Protein AF-A0A507FCR4-F1 (afdb_monomer_lite)

pLDDT: mean 82.8, std 18.58, range [23.33, 98.69]

Foldseek 3Di:
DEAEDEDPDAAAPVLVVVVLVVLLVVCVVDVPFHWYKYKYAHAKAKEAEPVQDDPSQVVLQVLLCVPPNHGYHYDHWDFGMDITHFQKIWMWTFDQQLVWFFPPPPDDDDDDDDPGRGADPVSVQVLLLQLLQQLLVVLVQHWDDDPDRAIASDNAEGQKHFIWDADPRTITTTMIGRFPDDQVSCVSGPGRVPVRHGYDHSQRRSCVPPVDNDTGGNVNSVVSSQVSSCVGRVHDYYYLDPDRPLLNVLSVQQVPDDPPDDDDDDRRPVSSVVNVVRVVCSSPVPDDDDDDDDDDDDDPPVPDDAPDPQDAAPVRDGLQLLLLVLVLVLVVVVVDPPDPLRQFCSQVVQVVVVHHDDNLSSVVSLVVCLVVLLDLVRDDLQQLQSLLSLLSSLLSLVSCLVDPCCVVSVNPPDNPVSVVSNVSSCCNQPVLQPPQAPHPVSLLVLQVPQPQQEEEFEEFFPLLLLLQLLQVVLLCPVVVDQGAYEYEYADCVRHPPVSQVVQVPDHNYHYDHLCVRRVQQRVPDDDDLCQLSRQSSDSHQKYKYAYSQKHWPHNSCCQCVAPQCVSFQKEWAFEDQDDPPVQLQLLVVLCSNRVRFGPVVVPALCVCSVPDPRGGVGTTDPRIMMGRSNDSLRVSLSSQLSSCSGPSHVVSVVVRHVGSGVSSVSSCRSNVRDGDYQQWHWKAFADWDDDDDPQKIKHKAQKTWDAGNVQHTTMIGGQRQFNDNSDLAPRVVTGGHGFKIATGNHVPPWDWDDDPPPIIMIIDGVVRMDTDDPSRVVSSVVSSVCSVPVSNVCSCVVDDPD

Structure (mmCIF, N/CA/C/O backbone):
data_AF-A0A507FCR4-F1
#
_entry.id   AF-A0A507FCR4-F1
#
loop_
_atom_site.group_PDB
_atom_site.id
_atom_site.type_symbol
_atom_site.label_atom_id
_atom_site.label_alt_id
_atom_site.label_comp_id
_atom_site.label_asym_id
_atom_site.label_entity_id
_atom_site.label_seq_id
_atom_site.pdbx_PDB_ins_code
_atom_site.Cartn_x
_atom_site.Cartn_y
_atom_site.Cartn_z
_atom_site.occupancy
_atom_site.B_iso_or_equiv
_atom_site.auth_seq_id
_atom_site.auth_comp_id
_atom_site.auth_asym_id
_atom_site.auth_atom_id
_atom_site.pdbx_PDB_model_num
ATOM 1 N N . MET A 1 1 ? 32.347 -17.819 12.357 1.00 83.12 1 MET A N 1
ATOM 2 C CA . MET A 1 1 ? 31.929 -18.140 13.737 1.00 83.12 1 MET A CA 1
ATOM 3 C C . MET A 1 1 ? 30.416 -18.291 13.751 1.00 83.12 1 MET A C 1
ATOM 5 O O . MET A 1 1 ? 29.753 -17.559 13.019 1.00 83.12 1 MET A O 1
ATOM 9 N N . ILE A 1 2 ? 29.891 -19.234 14.529 1.00 90.56 2 ILE A N 1
ATOM 10 C CA . ILE A 1 2 ? 28.467 -19.364 14.851 1.00 90.56 2 ILE A CA 1
ATOM 11 C C . ILE A 1 2 ? 28.343 -19.255 16.371 1.00 90.56 2 ILE A C 1
ATOM 13 O O . ILE A 1 2 ? 28.965 -20.027 17.095 1.00 90.56 2 ILE A O 1
ATOM 17 N N . ALA A 1 3 ? 27.557 -18.304 16.861 1.00 88.44 3 ALA A N 1
ATOM 18 C CA . ALA A 1 3 ? 27.242 -18.235 18.283 1.00 88.44 3 ALA A CA 1
ATOM 19 C C . ALA A 1 3 ? 25.982 -19.064 18.560 1.00 88.44 3 ALA A C 1
ATOM 21 O O . ALA A 1 3 ? 25.019 -18.981 17.796 1.00 88.44 3 ALA A O 1
ATOM 22 N N . TYR A 1 4 ? 25.976 -19.871 19.623 1.00 91.06 4 TYR A N 1
ATOM 23 C CA . TYR A 1 4 ? 24.807 -20.678 19.973 1.00 91.06 4 TYR A CA 1
ATOM 24 C C . TYR A 1 4 ? 24.237 -20.337 21.346 1.00 91.06 4 TYR A C 1
ATOM 26 O O . TYR A 1 4 ? 24.953 -19.924 22.262 1.00 91.06 4 TYR A O 1
ATOM 34 N N . HIS A 1 5 ? 22.931 -20.544 21.487 1.00 87.62 5 HIS A N 1
ATOM 35 C CA . HIS A 1 5 ? 22.238 -20.491 22.768 1.00 87.62 5 HIS A CA 1
ATOM 36 C C . HIS A 1 5 ? 21.340 -21.717 22.921 1.00 87.62 5 HIS A C 1
ATOM 38 O O . HIS A 1 5 ? 20.601 -22.062 21.998 1.00 87.62 5 HIS A O 1
ATOM 44 N N . HIS A 1 6 ? 21.414 -22.368 24.082 1.00 90.81 6 HIS A N 1
ATOM 45 C CA . HIS A 1 6 ? 20.572 -23.506 24.432 1.00 90.81 6 HIS A CA 1
ATOM 46 C C . HIS A 1 6 ? 19.568 -23.093 25.507 1.00 90.81 6 HIS A C 1
ATOM 48 O O . HIS A 1 6 ? 19.937 -22.877 26.660 1.00 90.81 6 HIS A O 1
ATOM 54 N N . ILE A 1 7 ? 18.294 -23.021 25.130 1.00 87.12 7 ILE A N 1
ATOM 55 C CA . ILE A 1 7 ? 17.202 -22.764 26.063 1.00 87.12 7 ILE A CA 1
ATOM 56 C C . ILE A 1 7 ? 16.885 -24.077 26.787 1.00 87.12 7 ILE A C 1
ATOM 58 O O . ILE A 1 7 ? 16.268 -24.971 26.213 1.00 87.12 7 ILE A O 1
ATOM 62 N N . LYS A 1 8 ? 17.265 -24.183 28.066 1.00 84.38 8 LYS A N 1
ATOM 63 C CA . LYS A 1 8 ? 17.082 -25.406 28.879 1.00 84.38 8 LYS A CA 1
ATOM 64 C C . LYS A 1 8 ? 15.616 -25.741 29.176 1.00 84.38 8 LYS A C 1
ATOM 66 O O . LYS A 1 8 ? 15.292 -26.832 29.640 1.00 84.38 8 LYS A O 1
ATOM 71 N N . LYS A 1 9 ? 14.711 -24.787 28.961 1.00 83.88 9 LYS A N 1
ATOM 72 C CA . LYS A 1 9 ? 13.274 -24.928 29.203 1.00 83.88 9 LYS A CA 1
ATOM 73 C C . LYS A 1 9 ? 12.542 -25.243 27.905 1.00 83.88 9 LYS A C 1
ATOM 75 O O . LYS A 1 9 ? 12.755 -24.590 26.895 1.00 83.88 9 LYS A O 1
ATOM 80 N N . LYS A 1 10 ? 11.589 -26.174 27.977 1.00 88.75 10 LYS A N 1
ATOM 81 C CA . LYS A 1 10 ? 10.602 -26.427 26.914 1.00 88.75 10 LYS A CA 1
ATOM 82 C C . LYS A 1 10 ? 9.840 -25.148 26.550 1.00 88.75 10 LYS A C 1
ATOM 84 O O . LYS A 1 10 ? 9.311 -24.487 27.448 1.00 88.75 10 LYS A O 1
ATOM 89 N N . VAL A 1 11 ? 9.771 -24.838 25.261 1.00 84.69 11 VAL A N 1
ATOM 90 C CA . VAL A 1 11 ? 9.201 -23.606 24.707 1.00 84.69 11 VAL A CA 1
ATOM 91 C C . VAL A 1 11 ? 7.925 -23.928 23.918 1.00 84.69 11 VAL A C 1
ATOM 93 O O . VAL A 1 11 ? 7.972 -24.768 23.019 1.00 84.69 11 VAL A O 1
ATOM 96 N N . PRO A 1 12 ? 6.788 -23.256 24.157 1.00 87.25 12 PRO A N 1
ATOM 97 C CA . PRO A 1 12 ? 5.626 -23.356 23.273 1.00 87.25 12 PRO A CA 1
ATOM 98 C C . PRO A 1 12 ? 5.988 -23.005 21.821 1.00 87.25 12 PRO A C 1
ATOM 100 O O . PRO A 1 12 ? 6.687 -22.019 21.575 1.00 87.25 12 PRO A O 1
ATOM 103 N N . TYR A 1 13 ? 5.510 -23.778 20.840 1.00 86.25 13 TYR A N 1
ATOM 104 C CA . TYR A 1 13 ? 5.935 -23.630 19.437 1.00 86.25 13 TYR A CA 1
ATOM 105 C C . TYR A 1 13 ? 5.770 -22.210 18.891 1.00 86.25 13 TYR A C 1
ATOM 107 O O . TYR A 1 13 ? 6.704 -21.658 18.316 1.00 86.25 13 TYR A O 1
ATOM 115 N N . GLY A 1 14 ? 4.615 -21.583 19.141 1.00 79.81 14 GLY A N 1
ATOM 116 C CA . GLY A 1 14 ? 4.343 -20.215 18.696 1.00 79.81 14 GLY A CA 1
ATOM 117 C C . GLY A 1 14 ? 5.312 -19.175 19.272 1.00 79.81 14 GLY A C 1
ATOM 118 O O . GLY A 1 14 ? 5.629 -18.201 18.594 1.00 79.81 14 GLY A O 1
ATOM 119 N N . ILE A 1 15 ? 5.833 -19.388 20.487 1.00 77.44 15 ILE A N 1
ATOM 120 C CA . ILE A 1 15 ? 6.857 -18.516 21.085 1.00 77.44 15 ILE A CA 1
ATOM 121 C C . ILE A 1 15 ? 8.199 -18.728 20.380 1.00 77.44 15 ILE A C 1
ATOM 123 O O . ILE A 1 15 ? 8.847 -17.760 19.987 1.00 77.44 15 ILE A O 1
ATOM 127 N N . GLY A 1 16 ? 8.600 -19.985 20.172 1.00 82.69 16 GLY A N 1
ATOM 128 C CA . GLY A 1 16 ? 9.848 -20.290 19.472 1.00 82.69 16 GLY A CA 1
ATOM 129 C C . GLY A 1 16 ? 9.848 -19.822 18.014 1.00 82.69 16 GLY A C 1
ATOM 130 O O . GLY A 1 16 ? 10.873 -19.345 17.536 1.00 82.69 16 GLY A O 1
ATOM 131 N N . LEU A 1 17 ? 8.701 -19.886 17.330 1.00 82.81 17 LEU A N 1
ATOM 132 C CA . LEU A 1 17 ? 8.549 -19.378 15.967 1.00 82.81 17 LEU A CA 1
ATOM 133 C C . LEU A 1 17 ? 8.723 -17.856 15.907 1.00 82.81 17 LEU A C 1
ATOM 135 O O . LEU A 1 17 ? 9.508 -17.375 15.098 1.00 82.81 17 LEU A O 1
ATOM 139 N N . LYS A 1 18 ? 8.079 -17.104 16.807 1.00 74.69 18 LYS A N 1
ATOM 140 C CA . LYS A 1 18 ? 8.259 -15.644 16.895 1.00 74.69 18 LYS A CA 1
ATOM 141 C C . LYS A 1 18 ? 9.707 -15.256 17.192 1.00 74.69 18 LYS A C 1
ATOM 143 O O . LYS A 1 18 ? 10.228 -14.310 16.606 1.00 74.69 18 LYS A O 1
ATOM 148 N N . LEU A 1 19 ? 10.369 -15.994 18.086 1.00 76.69 19 LEU A N 1
ATOM 149 C CA . LEU A 1 19 ? 11.785 -15.785 18.385 1.00 76.69 19 LEU A CA 1
ATOM 150 C C . LEU A 1 19 ? 12.651 -16.020 17.138 1.00 76.69 19 LEU A C 1
ATOM 152 O O . LEU A 1 19 ? 13.507 -15.199 16.822 1.00 76.69 19 LEU A O 1
ATOM 156 N N . LEU A 1 20 ? 12.396 -17.098 16.394 1.00 84.50 20 LEU A N 1
ATOM 157 C CA . LEU A 1 20 ? 13.072 -17.384 15.130 1.00 84.50 20 LEU A CA 1
ATOM 158 C C . LEU A 1 20 ? 12.847 -16.275 14.088 1.00 84.50 20 LEU A C 1
ATOM 160 O O . LEU A 1 20 ? 13.812 -15.798 13.495 1.00 84.50 20 LEU A O 1
ATOM 164 N N . GLU A 1 21 ? 11.605 -15.840 13.876 1.00 80.88 21 GLU A N 1
ATOM 165 C CA . GLU A 1 21 ? 11.260 -14.759 12.939 1.00 80.88 21 GLU A CA 1
ATOM 166 C C . GLU A 1 21 ? 11.980 -13.451 13.290 1.00 80.88 21 GLU A C 1
ATOM 168 O O . GLU A 1 21 ? 12.514 -12.769 12.409 1.00 80.88 21 GLU A O 1
ATOM 173 N N . HIS A 1 22 ? 12.065 -13.134 14.583 1.00 74.94 22 HIS A N 1
ATOM 174 C CA . HIS A 1 22 ? 12.816 -11.987 15.073 1.00 74.94 22 HIS A CA 1
ATOM 175 C C . HIS A 1 22 ? 14.315 -12.113 14.767 1.00 74.94 22 HIS A C 1
ATOM 177 O O . HIS A 1 22 ? 14.896 -11.192 14.194 1.00 74.94 22 HIS A O 1
ATOM 183 N N . LEU A 1 23 ? 14.942 -13.254 15.081 1.00 79.19 23 LEU A N 1
ATOM 184 C CA . LEU A 1 23 ? 16.366 -13.491 14.805 1.00 79.19 23 LEU A CA 1
ATOM 185 C C . LEU A 1 23 ? 16.687 -13.400 13.307 1.00 79.19 23 LEU A C 1
ATOM 187 O O . LEU A 1 23 ? 17.696 -12.808 12.924 1.00 79.19 23 LEU A O 1
ATOM 191 N N . VAL A 1 24 ? 15.815 -13.939 12.452 1.00 82.50 24 VAL A N 1
ATOM 192 C CA . VAL A 1 24 ? 15.950 -13.854 10.990 1.00 82.50 24 VAL A CA 1
ATOM 193 C C . VAL A 1 24 ? 15.846 -12.405 10.520 1.00 82.50 24 VAL A C 1
ATOM 195 O O . VAL A 1 24 ? 16.678 -11.960 9.732 1.00 82.50 24 VAL A O 1
ATOM 198 N N . THR A 1 25 ? 14.872 -11.650 11.032 1.00 78.94 25 THR A N 1
ATOM 199 C CA . THR A 1 25 ? 14.687 -10.229 10.700 1.00 78.94 25 THR A CA 1
ATOM 200 C C . THR A 1 25 ? 15.906 -9.399 11.099 1.00 78.94 25 THR A C 1
ATOM 202 O O . THR A 1 25 ? 16.415 -8.618 10.299 1.00 78.94 25 THR A O 1
ATOM 205 N N . GLN A 1 26 ? 16.441 -9.618 12.302 1.00 73.38 26 GLN A N 1
ATOM 206 C CA . GLN A 1 26 ? 17.660 -8.951 12.763 1.00 73.38 26 GLN A CA 1
ATOM 207 C C . GLN A 1 26 ? 18.862 -9.300 11.883 1.00 73.38 26 GLN A C 1
ATOM 209 O O . GLN A 1 26 ? 19.592 -8.409 11.449 1.00 73.38 26 GLN A O 1
ATOM 214 N N . ARG A 1 27 ? 19.034 -10.583 11.541 1.00 79.25 27 ARG A N 1
ATOM 215 C CA . ARG A 1 27 ? 20.129 -11.027 10.671 1.00 79.25 27 ARG A CA 1
ATOM 216 C C . ARG A 1 27 ? 20.040 -10.427 9.266 1.00 79.25 27 ARG A C 1
ATOM 218 O O . ARG A 1 27 ? 21.077 -10.116 8.683 1.00 79.25 27 ARG A O 1
ATOM 225 N N . LEU A 1 28 ? 18.826 -10.259 8.736 1.00 78.88 28 LEU A N 1
ATOM 226 C CA . LEU A 1 28 ? 18.572 -9.603 7.450 1.00 78.88 28 LEU A CA 1
ATOM 227 C C . LEU A 1 28 ? 18.895 -8.103 7.488 1.00 78.88 28 LEU A C 1
ATOM 229 O O . LEU A 1 28 ? 19.442 -7.583 6.517 1.00 78.88 28 LEU A O 1
ATOM 233 N N . ASN A 1 29 ? 18.588 -7.430 8.599 1.00 76.56 29 ASN A N 1
ATOM 234 C CA . ASN A 1 29 ? 18.787 -5.988 8.763 1.00 76.56 29 ASN A CA 1
ATOM 235 C C . ASN A 1 29 ? 20.221 -5.612 9.167 1.00 76.56 29 ASN A C 1
ATOM 237 O O . ASN A 1 29 ? 20.646 -4.484 8.930 1.00 76.56 29 ASN A O 1
ATOM 241 N N . ASN A 1 30 ? 20.982 -6.542 9.751 1.00 75.25 30 ASN A N 1
ATOM 242 C CA . ASN A 1 30 ? 22.355 -6.314 10.190 1.00 75.25 30 ASN A CA 1
ATOM 243 C C . ASN A 1 30 ? 23.321 -7.348 9.577 1.00 75.25 30 ASN A C 1
ATOM 245 O O . ASN A 1 30 ? 23.534 -8.428 10.142 1.00 75.25 30 ASN A O 1
ATOM 249 N N . PRO A 1 31 ? 23.966 -7.022 8.439 1.00 73.19 31 PRO A N 1
ATOM 250 C CA . PRO A 1 31 ? 24.931 -7.903 7.783 1.00 73.19 31 PRO A CA 1
ATOM 251 C C . PRO A 1 31 ? 26.115 -8.317 8.668 1.00 73.19 31 PRO A C 1
ATOM 253 O O . PRO A 1 31 ? 26.648 -9.409 8.466 1.00 73.19 31 PRO A O 1
ATOM 256 N N . ASN A 1 32 ? 26.478 -7.491 9.657 1.00 74.00 32 ASN A N 1
ATOM 257 C CA . ASN A 1 32 ? 27.612 -7.705 10.560 1.00 74.00 32 ASN A CA 1
ATOM 258 C C . ASN A 1 32 ? 27.268 -8.577 11.779 1.00 74.00 32 ASN A C 1
ATOM 260 O O . ASN A 1 32 ? 28.166 -8.958 12.528 1.00 74.00 32 ASN A O 1
ATOM 264 N N . MET A 1 33 ? 25.988 -8.902 11.990 1.00 76.00 33 MET A N 1
ATOM 265 C CA . MET A 1 33 ? 25.568 -9.813 13.053 1.00 76.00 33 MET A CA 1
ATOM 266 C C . MET A 1 33 ? 26.181 -11.208 12.821 1.00 76.00 33 MET A C 1
ATOM 268 O O . MET A 1 33 ? 26.152 -11.704 11.686 1.00 76.00 33 MET A O 1
ATOM 272 N N . PRO A 1 34 ? 26.728 -11.868 13.860 1.00 79.06 34 PRO A N 1
ATOM 273 C CA . PRO A 1 34 ? 27.253 -13.218 13.716 1.00 79.06 34 PRO A CA 1
ATOM 274 C C . PRO A 1 34 ? 26.139 -14.194 13.329 1.00 79.06 34 PRO A C 1
ATOM 276 O O . PRO A 1 34 ? 24.962 -13.988 13.622 1.00 79.06 34 PRO A O 1
ATOM 279 N N . ASN A 1 35 ? 26.521 -15.292 12.684 1.00 90.50 35 ASN A N 1
ATOM 280 C CA . ASN A 1 35 ? 25.599 -16.396 12.449 1.00 90.50 35 ASN A CA 1
ATOM 281 C C . ASN A 1 35 ? 25.177 -17.013 13.793 1.00 90.50 35 ASN A C 1
ATOM 283 O O . ASN A 1 35 ? 26.007 -17.141 14.697 1.00 90.50 35 ASN A O 1
ATOM 287 N N . LEU A 1 36 ? 23.909 -17.409 13.911 1.00 92.19 36 LEU A N 1
ATOM 288 C CA . LEU A 1 36 ? 23.332 -17.887 15.166 1.00 92.19 36 LEU A CA 1
ATOM 289 C C . LEU A 1 36 ? 22.809 -19.317 15.062 1.00 92.19 36 LEU A C 1
ATOM 291 O O . LEU A 1 36 ? 22.286 -19.731 14.029 1.00 92.19 36 LEU A O 1
ATOM 295 N N . LEU A 1 37 ? 22.901 -20.055 16.164 1.00 94.69 37 LEU A N 1
ATOM 296 C CA . LEU A 1 37 ? 22.275 -21.359 16.342 1.00 94.69 37 LEU A CA 1
ATOM 297 C C . LEU A 1 37 ? 21.450 -21.356 17.631 1.00 94.69 37 LEU A C 1
ATOM 299 O O . LEU A 1 37 ? 21.997 -21.360 18.733 1.00 94.69 37 LEU A O 1
ATOM 303 N N . LEU A 1 38 ? 20.128 -21.368 17.497 1.00 94.00 38 LEU A N 1
ATOM 304 C CA . LEU A 1 38 ? 19.239 -21.515 18.645 1.00 94.00 38 LEU A CA 1
ATOM 305 C C . LEU A 1 38 ? 18.904 -22.995 18.852 1.00 94.00 38 LEU A C 1
ATOM 307 O O . LEU A 1 38 ? 18.459 -23.655 17.918 1.00 94.00 38 LEU A O 1
ATOM 311 N N . LEU A 1 39 ? 19.112 -23.509 20.061 1.00 96.06 39 LEU A N 1
ATOM 312 C CA . LEU A 1 39 ? 18.829 -24.891 20.452 1.00 96.06 39 LEU A CA 1
ATOM 313 C C . LEU A 1 39 ? 17.776 -24.886 21.560 1.00 96.06 39 LEU A C 1
ATOM 315 O O . LEU A 1 39 ? 17.902 -24.129 22.523 1.00 96.06 39 LEU A O 1
ATOM 319 N N . LEU A 1 40 ? 16.732 -25.698 21.428 1.00 95.50 40 LEU A N 1
ATOM 320 C CA . LEU A 1 40 ? 15.631 -25.752 22.391 1.00 95.50 40 LEU A CA 1
ATOM 321 C C . LEU A 1 40 ? 14.851 -27.066 22.296 1.00 95.50 40 LEU A C 1
ATOM 323 O O . LEU A 1 40 ? 15.016 -27.848 21.362 1.00 95.50 40 LEU A O 1
ATOM 327 N N . GLU A 1 41 ? 13.939 -27.259 23.242 1.00 96.12 41 GLU A N 1
ATOM 328 C CA . GLU A 1 41 ? 12.872 -28.258 23.167 1.00 96.12 41 GLU A CA 1
ATOM 329 C C . GLU A 1 41 ? 11.523 -27.555 23.043 1.00 96.12 41 GLU A C 1
ATOM 331 O O . GLU A 1 41 ? 11.321 -26.493 23.635 1.00 96.12 41 GLU A O 1
ATOM 336 N N . HIS A 1 42 ? 10.573 -28.161 22.333 1.00 95.06 42 HIS A N 1
ATOM 337 C CA . HIS A 1 42 ? 9.199 -27.669 22.305 1.00 95.06 42 HIS A CA 1
ATOM 338 C C . HIS A 1 42 ? 8.294 -28.405 23.296 1.00 95.06 42 HIS A C 1
ATOM 340 O O . HIS A 1 42 ? 8.541 -29.550 23.678 1.00 95.06 42 HIS A O 1
ATOM 346 N N . GLU A 1 43 ? 7.218 -27.742 23.716 1.00 93.31 43 GLU A N 1
ATOM 347 C CA . GLU A 1 43 ? 6.039 -28.457 24.217 1.00 93.31 43 GLU A CA 1
ATOM 348 C C . GLU A 1 43 ? 5.423 -29.316 23.092 1.00 93.31 43 GLU A C 1
ATOM 350 O O . GLU A 1 43 ? 5.650 -29.000 21.921 1.00 93.31 43 GLU A O 1
ATOM 355 N N . PRO A 1 44 ? 4.678 -30.397 23.408 1.00 94.69 44 PRO A N 1
ATOM 356 C CA . PRO A 1 44 ? 4.102 -31.281 22.393 1.00 94.69 44 PRO A CA 1
ATOM 357 C C . PRO A 1 44 ? 3.291 -30.515 21.340 1.00 94.69 44 PRO A C 1
ATOM 359 O O . PRO A 1 44 ? 2.327 -29.826 21.669 1.00 94.69 44 PRO A O 1
ATOM 362 N N . VAL A 1 45 ? 3.685 -30.637 20.074 1.00 93.81 45 VAL A N 1
ATOM 363 C CA . VAL A 1 45 ? 3.091 -29.895 18.960 1.00 93.81 45 VAL A CA 1
ATOM 364 C C . VAL A 1 45 ? 3.259 -30.649 17.642 1.00 93.81 45 VAL A C 1
ATOM 366 O O . VAL A 1 45 ? 4.320 -31.208 17.357 1.00 93.81 45 VAL A O 1
ATOM 369 N N . TYR A 1 46 ? 2.232 -30.609 16.795 1.00 93.25 46 TYR A N 1
ATOM 370 C CA . TYR A 1 46 ? 2.344 -31.014 15.396 1.00 93.25 46 TYR A CA 1
ATOM 371 C C . TYR A 1 46 ? 2.491 -29.795 14.505 1.00 93.25 46 TYR A C 1
ATOM 373 O O . TYR A 1 46 ? 1.849 -28.773 14.738 1.00 93.25 46 TYR A O 1
ATOM 381 N N . THR A 1 47 ? 3.315 -29.897 13.465 1.00 91.44 47 THR A N 1
ATOM 382 C CA . THR A 1 47 ? 3.496 -28.806 12.504 1.00 91.44 47 THR A CA 1
ATOM 383 C C . THR A 1 47 ? 3.321 -29.288 11.072 1.00 91.44 47 THR A C 1
ATOM 385 O O . THR A 1 47 ? 3.790 -30.375 10.728 1.00 91.44 47 THR A O 1
ATOM 388 N N . ALA A 1 48 ? 2.694 -28.472 10.226 1.00 89.75 48 ALA A N 1
ATOM 389 C CA . ALA A 1 48 ? 2.486 -28.717 8.801 1.00 89.75 48 ALA A CA 1
ATOM 390 C C . ALA A 1 48 ? 3.343 -27.764 7.960 1.00 89.75 48 ALA A C 1
ATOM 392 O O . ALA A 1 48 ? 3.159 -26.551 8.007 1.00 89.75 48 ALA A O 1
ATOM 393 N N . GLY A 1 49 ? 4.292 -28.309 7.196 1.00 85.19 49 GLY A N 1
ATOM 394 C CA . GLY A 1 49 ? 5.109 -27.534 6.260 1.00 85.19 49 GLY A CA 1
ATOM 395 C C . GLY A 1 49 ? 4.423 -27.287 4.912 1.00 85.19 49 GLY A C 1
ATOM 396 O O . GLY A 1 49 ? 3.365 -27.838 4.612 1.00 85.19 49 GLY A O 1
ATOM 397 N N . ARG A 1 50 ? 5.089 -26.521 4.039 1.00 82.44 50 ARG A N 1
ATOM 398 C CA . ARG A 1 50 ? 4.549 -26.021 2.755 1.00 82.44 50 ARG A CA 1
ATOM 399 C C . ARG A 1 50 ? 4.017 -27.078 1.776 1.00 82.44 50 ARG A C 1
ATOM 401 O O . ARG A 1 50 ? 3.327 -26.704 0.828 1.00 82.44 50 ARG A O 1
ATOM 408 N N . ARG A 1 51 ? 4.376 -28.359 1.932 1.00 81.56 51 ARG A N 1
ATOM 409 C CA . ARG A 1 51 ? 3.933 -29.448 1.038 1.00 81.56 51 ARG A CA 1
ATOM 410 C C . ARG A 1 51 ? 2.599 -30.078 1.453 1.00 81.56 51 ARG A C 1
ATOM 412 O O . ARG A 1 51 ? 2.098 -30.908 0.703 1.00 81.56 51 ARG A O 1
ATOM 419 N N . LEU A 1 52 ? 2.049 -29.720 2.614 1.00 80.19 52 LEU A N 1
ATOM 420 C CA . LEU A 1 52 ? 0.734 -30.172 3.063 1.00 80.19 52 LEU A CA 1
ATOM 421 C C . LEU A 1 52 ? -0.249 -28.999 2.996 1.00 80.19 52 LEU A C 1
ATOM 423 O O . LEU A 1 52 ? -0.054 -28.001 3.681 1.00 80.19 52 LEU A O 1
ATOM 427 N N . LYS A 1 53 ? -1.269 -29.091 2.136 1.00 74.25 53 LYS A N 1
ATOM 428 C CA . LYS A 1 53 ? -2.244 -28.016 1.884 1.00 74.25 53 LYS A CA 1
ATOM 429 C C . LYS A 1 53 ? -3.636 -28.586 1.613 1.00 74.25 53 LYS A C 1
ATOM 431 O O . LYS A 1 53 ? -3.768 -29.747 1.233 1.00 74.25 53 LYS A O 1
ATOM 436 N N . GLY A 1 54 ? -4.659 -27.740 1.727 1.00 80.69 54 GLY A N 1
ATOM 437 C CA . GLY A 1 54 ? -6.025 -28.065 1.310 1.00 80.69 54 GLY A CA 1
ATOM 438 C C . GLY A 1 54 ? -6.646 -29.202 2.124 1.00 80.69 54 GLY A C 1
ATOM 439 O O . GLY A 1 54 ? -6.439 -29.287 3.333 1.00 80.69 54 GLY A O 1
ATOM 440 N N . SER A 1 55 ? -7.398 -30.082 1.459 1.00 79.25 55 SER A N 1
ATOM 441 C CA . SER A 1 55 ? -8.101 -31.203 2.103 1.00 79.25 55 SER A CA 1
ATOM 442 C C . SER A 1 55 ? -7.162 -32.145 2.861 1.00 79.25 55 SER A C 1
ATOM 444 O O . SER A 1 55 ? -7.498 -32.564 3.963 1.00 79.25 55 SER A O 1
ATOM 446 N N . ALA A 1 56 ? -5.952 -32.385 2.347 1.00 79.94 56 ALA A N 1
ATOM 447 C CA . ALA A 1 56 ? -4.961 -33.241 2.999 1.00 79.94 56 ALA A CA 1
ATOM 448 C C . ALA A 1 56 ? -4.513 -32.698 4.371 1.00 79.94 56 ALA A C 1
ATOM 450 O O . ALA A 1 56 ? -4.265 -33.470 5.293 1.00 79.94 56 ALA A O 1
ATOM 451 N N . LEU A 1 57 ? -4.440 -31.370 4.538 1.00 84.94 57 LEU A N 1
ATOM 452 C CA . LEU A 1 57 ? -4.157 -30.766 5.844 1.00 84.94 57 LEU A CA 1
ATOM 453 C C . LEU A 1 57 ? -5.329 -30.959 6.814 1.00 84.94 57 LEU A C 1
ATOM 455 O O . LEU A 1 57 ? -5.109 -31.269 7.982 1.00 84.94 57 LEU A O 1
ATOM 459 N N . ALA A 1 58 ? -6.564 -30.787 6.337 1.00 83.50 58 ALA A N 1
ATOM 460 C CA . ALA A 1 58 ? -7.758 -30.951 7.162 1.00 83.50 58 ALA A CA 1
ATOM 461 C C . ALA A 1 58 ? -7.928 -32.403 7.638 1.00 83.50 58 ALA A C 1
ATOM 463 O O . ALA A 1 58 ? -8.232 -32.640 8.807 1.00 83.50 58 ALA A O 1
ATOM 464 N N . GLU A 1 59 ? -7.685 -33.373 6.756 1.00 84.81 59 GLU A N 1
ATOM 465 C CA . GLU A 1 59 ? -7.686 -34.802 7.083 1.00 84.81 59 GLU A CA 1
ATOM 466 C C . GLU A 1 59 ? -6.624 -35.141 8.133 1.00 84.81 59 GLU A C 1
ATOM 468 O O . GLU A 1 59 ? -6.925 -35.794 9.136 1.00 84.81 59 GLU A O 1
ATOM 473 N N . GLU A 1 60 ? -5.405 -34.626 7.958 1.00 84.12 60 GLU A N 1
ATOM 474 C CA . GLU A 1 60 ? -4.313 -34.833 8.906 1.00 84.12 60 GLU A CA 1
ATOM 475 C C . GLU A 1 60 ? -4.608 -34.205 10.274 1.00 84.12 60 GLU A C 1
ATOM 477 O O . GLU A 1 60 ? -4.421 -34.843 11.313 1.00 84.12 60 GLU A O 1
ATOM 482 N N . ALA A 1 61 ? -5.137 -32.979 10.286 1.00 86.19 61 ALA A N 1
ATOM 483 C CA . ALA A 1 61 ? -5.552 -32.289 11.502 1.00 86.19 61 ALA A CA 1
ATOM 484 C C . ALA A 1 61 ? -6.645 -33.070 12.248 1.00 86.19 61 ALA A C 1
ATOM 486 O O . ALA A 1 61 ? -6.565 -33.242 13.466 1.00 86.19 61 ALA A O 1
ATOM 487 N N . MET A 1 62 ? -7.646 -33.588 11.525 1.00 85.38 62 MET A N 1
ATOM 488 C CA . MET A 1 62 ? -8.700 -34.425 12.104 1.00 85.38 62 MET A CA 1
ATOM 489 C C . MET A 1 62 ? -8.136 -35.712 12.708 1.00 85.38 62 MET A C 1
ATOM 491 O O . MET A 1 62 ? -8.544 -36.100 13.806 1.00 85.38 62 MET A O 1
ATOM 495 N N . ARG A 1 63 ? -7.180 -36.360 12.029 1.00 84.44 63 ARG A N 1
ATOM 496 C CA . ARG A 1 63 ? -6.524 -37.569 12.537 1.00 84.44 63 ARG A CA 1
ATOM 497 C C . ARG A 1 63 ? -5.776 -37.298 13.839 1.00 84.44 63 ARG A C 1
ATOM 499 O O . ARG A 1 63 ? -6.015 -37.999 14.819 1.00 84.44 63 ARG A O 1
ATOM 506 N N . ILE A 1 64 ? -4.933 -36.268 13.874 1.00 87.19 64 ILE A N 1
ATOM 507 C CA . ILE A 1 64 ? -4.167 -35.887 15.070 1.00 87.19 64 ILE A CA 1
ATOM 508 C C . ILE A 1 64 ? -5.113 -35.597 16.240 1.00 87.19 64 ILE A C 1
ATOM 510 O O . ILE A 1 64 ? -4.976 -36.172 17.324 1.00 87.19 64 ILE A O 1
ATOM 514 N N . LYS A 1 65 ? -6.135 -34.771 15.991 1.00 86.62 65 LYS A N 1
ATOM 515 C CA . LYS A 1 65 ? -7.114 -34.371 17.003 1.00 86.62 65 LYS A CA 1
ATOM 516 C C . LYS A 1 65 ? -7.879 -35.562 17.573 1.00 86.62 65 LYS A C 1
ATOM 518 O O . LYS A 1 65 ? -8.126 -35.609 18.775 1.00 86.62 65 LYS A O 1
ATOM 523 N N . LYS A 1 66 ? -8.215 -36.548 16.738 1.00 85.94 66 LYS A N 1
ATOM 524 C CA . LYS A 1 66 ? -8.859 -37.795 17.169 1.00 85.94 66 LYS A CA 1
ATOM 525 C C . LYS A 1 66 ? -7.926 -38.683 17.999 1.00 85.94 66 LYS A C 1
ATOM 527 O O . LYS A 1 66 ? -8.394 -39.313 18.942 1.00 85.94 66 LYS A O 1
ATOM 532 N N . THR A 1 67 ? -6.643 -38.751 17.649 1.00 85.62 67 THR A N 1
ATOM 533 C CA . THR A 1 67 ? -5.685 -39.668 18.285 1.00 85.62 67 THR A CA 1
ATOM 534 C C . THR A 1 67 ? -5.233 -39.185 19.660 1.00 85.62 67 THR A C 1
ATOM 536 O O . THR A 1 67 ? -5.197 -39.977 20.598 1.00 85.62 67 THR A O 1
ATOM 539 N N . ASN A 1 68 ? -4.884 -37.904 19.806 1.00 83.00 68 ASN A N 1
ATOM 540 C CA . ASN A 1 68 ? -4.324 -37.388 21.062 1.00 83.00 68 ASN A CA 1
ATOM 541 C C . ASN A 1 68 ? -4.800 -35.982 21.457 1.00 83.00 68 ASN A C 1
ATOM 543 O O . ASN A 1 68 ? -4.320 -35.435 22.449 1.00 83.00 68 ASN A O 1
ATOM 547 N N . GLY A 1 69 ? -5.765 -35.409 20.732 1.00 82.06 69 GLY A N 1
ATOM 548 C CA . GLY A 1 69 ? -6.393 -34.136 21.094 1.00 82.06 69 GLY A CA 1
ATOM 549 C C . GLY A 1 69 ? -5.523 -32.895 20.884 1.00 82.06 69 GLY A C 1
ATOM 550 O O . GLY A 1 69 ? -5.938 -31.814 21.297 1.00 82.06 69 GLY A O 1
ATOM 551 N N . LEU A 1 70 ? -4.346 -33.030 20.264 1.00 84.44 70 LEU A N 1
ATOM 552 C CA . LEU A 1 70 ? -3.488 -31.900 19.911 1.00 84.44 70 LEU A CA 1
ATOM 553 C C . LEU A 1 70 ? -3.936 -31.267 18.583 1.00 84.44 70 LEU A C 1
ATOM 555 O O . LEU A 1 70 ? -4.525 -31.928 17.729 1.00 84.44 70 LEU A O 1
ATOM 559 N N . ASP A 1 71 ? -3.652 -29.977 18.411 1.00 79.31 71 ASP A N 1
ATOM 560 C CA . ASP A 1 71 ? -3.866 -29.264 17.149 1.00 79.31 71 ASP A CA 1
ATOM 561 C C . ASP A 1 71 ? -2.563 -29.225 16.316 1.00 79.31 71 ASP A C 1
ATOM 563 O O . ASP A 1 71 ? -1.462 -29.482 16.819 1.00 79.31 71 ASP A O 1
ATOM 567 N N . ILE A 1 72 ? -2.687 -28.905 15.023 1.00 85.31 72 ILE A N 1
ATOM 568 C CA . ILE A 1 72 ? -1.566 -28.780 14.081 1.00 85.31 72 ILE A CA 1
ATOM 569 C C . ILE A 1 72 ? -1.295 -27.306 13.749 1.00 85.31 72 ILE A C 1
ATOM 571 O O . ILE A 1 72 ? -2.213 -26.546 13.457 1.00 85.31 72 ILE A O 1
ATOM 575 N N . PHE A 1 73 ? -0.025 -26.903 13.782 1.00 84.44 73 PHE A N 1
ATOM 576 C CA . PHE A 1 73 ? 0.428 -25.553 13.445 1.00 84.44 73 PHE A CA 1
ATOM 577 C C . PHE A 1 73 ? 0.985 -25.498 12.020 1.00 84.44 73 PHE A C 1
ATOM 579 O O . PHE A 1 73 ? 1.970 -26.165 11.700 1.00 84.44 73 PHE A O 1
ATOM 586 N N . GLU A 1 74 ? 0.400 -24.671 11.159 1.00 85.88 74 GLU A N 1
ATOM 587 C CA . GLU A 1 74 ? 0.952 -24.412 9.827 1.00 85.88 74 GLU A CA 1
ATOM 588 C C . GLU A 1 74 ? 2.232 -23.572 9.900 1.00 85.88 74 GLU A C 1
ATOM 590 O O . GLU A 1 74 ? 2.376 -22.676 10.732 1.00 85.88 74 GLU A O 1
ATOM 595 N N . THR A 1 75 ? 3.197 -23.877 9.033 1.00 82.75 75 THR A N 1
ATOM 596 C CA . THR A 1 75 ? 4.517 -23.245 9.047 1.00 82.75 75 THR A CA 1
ATOM 597 C C . THR A 1 75 ? 5.132 -23.171 7.648 1.00 82.75 75 THR A C 1
ATOM 599 O O . THR A 1 75 ? 4.906 -24.016 6.781 1.00 82.75 75 THR A O 1
ATOM 602 N N . ALA A 1 76 ? 5.958 -22.148 7.420 1.00 77.12 76 ALA A N 1
ATOM 603 C CA . ALA A 1 76 ? 6.613 -21.891 6.140 1.00 77.12 76 ALA A CA 1
ATOM 604 C C . ALA A 1 76 ? 7.815 -22.819 5.848 1.00 77.12 76 ALA A C 1
ATOM 606 O O . ALA A 1 76 ? 8.409 -22.747 4.763 1.00 77.12 76 ALA A O 1
ATOM 607 N N . ARG A 1 77 ? 8.167 -23.743 6.756 1.00 82.75 77 ARG A N 1
ATOM 608 C CA . ARG A 1 77 ? 9.247 -24.717 6.519 1.00 82.75 77 ARG A CA 1
ATOM 609 C C . ARG A 1 77 ? 8.958 -25.648 5.336 1.00 82.75 77 ARG A C 1
ATOM 611 O O . ARG A 1 77 ? 7.813 -25.901 4.953 1.00 82.75 77 ARG A O 1
ATOM 618 N N . GLY A 1 78 ? 10.021 -26.202 4.753 1.00 74.81 78 GLY A N 1
ATOM 619 C CA . GLY A 1 78 ? 9.902 -27.328 3.823 1.00 74.81 78 GLY A CA 1
ATOM 620 C C . GLY A 1 78 ? 9.319 -28.591 4.484 1.00 74.81 78 GLY A C 1
ATOM 621 O O . GLY A 1 78 ? 9.329 -28.735 5.708 1.00 74.81 78 GLY A O 1
ATOM 622 N N . GLY A 1 79 ? 8.834 -29.524 3.659 1.00 81.50 79 GLY A N 1
ATOM 623 C CA . GLY A 1 79 ? 8.253 -30.800 4.104 1.00 81.50 79 GLY A CA 1
ATOM 624 C C . GLY A 1 79 ? 6.741 -30.748 4.361 1.00 81.50 79 GLY A C 1
ATOM 625 O O . GLY A 1 79 ? 6.100 -29.733 4.099 1.00 81.50 79 GLY A O 1
ATOM 626 N N . GLN A 1 80 ? 6.182 -31.868 4.829 1.00 85.81 80 GLN A N 1
ATOM 627 C CA . GLN A 1 80 ? 4.770 -32.032 5.219 1.00 85.81 80 GLN A CA 1
ATOM 628 C C . GLN A 1 80 ? 4.646 -32.012 6.759 1.00 85.81 80 GLN A C 1
ATOM 630 O O . GLN A 1 80 ? 5.205 -31.107 7.384 1.00 85.81 80 GLN A O 1
ATOM 635 N N . THR A 1 81 ? 3.977 -32.985 7.386 1.00 88.94 81 THR A N 1
ATOM 636 C CA . THR A 1 81 ? 3.758 -33.067 8.843 1.00 88.94 81 THR A CA 1
ATOM 637 C C . THR A 1 81 ? 4.980 -33.567 9.616 1.00 88.94 81 THR A C 1
ATOM 639 O O . THR A 1 81 ? 5.695 -34.458 9.150 1.00 88.94 81 THR A O 1
ATOM 642 N N . THR A 1 82 ? 5.213 -33.021 10.813 1.00 91.38 82 THR A N 1
ATOM 643 C CA . THR A 1 82 ? 6.126 -33.586 11.827 1.00 91.38 82 THR A CA 1
ATOM 644 C C . THR A 1 82 ? 5.630 -33.272 13.241 1.00 91.38 82 THR A C 1
ATOM 646 O O . THR A 1 82 ? 4.780 -32.400 13.419 1.00 91.38 82 THR A O 1
ATOM 649 N N . PHE A 1 83 ? 6.195 -33.954 14.236 1.00 94.12 83 PHE A N 1
ATOM 650 C CA . PHE A 1 83 ? 5.988 -33.696 15.661 1.00 94.12 83 PHE A CA 1
ATOM 651 C C . PHE A 1 83 ? 7.235 -33.074 16.307 1.00 94.12 83 PHE A C 1
ATOM 653 O O . PHE A 1 83 ? 8.363 -33.448 15.959 1.00 94.12 83 PHE A O 1
ATOM 660 N N . HIS A 1 84 ? 7.017 -32.174 17.270 1.00 95.38 84 HIS A N 1
ATOM 661 C CA . HIS A 1 84 ? 8.024 -31.704 18.218 1.00 95.38 84 HIS A CA 1
ATOM 662 C C . HIS A 1 84 ? 7.514 -31.836 19.649 1.00 95.38 84 HIS A C 1
ATOM 664 O O . HIS A 1 84 ? 6.332 -31.641 19.913 1.00 95.38 84 HIS A O 1
ATOM 670 N N . GLY A 1 85 ? 8.406 -32.139 20.587 1.00 94.44 85 GLY A N 1
ATOM 671 C CA . GLY A 1 85 ? 8.028 -32.297 21.983 1.00 94.44 85 GLY A CA 1
ATOM 672 C C . GLY A 1 85 ? 9.219 -32.569 22.901 1.00 94.44 85 GLY A C 1
ATOM 673 O O . GLY A 1 85 ? 10.364 -32.595 22.443 1.00 94.44 85 GLY A O 1
ATOM 674 N N . PRO A 1 86 ? 8.952 -32.803 24.196 1.00 96.12 86 PRO A N 1
ATOM 675 C CA . PRO A 1 86 ? 9.965 -33.138 25.189 1.00 96.12 86 PRO A CA 1
ATOM 676 C C . PRO A 1 86 ? 10.855 -34.306 24.768 1.00 96.12 86 PRO A C 1
ATOM 678 O O . PRO A 1 86 ? 10.351 -35.338 24.334 1.00 96.12 86 PRO A O 1
ATOM 681 N N . GLY A 1 87 ? 12.164 -34.164 24.951 1.00 96.25 87 GLY A N 1
ATOM 682 C CA . GLY A 1 87 ? 13.164 -35.159 24.574 1.00 96.25 87 GLY A CA 1
ATOM 683 C C . GLY A 1 87 ? 13.587 -35.110 23.103 1.00 96.25 87 GLY A C 1
ATOM 684 O O . GLY A 1 87 ? 14.319 -35.993 22.649 1.00 96.25 87 GLY A O 1
ATOM 685 N N . GLN A 1 88 ? 13.148 -34.099 22.348 1.00 97.94 88 GLN A N 1
ATOM 686 C CA . GLN A 1 88 ? 13.599 -33.823 20.985 1.00 97.94 88 GLN A CA 1
ATOM 687 C C . GLN A 1 88 ? 14.382 -32.506 20.949 1.00 97.94 88 GLN A C 1
ATOM 689 O O . GLN A 1 88 ? 13.841 -31.447 21.264 1.00 97.94 88 GLN A O 1
ATOM 694 N N . LEU A 1 89 ? 15.645 -32.565 20.525 1.00 98.19 89 LEU A N 1
ATOM 695 C CA . LEU A 1 89 ? 16.483 -31.387 20.330 1.00 98.19 89 LEU A CA 1
ATOM 696 C C . LEU A 1 89 ? 16.109 -30.703 19.013 1.00 98.19 89 LEU A C 1
ATOM 698 O O . LEU A 1 89 ? 16.396 -31.220 17.931 1.00 98.19 89 LEU A O 1
ATOM 702 N N . VAL A 1 90 ? 15.500 -29.526 19.104 1.00 97.94 90 VAL A N 1
ATOM 703 C CA . VAL A 1 90 ? 15.198 -28.668 17.958 1.00 97.94 90 VAL A CA 1
ATOM 704 C C . VAL A 1 90 ? 16.307 -27.635 17.805 1.00 97.94 90 VAL A C 1
ATOM 706 O O . VAL A 1 90 ? 16.664 -26.948 18.762 1.00 97.94 90 VAL A O 1
ATOM 709 N N . GLY A 1 91 ? 16.850 -27.520 16.595 1.00 97.12 91 GLY A N 1
ATOM 710 C CA . GLY A 1 91 ? 17.865 -26.530 16.262 1.00 97.12 91 GLY A CA 1
ATOM 711 C C . GLY A 1 91 ? 17.420 -25.610 15.140 1.00 97.12 91 GLY A C 1
ATOM 712 O O . GLY A 1 91 ? 17.038 -26.081 14.068 1.00 97.12 91 GLY A O 1
ATOM 713 N N . TYR A 1 92 ? 17.526 -24.304 15.376 1.00 96.75 92 TYR A N 1
ATOM 714 C CA . TYR A 1 92 ? 17.277 -23.243 14.408 1.00 96.75 92 TYR A CA 1
ATOM 715 C C . TYR A 1 92 ? 18.577 -22.508 14.038 1.00 96.75 92 TYR A C 1
ATOM 717 O O . TYR A 1 92 ? 18.932 -21.511 14.674 1.00 96.75 92 TYR A O 1
ATOM 725 N N . PRO A 1 93 ? 19.329 -23.005 13.039 1.00 95.75 93 PRO A N 1
ATOM 726 C CA . PRO A 1 93 ? 20.442 -22.282 12.435 1.00 95.75 93 PRO A CA 1
ATOM 727 C C . PRO A 1 93 ? 19.935 -21.067 11.639 1.00 95.75 93 PRO A C 1
ATOM 729 O O . PRO A 1 93 ? 19.302 -21.220 10.597 1.00 95.75 93 PRO A O 1
ATOM 732 N N . VAL A 1 94 ? 20.249 -19.862 12.119 1.00 95.00 94 VAL A N 1
ATOM 733 C CA . VAL A 1 94 ? 20.015 -18.577 11.441 1.00 95.00 94 VAL A CA 1
ATOM 734 C C . VAL A 1 94 ? 21.350 -18.081 10.896 1.00 95.00 94 VAL A C 1
ATOM 736 O O . VAL A 1 94 ? 22.095 -17.333 11.536 1.00 95.00 94 VAL A O 1
ATOM 739 N N . LEU A 1 95 ? 21.693 -18.583 9.714 1.00 93.31 95 LEU A N 1
ATOM 740 C CA . LEU A 1 95 ? 22.991 -18.394 9.069 1.00 93.31 95 LEU A CA 1
ATOM 741 C C . LEU A 1 95 ? 22.840 -17.699 7.715 1.00 93.31 95 LEU A C 1
ATOM 743 O O . LEU A 1 95 ? 21.902 -17.994 6.972 1.00 93.31 95 LEU A O 1
ATOM 747 N N . ASP A 1 96 ? 23.815 -16.859 7.365 1.00 91.88 96 ASP A N 1
ATOM 748 C CA . ASP A 1 96 ? 23.999 -16.347 6.006 1.00 91.88 96 ASP A CA 1
ATOM 749 C C . ASP A 1 96 ? 24.817 -17.335 5.175 1.00 91.88 96 ASP A C 1
ATOM 751 O O . ASP A 1 96 ? 26.028 -17.473 5.375 1.00 91.88 96 ASP A O 1
ATOM 755 N N . LEU A 1 97 ? 24.165 -17.995 4.214 1.00 90.31 97 LEU A N 1
ATOM 756 C CA . LEU A 1 97 ? 24.769 -19.031 3.374 1.00 90.31 97 LEU A CA 1
ATOM 757 C C . LEU A 1 97 ? 25.968 -18.537 2.549 1.00 90.31 97 LEU A C 1
ATOM 759 O O . LEU A 1 97 ? 26.803 -19.343 2.142 1.00 90.31 97 LEU A O 1
ATOM 763 N N . ARG A 1 98 ? 26.104 -17.222 2.334 1.00 86.50 98 ARG A N 1
ATOM 764 C CA . ARG A 1 98 ? 27.255 -16.630 1.630 1.00 86.50 98 ARG A CA 1
ATOM 765 C C . ARG A 1 98 ? 28.533 -16.633 2.472 1.00 86.50 98 ARG A C 1
ATOM 767 O O . ARG A 1 98 ? 29.610 -16.425 1.927 1.00 86.50 98 ARG A O 1
ATOM 774 N N . THR A 1 99 ? 28.412 -16.838 3.785 1.00 84.50 99 THR A N 1
ATOM 775 C CA . THR A 1 99 ? 29.510 -16.713 4.761 1.00 84.50 99 THR A CA 1
ATOM 776 C C . THR A 1 99 ? 30.016 -18.057 5.297 1.00 84.50 99 THR A C 1
ATOM 778 O O . THR A 1 99 ? 30.944 -18.084 6.103 1.00 84.50 99 THR A O 1
ATOM 781 N N . ILE A 1 100 ? 29.412 -19.171 4.872 1.00 80.50 100 ILE A N 1
ATOM 782 C CA . ILE A 1 100 ? 29.696 -20.527 5.365 1.00 80.50 100 ILE A CA 1
ATOM 783 C C . ILE A 1 100 ? 29.887 -21.510 4.210 1.00 80.50 100 ILE A C 1
ATOM 785 O O . ILE A 1 100 ? 29.212 -21.420 3.187 1.00 80.50 100 ILE A O 1
ATOM 789 N N . VAL A 1 101 ? 30.789 -22.478 4.393 1.00 76.75 101 VAL A N 1
ATOM 790 C CA . VAL A 1 101 ? 31.128 -23.509 3.401 1.00 76.75 101 VAL A CA 1
ATOM 791 C C . VAL A 1 101 ? 31.073 -24.878 4.080 1.00 76.75 101 VAL A C 1
ATOM 793 O O . VAL A 1 101 ? 31.758 -25.101 5.072 1.00 76.75 101 VAL A O 1
ATOM 796 N N . ALA A 1 102 ? 30.255 -25.799 3.564 1.00 69.12 102 ALA A N 1
ATOM 797 C CA . ALA A 1 102 ? 30.184 -27.171 4.072 1.00 69.12 102 ALA A CA 1
ATOM 798 C C . ALA A 1 102 ? 31.259 -28.048 3.402 1.00 69.12 102 ALA A C 1
ATOM 800 O O . ALA A 1 102 ? 31.414 -27.999 2.183 1.00 69.12 102 ALA A O 1
ATOM 801 N N . ARG A 1 103 ? 31.976 -28.874 4.178 1.00 58.03 103 ARG A N 1
ATOM 802 C CA . ARG A 1 103 ? 33.114 -29.695 3.706 1.00 58.03 103 ARG A CA 1
ATOM 803 C C . ARG A 1 103 ? 32.791 -30.715 2.602 1.00 58.03 103 ARG A C 1
ATOM 805 O O . ARG A 1 103 ? 33.697 -31.092 1.869 1.00 58.03 103 ARG A O 1
ATOM 812 N N . ASN A 1 104 ? 31.533 -31.140 2.467 1.00 51.97 104 ASN A N 1
ATOM 813 C CA . ASN A 1 104 ? 31.123 -32.251 1.597 1.00 51.97 104 ASN A CA 1
ATOM 814 C C . ASN A 1 104 ? 30.222 -31.828 0.423 1.00 51.97 104 ASN A C 1
ATOM 816 O O . ASN A 1 104 ? 29.374 -32.603 -0.014 1.00 51.97 104 ASN A O 1
ATOM 820 N N . SER A 1 105 ? 30.394 -30.630 -0.145 1.00 50.25 105 SER A N 1
ATOM 821 C CA . SER A 1 105 ? 29.722 -30.224 -1.394 1.00 50.25 105 SER A CA 1
ATOM 822 C C . SER A 1 105 ? 30.262 -30.956 -2.641 1.00 50.25 105 SER A C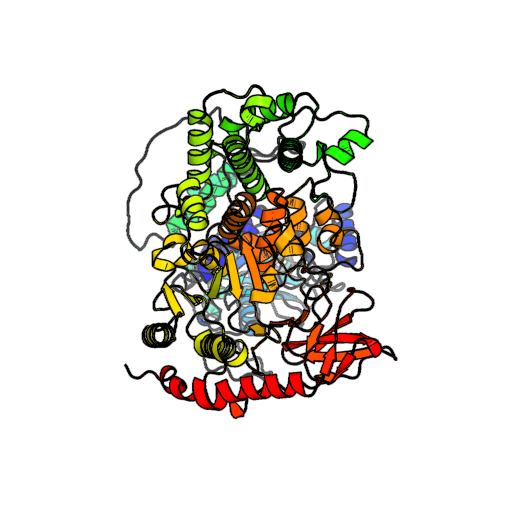 1
ATOM 824 O O . SER A 1 105 ? 30.472 -30.366 -3.694 1.00 50.25 105 SER A O 1
ATOM 826 N N . SER A 1 106 ? 30.441 -32.275 -2.548 1.00 40.38 106 SER A N 1
ATOM 827 C CA . SER A 1 106 ? 30.493 -33.189 -3.687 1.00 40.38 106 SER A CA 1
ATOM 828 C C . SER A 1 106 ? 29.065 -33.649 -3.997 1.00 40.38 106 SER A C 1
ATOM 830 O O . SER A 1 106 ? 28.667 -34.762 -3.663 1.00 40.38 106 SER A O 1
ATOM 832 N N . ALA A 1 107 ? 28.277 -32.777 -4.622 1.00 41.84 107 ALA A N 1
ATOM 833 C CA . ALA A 1 107 ? 27.044 -33.163 -5.304 1.00 41.84 107 ALA A CA 1
ATOM 834 C C . ALA A 1 107 ? 27.009 -32.487 -6.679 1.00 41.84 107 ALA A C 1
ATOM 836 O O . ALA A 1 107 ? 26.417 -31.431 -6.890 1.00 41.84 107 ALA A O 1
ATOM 837 N N . THR A 1 108 ? 27.726 -33.128 -7.593 1.00 38.81 108 THR A N 1
ATOM 838 C CA . THR A 1 108 ? 27.418 -33.300 -9.013 1.00 38.81 108 THR A CA 1
ATOM 839 C C . THR A 1 108 ? 25.915 -33.232 -9.325 1.00 38.81 108 THR A C 1
ATOM 841 O O . THR A 1 108 ? 25.215 -34.232 -9.260 1.00 38.81 108 THR A O 1
ATOM 844 N N . THR A 1 109 ? 25.434 -32.062 -9.742 1.00 35.50 109 THR A N 1
ATOM 845 C CA . THR A 1 109 ? 24.494 -31.899 -10.866 1.00 35.50 109 THR A CA 1
ATOM 846 C C . THR A 1 109 ? 24.799 -30.540 -11.477 1.00 35.50 109 THR A C 1
ATOM 848 O O . THR A 1 109 ? 24.652 -29.522 -10.801 1.00 35.50 109 THR A O 1
ATOM 851 N N . GLY A 1 110 ? 25.314 -30.539 -12.706 1.00 43.84 110 GLY A N 1
ATOM 852 C CA . GLY A 1 110 ? 25.673 -29.324 -13.422 1.00 43.84 110 GLY A CA 1
ATOM 853 C C . GLY A 1 110 ? 24.452 -28.448 -13.659 1.00 43.84 110 GLY A C 1
ATOM 854 O O . GLY A 1 110 ? 23.463 -28.933 -14.183 1.00 43.84 110 GLY A O 1
ATOM 855 N N . GLU A 1 111 ? 24.542 -27.195 -13.220 1.00 33.06 111 GLU A N 1
ATOM 856 C CA . GLU A 1 111 ? 23.931 -25.991 -13.795 1.00 33.06 111 GLU A CA 1
ATOM 857 C C . GLU A 1 111 ? 24.116 -24.847 -12.788 1.00 33.06 111 GLU A C 1
ATOM 859 O O . GLU A 1 111 ? 23.738 -24.953 -11.623 1.00 33.06 111 GLU A O 1
ATOM 864 N N . GLY A 1 112 ? 24.730 -23.750 -13.234 1.00 37.44 112 GLY A N 1
ATOM 865 C CA . GLY A 1 112 ? 24.835 -22.512 -12.459 1.00 37.44 112 GLY A CA 1
ATOM 866 C C . GLY A 1 112 ? 26.265 -22.100 -12.129 1.00 37.44 112 GLY A C 1
ATOM 867 O O . GLY A 1 112 ? 26.817 -22.448 -11.088 1.00 37.44 112 GLY A O 1
ATOM 868 N N . LYS A 1 113 ? 26.845 -21.280 -13.009 1.00 36.53 113 LYS A N 1
ATOM 869 C CA . LYS A 1 113 ? 28.006 -20.436 -12.717 1.00 36.53 113 LYS A CA 1
ATOM 870 C C . LYS A 1 113 ? 27.702 -19.553 -11.495 1.00 36.53 113 LYS A C 1
ATOM 872 O O . LYS A 1 113 ? 27.032 -18.538 -11.634 1.00 36.53 113 LYS A O 1
ATOM 877 N N . PHE A 1 114 ? 28.244 -19.894 -10.331 1.00 38.69 114 PHE A N 1
ATOM 878 C CA . PHE A 1 114 ? 28.419 -18.950 -9.227 1.00 38.69 114 PHE A CA 1
ATOM 879 C C . PHE A 1 114 ? 29.898 -18.906 -8.856 1.00 38.69 114 PHE A C 1
ATOM 881 O O . PHE A 1 114 ? 30.398 -19.715 -8.079 1.00 38.69 114 PHE A O 1
ATOM 888 N N . ASN A 1 115 ? 30.609 -17.921 -9.398 1.00 41.09 115 ASN A N 1
ATOM 889 C CA . ASN A 1 115 ? 31.769 -17.388 -8.698 1.00 41.09 115 ASN A CA 1
ATOM 890 C C . ASN A 1 115 ? 31.214 -16.775 -7.403 1.00 41.09 115 ASN A C 1
ATOM 892 O O . ASN A 1 115 ? 30.500 -15.792 -7.540 1.00 41.09 115 ASN A O 1
ATOM 896 N N . HIS A 1 116 ? 31.468 -17.333 -6.207 1.00 43.66 116 HIS A N 1
ATOM 897 C CA . HIS A 1 116 ? 31.631 -16.654 -4.893 1.00 43.66 116 HIS A CA 1
ATOM 898 C C . HIS A 1 116 ? 31.594 -17.665 -3.711 1.00 43.66 116 HIS A C 1
ATOM 900 O O . HIS A 1 116 ? 31.000 -18.733 -3.791 1.00 43.66 116 HIS A O 1
ATOM 906 N N . ARG A 1 117 ? 32.278 -17.323 -2.611 1.00 55.59 117 ARG A N 1
ATOM 907 C CA . ARG A 1 117 ? 32.742 -18.158 -1.475 1.00 55.59 117 ARG A CA 1
ATOM 908 C C . ARG A 1 117 ? 31.656 -18.675 -0.483 1.00 55.59 117 ARG A C 1
ATOM 910 O O . ARG A 1 117 ? 31.868 -18.573 0.721 1.00 55.59 117 ARG A O 1
ATOM 917 N N . GLY A 1 118 ? 30.512 -19.202 -0.937 1.00 68.25 118 GLY A N 1
ATOM 918 C CA . GLY A 1 118 ? 29.394 -19.636 -0.061 1.00 68.25 118 GLY A CA 1
ATOM 919 C C . GLY A 1 118 ? 28.856 -21.053 -0.326 1.00 68.25 118 GLY A C 1
ATOM 920 O O . GLY A 1 118 ? 29.284 -21.718 -1.267 1.00 68.25 118 GLY A O 1
ATOM 921 N N . THR A 1 119 ? 27.901 -21.522 0.488 1.00 78.56 119 THR A N 1
ATOM 922 C CA . THR A 1 119 ? 27.241 -22.837 0.333 1.00 78.56 119 THR A CA 1
ATOM 923 C C . THR A 1 119 ? 25.869 -22.715 -0.337 1.00 78.56 119 THR A C 1
ATOM 925 O O . THR A 1 119 ? 25.142 -21.741 -0.143 1.00 78.56 119 THR A O 1
ATOM 928 N N . THR A 1 120 ? 25.477 -23.717 -1.127 1.00 86.12 120 THR A N 1
ATOM 929 C CA . THR A 1 120 ? 24.126 -23.786 -1.711 1.00 86.12 120 THR A CA 1
ATOM 930 C C . THR A 1 120 ? 23.111 -24.259 -0.671 1.00 86.12 120 THR A C 1
ATOM 932 O O . THR A 1 120 ? 23.478 -24.853 0.339 1.00 86.12 120 THR A O 1
ATOM 935 N N . VAL A 1 121 ? 21.809 -24.079 -0.923 1.00 86.69 121 VAL A N 1
ATOM 936 C CA . VAL A 1 121 ? 20.759 -24.601 -0.023 1.00 86.69 121 VAL A CA 1
ATOM 937 C C . VAL A 1 121 ? 20.870 -26.122 0.146 1.00 86.69 121 VAL A C 1
ATOM 939 O O . VAL A 1 121 ? 20.772 -26.623 1.263 1.00 86.69 121 VAL A O 1
ATOM 942 N N . ARG A 1 122 ? 21.134 -26.862 -0.944 1.00 86.62 122 ARG A N 1
ATOM 943 C CA . ARG A 1 122 ? 21.363 -28.317 -0.887 1.00 86.62 122 ARG A CA 1
ATOM 944 C C . ARG A 1 122 ? 22.622 -28.656 -0.086 1.00 86.62 122 ARG A C 1
ATOM 946 O O . ARG A 1 122 ? 22.576 -29.552 0.747 1.00 86.62 122 ARG A O 1
ATOM 953 N N . GLY A 1 123 ? 23.711 -27.912 -0.296 1.00 87.00 123 GLY A N 1
ATOM 954 C CA . GLY A 1 123 ? 24.955 -28.072 0.461 1.00 87.00 123 GLY A CA 1
ATOM 955 C C . GLY A 1 123 ? 24.793 -27.770 1.952 1.00 87.00 123 GLY A C 1
ATOM 956 O O . GLY A 1 123 ? 25.379 -28.455 2.782 1.00 87.00 123 GLY A O 1
ATOM 957 N N . PHE A 1 124 ? 23.958 -26.793 2.308 1.00 91.31 124 PHE A N 1
ATOM 958 C CA . PHE A 1 124 ? 23.599 -26.494 3.691 1.00 91.31 124 PHE A CA 1
ATOM 959 C C . PHE A 1 124 ? 22.793 -27.625 4.340 1.00 91.31 124 PHE A C 1
ATOM 961 O O . PHE A 1 124 ? 23.162 -28.075 5.421 1.00 91.31 124 PHE A O 1
ATOM 968 N N . VAL A 1 125 ? 21.739 -28.118 3.677 1.00 92.31 125 VAL A N 1
ATOM 969 C CA . VAL A 1 125 ? 20.933 -29.245 4.184 1.00 92.31 125 VAL A CA 1
ATOM 970 C C . VAL A 1 125 ? 21.808 -30.479 4.389 1.00 92.31 125 VAL A C 1
ATOM 972 O O . VAL A 1 125 ? 21.803 -31.043 5.481 1.00 92.31 125 VAL A O 1
ATOM 975 N N . ALA A 1 126 ? 22.626 -30.831 3.392 1.00 90.94 126 ALA A N 1
ATOM 976 C CA . ALA A 1 126 ? 23.590 -31.915 3.521 1.00 90.94 126 ALA A CA 1
ATOM 977 C C . ALA A 1 126 ? 24.557 -31.653 4.687 1.00 90.94 126 ALA A C 1
ATOM 979 O O . ALA A 1 126 ? 24.763 -32.533 5.514 1.00 90.94 126 ALA A O 1
ATOM 980 N N . GLY A 1 127 ? 25.102 -30.443 4.821 1.00 93.12 127 GLY A N 1
ATOM 981 C CA . GLY A 1 127 ? 25.981 -30.093 5.938 1.00 93.12 127 GLY A CA 1
ATOM 982 C C . GLY A 1 127 ? 25.344 -30.345 7.310 1.00 93.12 127 GLY A C 1
ATOM 983 O O . GLY A 1 127 ? 25.970 -30.961 8.165 1.00 93.12 127 GLY A O 1
ATOM 984 N N . ILE A 1 128 ? 24.080 -29.957 7.507 1.00 96.19 128 ILE A N 1
ATOM 985 C CA . ILE A 1 128 ? 23.361 -30.222 8.765 1.00 96.19 128 ILE A CA 1
ATOM 986 C C . ILE A 1 128 ? 23.150 -31.728 8.989 1.00 96.19 128 ILE A C 1
ATOM 988 O O . ILE A 1 128 ? 23.320 -32.198 10.112 1.00 96.19 128 ILE A O 1
ATOM 992 N N . GLU A 1 129 ? 22.832 -32.502 7.947 1.00 96.44 129 GLU A N 1
ATOM 993 C CA . GLU A 1 129 ? 22.729 -33.966 8.056 1.00 96.44 129 GLU A CA 1
ATOM 994 C C . GLU A 1 129 ? 24.058 -34.598 8.497 1.00 96.44 129 GLU A C 1
ATOM 996 O O . GLU A 1 129 ? 24.061 -35.399 9.427 1.00 96.44 129 GLU A O 1
ATOM 1001 N N . ASP A 1 130 ? 25.192 -34.199 7.906 1.00 95.31 130 ASP A N 1
ATOM 1002 C CA . ASP A 1 130 ? 26.523 -34.680 8.320 1.00 95.31 130 ASP A CA 1
ATOM 1003 C C . ASP A 1 130 ? 26.841 -34.301 9.770 1.00 95.31 130 ASP A C 1
ATOM 1005 O O . ASP A 1 130 ? 27.428 -35.095 10.506 1.00 95.31 130 ASP A O 1
ATOM 1009 N N . SER A 1 131 ? 26.468 -33.091 10.193 1.00 96.25 131 SER A N 1
ATOM 1010 C CA . SER A 1 131 ? 26.686 -32.634 11.566 1.00 96.25 131 SER A CA 1
ATOM 1011 C C . SER A 1 131 ? 25.919 -33.485 12.571 1.00 96.25 131 SER A C 1
ATOM 1013 O O . SER A 1 131 ? 26.467 -33.853 13.608 1.00 96.25 131 SER A O 1
ATOM 1015 N N . ILE A 1 132 ? 24.671 -33.833 12.254 1.00 97.75 132 ILE A N 1
ATOM 1016 C CA . ILE A 1 132 ? 23.840 -34.685 13.106 1.00 97.75 132 ILE A CA 1
ATOM 1017 C C . ILE A 1 132 ? 24.330 -36.137 13.071 1.00 97.75 132 ILE A C 1
ATOM 1019 O O . ILE A 1 132 ? 24.366 -36.771 14.121 1.00 97.75 132 ILE A O 1
ATOM 1023 N N . ILE A 1 133 ? 24.756 -36.661 11.915 1.00 97.00 133 ILE A N 1
ATOM 1024 C CA . ILE A 1 133 ? 25.356 -38.004 11.811 1.00 97.00 133 ILE A CA 1
ATOM 1025 C C . ILE A 1 133 ? 26.576 -38.113 12.734 1.00 97.00 133 ILE A C 1
ATOM 1027 O O . ILE A 1 133 ? 26.628 -39.012 13.570 1.00 97.00 133 ILE A O 1
ATOM 1031 N N . ARG A 1 134 ? 27.497 -37.142 12.671 1.00 94.81 134 ARG A N 1
ATOM 1032 C CA . ARG A 1 134 ? 28.663 -37.076 13.572 1.00 94.81 134 ARG A CA 1
ATOM 1033 C C . ARG A 1 134 ? 28.266 -36.970 15.043 1.00 94.81 134 ARG A C 1
ATOM 1035 O O . ARG A 1 134 ? 28.909 -37.570 15.898 1.00 94.81 134 ARG A O 1
ATOM 1042 N N . ALA A 1 135 ? 27.205 -36.227 15.352 1.00 95.31 135 ALA A N 1
ATOM 1043 C CA . ALA A 1 135 ? 26.691 -36.163 16.716 1.00 95.31 135 ALA A CA 1
ATOM 1044 C C . ALA A 1 135 ? 26.181 -37.536 17.196 1.00 95.31 135 ALA A C 1
ATOM 1046 O O . ALA A 1 135 ? 26.443 -37.913 18.335 1.00 95.31 135 ALA A O 1
ATOM 1047 N N . CYS A 1 136 ? 25.507 -38.307 16.333 1.00 95.50 136 CYS A N 1
ATOM 1048 C CA . CYS A 1 136 ? 25.017 -39.655 16.647 1.00 95.50 136 CYS A CA 1
ATOM 1049 C C . CYS A 1 136 ? 26.163 -40.652 16.907 1.00 95.50 136 CYS A C 1
ATOM 1051 O O . CYS A 1 136 ? 26.065 -41.463 17.832 1.00 95.50 136 CYS A O 1
ATOM 1053 N N . GLU A 1 137 ? 27.270 -40.551 16.159 1.00 91.75 137 GLU A N 1
ATOM 1054 C CA . GLU A 1 137 ? 28.480 -41.365 16.373 1.00 91.75 137 GLU A CA 1
ATOM 1055 C C . GLU A 1 137 ? 29.024 -41.214 17.801 1.00 91.75 137 GLU A C 1
ATOM 1057 O O . GLU A 1 137 ? 29.402 -42.207 18.424 1.00 91.75 137 GLU A O 1
ATOM 1062 N N . GLY A 1 138 ? 28.980 -39.999 18.361 1.00 89.12 138 GLY A N 1
ATOM 1063 C CA . GLY A 1 138 ? 29.385 -39.721 19.745 1.00 89.12 138 GLY A CA 1
ATOM 1064 C C . GLY A 1 138 ? 28.572 -40.475 20.807 1.00 89.12 138 GLY A C 1
ATOM 1065 O O . GLY A 1 138 ? 29.057 -40.682 21.916 1.00 89.12 138 GLY A O 1
ATOM 1066 N N . PHE A 1 139 ? 27.370 -40.944 20.463 1.00 91.25 139 PHE A N 1
ATOM 1067 C CA . PHE A 1 139 ? 26.519 -41.770 21.327 1.00 91.25 139 PHE A CA 1
ATOM 1068 C C . PHE A 1 139 ? 26.565 -43.263 20.977 1.00 91.25 139 PHE A C 1
ATOM 1070 O O . PHE A 1 139 ? 25.797 -44.048 21.538 1.00 91.25 139 PHE A O 1
ATOM 1077 N N . GLY A 1 140 ? 27.439 -43.666 20.049 1.00 89.19 140 GLY A N 1
ATOM 1078 C CA . GLY A 1 140 ? 27.515 -45.038 19.551 1.00 89.19 140 GLY A CA 1
ATOM 1079 C C . GLY A 1 140 ? 26.283 -45.459 18.746 1.00 89.19 140 GLY A C 1
ATOM 1080 O O . GLY A 1 140 ? 25.981 -46.649 18.689 1.00 89.19 140 GLY A O 1
ATOM 1081 N N . VAL A 1 141 ? 25.556 -44.502 18.158 1.00 92.81 141 VAL A N 1
ATOM 1082 C CA . VAL A 1 141 ? 24.381 -44.755 17.315 1.00 92.81 141 VAL A CA 1
ATOM 1083 C C . VAL A 1 141 ? 24.780 -44.563 15.848 1.00 92.81 141 VAL A C 1
ATOM 1085 O O . VAL A 1 141 ? 25.000 -43.424 15.431 1.00 92.81 141 VAL A O 1
ATOM 1088 N N . PRO A 1 142 ? 24.876 -45.641 15.045 1.00 91.19 142 PRO A N 1
ATOM 1089 C CA . PRO A 1 142 ? 25.129 -45.523 13.614 1.00 91.19 142 PRO A CA 1
ATOM 1090 C C . PRO A 1 142 ? 24.012 -44.733 12.929 1.00 91.19 142 PRO A C 1
ATOM 1092 O O . PRO A 1 142 ? 22.831 -45.024 13.123 1.00 91.19 142 PRO A O 1
ATOM 1095 N N . ALA A 1 143 ? 24.387 -43.745 12.120 1.00 95.06 143 ALA A N 1
ATOM 1096 C CA . ALA A 1 143 ? 23.449 -42.893 11.406 1.00 95.06 143 ALA A CA 1
ATOM 1097 C C . ALA A 1 143 ? 23.899 -42.668 9.958 1.00 95.06 143 ALA A C 1
ATOM 1099 O O . ALA A 1 143 ? 25.089 -42.586 9.664 1.00 95.06 143 ALA A O 1
ATOM 1100 N N . VAL A 1 144 ? 22.936 -42.569 9.045 1.00 93.75 144 VAL A N 1
ATOM 1101 C CA . VAL A 1 144 ? 23.154 -42.442 7.602 1.00 93.75 144 VAL A CA 1
ATOM 1102 C C . VAL A 1 144 ? 22.163 -41.460 6.981 1.00 93.75 144 VAL A C 1
ATOM 1104 O O . VAL A 1 144 ? 21.125 -41.127 7.562 1.00 93.75 144 VAL A O 1
ATOM 1107 N N . ARG A 1 145 ? 22.470 -41.025 5.758 1.00 92.69 145 ARG A N 1
ATOM 1108 C CA . ARG A 1 145 ? 21.483 -40.426 4.854 1.00 92.69 145 ARG A CA 1
ATOM 1109 C C . ARG A 1 145 ? 20.769 -41.507 4.058 1.00 92.69 145 ARG A C 1
ATOM 1111 O O . ARG A 1 145 ? 21.318 -42.581 3.819 1.00 92.69 145 ARG A O 1
ATOM 1118 N N . THR A 1 146 ? 19.579 -41.181 3.582 1.00 90.50 146 THR A N 1
ATOM 1119 C CA . THR A 1 146 ? 18.848 -41.980 2.594 1.00 90.50 146 THR A CA 1
ATOM 1120 C C . THR A 1 146 ? 18.449 -41.077 1.423 1.00 90.50 146 THR A C 1
ATOM 1122 O O . THR A 1 146 ? 18.862 -39.918 1.359 1.00 90.50 146 THR A O 1
ATOM 1125 N N . SER A 1 147 ? 17.655 -41.590 0.480 1.00 87.00 147 SER A N 1
ATOM 1126 C CA . SER A 1 147 ? 17.020 -40.758 -0.553 1.00 87.00 147 SER A CA 1
ATOM 1127 C C . SER A 1 147 ? 16.060 -39.714 0.029 1.00 87.00 147 SER A C 1
ATOM 1129 O O . SER A 1 147 ? 15.760 -38.720 -0.631 1.00 87.00 147 SER A O 1
ATOM 1131 N N . ASP A 1 148 ? 15.589 -39.929 1.259 1.00 88.88 148 ASP A N 1
ATOM 1132 C CA . ASP A 1 148 ? 14.649 -39.063 1.952 1.00 88.88 148 ASP A CA 1
ATOM 1133 C C . ASP A 1 148 ? 15.381 -38.113 2.912 1.00 88.88 148 ASP A C 1
ATOM 1135 O O . ASP A 1 148 ? 16.178 -38.535 3.753 1.00 88.88 148 ASP A O 1
ATOM 1139 N N . THR A 1 149 ? 15.058 -36.818 2.841 1.00 89.94 149 THR A N 1
ATOM 1140 C CA . THR A 1 149 ? 15.675 -35.778 3.683 1.00 89.94 149 THR A CA 1
ATOM 1141 C C . THR A 1 149 ? 15.518 -36.080 5.177 1.00 89.94 149 THR A C 1
ATOM 1143 O O . THR A 1 149 ? 14.410 -36.362 5.665 1.00 89.94 149 THR A O 1
ATOM 1146 N N . GLY A 1 150 ? 16.625 -35.982 5.913 1.00 92.88 150 GLY A N 1
ATOM 1147 C CA . GLY A 1 150 ? 16.696 -36.387 7.313 1.00 92.88 150 GLY A CA 1
ATOM 1148 C C . GLY A 1 150 ? 17.950 -37.196 7.632 1.00 92.88 150 GLY A C 1
ATOM 1149 O O . GLY A 1 150 ? 18.704 -37.600 6.750 1.00 92.88 150 GLY A O 1
ATOM 1150 N N . VAL A 1 151 ? 18.130 -37.488 8.917 1.00 96.62 151 VAL A N 1
ATOM 1151 C CA . VAL A 1 151 ? 19.142 -38.442 9.392 1.00 96.62 151 VAL A CA 1
ATOM 1152 C C . VAL A 1 151 ? 18.453 -39.695 9.903 1.00 96.62 151 VAL A C 1
ATOM 1154 O O . VAL A 1 151 ? 17.412 -39.609 10.557 1.00 96.62 151 VAL A O 1
ATOM 1157 N N . TRP A 1 152 ? 19.025 -40.857 9.605 1.00 96.50 152 TRP A N 1
ATOM 1158 C CA . TRP A 1 152 ? 18.370 -42.150 9.755 1.00 96.50 152 TRP A CA 1
ATOM 1159 C C . TRP A 1 152 ? 19.278 -43.171 10.439 1.00 96.50 152 TRP A C 1
ATOM 1161 O O . TRP A 1 152 ? 20.463 -43.220 10.140 1.00 96.50 152 TRP A O 1
ATOM 1171 N N . ALA A 1 153 ? 18.736 -44.016 11.317 1.00 94.19 153 ALA A N 1
ATOM 1172 C CA . ALA A 1 153 ? 19.480 -45.141 11.905 1.00 94.19 153 ALA A CA 1
ATOM 1173 C C . ALA A 1 153 ? 19.577 -46.341 10.943 1.00 94.19 153 ALA A C 1
ATOM 1175 O O . ALA A 1 153 ? 20.430 -47.214 11.071 1.00 94.19 153 ALA A O 1
ATOM 1176 N N . SER A 1 154 ? 18.650 -46.412 9.989 1.00 91.62 154 SER A N 1
ATOM 1177 C CA . SER A 1 154 ? 18.530 -47.448 8.959 1.00 91.62 154 SER A CA 1
ATOM 1178 C C . SER A 1 154 ? 17.629 -46.927 7.834 1.00 91.62 154 SER A C 1
ATOM 1180 O O . SER A 1 154 ? 17.129 -45.810 7.920 1.00 91.62 154 SER A O 1
ATOM 1182 N N . GLN A 1 155 ? 17.391 -47.710 6.781 1.00 87.31 155 GLN A N 1
ATOM 1183 C CA . GLN A 1 155 ? 16.584 -47.255 5.641 1.00 87.31 155 GLN A CA 1
ATOM 1184 C C . GLN A 1 155 ? 15.143 -46.860 6.011 1.00 87.31 155 GLN A C 1
ATOM 1186 O O . GLN A 1 155 ? 14.529 -46.091 5.277 1.00 87.31 155 GLN A O 1
ATOM 1191 N N . ASP A 1 156 ? 14.591 -47.365 7.115 1.00 89.94 156 ASP A N 1
ATOM 1192 C CA . ASP A 1 156 ? 13.195 -47.178 7.523 1.00 89.94 156 ASP A CA 1
ATOM 1193 C C . ASP A 1 156 ? 13.012 -46.396 8.836 1.00 89.94 156 ASP A C 1
ATOM 1195 O O . ASP A 1 156 ? 11.903 -45.941 9.110 1.00 89.94 156 ASP A O 1
ATOM 1199 N N . ARG A 1 157 ? 14.072 -46.175 9.630 1.00 93.81 157 ARG A N 1
ATOM 1200 C CA . ARG A 1 157 ? 13.984 -45.500 10.942 1.00 93.81 157 ARG A CA 1
ATOM 1201 C C . ARG A 1 157 ? 14.679 -44.137 10.973 1.00 93.81 157 ARG A C 1
ATOM 1203 O O . ARG A 1 157 ? 15.908 -44.059 10.927 1.00 93.81 157 ARG A O 1
ATOM 1210 N N . LYS A 1 158 ? 13.900 -43.055 11.086 1.00 95.44 158 LYS A N 1
ATOM 1211 C CA . LYS A 1 158 ? 14.362 -41.654 11.079 1.00 95.44 158 LYS A CA 1
ATOM 1212 C C . LYS A 1 158 ? 14.750 -41.169 12.480 1.00 95.44 158 LYS A C 1
ATOM 1214 O O . LYS A 1 158 ? 13.907 -41.137 13.373 1.00 95.44 158 LYS A O 1
ATOM 1219 N N . LEU A 1 159 ? 16.003 -40.745 12.647 1.00 96.69 159 LEU A N 1
ATOM 1220 C CA . LEU A 1 159 ? 16.552 -40.137 13.869 1.00 96.69 159 LEU A CA 1
ATOM 1221 C C . LEU A 1 159 ? 16.299 -38.628 13.940 1.00 96.69 159 LEU A C 1
ATOM 1223 O O . LEU A 1 159 ? 16.014 -38.105 15.016 1.00 96.69 159 LEU A O 1
ATOM 1227 N N . ALA A 1 160 ? 16.415 -37.925 12.809 1.00 97.00 160 ALA A N 1
ATOM 1228 C CA . ALA A 1 160 ? 16.213 -36.483 12.764 1.00 97.00 160 ALA A CA 1
ATOM 1229 C C . ALA A 1 160 ? 15.452 -36.027 11.519 1.00 97.00 160 ALA A C 1
ATOM 1231 O O . ALA A 1 160 ? 15.754 -36.438 10.395 1.00 97.00 160 ALA A O 1
ATOM 1232 N N . ALA A 1 161 ? 14.487 -35.134 11.725 1.00 94.62 161 ALA A N 1
ATOM 1233 C CA . ALA A 1 161 ? 13.792 -34.435 10.652 1.00 94.62 161 ALA A CA 1
ATOM 1234 C C . ALA A 1 161 ? 14.520 -33.130 10.310 1.00 94.62 161 ALA A C 1
ATOM 1236 O O . ALA A 1 161 ? 15.017 -32.443 11.201 1.00 94.62 161 ALA A O 1
ATOM 1237 N N . LEU A 1 162 ? 14.559 -32.774 9.025 1.00 93.38 162 LEU A N 1
ATOM 1238 C CA . LEU A 1 162 ? 15.100 -31.503 8.548 1.00 93.38 162 LEU A CA 1
ATOM 1239 C C . LEU A 1 162 ? 14.059 -30.789 7.687 1.00 93.38 162 LEU A C 1
ATOM 1241 O O . LEU A 1 162 ? 13.497 -31.362 6.753 1.00 93.38 162 LEU A O 1
ATOM 1245 N N . GLY A 1 163 ? 13.820 -29.520 7.996 1.00 89.19 163 GLY A N 1
ATOM 1246 C CA . GLY A 1 163 ? 12.897 -28.658 7.275 1.00 89.19 163 GLY A CA 1
ATOM 1247 C C . GLY A 1 163 ? 13.364 -27.221 7.387 1.00 89.19 163 GLY A C 1
ATOM 1248 O O . GLY A 1 163 ? 13.196 -26.596 8.429 1.00 89.19 163 GLY A O 1
ATOM 1249 N N . VAL A 1 164 ? 13.943 -26.703 6.306 1.00 90.00 164 VAL A N 1
ATOM 1250 C CA . VAL A 1 164 ? 14.534 -25.362 6.272 1.00 90.00 164 VAL A CA 1
ATOM 1251 C C . VAL A 1 164 ? 13.772 -24.458 5.312 1.00 90.00 164 VAL A C 1
ATOM 1253 O O . VAL A 1 164 ? 13.129 -24.916 4.359 1.00 90.00 164 VAL A O 1
ATOM 1256 N N . GLN A 1 165 ? 13.856 -23.161 5.561 1.00 89.88 165 GLN A N 1
ATOM 1257 C CA . GLN A 1 165 ? 13.480 -22.117 4.623 1.00 89.88 165 GLN A CA 1
ATOM 1258 C C . GLN A 1 165 ? 14.682 -21.189 4.444 1.00 89.88 165 GLN A C 1
ATOM 1260 O O . GLN A 1 165 ? 15.490 -21.012 5.351 1.00 89.88 165 GLN A O 1
ATOM 1265 N N . VAL A 1 166 ? 14.827 -20.637 3.242 1.00 88.69 166 VAL A N 1
ATOM 1266 C CA . VAL A 1 166 ? 15.876 -19.667 2.932 1.00 88.69 166 VAL A CA 1
ATOM 1267 C C . VAL A 1 166 ? 15.222 -18.461 2.285 1.00 88.69 166 VAL A C 1
ATOM 1269 O O . VAL A 1 166 ? 14.465 -18.613 1.326 1.00 88.69 166 VAL A O 1
ATOM 1272 N N . SER A 1 167 ? 15.512 -17.276 2.813 1.00 85.00 167 SER A N 1
ATOM 1273 C CA . SER A 1 167 ? 15.096 -15.991 2.252 1.00 85.00 167 SER A CA 1
ATOM 1274 C C . SER A 1 167 ? 16.306 -15.070 2.202 1.00 85.00 167 SER A C 1
ATOM 1276 O O . SER A 1 167 ? 17.010 -14.927 3.198 1.00 85.00 167 SER A O 1
ATOM 1278 N N . ARG A 1 168 ? 16.588 -14.479 1.033 1.00 85.69 168 ARG A N 1
ATOM 1279 C CA . ARG A 1 168 ? 17.745 -13.584 0.818 1.00 85.69 168 ARG A CA 1
ATOM 1280 C C . ARG A 1 168 ? 19.069 -14.148 1.376 1.00 85.69 168 ARG A C 1
ATOM 1282 O O . ARG A 1 168 ? 19.834 -13.430 2.007 1.00 85.69 168 ARG A O 1
ATOM 1289 N N . TYR A 1 169 ? 19.332 -15.438 1.142 1.00 88.88 169 TYR A N 1
ATOM 1290 C CA . TYR A 1 169 ? 20.494 -16.196 1.647 1.00 88.88 169 TYR A CA 1
ATOM 1291 C C . TYR A 1 169 ? 20.553 -16.437 3.166 1.00 88.88 169 TYR A C 1
ATOM 1293 O O . TYR A 1 169 ? 21.468 -17.126 3.615 1.00 88.88 169 TYR A O 1
ATOM 1301 N N . ILE A 1 170 ? 19.586 -15.952 3.948 1.00 92.31 170 ILE A N 1
ATOM 1302 C CA . ILE A 1 170 ? 19.476 -16.236 5.382 1.00 92.31 170 ILE A CA 1
ATOM 1303 C C . ILE A 1 170 ? 18.576 -17.454 5.602 1.00 92.31 170 ILE A C 1
ATOM 1305 O O . ILE A 1 170 ? 17.498 -17.568 5.011 1.00 92.31 170 ILE A O 1
ATOM 1309 N N . THR A 1 171 ? 19.039 -18.378 6.437 1.00 94.00 171 THR A N 1
ATOM 1310 C CA . THR A 1 171 ? 18.324 -19.609 6.803 1.00 94.00 171 THR A CA 1
ATOM 1311 C C . THR A 1 171 ? 17.357 -19.384 7.966 1.00 94.00 171 THR A C 1
ATOM 1313 O O . THR A 1 171 ? 17.607 -18.575 8.857 1.00 94.00 171 THR A O 1
ATOM 1316 N N . SER A 1 172 ? 16.238 -20.105 7.947 1.00 91.94 172 SER A N 1
ATOM 1317 C CA . SER A 1 172 ? 15.280 -20.209 9.046 1.00 91.94 172 SER A CA 1
ATOM 1318 C C . SER A 1 172 ? 14.752 -21.642 9.172 1.00 91.94 172 SER A C 1
ATOM 1320 O O . SER A 1 172 ? 14.887 -22.463 8.253 1.00 91.94 172 SER A O 1
ATOM 1322 N N . HIS A 1 173 ? 14.144 -21.941 10.323 1.00 94.06 173 HIS A N 1
ATOM 1323 C CA . HIS A 1 173 ? 13.843 -23.299 10.785 1.00 94.06 173 HIS A CA 1
ATOM 1324 C C . HIS A 1 173 ? 15.128 -24.125 10.895 1.00 94.06 173 HIS A C 1
ATOM 1326 O O . HIS A 1 173 ? 16.148 -23.572 11.289 1.00 94.06 173 HIS A O 1
ATOM 1332 N N . GLY A 1 174 ? 15.105 -25.433 10.630 1.00 94.62 174 GLY A N 1
ATOM 1333 C CA . GLY A 1 174 ? 16.289 -26.252 10.863 1.00 94.62 174 GLY A CA 1
ATOM 1334 C C . GLY A 1 174 ? 16.012 -27.737 10.988 1.00 94.62 174 GLY A C 1
ATOM 1335 O O . GLY A 1 174 ? 15.456 -28.349 10.073 1.00 94.62 174 GLY A O 1
ATOM 1336 N N . PHE A 1 175 ? 16.446 -28.309 12.108 1.00 97.12 175 PHE A N 1
ATOM 1337 C CA . PHE A 1 175 ? 16.412 -29.744 12.369 1.00 97.12 175 PHE A CA 1
ATOM 1338 C C . PHE A 1 175 ? 15.736 -30.076 13.701 1.00 97.12 175 PHE A C 1
ATOM 1340 O O . PHE A 1 175 ? 15.658 -29.242 14.601 1.00 97.12 175 PHE A O 1
ATOM 1347 N N . ALA A 1 176 ? 15.275 -31.318 13.824 1.00 97.44 176 ALA A N 1
ATOM 1348 C CA . ALA A 1 176 ? 14.710 -31.880 15.044 1.00 97.44 176 ALA A CA 1
ATOM 1349 C C . ALA A 1 176 ? 15.283 -33.288 15.256 1.00 97.44 176 ALA A C 1
ATOM 1351 O O . ALA A 1 176 ? 14.921 -34.208 14.523 1.00 97.44 176 ALA A O 1
ATOM 1352 N N . LEU A 1 177 ? 16.203 -33.439 16.211 1.00 98.25 177 LEU A N 1
ATOM 1353 C CA . LEU A 1 177 ? 16.869 -34.695 16.564 1.00 98.25 177 LEU A CA 1
ATOM 1354 C C . LEU A 1 177 ? 16.149 -35.362 17.739 1.00 98.25 177 LEU A C 1
ATOM 1356 O O . LEU A 1 177 ? 16.005 -34.778 18.811 1.00 98.25 177 LEU A O 1
ATOM 1360 N N . ASN A 1 178 ? 15.713 -36.602 17.551 1.00 98.00 178 ASN A N 1
ATOM 1361 C CA . ASN A 1 178 ? 15.021 -37.372 18.577 1.00 98.00 178 ASN A CA 1
ATOM 1362 C C . ASN A 1 178 ? 16.034 -37.953 19.581 1.00 98.00 178 ASN A C 1
ATOM 1364 O O . ASN A 1 178 ? 16.706 -38.938 19.279 1.00 98.00 178 ASN A O 1
ATOM 1368 N N . CYS A 1 179 ? 16.135 -37.383 20.784 1.00 97.62 179 CYS A N 1
ATOM 1369 C CA . CYS A 1 179 ? 17.063 -37.857 21.817 1.00 97.62 179 CYS A CA 1
ATOM 1370 C C . CYS A 1 179 ? 16.411 -38.953 22.677 1.00 97.62 179 CYS A C 1
ATOM 1372 O O . CYS A 1 179 ? 16.709 -40.142 22.533 1.00 97.62 179 CYS A O 1
ATOM 1374 N N . ASN A 1 180 ? 15.449 -38.565 23.510 1.00 95.88 180 ASN A N 1
ATOM 1375 C CA . ASN A 1 180 ? 14.630 -39.437 24.355 1.00 95.88 180 ASN A CA 1
ATOM 1376 C C . ASN A 1 180 ? 13.133 -39.092 24.258 1.00 95.88 180 ASN A C 1
ATOM 1378 O O . ASN A 1 180 ? 12.378 -39.340 25.196 1.00 95.88 180 ASN A O 1
ATOM 1382 N N . VAL A 1 181 ? 12.716 -38.516 23.126 1.00 96.06 181 VAL A N 1
ATOM 1383 C CA . VAL A 1 181 ? 11.315 -38.188 22.831 1.00 96.06 181 VAL A CA 1
ATOM 1384 C C . VAL A 1 181 ? 10.421 -39.424 22.891 1.00 96.06 181 VAL A C 1
ATOM 1386 O O . VAL A 1 181 ? 10.821 -40.520 22.490 1.00 96.06 181 VAL A O 1
ATOM 1389 N N . ASP A 1 182 ? 9.194 -39.228 23.366 1.00 94.19 182 ASP A N 1
ATOM 1390 C CA . ASP A 1 182 ? 8.146 -40.237 23.281 1.00 94.19 182 ASP A CA 1
ATOM 1391 C C . ASP A 1 182 ? 7.743 -40.439 21.813 1.00 94.19 182 ASP A C 1
ATOM 1393 O O . ASP A 1 182 ? 7.159 -39.563 21.172 1.00 94.19 182 ASP A O 1
ATOM 1397 N N . LEU A 1 183 ? 8.102 -41.600 21.267 1.00 93.81 183 LEU A N 1
ATOM 1398 C CA . LEU A 1 183 ? 7.884 -41.919 19.861 1.00 93.81 183 LEU A CA 1
ATOM 1399 C C . LEU A 1 183 ? 6.408 -42.187 19.532 1.00 93.81 183 LEU A C 1
ATOM 1401 O O . LEU A 1 183 ? 6.051 -42.096 18.361 1.00 93.81 183 LEU A O 1
ATOM 1405 N N . SER A 1 184 ? 5.546 -42.436 20.528 1.00 90.75 184 SER A N 1
ATOM 1406 C CA . SER A 1 184 ? 4.115 -42.700 20.300 1.00 90.75 184 SER A CA 1
ATOM 1407 C C . SER A 1 184 ? 3.372 -41.509 19.681 1.00 90.75 184 SER A C 1
ATOM 1409 O O . SER A 1 184 ? 2.379 -41.680 18.977 1.00 90.75 184 SER A O 1
ATOM 1411 N N . TYR A 1 185 ? 3.889 -40.285 19.837 1.00 91.19 185 TYR A N 1
ATOM 1412 C CA . TYR A 1 185 ? 3.346 -39.116 19.141 1.00 91.19 185 TYR A CA 1
ATOM 1413 C C . TYR A 1 185 ? 3.494 -39.211 17.615 1.00 91.19 185 TYR A C 1
ATOM 1415 O O . TYR A 1 185 ? 2.720 -38.593 16.883 1.00 91.19 185 TYR A O 1
ATOM 1423 N N . PHE A 1 186 ? 4.444 -39.985 17.095 1.00 90.19 186 PHE A N 1
ATOM 1424 C CA . PHE A 1 186 ? 4.572 -40.163 15.650 1.00 90.19 186 PHE A CA 1
ATOM 1425 C C . PHE A 1 186 ? 3.517 -41.119 15.077 1.00 90.19 186 PHE A C 1
ATOM 1427 O O . PHE A 1 186 ? 3.241 -41.023 13.886 1.00 90.19 186 PHE A O 1
ATOM 1434 N N . ASP A 1 187 ? 2.860 -41.942 15.902 1.00 85.38 187 ASP A N 1
ATOM 1435 C CA . ASP A 1 187 ? 1.805 -42.872 15.460 1.00 85.38 187 ASP A CA 1
ATOM 1436 C C . ASP A 1 187 ? 0.529 -42.141 14.996 1.00 85.38 187 ASP A C 1
ATOM 1438 O O . ASP A 1 187 ? -0.295 -42.694 14.268 1.00 85.38 187 ASP A O 1
ATOM 1442 N N . ALA A 1 188 ? 0.358 -40.877 15.399 1.00 83.62 188 ALA A N 1
ATOM 1443 C CA . ALA A 1 188 ? -0.780 -40.044 15.010 1.00 83.62 188 ALA A CA 1
ATOM 1444 C C . ALA A 1 188 ? -0.637 -39.403 13.617 1.00 83.62 188 ALA A C 1
ATOM 1446 O O . ALA A 1 188 ? -1.591 -38.786 13.138 1.00 83.62 188 ALA A O 1
ATOM 1447 N N . ILE A 1 189 ? 0.539 -39.504 12.990 1.00 83.12 189 ILE A N 1
ATOM 1448 C CA . ILE A 1 189 ? 0.869 -38.838 11.725 1.00 83.12 189 ILE A CA 1
ATOM 1449 C C . ILE A 1 189 ? 1.538 -39.799 10.745 1.00 83.12 189 ILE A C 1
ATOM 1451 O O . ILE A 1 189 ? 2.020 -40.862 11.115 1.00 83.12 189 ILE A O 1
ATOM 1455 N N . VAL A 1 190 ? 1.614 -39.398 9.477 1.00 77.50 190 VAL A N 1
ATOM 1456 C CA . VAL A 1 190 ? 2.488 -40.029 8.483 1.00 77.50 190 VAL A CA 1
ATOM 1457 C C . VAL A 1 190 ? 3.673 -39.078 8.348 1.00 77.50 190 VAL A C 1
ATOM 1459 O O . VAL A 1 190 ? 3.582 -38.071 7.636 1.00 77.50 190 VAL A O 1
ATOM 1462 N N . PRO A 1 191 ? 4.762 -39.295 9.107 1.00 67.31 191 PRO A N 1
ATOM 1463 C CA . PRO A 1 191 ? 5.825 -38.311 9.225 1.00 67.31 191 PRO A CA 1
ATOM 1464 C C . PRO A 1 191 ? 6.463 -38.050 7.859 1.00 67.31 191 PRO A C 1
ATOM 1466 O O . PRO A 1 191 ? 6.963 -38.953 7.191 1.00 67.31 191 PRO A O 1
ATOM 1469 N N . CYS A 1 192 ? 6.449 -36.782 7.445 1.00 65.38 192 CYS A N 1
ATOM 1470 C CA . CYS A 1 192 ? 6.912 -36.333 6.129 1.00 65.38 192 CYS A CA 1
ATOM 1471 C C . CYS A 1 192 ? 6.199 -36.957 4.904 1.00 65.38 192 CYS A C 1
ATOM 1473 O O . CYS A 1 192 ? 6.715 -36.776 3.802 1.00 65.38 192 CYS A O 1
ATOM 1475 N N . GLY A 1 193 ? 5.060 -37.645 5.066 1.00 65.69 193 GLY A N 1
ATOM 1476 C CA . GLY A 1 193 ? 4.336 -38.295 3.960 1.00 65.69 193 GLY A CA 1
ATOM 1477 C C . GLY A 1 193 ? 4.888 -39.655 3.527 1.00 65.69 193 GLY A C 1
ATOM 1478 O O . GLY A 1 193 ? 4.591 -40.101 2.424 1.00 65.69 193 GLY A O 1
ATOM 1479 N N . LEU A 1 194 ? 5.726 -40.289 4.352 1.00 72.25 194 LEU A N 1
ATOM 1480 C CA . LEU A 1 194 ? 6.389 -41.554 4.035 1.00 72.25 194 LEU A CA 1
ATOM 1481 C C . LEU A 1 194 ? 5.750 -42.702 4.834 1.00 72.25 194 LEU A C 1
ATOM 1483 O O . LEU A 1 194 ? 6.095 -42.908 5.995 1.00 72.25 194 LEU A O 1
ATOM 1487 N N . GLU A 1 195 ? 4.818 -43.434 4.223 1.00 72.06 195 GLU A N 1
ATOM 1488 C CA . GLU A 1 195 ? 4.003 -44.462 4.902 1.00 72.06 195 GLU A CA 1
ATOM 1489 C C . GLU A 1 195 ? 4.823 -45.650 5.443 1.00 72.06 195 GLU A C 1
ATOM 1491 O O . GLU A 1 195 ? 4.518 -46.171 6.514 1.00 72.06 195 GLU A O 1
ATOM 1496 N N . ASP A 1 196 ? 5.923 -46.014 4.775 1.00 80.25 196 ASP A N 1
ATOM 1497 C CA . ASP A 1 196 ? 6.792 -47.140 5.163 1.00 80.25 196 ASP A CA 1
ATOM 1498 C C . ASP A 1 196 ? 7.930 -46.755 6.127 1.00 80.25 196 ASP A C 1
ATOM 1500 O O . ASP A 1 196 ? 8.865 -47.530 6.348 1.00 80.25 196 ASP A O 1
ATOM 1504 N N . LYS A 1 197 ? 7.915 -45.535 6.675 1.00 84.06 197 LYS A N 1
ATOM 1505 C CA . LYS A 1 197 ? 9.009 -44.999 7.499 1.00 84.06 197 LYS A CA 1
ATOM 1506 C C . LYS A 1 197 ? 8.527 -44.692 8.911 1.00 84.06 197 LYS A C 1
ATOM 1508 O O . LYS A 1 197 ? 7.439 -44.165 9.118 1.00 84.06 197 LYS A O 1
ATOM 1513 N N . ARG A 1 198 ? 9.371 -44.975 9.903 1.00 89.62 198 ARG A N 1
ATOM 1514 C CA . ARG A 1 198 ? 9.075 -44.774 11.329 1.00 89.62 198 ARG A CA 1
ATOM 1515 C C . ARG A 1 198 ? 10.056 -43.800 11.961 1.00 89.62 198 ARG A C 1
ATOM 1517 O O . ARG A 1 198 ? 11.213 -43.712 11.553 1.00 89.62 198 ARG A O 1
ATOM 1524 N N . ALA A 1 199 ? 9.612 -43.074 12.981 1.00 93.25 199 ALA A N 1
ATOM 1525 C CA . ALA A 1 199 ? 10.520 -42.311 13.828 1.00 93.25 199 ALA A CA 1
ATOM 1526 C C . ALA A 1 199 ? 11.265 -43.249 14.794 1.00 93.25 199 ALA A C 1
ATOM 1528 O O . ALA A 1 199 ? 10.717 -44.244 15.262 1.00 93.25 199 ALA A O 1
ATOM 1529 N N . THR A 1 200 ? 12.513 -42.916 15.102 1.00 95.50 200 THR A N 1
ATOM 1530 C CA . THR A 1 200 ? 13.313 -43.534 16.167 1.00 95.50 200 THR A CA 1
ATOM 1531 C C . THR A 1 200 ? 14.023 -42.444 16.973 1.00 95.50 200 THR A C 1
ATOM 1533 O O . THR A 1 200 ? 13.897 -41.262 16.653 1.00 95.50 200 THR A O 1
ATOM 1536 N N . SER A 1 201 ? 14.751 -42.809 18.027 1.00 97.12 201 SER A N 1
ATOM 1537 C CA . SER A 1 201 ? 15.506 -41.880 18.872 1.00 97.12 201 SER A CA 1
ATOM 1538 C C . SER A 1 201 ? 16.879 -42.432 19.251 1.00 97.12 201 SER A C 1
ATOM 1540 O O . SER A 1 201 ? 17.088 -43.646 19.236 1.00 97.12 201 SER A O 1
ATOM 1542 N N . LEU A 1 202 ? 17.809 -41.552 19.636 1.00 96.38 202 LEU A N 1
ATOM 1543 C CA . LEU A 1 202 ? 19.138 -41.942 20.128 1.00 96.38 202 LEU A CA 1
ATOM 1544 C C . LEU A 1 202 ? 19.033 -42.947 21.279 1.00 96.38 202 LEU A C 1
ATOM 1546 O O . LEU A 1 202 ? 19.734 -43.954 21.303 1.00 96.38 202 LEU A O 1
ATOM 1550 N N . THR A 1 203 ? 18.110 -42.701 22.208 1.00 95.81 203 THR A N 1
ATOM 1551 C CA . THR A 1 203 ? 17.847 -43.592 23.341 1.00 95.81 203 THR A CA 1
ATOM 1552 C C . THR A 1 203 ? 17.354 -44.962 22.887 1.00 95.81 203 THR A C 1
ATOM 1554 O O . THR A 1 203 ? 17.799 -45.984 23.409 1.00 95.81 203 THR A O 1
ATOM 1557 N N . PHE A 1 204 ? 16.429 -45.001 21.926 1.00 94.50 204 PHE A N 1
ATOM 1558 C CA . PHE A 1 204 ? 15.888 -46.258 21.419 1.00 94.50 204 PHE A CA 1
ATOM 1559 C C . PHE A 1 204 ? 16.960 -47.078 20.691 1.00 94.50 204 PHE A C 1
ATOM 1561 O O . PHE A 1 204 ? 17.157 -48.248 21.016 1.00 94.50 204 PHE A O 1
ATOM 1568 N N . GLU A 1 205 ? 17.717 -46.466 19.778 1.00 94.31 205 GLU A N 1
ATOM 1569 C CA . GLU A 1 205 ? 18.774 -47.170 19.040 1.00 94.31 205 GLU A CA 1
ATOM 1570 C C . GLU A 1 205 ? 19.929 -47.602 19.961 1.00 94.31 205 GLU A C 1
ATOM 1572 O O . GLU A 1 205 ? 20.441 -48.713 19.828 1.00 94.31 205 GLU A O 1
ATOM 1577 N N . ARG A 1 206 ? 20.293 -46.798 20.972 1.00 89.69 206 ARG A N 1
ATOM 1578 C CA . ARG A 1 206 ? 21.320 -47.174 21.962 1.00 89.69 206 ARG A CA 1
ATOM 1579 C C . ARG A 1 206 ? 20.881 -48.355 22.837 1.00 89.69 206 ARG A C 1
ATOM 1581 O O . ARG A 1 206 ? 21.700 -49.223 23.153 1.00 89.69 206 ARG A O 1
ATOM 1588 N N . ARG A 1 207 ? 19.593 -48.430 23.195 1.00 89.31 207 ARG A N 1
ATOM 1589 C CA . ARG A 1 207 ? 19.005 -49.594 23.885 1.00 89.31 207 ARG A CA 1
ATOM 1590 C C . ARG A 1 207 ? 19.066 -50.848 23.023 1.00 89.31 207 ARG A C 1
ATOM 1592 O O . ARG A 1 207 ? 19.408 -51.908 23.544 1.00 89.31 207 ARG A O 1
ATOM 1599 N N . LEU A 1 208 ? 18.772 -50.730 21.727 1.00 86.44 208 LEU A N 1
ATOM 1600 C CA . LEU A 1 208 ? 18.865 -51.851 20.791 1.00 86.44 208 LEU A CA 1
ATOM 1601 C C . LEU A 1 208 ? 20.306 -52.349 20.624 1.00 86.44 208 LEU A C 1
ATOM 1603 O O . LEU A 1 208 ? 20.530 -53.556 20.664 1.00 86.44 208 LEU A O 1
ATOM 1607 N N . ALA A 1 209 ? 21.272 -51.440 20.478 1.00 82.75 209 ALA A N 1
ATOM 1608 C CA . ALA A 1 209 ? 22.667 -51.800 20.232 1.00 82.75 209 ALA A CA 1
ATOM 1609 C C . ALA A 1 209 ? 23.359 -52.404 21.465 1.00 82.75 209 ALA A C 1
ATOM 1611 O O . ALA A 1 209 ? 23.984 -53.457 21.369 1.00 82.75 209 ALA A O 1
ATOM 1612 N N . ASN A 1 210 ? 23.230 -51.760 22.633 1.00 78.00 210 ASN A N 1
ATOM 1613 C CA . ASN A 1 210 ? 24.078 -52.053 23.797 1.00 78.00 210 ASN A CA 1
ATOM 1614 C C . ASN A 1 210 ? 23.297 -52.441 25.065 1.00 78.00 210 ASN A C 1
ATOM 1616 O O . ASN A 1 210 ? 23.895 -52.533 26.135 1.00 78.00 210 ASN A O 1
ATOM 1620 N N . LYS A 1 211 ? 21.967 -52.632 24.989 1.00 72.94 211 LYS A N 1
ATOM 1621 C CA . LYS A 1 211 ? 21.076 -52.914 26.141 1.00 72.94 211 LYS A CA 1
ATOM 1622 C C . LYS A 1 211 ? 21.225 -51.931 27.314 1.00 72.94 211 LYS A C 1
ATOM 1624 O O . LYS A 1 211 ? 20.864 -52.250 28.445 1.00 72.94 211 LYS A O 1
ATOM 1629 N N . SER A 1 212 ? 21.755 -50.734 27.060 1.00 72.69 212 SER A N 1
ATOM 1630 C CA . SER A 1 212 ? 21.953 -49.723 28.094 1.00 72.69 212 SER A CA 1
ATOM 1631 C C . SER A 1 212 ? 20.595 -49.150 28.514 1.00 72.69 212 SER A C 1
ATOM 1633 O O . SER A 1 212 ? 19.830 -48.732 27.643 1.00 72.69 212 SER A O 1
ATOM 1635 N N . PRO A 1 213 ? 20.263 -49.114 29.816 1.00 66.38 213 PRO A N 1
ATOM 1636 C CA . PRO A 1 213 ? 19.012 -48.523 30.287 1.00 66.38 213 PRO A CA 1
ATOM 1637 C C . PRO A 1 213 ? 19.027 -46.984 30.232 1.00 66.38 213 PRO A C 1
ATOM 1639 O O . PRO A 1 213 ? 17.967 -46.358 30.327 1.00 66.38 213 PRO A O 1
ATOM 1642 N N . GLU A 1 214 ? 20.208 -46.382 30.064 1.00 82.38 214 GLU A N 1
ATOM 1643 C CA . GLU A 1 214 ? 20.423 -44.938 30.096 1.00 82.38 214 GLU A CA 1
ATOM 1644 C C . GLU A 1 214 ? 19.760 -44.235 28.909 1.00 82.38 214 GLU A C 1
ATOM 1646 O O . GLU A 1 214 ? 19.825 -44.683 27.762 1.00 82.38 214 GLU A O 1
ATOM 1651 N N . GLN A 1 215 ? 19.102 -43.116 29.202 1.00 89.88 215 GLN A N 1
ATOM 1652 C CA . GLN A 1 215 ? 18.524 -42.247 28.184 1.00 89.88 215 GLN A CA 1
ATOM 1653 C C . GLN A 1 215 ? 19.577 -41.259 27.695 1.00 89.88 215 GLN A C 1
ATOM 1655 O O . GLN A 1 215 ? 20.372 -40.779 28.492 1.00 89.88 215 GLN A O 1
ATOM 1660 N N . VAL A 1 216 ? 19.544 -40.930 26.405 1.00 93.00 216 VAL A N 1
ATOM 1661 C CA . VAL A 1 216 ? 20.291 -39.797 25.854 1.00 93.00 216 VAL A CA 1
ATOM 1662 C C . VAL A 1 216 ? 19.371 -38.586 25.891 1.00 93.00 216 VAL A C 1
ATOM 1664 O O . VAL A 1 216 ? 18.368 -38.542 25.178 1.00 93.00 216 VAL A O 1
ATOM 1667 N N . THR A 1 217 ? 19.688 -37.624 26.746 1.00 95.44 217 THR A N 1
ATOM 1668 C CA . THR A 1 217 ? 18.908 -36.399 26.937 1.00 95.44 217 THR A CA 1
ATOM 1669 C C . THR A 1 217 ? 19.269 -35.326 25.910 1.00 95.44 217 THR A C 1
ATOM 1671 O O . THR A 1 217 ? 20.307 -35.374 25.249 1.00 95.44 217 THR A O 1
ATOM 1674 N N . VAL A 1 218 ? 18.416 -34.307 25.784 1.00 96.25 218 VAL A N 1
ATOM 1675 C CA . VAL A 1 218 ? 18.687 -33.148 24.919 1.00 96.25 218 VAL A CA 1
ATOM 1676 C C . VAL A 1 218 ? 19.938 -32.390 25.367 1.00 96.25 218 VAL A C 1
ATOM 1678 O O . VAL A 1 218 ? 20.786 -32.075 24.535 1.00 96.25 218 VAL A O 1
ATOM 1681 N N . SER A 1 219 ? 20.109 -32.176 26.673 1.00 92.50 219 SER A N 1
ATOM 1682 C CA . SER A 1 219 ? 21.294 -31.515 27.234 1.00 92.50 219 SER A CA 1
ATOM 1683 C C . SER A 1 219 ? 22.603 -32.235 26.900 1.00 92.50 219 SER A C 1
ATOM 1685 O O . SER A 1 219 ? 23.604 -31.571 26.648 1.00 92.50 219 SER A O 1
ATOM 1687 N N . GLU A 1 220 ? 22.601 -33.571 26.859 1.00 93.38 220 GLU A N 1
ATOM 1688 C CA . GLU A 1 220 ? 23.767 -34.361 26.437 1.00 93.38 220 GLU A CA 1
ATOM 1689 C C . GLU A 1 220 ? 24.006 -34.273 24.925 1.00 93.38 220 GLU A C 1
ATOM 1691 O O . GLU A 1 220 ? 25.154 -34.235 24.488 1.00 93.38 220 GLU A O 1
ATOM 1696 N N . ALA A 1 221 ? 22.940 -34.197 24.121 1.00 95.94 221 ALA A N 1
ATOM 1697 C CA . ALA A 1 221 ? 23.029 -34.095 22.664 1.00 95.94 221 ALA A CA 1
ATOM 1698 C C . ALA A 1 221 ? 23.542 -32.731 22.168 1.00 95.94 221 ALA A C 1
ATOM 1700 O O . ALA A 1 221 ? 24.192 -32.671 21.123 1.00 95.94 221 ALA A O 1
ATOM 1701 N N . VAL A 1 222 ? 23.285 -31.640 22.899 1.00 96.31 222 VAL A N 1
ATOM 1702 C CA . VAL A 1 222 ? 23.656 -30.270 22.493 1.00 96.31 222 VAL A CA 1
ATOM 1703 C C . VAL A 1 222 ? 25.157 -30.111 22.190 1.00 96.31 222 VAL A C 1
ATOM 1705 O O . VAL A 1 222 ? 25.474 -29.676 21.080 1.00 96.31 222 VAL A O 1
ATOM 1708 N N . PRO A 1 223 ? 26.098 -30.488 23.082 1.00 95.38 223 PRO A N 1
ATOM 1709 C CA . PRO A 1 223 ? 27.529 -30.399 22.788 1.00 95.38 223 PRO A CA 1
ATOM 1710 C C . PRO A 1 223 ? 27.950 -31.210 21.558 1.00 95.38 223 PRO A C 1
ATOM 1712 O O . PRO A 1 223 ? 28.745 -30.729 20.751 1.00 95.38 223 PRO A O 1
ATOM 1715 N N . ALA A 1 224 ? 27.392 -32.413 21.381 1.00 95.75 224 ALA A N 1
ATOM 1716 C CA . ALA A 1 224 ? 27.704 -33.279 20.245 1.00 95.75 224 ALA A CA 1
ATOM 1717 C C . ALA A 1 224 ? 27.242 -32.663 18.913 1.00 95.75 224 ALA A C 1
ATOM 1719 O O . ALA A 1 224 ? 27.980 -32.680 17.928 1.00 95.75 224 ALA A O 1
ATOM 1720 N N . VAL A 1 225 ? 26.051 -32.055 18.891 1.00 97.25 225 VAL A N 1
ATOM 1721 C CA . VAL A 1 225 ? 25.531 -31.338 17.718 1.00 97.25 225 VAL A CA 1
ATOM 1722 C C . VAL A 1 225 ? 26.365 -30.096 17.405 1.00 97.25 225 VAL A C 1
ATOM 1724 O O . VAL A 1 225 ? 26.724 -29.889 16.245 1.00 97.25 225 VAL A O 1
ATOM 1727 N N . CYS A 1 226 ? 26.734 -29.297 18.412 1.00 96.44 226 CYS A N 1
ATOM 1728 C CA . CYS A 1 226 ? 27.616 -28.142 18.217 1.00 96.44 226 CYS A CA 1
ATOM 1729 C C . CYS A 1 226 ? 28.978 -28.558 17.637 1.00 96.44 226 CYS A C 1
ATOM 1731 O O . CYS A 1 226 ? 29.422 -27.964 16.655 1.00 96.44 226 CYS A O 1
ATOM 1733 N N . ALA A 1 227 ? 29.596 -29.619 18.169 1.00 94.81 227 ALA A N 1
ATOM 1734 C CA . ALA A 1 227 ? 30.855 -30.162 17.655 1.00 94.81 227 ALA A CA 1
ATOM 1735 C C . ALA A 1 227 ? 30.723 -30.693 16.214 1.00 94.81 227 ALA A C 1
ATOM 1737 O O . ALA A 1 227 ? 31.610 -30.490 15.380 1.00 94.81 227 ALA A O 1
ATOM 1738 N N . GLY A 1 228 ? 29.595 -31.334 15.887 1.00 95.25 228 GLY A N 1
ATOM 1739 C CA . GLY A 1 228 ? 29.282 -31.774 14.528 1.00 95.25 228 GLY A CA 1
ATOM 1740 C C . GLY A 1 228 ? 29.151 -30.609 13.540 1.00 95.25 228 GLY A C 1
ATOM 1741 O O . GLY A 1 228 ? 29.663 -30.689 12.420 1.00 95.25 228 GLY A O 1
ATOM 1742 N N . ILE A 1 229 ? 28.500 -29.513 13.939 1.00 95.19 229 ILE A N 1
ATOM 1743 C CA . ILE A 1 229 ? 28.368 -28.290 13.124 1.00 95.19 229 ILE A CA 1
ATOM 1744 C C . ILE A 1 229 ? 29.728 -27.623 12.930 1.00 95.19 229 ILE A C 1
ATOM 1746 O O . ILE A 1 229 ? 30.100 -27.320 11.795 1.00 95.19 229 ILE A O 1
ATOM 1750 N N . GLU A 1 230 ? 30.495 -27.465 14.006 1.00 93.88 230 GLU A N 1
ATOM 1751 C CA . GLU A 1 230 ? 31.849 -26.911 13.973 1.00 93.88 230 GLU A CA 1
ATOM 1752 C C . GLU A 1 230 ? 32.750 -27.676 12.997 1.00 93.88 230 GLU A C 1
ATOM 1754 O O . GLU A 1 230 ? 33.377 -27.086 12.113 1.00 93.88 230 GLU A O 1
ATOM 1759 N N . SER A 1 231 ? 32.738 -29.008 13.089 1.00 91.00 231 SER A N 1
ATOM 1760 C CA . SER A 1 231 ? 33.548 -29.880 12.241 1.00 91.00 231 SER A CA 1
ATOM 1761 C C . SER A 1 231 ? 33.148 -29.822 10.762 1.00 91.00 231 SER A C 1
ATOM 1763 O O . SER A 1 231 ? 34.020 -29.740 9.894 1.00 91.00 231 SER A O 1
ATOM 1765 N N . VAL A 1 232 ? 31.850 -29.861 10.446 1.00 91.75 232 VAL A N 1
ATOM 1766 C CA . VAL A 1 232 ? 31.360 -29.974 9.057 1.00 91.75 232 VAL A CA 1
ATOM 1767 C C . VAL A 1 232 ? 31.401 -28.648 8.309 1.00 91.75 232 VAL A C 1
ATOM 1769 O O . VAL A 1 232 ? 31.773 -28.623 7.132 1.00 91.75 232 VAL A O 1
ATOM 1772 N N . PHE A 1 233 ? 31.041 -27.552 8.977 1.00 88.31 233 PHE A N 1
ATOM 1773 C CA . PHE A 1 233 ? 31.067 -26.211 8.390 1.00 88.31 233 PHE A CA 1
ATOM 1774 C C . PHE A 1 233 ? 32.424 -25.518 8.550 1.00 88.31 233 PHE A C 1
ATOM 1776 O O . PHE A 1 233 ? 32.615 -24.434 8.006 1.00 88.31 233 PHE A O 1
ATOM 1783 N N . ASN A 1 234 ? 33.370 -26.137 9.268 1.00 86.50 234 ASN A N 1
ATOM 1784 C CA . ASN A 1 234 ? 34.704 -25.596 9.528 1.00 86.50 234 ASN A CA 1
ATOM 1785 C C . ASN A 1 234 ? 34.645 -24.168 10.104 1.00 86.50 234 ASN A C 1
ATOM 1787 O O . ASN A 1 234 ? 35.306 -23.244 9.626 1.00 86.50 234 ASN A O 1
ATOM 1791 N N . VAL A 1 235 ? 33.799 -23.988 11.118 1.00 87.56 235 VAL A N 1
ATOM 1792 C CA . VAL A 1 235 ? 33.555 -22.717 11.809 1.00 87.56 235 VAL A CA 1
ATOM 1793 C C . VAL A 1 235 ? 33.643 -22.930 13.307 1.00 87.56 235 VAL A C 1
ATOM 1795 O O . VAL A 1 235 ? 33.159 -23.933 13.803 1.00 87.56 235 VAL A O 1
ATOM 1798 N N . GLN A 1 236 ? 34.166 -21.955 14.042 1.00 89.00 236 GLN A N 1
ATOM 1799 C CA . GLN A 1 236 ? 34.075 -21.974 15.501 1.00 89.00 236 GLN A CA 1
ATOM 1800 C C . GLN A 1 236 ? 32.612 -21.832 15.947 1.00 89.00 236 GLN A C 1
ATOM 1802 O O . GLN A 1 236 ? 31.950 -20.873 15.523 1.00 89.00 236 GLN A O 1
ATOM 1807 N N . VAL A 1 237 ? 32.141 -22.750 16.795 1.00 92.38 237 VAL A N 1
ATOM 1808 C CA . VAL A 1 237 ? 30.825 -22.723 17.443 1.00 92.38 237 VAL A CA 1
ATOM 1809 C C . VAL A 1 237 ? 31.018 -22.472 18.938 1.00 92.38 237 VAL A C 1
ATOM 1811 O O . VAL A 1 237 ? 31.579 -23.297 19.651 1.00 92.38 237 VAL A O 1
ATOM 1814 N N . SER A 1 238 ? 30.555 -21.328 19.438 1.00 86.31 238 SER A N 1
ATOM 1815 C CA . SER A 1 238 ? 30.776 -20.928 20.837 1.00 86.31 238 SER A CA 1
ATOM 1816 C C . SER A 1 238 ? 29.475 -20.540 21.544 1.00 86.31 238 SER A C 1
ATOM 1818 O O . SER A 1 238 ? 28.603 -19.941 20.906 1.00 86.31 238 SER A O 1
ATOM 1820 N N . PRO A 1 239 ? 29.327 -20.843 22.848 1.00 83.12 239 PRO A N 1
ATOM 1821 C CA . PRO A 1 239 ? 28.155 -20.428 23.610 1.00 83.12 239 PRO A CA 1
ATOM 1822 C C . PRO A 1 239 ? 28.120 -18.904 23.772 1.00 83.12 239 PRO A C 1
ATOM 1824 O O . PRO A 1 239 ? 29.159 -18.260 23.922 1.00 83.12 239 PRO A O 1
ATOM 1827 N N . LEU A 1 240 ? 26.920 -18.327 23.785 1.00 77.38 240 LEU A N 1
ATOM 1828 C CA . LEU A 1 240 ? 26.698 -16.937 24.192 1.00 77.38 240 LEU A CA 1
ATOM 1829 C C . LEU A 1 240 ? 26.913 -16.810 25.714 1.00 77.38 240 LEU A C 1
ATOM 1831 O O . LEU A 1 240 ? 26.232 -17.470 26.494 1.00 77.38 240 LEU A O 1
ATOM 1835 N N . SER A 1 241 ? 27.883 -15.995 26.142 1.00 49.00 241 SER A N 1
ATOM 1836 C CA . SER A 1 241 ? 28.483 -16.038 27.489 1.00 49.00 241 SER A CA 1
ATOM 1837 C C . SER A 1 241 ? 27.709 -15.337 28.620 1.00 49.00 241 SER A C 1
ATOM 1839 O O . SER A 1 241 ? 28.196 -15.326 29.748 1.00 49.00 241 SER A O 1
ATOM 1841 N N . VAL A 1 242 ? 26.522 -14.762 28.382 1.00 50.91 242 VAL A N 1
ATOM 1842 C CA . VAL A 1 242 ? 25.833 -13.911 29.380 1.00 50.91 242 VAL A CA 1
ATOM 1843 C C . VAL A 1 242 ? 24.306 -14.103 29.348 1.00 50.91 242 VAL A C 1
ATOM 1845 O O . VAL A 1 242 ? 23.601 -13.162 29.035 1.00 50.91 242 VAL A O 1
ATOM 1848 N N . VAL A 1 243 ? 23.723 -15.297 29.540 1.00 52.16 243 VAL A N 1
ATOM 1849 C CA . VAL A 1 243 ? 22.268 -15.425 29.223 1.00 52.16 243 VAL A CA 1
ATOM 1850 C C . VAL A 1 243 ? 21.413 -16.360 30.082 1.00 52.16 243 VAL A C 1
ATOM 1852 O O . VAL A 1 243 ? 20.203 -16.405 29.885 1.00 52.16 243 VAL A O 1
ATOM 1855 N N . ASP A 1 244 ? 21.954 -17.091 31.052 1.00 46.94 244 ASP A N 1
ATOM 1856 C CA . ASP A 1 244 ? 21.171 -18.213 31.596 1.00 46.94 244 ASP A CA 1
ATOM 1857 C C . ASP A 1 244 ? 20.014 -17.808 32.538 1.00 46.94 244 ASP A C 1
ATOM 1859 O O . ASP A 1 244 ? 19.010 -18.508 32.577 1.00 46.94 244 ASP A O 1
ATOM 1863 N N . GLN A 1 245 ? 20.068 -16.686 33.268 1.00 45.50 245 GLN A N 1
ATOM 1864 C CA . GLN A 1 245 ? 19.050 -16.407 34.303 1.00 45.50 245 GLN A CA 1
ATOM 1865 C C . GLN A 1 245 ? 17.829 -15.611 33.827 1.00 45.50 245 GLN A C 1
ATOM 1867 O O . GLN A 1 245 ? 16.700 -15.928 34.212 1.00 45.50 245 GLN A O 1
ATOM 1872 N N . GLU A 1 246 ? 18.001 -14.588 32.990 1.00 44.62 246 GLU A N 1
ATOM 1873 C CA . GLU A 1 246 ? 16.902 -13.655 32.710 1.00 44.62 246 GLU A CA 1
ATOM 1874 C C . GLU A 1 246 ? 15.967 -14.131 31.590 1.00 44.62 246 GLU A C 1
ATOM 1876 O O . GLU A 1 246 ? 14.754 -13.936 31.679 1.00 44.62 246 GLU A O 1
ATOM 1881 N N . LEU A 1 247 ? 16.490 -14.877 30.605 1.00 48.31 247 LEU A N 1
ATOM 1882 C CA . LEU A 1 247 ? 15.658 -15.571 29.615 1.00 48.31 247 LEU A CA 1
ATOM 1883 C C . LEU A 1 247 ? 14.793 -16.652 30.268 1.00 48.31 247 LEU A C 1
ATOM 1885 O O . LEU A 1 247 ? 13.600 -16.786 29.988 1.00 48.31 247 LEU A O 1
ATOM 1889 N N . GLU A 1 248 ? 15.400 -17.418 31.174 1.00 51.69 248 GLU A N 1
ATOM 1890 C CA . GLU A 1 248 ? 14.740 -18.515 31.870 1.00 51.69 248 GLU A CA 1
ATOM 1891 C C . GLU A 1 248 ? 13.643 -18.024 32.823 1.00 51.69 248 GLU A C 1
ATOM 1893 O O . GLU A 1 248 ? 12.586 -18.655 32.896 1.00 51.69 248 GLU A O 1
ATOM 1898 N N . THR A 1 249 ? 13.856 -16.901 33.516 1.00 49.53 249 THR A N 1
ATOM 1899 C CA . THR A 1 249 ? 12.869 -16.292 34.431 1.00 49.53 249 THR A CA 1
ATOM 1900 C C . THR A 1 249 ? 11.596 -15.870 33.695 1.00 49.53 249 THR A C 1
ATOM 1902 O O . THR A 1 249 ? 10.484 -15.946 34.218 1.00 49.53 249 THR A O 1
ATOM 1905 N N . GLN A 1 250 ? 11.736 -15.471 32.439 1.00 49.47 250 GLN A N 1
ATOM 1906 C CA . GLN A 1 250 ? 10.629 -14.944 31.662 1.00 49.47 250 GLN A CA 1
ATOM 1907 C C . GLN A 1 250 ? 9.868 -16.002 30.857 1.00 49.47 250 GLN A C 1
ATOM 1909 O O . GLN A 1 250 ? 8.650 -15.893 30.689 1.00 49.47 250 GLN A O 1
ATOM 1914 N N . ILE A 1 251 ? 10.540 -17.095 30.484 1.00 47.81 251 ILE A N 1
ATOM 1915 C CA . ILE A 1 251 ? 9.864 -18.330 30.070 1.00 47.81 251 ILE A CA 1
ATOM 1916 C C . ILE A 1 251 ? 8.977 -18.855 31.214 1.00 47.81 251 ILE A C 1
ATOM 1918 O O . ILE A 1 251 ? 7.839 -19.250 30.964 1.00 47.81 251 ILE A O 1
ATOM 1922 N N . ASP A 1 252 ? 9.418 -18.792 32.476 1.00 46.19 252 ASP A N 1
ATOM 1923 C CA . ASP A 1 252 ? 8.587 -19.215 33.618 1.00 46.19 252 ASP A CA 1
ATOM 1924 C C . ASP A 1 252 ? 7.362 -18.325 33.843 1.00 46.19 252 ASP A C 1
ATOM 1926 O O . ASP A 1 252 ? 6.278 -18.842 34.114 1.00 46.19 252 ASP A O 1
ATOM 1930 N N . ALA A 1 253 ? 7.490 -17.008 33.658 1.00 47.75 253 ALA A N 1
ATOM 1931 C CA . ALA A 1 253 ? 6.354 -16.088 33.740 1.00 47.75 253 ALA A CA 1
ATOM 1932 C C . ALA A 1 253 ? 5.248 -16.417 32.716 1.00 47.75 253 ALA A C 1
ATOM 1934 O O . ALA A 1 253 ? 4.072 -16.160 32.974 1.00 47.75 253 ALA A O 1
ATOM 1935 N N . SER A 1 254 ? 5.604 -17.031 31.582 1.00 48.72 254 SER A N 1
ATOM 1936 C CA . SER A 1 254 ? 4.639 -17.467 30.565 1.00 48.72 254 SER A CA 1
ATOM 1937 C C . SER A 1 254 ? 3.946 -18.804 30.891 1.00 48.72 254 SER A C 1
ATOM 1939 O O . SER A 1 254 ? 2.847 -19.050 30.406 1.00 48.72 254 SER A O 1
ATOM 1941 N N . ARG A 1 255 ? 4.522 -19.642 31.770 1.00 43.47 255 ARG A N 1
ATOM 1942 C CA . ARG A 1 255 ? 4.041 -21.006 32.089 1.00 43.47 255 ARG A CA 1
ATOM 1943 C C . ARG A 1 255 ? 2.931 -21.089 33.142 1.00 43.47 255 ARG A C 1
ATOM 1945 O O . ARG A 1 255 ? 2.261 -22.113 33.233 1.00 43.47 255 ARG A O 1
ATOM 1952 N N . GLY A 1 256 ? 2.705 -20.042 33.939 1.00 37.22 256 GLY A N 1
ATOM 1953 C CA . GLY A 1 256 ? 1.704 -20.027 35.023 1.00 37.22 256 GLY A CA 1
ATOM 1954 C C . GLY A 1 256 ? 0.231 -20.030 34.579 1.00 37.22 256 GLY A C 1
ATOM 1955 O O . GLY A 1 256 ? -0.665 -19.928 35.414 1.00 37.22 256 GLY A O 1
ATOM 1956 N N . ALA A 1 257 ? -0.045 -20.130 33.281 1.00 37.34 257 ALA A N 1
ATOM 1957 C CA . ALA A 1 257 ? -1.387 -20.089 32.722 1.00 37.34 257 ALA A CA 1
ATOM 1958 C C . ALA A 1 257 ? -1.779 -21.470 32.164 1.00 37.34 257 ALA A C 1
ATOM 1960 O O . ALA A 1 257 ? -1.415 -21.844 31.054 1.00 37.34 257 ALA A O 1
ATOM 1961 N N . SER A 1 258 ? -2.509 -22.239 32.976 1.00 27.70 258 SER A N 1
ATOM 1962 C CA . SER A 1 258 ? -3.007 -23.587 32.652 1.00 27.70 258 SER A CA 1
ATOM 1963 C C . SER A 1 258 ? -3.919 -23.617 31.402 1.00 27.70 258 SER A C 1
ATOM 1965 O O . SER A 1 258 ? -4.726 -22.699 31.239 1.00 27.70 258 SER A O 1
ATOM 1967 N N . PRO A 1 259 ? -3.912 -24.690 30.574 1.00 33.19 259 PRO A N 1
ATOM 1968 C CA . PRO A 1 259 ? -4.723 -24.810 29.350 1.00 33.19 259 PRO A CA 1
ATOM 1969 C C . PRO A 1 259 ? -6.204 -25.189 29.565 1.00 33.19 259 PRO A C 1
ATOM 1971 O O . PRO A 1 259 ? -6.874 -25.639 28.636 1.00 33.19 259 PRO A O 1
ATOM 1974 N N . ARG A 1 260 ? -6.752 -25.052 30.777 1.00 28.80 260 ARG A N 1
ATOM 1975 C CA . ARG A 1 260 ? -8.157 -25.392 31.080 1.00 28.80 260 ARG A CA 1
ATOM 1976 C C . ARG A 1 260 ? -8.884 -24.249 31.787 1.00 28.80 260 ARG A C 1
ATOM 1978 O O . ARG A 1 260 ? -9.252 -24.361 32.948 1.00 28.80 260 ARG A O 1
ATOM 1985 N N . ALA A 1 261 ? -9.121 -23.155 31.072 1.00 24.94 261 ALA A N 1
ATOM 1986 C CA . ALA A 1 261 ? -10.202 -22.212 31.358 1.00 24.94 261 ALA A CA 1
ATOM 1987 C C . ALA A 1 261 ? -10.435 -21.319 30.131 1.00 24.94 261 ALA A C 1
ATOM 1989 O O . ALA A 1 261 ? -9.508 -21.029 29.380 1.00 24.94 261 ALA A O 1
ATOM 1990 N N . LYS A 1 262 ? -11.693 -20.925 29.921 1.00 27.58 262 LYS A N 1
ATOM 1991 C CA . LYS A 1 262 ? -12.172 -20.108 28.798 1.00 27.58 262 LYS A CA 1
ATOM 1992 C C . LYS A 1 262 ? -11.313 -18.853 28.566 1.00 27.58 262 LYS A C 1
ATOM 1994 O O . LYS A 1 262 ? -10.848 -18.229 29.515 1.00 27.58 262 LYS A O 1
ATOM 1999 N N . ALA A 1 263 ? -11.162 -18.519 27.284 1.00 33.66 263 ALA A N 1
ATOM 2000 C CA . ALA A 1 263 ? -10.385 -17.422 26.714 1.00 33.66 263 ALA A CA 1
ATOM 2001 C C . ALA A 1 263 ? -10.438 -16.116 27.532 1.00 33.66 263 ALA A C 1
ATOM 2003 O O . ALA A 1 263 ? -11.472 -15.461 27.620 1.00 33.66 263 ALA A O 1
ATOM 2004 N N . GLY A 1 264 ? -9.292 -15.744 28.104 1.00 27.64 264 GLY A N 1
ATOM 2005 C CA . GLY A 1 264 ? -9.064 -14.498 28.832 1.00 27.64 264 GLY A CA 1
ATOM 2006 C C . GLY A 1 264 ? -7.561 -14.280 29.006 1.00 27.64 264 GLY A C 1
ATOM 2007 O O . GLY A 1 264 ? -6.929 -14.834 29.903 1.00 27.64 264 GLY A O 1
ATOM 2008 N N . THR A 1 265 ? -6.958 -13.528 28.090 1.00 37.50 265 THR A N 1
ATOM 2009 C CA . THR A 1 265 ? -5.508 -13.332 27.941 1.00 37.50 265 THR A CA 1
ATOM 2010 C C . THR A 1 265 ? -5.004 -12.152 28.777 1.00 37.50 265 THR A C 1
ATOM 2012 O O . THR A 1 265 ? -5.211 -11.008 28.393 1.00 37.50 265 THR A O 1
ATOM 2015 N N . SER A 1 266 ? -4.300 -12.374 29.899 1.00 35.00 266 SER A N 1
ATOM 2016 C CA . SER A 1 266 ? -3.556 -11.266 30.556 1.00 35.00 266 SER A CA 1
ATOM 2017 C C . SER A 1 266 ? -2.315 -11.638 31.389 1.00 35.00 266 SER A C 1
ATOM 2019 O O . SER A 1 266 ? -1.749 -10.772 32.065 1.00 35.00 266 SER A O 1
ATOM 2021 N N . ALA A 1 267 ? -1.845 -12.889 31.341 1.00 31.42 267 ALA A N 1
ATOM 2022 C CA . ALA A 1 267 ? -0.608 -13.308 32.023 1.00 31.42 267 ALA A CA 1
ATOM 2023 C C . ALA A 1 267 ? 0.571 -13.588 31.063 1.00 31.42 267 ALA A C 1
ATOM 2025 O O . ALA A 1 267 ? 1.721 -13.422 31.452 1.00 31.42 267 ALA A O 1
ATOM 2026 N N . TRP A 1 268 ? 0.302 -13.917 29.793 1.00 32.56 268 TRP A N 1
ATOM 2027 C CA . TRP A 1 268 ? 1.312 -14.374 28.824 1.00 32.56 268 TRP A CA 1
ATOM 2028 C C . TRP A 1 268 ? 2.182 -13.263 28.206 1.00 32.56 268 TRP A C 1
ATOM 2030 O O . TRP A 1 268 ? 3.349 -13.490 27.900 1.00 32.56 268 TRP A O 1
ATOM 2040 N N . THR A 1 269 ? 1.647 -12.054 28.010 1.00 35.09 269 THR A N 1
ATOM 2041 C CA . THR A 1 269 ? 2.306 -10.987 27.228 1.00 35.09 269 THR A CA 1
ATOM 2042 C C . THR A 1 269 ? 3.441 -10.278 27.967 1.00 35.09 269 THR A C 1
ATOM 2044 O O . THR A 1 269 ? 4.416 -9.885 27.335 1.00 35.09 269 THR A O 1
ATOM 2047 N N . LYS A 1 270 ? 3.377 -10.158 29.300 1.00 34.03 270 LYS A N 1
ATOM 2048 C CA . LYS A 1 270 ? 4.398 -9.438 30.088 1.00 34.03 270 LYS A CA 1
ATOM 2049 C C . LYS A 1 270 ? 5.708 -10.218 30.263 1.00 34.03 270 LYS A C 1
ATOM 2051 O O . LYS A 1 270 ? 6.759 -9.595 30.304 1.00 34.03 270 LYS A O 1
ATOM 2056 N N . GLY A 1 271 ? 5.660 -11.553 30.302 1.00 35.28 271 GLY A N 1
ATOM 2057 C CA . GLY A 1 271 ? 6.869 -12.390 30.284 1.00 35.28 271 GLY A CA 1
ATOM 2058 C C . GLY A 1 271 ? 7.529 -12.474 28.901 1.00 35.28 271 GLY A C 1
ATOM 2059 O O . GLY A 1 271 ? 8.702 -12.773 28.790 1.00 35.28 271 GLY A O 1
ATOM 2060 N N . MET A 1 272 ? 6.803 -12.187 27.819 1.00 37.84 272 MET A N 1
ATOM 2061 C CA . MET A 1 272 ? 7.312 -12.358 26.453 1.00 37.84 272 MET A CA 1
ATOM 2062 C C . MET A 1 272 ? 8.201 -11.190 25.988 1.00 37.84 272 MET A C 1
ATOM 2064 O O . MET A 1 272 ? 9.156 -11.404 25.243 1.00 37.84 272 MET A O 1
ATOM 2068 N N . PHE A 1 273 ? 7.921 -9.961 26.441 1.00 38.06 273 PHE A N 1
ATOM 2069 C CA . PHE A 1 273 ? 8.664 -8.763 26.024 1.00 38.06 273 PHE A CA 1
ATOM 2070 C C . PHE A 1 273 ? 10.088 -8.697 26.573 1.00 38.06 273 PHE A C 1
ATOM 2072 O O . PHE A 1 273 ? 10.988 -8.243 25.869 1.00 38.06 273 PHE A O 1
ATOM 2079 N N . GLY A 1 274 ? 10.334 -9.167 27.792 1.00 36.03 274 GLY A N 1
ATOM 2080 C CA . GLY A 1 274 ? 11.688 -9.114 28.325 1.00 36.03 274 GLY A CA 1
ATOM 2081 C C . GLY A 1 274 ? 12.575 -10.288 27.864 1.00 36.03 274 GLY A C 1
ATOM 2082 O O . GLY A 1 274 ? 13.783 -10.108 27.855 1.00 36.03 274 GLY A O 1
ATOM 2083 N N . VAL A 1 275 ? 12.038 -11.444 27.422 1.00 40.34 275 VAL A N 1
ATOM 2084 C CA . VAL A 1 275 ? 12.833 -12.507 26.761 1.00 40.34 275 VAL A CA 1
ATOM 2085 C C . VAL A 1 275 ? 13.488 -11.911 25.521 1.00 40.34 275 VAL A C 1
ATOM 2087 O O . VAL A 1 275 ? 14.682 -12.079 25.295 1.00 40.34 275 VAL A O 1
ATOM 2090 N N . ILE A 1 276 ? 12.699 -11.156 24.753 1.00 44.19 276 ILE A N 1
ATOM 2091 C CA . ILE A 1 276 ? 13.116 -10.476 23.526 1.00 44.19 276 ILE A CA 1
ATOM 2092 C C . ILE A 1 276 ? 14.104 -9.339 23.844 1.00 44.19 276 ILE A C 1
ATOM 2094 O O . ILE A 1 276 ? 15.128 -9.227 23.174 1.00 44.19 276 ILE A O 1
ATOM 2098 N N . ALA A 1 277 ? 13.861 -8.551 24.900 1.00 39.66 277 ALA A N 1
ATOM 2099 C CA . ALA A 1 277 ? 14.767 -7.480 25.331 1.00 39.66 277 ALA A CA 1
ATOM 2100 C C . ALA A 1 277 ? 16.118 -7.995 25.868 1.00 39.66 277 ALA A C 1
ATOM 2102 O O . ALA A 1 277 ? 17.150 -7.367 25.645 1.00 39.66 277 ALA A O 1
ATOM 2103 N N . VAL A 1 278 ? 16.140 -9.155 26.532 1.00 41.31 278 VAL A N 1
ATOM 2104 C CA . VAL A 1 278 ? 17.378 -9.768 27.031 1.00 41.31 278 VAL A CA 1
ATOM 2105 C C . VAL A 1 278 ? 18.211 -10.287 25.860 1.00 41.31 278 VAL A C 1
ATOM 2107 O O . VAL A 1 278 ? 19.370 -9.903 25.757 1.00 41.31 278 VAL A O 1
ATOM 2110 N N . VAL A 1 279 ? 17.640 -11.036 24.899 1.00 44.31 279 VAL A N 1
ATOM 2111 C CA . VAL A 1 279 ? 18.379 -11.419 23.667 1.00 44.31 279 VAL A CA 1
ATOM 2112 C C . VAL A 1 279 ? 18.928 -10.181 22.937 1.00 44.31 279 VAL A C 1
ATOM 2114 O O . VAL A 1 279 ? 20.046 -10.213 22.425 1.00 44.31 279 VAL A O 1
ATOM 2117 N N . PHE A 1 280 ? 18.179 -9.074 22.935 1.00 44.00 280 PHE A N 1
ATOM 2118 C CA . PHE A 1 280 ? 18.572 -7.805 22.321 1.00 44.00 280 PHE A CA 1
ATOM 2119 C C . PHE A 1 280 ? 19.783 -7.136 23.005 1.00 44.00 280 PHE A C 1
ATOM 2121 O O . PHE A 1 280 ? 20.748 -6.798 22.320 1.00 44.00 280 PHE A O 1
ATOM 2128 N N . ILE A 1 281 ? 19.797 -7.013 24.340 1.00 43.06 281 ILE A N 1
ATOM 2129 C CA . ILE A 1 281 ? 20.941 -6.454 25.100 1.00 43.06 281 ILE A CA 1
ATOM 2130 C C . ILE A 1 281 ? 22.219 -7.284 24.873 1.00 43.06 281 ILE A C 1
ATOM 2132 O O . ILE A 1 281 ? 23.328 -6.752 24.831 1.00 43.06 281 ILE A O 1
ATOM 2136 N N . LEU A 1 282 ? 22.063 -8.590 24.665 1.00 43.94 282 LEU A N 1
ATOM 2137 C CA . LEU A 1 282 ? 23.157 -9.559 24.626 1.00 43.94 282 LEU A CA 1
ATOM 2138 C C . LEU A 1 282 ? 23.839 -9.704 23.265 1.00 43.94 282 LEU A C 1
ATOM 2140 O O . LEU A 1 282 ? 25.003 -10.096 23.204 1.00 43.94 282 LEU A O 1
ATOM 2144 N N . VAL A 1 283 ? 23.141 -9.367 22.178 1.00 42.31 283 VAL A N 1
ATOM 2145 C CA . VAL A 1 283 ? 23.710 -9.340 20.820 1.00 42.31 283 VAL A CA 1
ATOM 2146 C C . VAL A 1 283 ? 24.330 -7.973 20.493 1.00 42.31 283 VAL A C 1
ATOM 2148 O O . VAL A 1 283 ? 25.239 -7.894 19.669 1.00 42.31 283 VAL A O 1
ATOM 2151 N N . VAL A 1 284 ? 23.874 -6.899 21.149 1.00 39.41 284 VAL A N 1
ATOM 2152 C CA . VAL A 1 284 ? 24.249 -5.504 20.835 1.00 39.41 284 VAL A CA 1
ATOM 2153 C C . VAL A 1 284 ? 25.304 -4.926 21.797 1.00 39.41 284 VAL A C 1
ATOM 2155 O O . VAL A 1 284 ? 25.893 -3.885 21.511 1.00 39.41 284 VAL A O 1
ATOM 2158 N N . GLY A 1 285 ? 25.630 -5.622 22.893 1.00 33.84 285 GLY A N 1
ATOM 2159 C CA . GLY A 1 285 ? 26.576 -5.195 23.937 1.00 33.84 285 GLY A CA 1
ATOM 2160 C C . GLY A 1 285 ? 28.058 -5.049 23.545 1.00 33.84 285 GLY A C 1
ATOM 2161 O O . GLY A 1 285 ? 28.921 -5.285 24.386 1.00 33.84 285 GLY A O 1
ATOM 2162 N N . PHE A 1 286 ? 28.383 -4.662 22.305 1.00 29.78 286 PHE A N 1
ATOM 2163 C CA . PHE A 1 286 ? 29.740 -4.266 21.913 1.00 29.78 286 PHE A CA 1
ATOM 2164 C C . PHE A 1 286 ? 29.858 -2.909 21.197 1.00 29.78 286 PHE A C 1
ATOM 2166 O O . PHE A 1 286 ? 30.962 -2.542 20.808 1.00 29.78 286 PHE A O 1
ATOM 2173 N N . VAL A 1 287 ? 28.794 -2.105 21.060 1.00 25.80 287 VAL A N 1
ATOM 2174 C CA . VAL A 1 287 ? 28.931 -0.723 20.550 1.00 25.80 287 VAL A CA 1
ATOM 2175 C C . VAL A 1 287 ? 28.007 0.246 21.309 1.00 25.80 287 VAL A C 1
ATOM 2177 O O . VAL A 1 287 ? 26.832 0.376 21.000 1.00 25.80 287 VAL A O 1
ATOM 2180 N N . THR A 1 288 ? 28.598 0.907 22.313 1.00 25.33 288 THR A N 1
ATOM 2181 C CA . THR A 1 288 ? 28.266 2.226 22.910 1.00 25.33 288 THR A CA 1
ATOM 2182 C C . THR A 1 288 ? 26.823 2.568 23.334 1.00 25.33 288 THR A C 1
ATOM 2184 O O . THR A 1 288 ? 25.973 2.942 22.537 1.00 25.33 288 THR A O 1
ATOM 2187 N N . VAL A 1 289 ? 26.659 2.557 24.664 1.00 25.12 289 VAL A N 1
ATOM 2188 C CA . VAL A 1 289 ? 25.855 3.405 25.574 1.00 25.12 289 VAL A CA 1
ATOM 2189 C C . VAL A 1 289 ? 25.378 4.751 25.004 1.00 25.12 289 VAL A C 1
ATOM 2191 O O . VAL A 1 289 ? 26.233 5.548 24.640 1.00 25.12 289 VAL A O 1
ATOM 2194 N N . LEU A 1 290 ? 24.069 5.048 25.101 1.00 23.33 290 LEU A N 1
ATOM 2195 C CA . LEU A 1 290 ? 23.519 6.345 25.552 1.00 23.33 290 LEU A CA 1
ATOM 2196 C C . LEU A 1 290 ? 22.086 6.180 26.123 1.00 23.33 290 LEU A C 1
ATOM 2198 O O . LEU A 1 290 ? 21.123 5.957 25.399 1.00 23.33 290 LEU A O 1
ATOM 2202 N N . ASP A 1 291 ? 22.034 6.234 27.454 1.00 23.92 291 ASP A N 1
ATOM 2203 C CA . ASP A 1 291 ? 21.074 6.889 28.360 1.00 23.92 291 ASP A CA 1
ATOM 2204 C C . ASP A 1 291 ? 19.565 6.972 28.019 1.00 23.92 291 ASP A C 1
ATOM 2206 O O . ASP A 1 291 ? 19.139 7.758 27.179 1.00 23.92 291 ASP A O 1
ATOM 2210 N N . PHE A 1 292 ? 18.738 6.274 28.811 1.00 24.52 292 PHE A N 1
ATOM 2211 C CA . PHE A 1 292 ? 17.437 6.788 29.258 1.00 24.52 292 PHE A CA 1
ATOM 2212 C C . PHE A 1 292 ? 17.205 6.372 30.714 1.00 24.52 292 PHE A C 1
ATOM 2214 O O . PHE A 1 292 ? 17.149 5.187 31.053 1.00 24.52 292 PHE A O 1
ATOM 2221 N N . GLY A 1 293 ? 17.117 7.387 31.572 1.00 24.53 293 GLY A N 1
ATOM 2222 C CA . GLY A 1 293 ? 16.972 7.276 33.013 1.00 24.53 293 GLY A CA 1
ATOM 2223 C C . GLY A 1 293 ? 15.634 6.699 33.482 1.00 24.53 293 GLY A C 1
ATOM 2224 O O . GLY A 1 293 ? 14.597 6.779 32.824 1.00 24.53 293 GLY A O 1
ATOM 2225 N N . GLN A 1 294 ? 15.709 6.128 34.681 1.00 25.05 294 GLN A N 1
ATOM 2226 C CA . GLN A 1 294 ? 14.614 5.693 35.544 1.00 25.05 294 GLN A CA 1
ATOM 2227 C C . GLN A 1 294 ? 13.655 6.855 35.879 1.00 25.05 294 GLN A C 1
ATOM 2229 O O . GLN A 1 294 ? 14.128 7.952 36.150 1.00 25.05 294 GLN A O 1
ATOM 2234 N N . ASP A 1 295 ? 12.342 6.612 36.007 1.00 25.33 295 ASP A N 1
ATOM 2235 C CA . ASP A 1 295 ? 11.750 6.290 37.318 1.00 25.33 295 ASP A CA 1
ATOM 2236 C C . ASP A 1 295 ? 10.243 5.909 37.284 1.00 25.33 295 ASP A C 1
ATOM 2238 O O . ASP A 1 295 ? 9.417 6.507 36.606 1.00 25.33 295 ASP A O 1
ATOM 2242 N N . ARG A 1 296 ? 9.944 4.904 38.121 1.00 28.42 296 ARG A N 1
ATOM 2243 C CA . ARG A 1 296 ? 8.746 4.611 38.948 1.00 28.42 296 ARG A CA 1
ATOM 2244 C C . ARG A 1 296 ? 7.307 4.509 38.398 1.00 28.42 296 ARG A C 1
ATOM 2246 O O . ARG A 1 296 ? 6.556 5.466 38.291 1.00 28.42 296 ARG A O 1
ATOM 2253 N N . LYS A 1 297 ? 6.854 3.245 38.446 1.00 28.56 297 LYS A N 1
ATOM 2254 C CA . LYS A 1 297 ? 5.782 2.714 39.329 1.00 28.56 297 LYS A CA 1
ATOM 2255 C C . LYS A 1 297 ? 4.457 3.502 39.399 1.00 28.56 297 LYS A C 1
ATOM 2257 O O . LYS A 1 297 ? 4.213 4.209 40.369 1.00 28.56 297 LYS A O 1
ATOM 2262 N N . SER A 1 298 ? 3.515 3.173 38.513 1.00 27.58 298 SER A N 1
ATOM 2263 C CA . SER A 1 298 ? 2.088 3.028 38.866 1.00 27.58 298 SER A CA 1
ATOM 2264 C C . SER A 1 298 ? 1.335 2.237 37.779 1.00 27.58 298 SER A C 1
ATOM 2266 O O . SER A 1 298 ? 1.072 2.751 36.705 1.00 27.58 298 SER A O 1
ATOM 2268 N N . SER A 1 299 ? 1.011 0.953 37.997 1.00 29.38 299 SER A N 1
ATOM 2269 C CA . SER A 1 299 ? 0.188 0.202 37.017 1.00 29.38 299 SER A CA 1
ATOM 2270 C C . SER A 1 299 ? -0.544 -1.024 37.579 1.00 29.38 299 SER A C 1
ATOM 2272 O O . SER A 1 299 ? -0.696 -2.047 36.909 1.00 29.38 299 SER A O 1
ATOM 2274 N N . HIS A 1 300 ? -1.075 -0.928 38.803 1.00 27.14 300 HIS A N 1
ATOM 2275 C CA . HIS A 1 300 ? -2.061 -1.904 39.300 1.00 27.14 300 HIS A CA 1
ATOM 2276 C C . HIS A 1 300 ? -3.518 -1.598 38.907 1.00 27.14 300 HIS A C 1
ATOM 2278 O O . HIS A 1 300 ? -4.402 -2.381 39.235 1.00 27.14 300 HIS A O 1
ATOM 2284 N N . GLN A 1 301 ? -3.762 -0.556 38.102 1.00 26.05 301 GLN A N 1
ATOM 2285 C CA . GLN A 1 301 ? -5.086 -0.243 37.535 1.00 26.05 301 GLN A CA 1
ATOM 2286 C C . GLN A 1 301 ? -5.168 -0.312 35.996 1.00 26.05 301 GLN A C 1
ATOM 2288 O O . GLN A 1 301 ? -6.262 -0.288 35.449 1.00 26.05 301 GLN A O 1
ATOM 2293 N N . GLN A 1 302 ? -4.054 -0.523 35.285 1.00 29.61 302 GLN A N 1
ATOM 2294 C CA . GLN A 1 302 ? -3.987 -0.571 33.809 1.00 29.61 302 GLN A CA 1
ATOM 2295 C C . GLN A 1 302 ? -4.399 -1.929 33.190 1.00 29.61 302 GLN A C 1
ATOM 2297 O O . GLN A 1 302 ? -3.885 -2.328 32.148 1.00 29.61 302 GLN A O 1
ATOM 2302 N N . ARG A 1 303 ? -5.289 -2.700 33.834 1.00 28.94 303 ARG A N 1
ATOM 2303 C CA . ARG A 1 303 ? -5.730 -4.026 33.332 1.00 28.94 303 ARG A CA 1
ATOM 2304 C C . ARG A 1 303 ? -7.067 -4.026 32.580 1.00 28.94 303 ARG A C 1
ATOM 2306 O O . ARG A 1 303 ? -7.612 -5.090 32.312 1.00 28.94 303 ARG A O 1
ATOM 2313 N N . LEU A 1 304 ? -7.552 -2.853 32.205 1.00 27.94 304 LEU A N 1
ATOM 2314 C CA . LEU A 1 304 ? -8.674 -2.612 31.299 1.00 27.94 304 LEU A CA 1
ATOM 2315 C C . LEU A 1 304 ? -8.177 -1.421 30.471 1.00 27.94 304 LEU A C 1
ATOM 2317 O O . LEU A 1 304 ? -8.106 -0.329 31.007 1.00 27.94 304 LEU A O 1
ATOM 2321 N N . VAL A 1 305 ? -7.552 -1.565 29.309 1.00 30.91 305 VAL A N 1
ATOM 2322 C CA . VAL A 1 305 ? -8.201 -1.734 28.012 1.00 30.91 305 VAL A CA 1
ATOM 2323 C C . VAL A 1 305 ? -7.067 -1.971 27.003 1.00 30.91 305 VAL A C 1
ATOM 2325 O O . VAL A 1 305 ? -6.273 -1.074 26.748 1.00 30.91 305 VAL A O 1
ATOM 2328 N N . SER A 1 306 ? -6.970 -3.166 26.425 1.00 30.36 306 SER A N 1
ATOM 2329 C CA . SER A 1 306 ? -6.325 -3.353 25.121 1.00 30.36 306 SER A CA 1
ATOM 2330 C C . SER A 1 306 ? -7.087 -4.435 24.349 1.00 30.36 306 SER A C 1
ATOM 2332 O O . SER A 1 306 ? -7.380 -5.507 24.879 1.00 30.36 306 SER A O 1
ATOM 2334 N N . SER A 1 307 ? -7.543 -4.043 23.156 1.00 39.12 307 SER A N 1
ATOM 2335 C CA . SER A 1 307 ? -8.164 -4.826 22.073 1.00 39.12 307 SER A CA 1
ATOM 2336 C C . SER A 1 307 ? -8.947 -6.107 22.446 1.00 39.12 307 SER A C 1
ATOM 2338 O O . SER A 1 307 ? -8.455 -7.226 22.348 1.00 39.12 307 SER A O 1
ATOM 2340 N N . SER A 1 308 ? -10.223 -5.946 22.838 1.00 34.66 308 SER A N 1
ATOM 2341 C CA . SER A 1 308 ? -11.354 -6.879 22.555 1.00 34.66 308 SER A CA 1
ATOM 2342 C C . SER A 1 308 ? -12.651 -6.517 23.294 1.00 34.66 308 SER A C 1
ATOM 2344 O O . SER A 1 308 ? -13.714 -7.030 22.947 1.00 34.66 308 SER A O 1
ATOM 2346 N N . ALA A 1 309 ? -12.618 -5.601 24.268 1.00 41.88 309 ALA A N 1
ATOM 2347 C CA . ALA A 1 309 ? -13.845 -4.987 24.763 1.00 41.88 309 ALA A CA 1
ATOM 2348 C C . ALA A 1 309 ? -14.362 -4.039 23.679 1.00 41.88 309 ALA A C 1
ATOM 2350 O O . ALA A 1 309 ? -13.894 -2.913 23.536 1.00 41.88 309 ALA A O 1
ATOM 2351 N N . VAL A 1 310 ? -15.284 -4.539 22.862 1.00 58.94 310 VAL A N 1
ATOM 2352 C CA . VAL A 1 310 ? -16.099 -3.720 21.975 1.00 58.94 310 VAL A CA 1
ATOM 2353 C C . VAL A 1 310 ? -16.830 -2.729 22.879 1.00 58.94 310 VAL A C 1
ATOM 2355 O O . VAL A 1 310 ? -17.773 -3.117 23.567 1.00 58.94 310 VAL A O 1
ATOM 2358 N N . LEU A 1 311 ? -16.330 -1.492 22.970 1.00 70.06 311 LEU A N 1
ATOM 2359 C CA . LEU A 1 311 ? -17.038 -0.429 23.672 1.00 70.06 311 LEU A CA 1
ATOM 2360 C C . LEU A 1 311 ? -18.384 -0.290 22.986 1.00 70.06 311 LEU A C 1
ATOM 2362 O O . LEU A 1 311 ? -18.433 -0.113 21.768 1.00 70.06 311 LEU A O 1
ATOM 2366 N N . LYS A 1 312 ? -19.442 -0.446 23.772 1.00 78.19 312 LYS A N 1
ATOM 2367 C CA . LYS A 1 312 ? -20.809 -0.365 23.297 1.00 78.19 312 LYS A CA 1
ATOM 2368 C C . LYS A 1 312 ? -21.520 0.787 23.970 1.00 78.19 312 LYS A C 1
ATOM 2370 O O . LYS A 1 312 ? -21.276 1.046 25.149 1.00 78.19 312 LYS A O 1
ATOM 2375 N N . ASP A 1 313 ? -22.377 1.456 23.219 1.00 78.75 313 ASP A N 1
ATOM 2376 C CA . ASP A 1 313 ? -23.278 2.451 23.777 1.00 78.75 313 ASP A CA 1
ATOM 2377 C C . ASP A 1 313 ? -24.457 1.789 24.519 1.00 78.75 313 ASP A C 1
ATOM 2379 O O . ASP A 1 313 ? -24.574 0.561 24.596 1.00 78.75 313 ASP A O 1
ATOM 2383 N N . GLU A 1 314 ? -25.357 2.605 25.068 1.00 72.88 314 GLU A N 1
ATOM 2384 C CA . GLU A 1 314 ? -26.551 2.140 25.791 1.00 72.88 314 GLU A CA 1
ATOM 2385 C C . GLU A 1 314 ? -27.531 1.342 24.908 1.00 72.88 314 GLU A C 1
ATOM 2387 O O . GLU A 1 314 ? -28.356 0.588 25.424 1.00 72.88 314 GLU A O 1
ATOM 2392 N N . ARG A 1 315 ? -27.425 1.475 23.579 1.00 76.62 315 ARG A N 1
ATOM 2393 C CA . ARG A 1 315 ? -28.207 0.731 22.579 1.00 76.62 315 ARG A CA 1
ATOM 2394 C C . ARG A 1 315 ? -27.522 -0.585 22.183 1.00 76.62 315 ARG A C 1
ATOM 2396 O O . ARG A 1 315 ? -28.105 -1.383 21.454 1.00 76.62 315 ARG A O 1
ATOM 2403 N N . GLY A 1 316 ? -26.308 -0.841 22.678 1.00 75.50 316 GLY A N 1
ATOM 2404 C CA . GLY A 1 316 ? -25.506 -2.016 22.351 1.00 75.50 316 GLY A CA 1
ATOM 2405 C C . GLY A 1 316 ? -24.705 -1.890 21.051 1.00 75.50 316 GLY A C 1
ATOM 2406 O O . GLY A 1 316 ? -24.119 -2.893 20.621 1.00 75.50 316 GLY A O 1
ATOM 2407 N N . GLU A 1 317 ? -24.666 -0.699 20.444 1.00 82.31 317 GLU A N 1
ATOM 2408 C CA . GLU A 1 317 ? -23.898 -0.404 19.231 1.00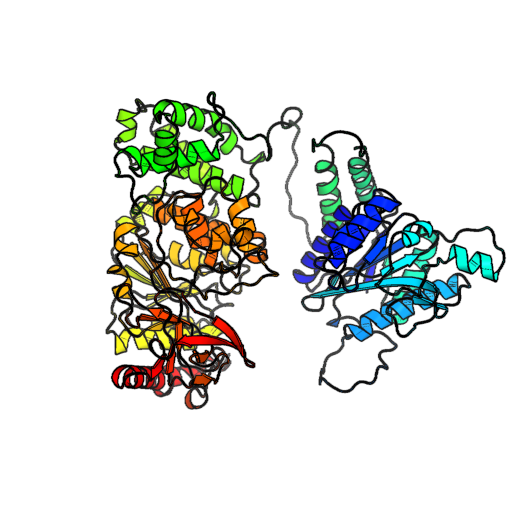 82.31 317 GLU A CA 1
ATOM 2409 C C . GLU A 1 317 ? -22.422 -0.291 19.558 1.00 82.31 317 GLU A C 1
ATOM 2411 O O . GLU A 1 317 ? -22.048 0.381 20.516 1.00 82.31 317 GLU A O 1
ATOM 2416 N N . ASP A 1 318 ? -21.574 -0.933 18.758 1.00 89.94 318 ASP A N 1
ATOM 2417 C CA . ASP A 1 318 ? -20.139 -0.803 18.942 1.00 89.94 318 ASP A CA 1
ATOM 2418 C C . ASP A 1 318 ? -19.589 0.555 18.493 1.00 89.94 318 ASP A C 1
ATOM 2420 O O . ASP A 1 318 ? -20.166 1.244 17.652 1.00 89.94 318 ASP A O 1
ATOM 2424 N N . LEU A 1 319 ? -18.434 0.921 19.052 1.00 90.88 319 LEU A N 1
ATOM 2425 C CA . LEU A 1 319 ? -17.741 2.165 18.735 1.00 90.88 319 LEU A CA 1
ATOM 2426 C C . LEU A 1 319 ? -17.467 2.360 17.235 1.00 90.88 319 LEU A C 1
ATOM 2428 O O . LEU A 1 319 ? -17.607 3.486 16.760 1.00 90.88 319 LEU A O 1
ATOM 2432 N N . ASP A 1 320 ? -17.110 1.311 16.484 1.00 91.06 320 ASP A N 1
ATOM 2433 C CA . ASP A 1 320 ? -16.832 1.458 15.049 1.00 91.06 320 ASP A CA 1
ATOM 2434 C C . ASP A 1 320 ? -18.113 1.815 14.291 1.00 91.06 320 ASP A C 1
ATOM 2436 O O . ASP A 1 320 ? -18.097 2.716 13.452 1.00 91.06 320 ASP A O 1
ATOM 2440 N N . LEU A 1 321 ? -19.229 1.154 14.616 1.00 93.44 321 LEU A N 1
ATOM 2441 C CA . LEU A 1 321 ? -20.533 1.440 14.022 1.00 93.44 321 LEU A CA 1
ATOM 2442 C C . LEU A 1 321 ? -21.010 2.852 14.364 1.00 93.44 321 LEU A C 1
ATOM 2444 O O . LEU A 1 321 ? -21.483 3.570 13.484 1.00 93.44 321 LEU A O 1
ATOM 2448 N N . ALA A 1 322 ? -20.855 3.273 15.621 1.00 94.69 322 ALA A N 1
ATOM 2449 C CA . ALA A 1 322 ? -21.226 4.614 16.063 1.00 94.69 322 ALA A CA 1
ATOM 2450 C C . ALA A 1 322 ? -20.411 5.703 15.339 1.00 94.69 322 ALA A C 1
ATOM 2452 O O . ALA A 1 322 ? -20.971 6.712 14.909 1.00 94.69 322 ALA A O 1
ATOM 2453 N N . GLN A 1 323 ? -19.101 5.494 15.157 1.00 95.62 323 GLN A N 1
ATOM 2454 C CA . GLN A 1 323 ? -18.246 6.396 14.378 1.00 95.62 323 GLN A CA 1
ATOM 2455 C C . GLN A 1 323 ? -18.635 6.416 12.897 1.00 95.62 323 GLN A C 1
ATOM 2457 O O . GLN A 1 323 ? -18.737 7.495 12.316 1.00 95.62 323 GLN A O 1
ATOM 2462 N N . ALA A 1 324 ? -18.872 5.246 12.295 1.00 95.62 324 ALA A N 1
ATOM 2463 C CA . ALA A 1 324 ? -19.285 5.134 10.900 1.00 95.62 324 ALA A CA 1
ATOM 2464 C C . ALA A 1 324 ? -20.601 5.881 10.646 1.00 95.62 324 ALA A C 1
ATOM 2466 O O . ALA A 1 324 ? -20.671 6.686 9.728 1.00 95.62 324 ALA A O 1
ATOM 2467 N N . ARG A 1 325 ? -21.603 5.697 11.512 1.00 95.06 325 ARG A N 1
ATOM 2468 C CA . ARG A 1 325 ? -22.903 6.382 11.425 1.00 95.06 325 ARG A CA 1
ATOM 2469 C C . ARG A 1 325 ? -22.804 7.886 11.629 1.00 95.06 325 ARG A C 1
ATOM 2471 O O . ARG A 1 325 ? -23.468 8.641 10.929 1.00 95.06 325 ARG A O 1
ATOM 2478 N N . MET A 1 326 ? -21.966 8.331 12.567 1.00 94.75 326 MET A N 1
ATOM 2479 C CA . MET A 1 326 ? -21.699 9.759 12.746 1.00 94.75 326 MET A CA 1
ATOM 2480 C C . MET A 1 326 ? -21.076 10.370 11.485 1.00 94.75 326 MET A C 1
ATOM 2482 O O . MET A 1 326 ? -21.476 11.452 11.072 1.00 94.75 326 MET A O 1
ATOM 2486 N N . LEU A 1 327 ? -20.123 9.684 10.852 1.00 95.69 327 LEU A N 1
ATOM 2487 C CA . LEU A 1 327 ? -19.502 10.158 9.613 1.00 95.69 327 LEU A CA 1
ATOM 2488 C C . LEU A 1 327 ? -20.468 10.114 8.425 1.00 95.69 327 LEU A C 1
ATOM 2490 O O . LEU A 1 327 ? -20.544 11.089 7.686 1.00 95.69 327 LEU A O 1
ATOM 2494 N N . ASP A 1 328 ? -21.255 9.047 8.285 1.00 95.25 328 ASP A N 1
ATOM 2495 C CA . ASP A 1 328 ? -22.325 8.929 7.288 1.00 95.25 328 ASP A CA 1
ATOM 2496 C C . ASP A 1 328 ? -23.344 10.090 7.443 1.00 95.25 328 ASP A C 1
ATOM 2498 O O . ASP A 1 328 ? -23.713 10.735 6.460 1.00 95.25 328 ASP A O 1
ATOM 2502 N N . TYR A 1 329 ? -23.709 10.458 8.680 1.00 93.19 329 TYR A N 1
ATOM 2503 C CA . TYR A 1 329 ? -24.534 11.641 8.976 1.00 93.19 329 TYR A CA 1
ATOM 2504 C C . TYR A 1 329 ? -23.852 12.952 8.575 1.00 93.19 329 TYR A C 1
ATOM 2506 O O . TYR A 1 329 ? -24.449 13.769 7.878 1.00 93.19 329 TYR A O 1
ATOM 2514 N N . LEU A 1 330 ? -22.590 13.151 8.968 1.00 91.00 330 LEU A N 1
ATOM 2515 C CA . LEU A 1 330 ? -21.816 14.346 8.614 1.00 91.00 330 LEU A CA 1
ATOM 2516 C C . LEU A 1 330 ? -21.563 14.459 7.100 1.00 91.00 330 LEU A C 1
ATOM 2518 O O . LEU A 1 330 ? -21.290 15.551 6.603 1.00 91.00 330 LEU A O 1
ATOM 2522 N N . ASN A 1 331 ? -21.659 13.353 6.365 1.00 91.12 331 ASN A N 1
ATOM 2523 C CA . ASN A 1 331 ? -21.618 13.306 4.906 1.00 91.12 331 ASN A CA 1
ATOM 2524 C C . ASN A 1 331 ? -22.994 13.541 4.251 1.00 91.12 331 ASN A C 1
ATOM 2526 O O . ASN A 1 331 ? -23.089 13.505 3.027 1.00 91.12 331 ASN A O 1
ATOM 2530 N N . GLY A 1 332 ? -24.045 13.807 5.034 1.00 89.75 332 GLY A N 1
ATOM 2531 C CA . GLY A 1 332 ? -25.381 14.137 4.533 1.00 89.75 332 GLY A CA 1
ATOM 2532 C C . GLY A 1 332 ? -26.222 12.927 4.122 1.00 89.75 332 GLY A C 1
ATOM 2533 O O . GLY A 1 332 ? -27.183 13.084 3.369 1.00 89.75 332 GLY A O 1
ATOM 2534 N N . GLU A 1 333 ? -25.897 11.714 4.587 1.00 92.06 333 GLU A N 1
ATOM 2535 C CA . GLU A 1 333 ? -26.645 10.505 4.207 1.00 92.06 333 GLU A CA 1
ATOM 2536 C C . GLU A 1 333 ? -28.120 10.558 4.632 1.00 92.06 333 GLU A C 1
ATOM 2538 O O . GLU A 1 333 ? -28.969 10.017 3.926 1.00 92.06 333 GLU A O 1
ATOM 2543 N N . LEU A 1 334 ? -28.438 11.218 5.753 1.00 88.56 334 LEU A N 1
ATOM 2544 C CA . LEU A 1 334 ? -29.808 11.304 6.275 1.00 88.56 334 LEU A CA 1
ATOM 2545 C C . LEU A 1 334 ? -30.763 12.020 5.305 1.00 88.56 334 LEU A C 1
ATOM 2547 O O . LEU A 1 334 ? -31.914 11.614 5.169 1.00 88.56 334 LEU A O 1
ATOM 2551 N N . ASP A 1 335 ? -30.262 13.041 4.608 1.00 85.12 335 ASP A N 1
ATOM 2552 C CA . ASP A 1 335 ? -31.024 13.843 3.644 1.00 85.12 335 ASP A CA 1
ATOM 2553 C C . ASP A 1 335 ? -30.888 13.323 2.202 1.00 85.12 335 ASP A C 1
ATOM 2555 O O . ASP A 1 335 ? -31.496 13.858 1.270 1.00 85.12 335 ASP A O 1
ATOM 2559 N N . SER A 1 336 ? -30.074 12.284 1.998 1.00 87.44 336 SER A N 1
ATOM 2560 C CA . SER A 1 336 ? -29.798 11.719 0.680 1.00 87.44 336 SER A CA 1
ATOM 2561 C C . SER A 1 336 ? -30.841 10.662 0.290 1.00 87.44 336 SER A C 1
ATOM 2563 O O . SER A 1 336 ? -31.257 9.862 1.131 1.00 87.44 336 SER A O 1
ATOM 2565 N N . PRO A 1 337 ? -31.257 10.601 -0.990 1.00 86.75 337 PRO A N 1
ATOM 2566 C CA . PRO A 1 337 ? -32.117 9.526 -1.476 1.00 86.75 337 PRO A CA 1
ATOM 2567 C C . PRO A 1 337 ? -31.393 8.174 -1.401 1.00 86.75 337 PRO A C 1
ATOM 2569 O O . PRO A 1 337 ? -30.210 8.093 -1.724 1.00 86.75 337 PRO A O 1
ATOM 2572 N N . ASP A 1 338 ? -32.111 7.111 -1.022 1.00 87.50 338 ASP A N 1
ATOM 2573 C CA . ASP A 1 338 ? -31.582 5.740 -0.957 1.00 87.50 338 ASP A CA 1
ATOM 2574 C C . ASP A 1 338 ? -31.330 5.160 -2.360 1.00 87.50 338 ASP A C 1
ATOM 2576 O O . ASP A 1 338 ? -32.121 4.383 -2.898 1.00 87.50 338 ASP A O 1
ATOM 2580 N N . ASP A 1 339 ? -30.218 5.564 -2.966 1.00 86.00 339 ASP A N 1
ATOM 2581 C CA . ASP A 1 339 ? -29.733 5.081 -4.254 1.00 86.00 339 ASP A CA 1
ATOM 2582 C C . ASP A 1 339 ? -28.211 4.849 -4.237 1.00 86.00 339 ASP A C 1
ATOM 2584 O O . ASP A 1 339 ? -27.538 4.986 -3.212 1.00 86.00 339 ASP A O 1
ATOM 2588 N N . ASP A 1 340 ? -27.656 4.447 -5.380 1.00 74.88 340 ASP A N 1
ATOM 2589 C CA . ASP A 1 340 ? -26.255 4.023 -5.494 1.00 74.88 340 ASP A CA 1
ATOM 2590 C C . ASP A 1 340 ? -25.241 5.181 -5.422 1.00 74.88 340 ASP A C 1
ATOM 2592 O O . ASP A 1 340 ? -24.023 4.960 -5.456 1.00 74.88 340 ASP A O 1
ATOM 2596 N N . ARG A 1 341 ? -25.719 6.427 -5.291 1.00 76.00 341 ARG A N 1
ATOM 2597 C CA . ARG A 1 341 ? -24.871 7.605 -5.073 1.00 76.00 341 ARG A CA 1
ATOM 2598 C C . ARG A 1 341 ? -24.419 7.725 -3.623 1.00 76.00 341 ARG A C 1
ATOM 2600 O O . ARG A 1 341 ? -23.365 8.316 -3.390 1.00 76.00 341 ARG A O 1
ATOM 2607 N N . ILE A 1 342 ? -25.149 7.142 -2.668 1.00 86.75 342 ILE A N 1
ATOM 2608 C CA . ILE A 1 342 ? -24.719 7.112 -1.267 1.00 86.75 342 ILE A CA 1
ATOM 2609 C C . ILE A 1 342 ? -23.465 6.242 -1.158 1.00 86.75 342 ILE A C 1
ATOM 2611 O O . ILE A 1 342 ? -23.471 5.056 -1.483 1.00 86.75 342 ILE A O 1
ATOM 2615 N N . PHE A 1 343 ? -22.382 6.847 -0.676 1.00 91.38 343 PHE A N 1
ATOM 2616 C CA . PHE A 1 343 ? -21.146 6.128 -0.390 1.00 91.38 343 PHE A CA 1
ATOM 2617 C C . PHE A 1 343 ? -21.296 5.231 0.848 1.00 91.38 343 PHE A C 1
ATOM 2619 O O . PHE A 1 343 ? -20.974 4.044 0.791 1.00 91.38 343 PHE A O 1
ATOM 2626 N N . GLY A 1 344 ? -21.824 5.807 1.937 1.00 89.19 344 GLY A N 1
ATOM 2627 C CA . GLY A 1 344 ? -22.145 5.148 3.204 1.00 89.19 344 GLY A CA 1
ATOM 2628 C C . GLY A 1 344 ? -23.306 4.161 3.084 1.00 89.19 344 GLY A C 1
ATOM 2629 O O . GLY A 1 344 ? -23.375 3.379 2.149 1.00 89.19 344 GLY A O 1
ATOM 2630 N N . GLY A 1 345 ? -24.218 4.133 4.037 1.00 91.69 345 GLY A N 1
ATOM 2631 C CA . GLY A 1 345 ? -25.418 3.292 3.979 1.00 91.69 345 GLY A CA 1
ATOM 2632 C C . GLY A 1 345 ? -25.849 2.788 5.345 1.00 91.69 345 GLY A C 1
ATOM 2633 O O . GLY A 1 345 ? -26.860 2.097 5.456 1.00 91.69 345 GLY A O 1
ATOM 2634 N N . SER A 1 346 ? -25.082 3.096 6.392 1.00 93.69 346 SER A N 1
ATOM 2635 C CA . SER A 1 346 ? -25.372 2.596 7.731 1.00 93.69 346 SER A CA 1
ATOM 2636 C C . SER A 1 346 ? -26.589 3.273 8.371 1.00 93.69 346 SER A C 1
ATOM 2638 O O . SER A 1 346 ? -27.196 2.675 9.267 1.00 93.69 346 SER A O 1
ATOM 2640 N N . LEU A 1 347 ? -26.970 4.477 7.917 1.00 94.44 347 LEU A N 1
ATOM 2641 C CA . LEU A 1 347 ? -28.185 5.170 8.357 1.00 94.44 347 LEU A CA 1
ATOM 2642 C C . 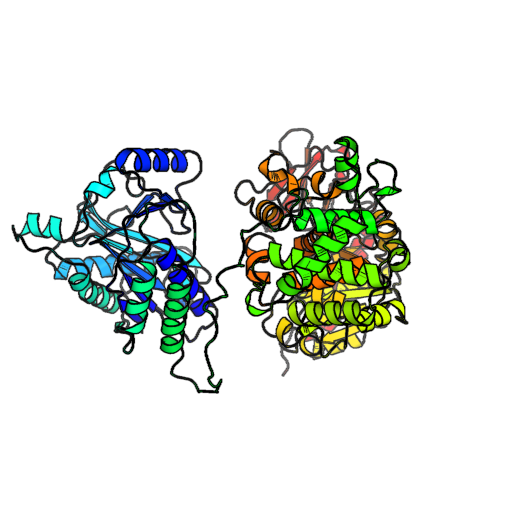LEU A 1 347 ? -29.403 4.678 7.582 1.00 94.44 347 LEU A C 1
ATOM 2644 O O . LEU A 1 347 ? -30.444 4.421 8.184 1.00 94.44 347 LEU A O 1
ATOM 2648 N N . GLN A 1 348 ? -29.262 4.466 6.273 1.00 92.06 348 GLN A N 1
ATOM 2649 C CA . GLN A 1 348 ? -30.332 3.887 5.457 1.00 92.06 348 GLN A CA 1
ATOM 2650 C C . GLN A 1 348 ? -30.658 2.449 5.896 1.00 92.06 348 GLN A C 1
ATOM 2652 O O . GLN A 1 348 ? -31.827 2.090 6.057 1.00 92.06 348 GLN A O 1
ATOM 2657 N N . ASP A 1 349 ? -29.634 1.635 6.176 1.00 90.88 349 ASP A N 1
ATOM 2658 C CA . ASP A 1 349 ? -29.800 0.281 6.718 1.00 90.88 349 ASP A CA 1
ATOM 2659 C C . ASP A 1 349 ? -30.483 0.311 8.102 1.00 90.88 349 ASP A C 1
ATOM 2661 O O . ASP A 1 349 ? -31.327 -0.539 8.393 1.00 90.88 349 ASP A O 1
ATOM 2665 N N . MET A 1 350 ? -30.179 1.313 8.940 1.00 91.25 350 MET A N 1
ATOM 2666 C CA . MET A 1 350 ? -30.844 1.523 10.235 1.00 91.25 350 MET A CA 1
ATOM 2667 C C . MET A 1 350 ? -32.331 1.876 10.062 1.00 91.25 350 MET A C 1
ATOM 2669 O O . MET A 1 350 ? -33.186 1.266 10.709 1.00 91.25 350 MET A O 1
ATOM 2673 N N . ALA A 1 351 ? -32.651 2.816 9.169 1.00 89.44 351 ALA A N 1
ATOM 2674 C CA . ALA A 1 351 ? -34.024 3.237 8.905 1.00 89.44 351 ALA A CA 1
ATOM 2675 C C . ALA A 1 351 ? -34.890 2.072 8.396 1.00 89.44 351 ALA A C 1
ATOM 2677 O O . ALA A 1 351 ? -36.011 1.874 8.867 1.00 89.44 351 ALA A O 1
ATOM 2678 N N . LYS A 1 352 ? -34.344 1.227 7.509 1.00 89.62 352 LYS A N 1
ATOM 2679 C CA . LYS A 1 352 ? -35.006 -0.001 7.020 1.00 89.62 352 LYS A CA 1
ATOM 2680 C C . LYS A 1 352 ? -35.319 -1.007 8.129 1.00 89.62 352 LYS A C 1
ATOM 2682 O O . LYS A 1 352 ? -36.274 -1.769 8.007 1.00 89.62 352 LYS A O 1
ATOM 2687 N N . GLN A 1 353 ? -34.540 -1.008 9.209 1.00 90.19 353 GLN A N 1
ATOM 2688 C CA . GLN A 1 353 ? -34.771 -1.844 10.391 1.00 90.19 353 GLN A CA 1
ATOM 2689 C C . GLN A 1 353 ? -35.791 -1.230 11.369 1.00 90.19 353 GLN A C 1
ATOM 2691 O O . GLN A 1 353 ? -36.081 -1.829 12.402 1.00 90.19 353 GLN A O 1
ATOM 2696 N N . GLY A 1 354 ? -36.365 -0.063 11.050 1.00 88.75 354 GLY A N 1
ATOM 2697 C CA . GLY A 1 354 ? -37.343 0.629 11.892 1.00 88.75 354 GLY A CA 1
ATOM 2698 C C . GLY A 1 354 ? -36.719 1.440 13.029 1.00 88.75 354 GLY A C 1
ATOM 2699 O O . GLY A 1 354 ? -37.399 1.736 14.011 1.00 88.75 354 GLY A O 1
ATOM 2700 N N . HIS A 1 355 ? -35.434 1.783 12.919 1.00 88.81 355 HIS A N 1
ATOM 2701 C CA . HIS A 1 355 ? -34.705 2.567 13.911 1.00 88.81 355 HIS A CA 1
ATOM 2702 C C . HIS A 1 355 ? -34.383 3.968 13.378 1.00 88.81 355 HIS A C 1
ATOM 2704 O O . HIS A 1 355 ? -34.076 4.139 12.202 1.00 88.81 355 HIS A O 1
ATOM 2710 N N . GLU A 1 356 ? -34.431 4.972 14.253 1.00 89.69 356 GLU A N 1
ATOM 2711 C CA . GLU A 1 356 ? -34.113 6.363 13.916 1.00 89.69 356 GLU A CA 1
ATOM 2712 C C . GLU A 1 356 ? -32.713 6.735 14.420 1.00 89.69 356 GLU A C 1
ATOM 2714 O O . GLU A 1 356 ? -32.340 6.430 15.560 1.00 89.69 356 GLU A O 1
ATOM 2719 N N . PHE A 1 357 ? -31.930 7.411 13.576 1.00 92.56 357 PHE A N 1
ATOM 2720 C CA . PHE A 1 357 ? -30.598 7.862 13.954 1.00 92.56 357 PHE A CA 1
ATOM 2721 C C . PHE A 1 357 ? -30.673 9.105 14.843 1.00 92.56 357 PHE A C 1
ATOM 2723 O O . PHE A 1 357 ? -31.198 10.141 14.449 1.00 92.56 357 PHE A O 1
ATOM 2730 N N . ASN A 1 358 ? -30.087 9.021 16.039 1.00 91.00 358 ASN A N 1
ATOM 2731 C CA . ASN A 1 358 ? -29.957 10.159 16.944 1.00 91.00 358 ASN A CA 1
ATOM 2732 C C . ASN A 1 358 ? -28.504 10.674 16.947 1.00 91.00 358 ASN A C 1
ATOM 2734 O O . ASN A 1 358 ? -27.640 10.047 17.580 1.00 91.00 358 ASN A O 1
ATOM 2738 N N . PRO A 1 359 ? -28.211 11.809 16.283 1.00 89.31 359 PRO A N 1
ATOM 2739 C CA . PRO A 1 359 ? -26.848 12.322 16.197 1.00 89.31 359 PRO A CA 1
ATOM 2740 C C . PRO A 1 359 ? -26.333 12.842 17.549 1.00 89.31 359 PRO A C 1
ATOM 2742 O O . PRO A 1 359 ? -25.169 12.626 17.882 1.00 89.31 359 PRO A O 1
ATOM 2745 N N . ILE A 1 360 ? -27.194 13.432 18.388 1.00 88.62 360 ILE A N 1
ATOM 2746 C CA . ILE A 1 360 ? -26.808 13.964 19.709 1.00 88.62 360 ILE A CA 1
ATOM 2747 C C . ILE A 1 360 ? -26.388 12.829 20.652 1.00 88.62 360 ILE A C 1
ATOM 2749 O O . ILE A 1 360 ? -25.351 12.914 21.313 1.00 88.62 360 ILE A O 1
ATOM 2753 N N . ALA A 1 361 ? -27.179 11.757 20.726 1.00 89.31 361 ALA A N 1
ATOM 2754 C CA . ALA A 1 361 ? -26.868 10.598 21.562 1.00 89.31 361 ALA A CA 1
ATOM 2755 C C . ALA A 1 361 ? -25.583 9.898 21.095 1.00 89.31 361 ALA A C 1
ATOM 2757 O O . ALA A 1 361 ? -24.722 9.574 21.914 1.00 89.31 361 ALA A O 1
ATOM 2758 N N . THR A 1 362 ? -25.425 9.743 19.777 1.00 91.75 362 THR A N 1
ATOM 2759 C CA . THR A 1 362 ? -24.225 9.146 19.179 1.00 91.75 362 THR A CA 1
ATOM 2760 C C . THR A 1 362 ? -22.987 9.984 19.500 1.00 91.75 362 THR A C 1
ATOM 2762 O O . THR A 1 362 ? -21.999 9.436 19.979 1.00 91.75 362 THR A O 1
ATOM 2765 N N . TRP A 1 363 ? -23.045 11.314 19.353 1.00 90.06 363 TRP A N 1
ATOM 2766 C CA . TRP A 1 363 ? -21.929 12.183 19.734 1.00 90.06 363 TRP A CA 1
ATOM 2767 C C . TRP A 1 363 ? -21.577 12.079 21.220 1.00 90.06 363 TRP A C 1
ATOM 2769 O O . TRP A 1 363 ? -20.402 11.958 21.554 1.00 90.06 363 TRP A O 1
ATOM 2779 N N . ARG A 1 364 ? -22.568 12.100 22.122 1.00 88.44 364 ARG A N 1
ATOM 2780 C CA . ARG A 1 364 ? -22.311 11.976 23.568 1.00 88.44 364 ARG A CA 1
ATOM 2781 C C . ARG A 1 364 ? -21.539 10.704 23.885 1.00 88.44 364 ARG A C 1
ATOM 2783 O O . ARG A 1 364 ? -20.554 10.773 24.613 1.00 88.44 364 ARG A O 1
ATOM 2790 N N . PHE A 1 365 ? -21.945 9.577 23.305 1.00 90.69 365 PHE A N 1
ATOM 2791 C CA . PHE A 1 365 ? -21.215 8.324 23.452 1.00 90.69 365 PHE A CA 1
ATOM 2792 C C . PHE A 1 365 ? -19.776 8.449 22.938 1.00 90.69 365 PHE A C 1
ATOM 2794 O O . PHE A 1 365 ? -18.841 8.188 23.695 1.00 90.69 365 PHE A O 1
ATOM 2801 N N . LEU A 1 366 ? -19.579 8.933 21.707 1.00 91.62 366 LEU A N 1
ATOM 2802 C CA . LEU A 1 366 ? -18.239 9.126 21.147 1.00 91.62 366 LEU A CA 1
ATOM 2803 C C . LEU A 1 366 ? -17.372 10.007 22.059 1.00 91.62 366 LEU A C 1
ATOM 2805 O O . LEU A 1 366 ? -16.274 9.599 22.429 1.00 91.62 366 LEU A O 1
ATOM 2809 N N . ASN A 1 367 ? -17.888 11.147 22.513 1.00 88.56 367 ASN A N 1
ATOM 2810 C CA . ASN A 1 367 ? -17.163 12.072 23.379 1.00 88.56 367 ASN A CA 1
ATOM 2811 C C . ASN A 1 367 ? -16.771 11.455 24.738 1.00 88.56 367 ASN A C 1
ATOM 2813 O O . ASN A 1 367 ? -15.720 11.773 25.288 1.00 88.56 367 ASN A O 1
ATOM 2817 N N . THR A 1 368 ? -17.569 10.526 25.284 1.00 88.44 368 THR A N 1
ATOM 2818 C CA . THR A 1 368 ? -17.179 9.796 26.510 1.00 88.44 368 THR A CA 1
ATOM 2819 C C . THR A 1 368 ? -16.003 8.839 26.293 1.00 88.44 368 THR A C 1
ATOM 2821 O O . THR A 1 368 ? -15.306 8.503 27.249 1.00 88.44 368 THR A O 1
ATOM 2824 N N . THR A 1 369 ? -15.746 8.426 25.047 1.00 89.19 369 THR A N 1
ATOM 2825 C CA . THR A 1 369 ? -14.615 7.554 24.691 1.00 89.19 369 THR A CA 1
ATOM 2826 C C . THR A 1 369 ? -13.329 8.320 24.363 1.00 89.19 369 THR A C 1
ATOM 2828 O O . THR A 1 369 ? -12.261 7.707 24.345 1.00 89.19 369 THR A O 1
ATOM 2831 N N . THR A 1 370 ? -13.388 9.645 24.174 1.00 89.94 370 THR A N 1
ATOM 2832 C CA . THR A 1 370 ? -12.233 10.481 23.798 1.00 89.94 370 THR A CA 1
ATOM 2833 C C . THR A 1 370 ? -11.015 10.292 24.712 1.00 89.94 370 THR A C 1
ATOM 2835 O O . THR A 1 370 ? -9.937 10.026 24.183 1.00 89.94 370 THR A O 1
ATOM 2838 N N . PRO A 1 371 ? -11.124 10.346 26.061 1.00 87.88 371 PRO A N 1
ATOM 2839 C CA . PRO A 1 371 ? -9.950 10.218 26.931 1.00 87.88 371 PRO A CA 1
ATOM 2840 C C . PRO A 1 371 ? -9.252 8.862 26.796 1.00 87.88 371 PRO A C 1
ATOM 2842 O O . PRO A 1 371 ? -8.031 8.779 26.872 1.00 87.88 371 PRO A O 1
ATOM 2845 N N . LEU A 1 372 ? -10.027 7.803 26.554 1.00 86.19 372 LEU A N 1
ATOM 2846 C CA . LEU A 1 372 ? -9.499 6.462 26.332 1.00 86.19 372 LEU A CA 1
ATOM 2847 C C . LEU A 1 372 ? -8.751 6.384 24.996 1.00 86.19 372 LEU A C 1
ATOM 2849 O O . LEU A 1 372 ? -7.654 5.845 24.935 1.00 86.19 372 LEU A O 1
ATOM 2853 N N . LEU A 1 373 ? -9.320 6.952 23.932 1.00 88.75 373 LEU A N 1
ATOM 2854 C CA . LEU A 1 373 ? -8.682 6.991 22.615 1.00 88.75 373 LEU A CA 1
ATOM 2855 C C . LEU A 1 373 ? -7.492 7.957 22.543 1.00 88.75 373 LEU A C 1
ATOM 2857 O O . LEU A 1 373 ? -6.717 7.863 21.598 1.00 88.75 373 LEU A O 1
ATOM 2861 N N . LEU A 1 374 ? -7.333 8.877 23.494 1.00 87.94 374 LEU A N 1
ATOM 2862 C CA . LEU A 1 374 ? -6.158 9.748 23.604 1.00 87.94 374 LEU A CA 1
ATOM 2863 C C . LEU A 1 374 ? -5.026 9.132 24.432 1.00 87.94 374 LEU A C 1
ATOM 2865 O O . LEU A 1 374 ? -3.888 9.585 24.327 1.00 87.94 374 LEU A O 1
ATOM 2869 N N . ASP A 1 375 ? -5.298 8.091 25.221 1.00 83.38 375 ASP A N 1
ATOM 2870 C CA . ASP A 1 375 ? -4.269 7.439 26.026 1.00 83.38 375 ASP A CA 1
ATOM 2871 C C . ASP A 1 375 ? -3.222 6.780 25.107 1.00 83.38 375 ASP A C 1
ATOM 2873 O O . ASP A 1 375 ? -3.501 5.838 24.350 1.00 83.38 375 ASP A O 1
ATOM 2877 N N . SER A 1 376 ? -2.006 7.326 25.132 1.00 69.81 376 SER A N 1
ATOM 2878 C CA . SER A 1 376 ? -0.874 6.865 24.329 1.00 69.81 376 SER A CA 1
ATOM 2879 C C . SER A 1 376 ? -0.227 5.606 24.904 1.00 69.81 376 SER A C 1
ATOM 2881 O O . SER A 1 376 ? 0.415 4.865 24.162 1.00 69.81 376 SER A O 1
ATOM 2883 N N . HIS A 1 377 ? -0.432 5.298 26.190 1.00 70.69 377 HIS A N 1
ATOM 2884 C CA . HIS A 1 377 ? 0.107 4.090 26.818 1.00 70.69 377 HIS A CA 1
ATOM 2885 C C . HIS A 1 377 ? -0.564 2.810 26.317 1.00 70.69 377 HIS A C 1
ATOM 2887 O O . HIS A 1 377 ? 0.009 1.727 26.454 1.00 70.69 377 HIS A O 1
ATOM 2893 N N . ILE A 1 378 ? -1.765 2.928 25.751 1.00 69.06 378 ILE A N 1
ATOM 2894 C CA . ILE A 1 378 ? -2.521 1.803 25.195 1.00 69.06 378 ILE A CA 1
ATOM 2895 C C . ILE A 1 378 ? -2.520 1.774 23.662 1.00 69.06 378 ILE A C 1
ATOM 2897 O O . ILE A 1 378 ? -3.027 0.810 23.098 1.00 69.06 378 ILE A O 1
ATOM 2901 N N . PHE A 1 379 ? -1.950 2.786 22.994 1.00 80.81 379 PHE A N 1
ATOM 2902 C CA . PHE A 1 379 ? -1.956 2.871 21.534 1.00 80.81 379 PHE A CA 1
ATOM 2903 C C . PHE A 1 379 ? -0.994 1.868 20.897 1.00 80.81 379 PHE A C 1
ATOM 2905 O O . PHE A 1 379 ? 0.217 1.935 21.115 1.00 80.81 379 PHE A O 1
ATOM 2912 N N . ASN A 1 380 ? -1.519 0.981 20.048 1.00 83.38 380 ASN A N 1
ATOM 2913 C CA . ASN A 1 380 ? -0.707 0.128 19.191 1.00 83.38 380 ASN A CA 1
ATOM 2914 C C . ASN A 1 380 ? -0.878 0.508 17.705 1.00 83.38 380 ASN A C 1
ATOM 2916 O O . ASN A 1 380 ? -1.884 0.139 17.101 1.00 83.38 380 ASN A O 1
ATOM 2920 N N . PRO A 1 381 ? 0.110 1.153 17.054 1.00 81.12 381 PRO A N 1
ATOM 2921 C CA . PRO A 1 381 ? 0.003 1.534 15.640 1.00 81.12 381 PRO A CA 1
ATOM 2922 C C . PRO A 1 381 ? -0.032 0.336 14.672 1.00 81.12 381 PRO A C 1
ATOM 2924 O O . PRO A 1 381 ? -0.375 0.508 13.505 1.00 81.12 381 PRO A O 1
ATOM 2927 N N . LEU A 1 382 ? 0.306 -0.874 15.139 1.00 86.81 382 LEU A N 1
ATOM 2928 C CA . LEU A 1 382 ? 0.185 -2.118 14.369 1.00 86.81 382 LEU A CA 1
ATOM 2929 C C . LEU A 1 382 ? -1.207 -2.760 14.467 1.00 86.81 382 LEU A C 1
ATOM 2931 O O . LEU A 1 382 ? -1.485 -3.714 13.744 1.00 86.81 382 LEU A O 1
ATOM 2935 N N . ASP A 1 383 ? -2.073 -2.277 15.360 1.00 89.38 383 ASP A N 1
ATOM 2936 C CA . ASP A 1 383 ? -3.492 -2.622 15.354 1.00 89.38 383 ASP A CA 1
ATOM 2937 C C . ASP A 1 383 ? -4.211 -1.637 14.424 1.00 89.38 383 ASP A C 1
ATOM 2939 O O . ASP A 1 383 ? -4.596 -0.535 14.813 1.00 89.38 383 ASP A O 1
ATOM 2943 N N . TYR A 1 384 ? -4.356 -2.015 13.155 1.00 92.00 384 TYR A N 1
ATOM 2944 C CA . TYR A 1 384 ? -4.966 -1.147 12.146 1.00 92.00 384 TYR A CA 1
ATOM 2945 C C . TYR A 1 384 ? -6.437 -0.824 12.423 1.00 92.00 384 TYR A C 1
ATOM 2947 O O . TYR A 1 384 ? -6.926 0.218 11.980 1.00 92.00 384 TYR A O 1
ATOM 2955 N N . ARG A 1 385 ? -7.135 -1.655 13.204 1.00 89.75 385 ARG A N 1
ATOM 2956 C CA . ARG A 1 385 ? -8.491 -1.345 13.654 1.00 89.75 385 ARG A CA 1
ATOM 2957 C C . ARG A 1 385 ? -8.469 -0.217 14.682 1.00 89.75 385 ARG A C 1
ATOM 2959 O O . ARG A 1 385 ? -9.236 0.737 14.554 1.00 89.75 385 ARG A O 1
ATOM 2966 N N . GLU A 1 386 ? -7.567 -0.285 15.662 1.00 89.25 386 GLU A N 1
ATOM 2967 C CA . GLU A 1 386 ? -7.354 0.815 16.611 1.00 89.25 386 GLU A CA 1
ATOM 2968 C C . GLU A 1 386 ? -6.905 2.098 15.892 1.00 89.25 386 GLU A C 1
ATOM 2970 O O . GLU A 1 386 ? -7.446 3.175 16.155 1.00 89.25 386 GLU A O 1
ATOM 2975 N N . LEU A 1 387 ? -5.969 1.978 14.946 1.00 92.38 387 LEU A N 1
ATOM 2976 C CA . LEU A 1 387 ? -5.492 3.087 14.122 1.00 92.38 387 LEU A CA 1
ATOM 2977 C C . LEU A 1 387 ? -6.651 3.772 13.382 1.00 92.38 387 LEU A C 1
ATOM 2979 O O . LEU A 1 387 ? -6.800 4.991 13.470 1.00 92.38 387 LEU A O 1
ATOM 2983 N N . GLY A 1 388 ? -7.507 2.992 12.711 1.00 94.00 388 GLY A N 1
ATOM 2984 C CA . GLY A 1 388 ? -8.699 3.498 12.030 1.00 94.00 388 GLY A CA 1
ATOM 2985 C C . GLY A 1 388 ? -9.703 4.141 12.983 1.00 94.00 388 GLY A C 1
ATOM 2986 O O . GLY A 1 388 ? -10.227 5.210 12.685 1.00 94.00 388 GLY A O 1
ATOM 2987 N N . CYS A 1 389 ? -9.926 3.546 14.156 1.00 93.31 389 CYS A N 1
ATOM 2988 C CA . CYS A 1 389 ? -10.813 4.096 15.180 1.00 93.31 389 CYS A CA 1
ATOM 2989 C C . CYS A 1 389 ? -10.334 5.466 15.685 1.00 93.31 389 CYS A C 1
ATOM 2991 O O . CYS A 1 389 ? -11.130 6.401 15.774 1.00 93.31 389 CYS A O 1
ATOM 2993 N N . ARG A 1 390 ? -9.039 5.622 15.989 1.00 95.00 390 ARG A N 1
ATOM 2994 C CA . ARG A 1 390 ? -8.460 6.909 16.416 1.00 95.00 390 ARG A CA 1
ATOM 2995 C C . ARG A 1 390 ? -8.476 7.940 15.282 1.00 95.00 390 ARG A C 1
ATOM 2997 O O . ARG A 1 390 ? -8.836 9.091 15.520 1.00 95.00 390 ARG A O 1
ATOM 3004 N N . ALA A 1 391 ? -8.165 7.525 14.051 1.00 96.69 391 ALA A N 1
ATOM 3005 C CA . ALA A 1 391 ? -8.207 8.396 12.876 1.00 96.69 391 ALA A CA 1
ATOM 3006 C C . ALA A 1 391 ? -9.631 8.900 12.575 1.00 96.69 391 ALA A C 1
ATOM 3008 O O . ALA A 1 391 ? -9.820 10.103 12.392 1.00 96.69 391 ALA A O 1
ATOM 3009 N N . ARG A 1 392 ? -10.648 8.022 12.613 1.00 96.62 392 ARG A N 1
ATOM 3010 C CA . ARG A 1 392 ? -12.066 8.415 12.507 1.00 96.62 392 ARG A CA 1
ATOM 3011 C C . ARG A 1 392 ? -12.450 9.389 13.605 1.00 96.62 392 ARG A C 1
ATOM 3013 O O . ARG A 1 392 ? -13.127 10.374 13.338 1.00 96.62 392 ARG A O 1
ATOM 3020 N N . HIS A 1 393 ? -12.013 9.135 14.834 1.00 95.62 393 HIS A N 1
ATOM 3021 C CA . HIS A 1 393 ? -12.343 9.996 15.960 1.00 95.62 393 HIS A CA 1
ATOM 3022 C C . HIS A 1 393 ? -11.776 11.411 15.796 1.00 95.62 393 HIS A C 1
ATOM 3024 O O . HIS A 1 393 ? -12.513 12.384 15.965 1.00 95.62 393 HIS A O 1
ATOM 3030 N N . MET A 1 394 ? -10.506 11.528 15.390 1.00 96.38 394 MET A N 1
ATOM 3031 C CA . MET A 1 394 ? -9.889 12.803 15.012 1.00 96.38 394 MET A CA 1
ATOM 3032 C C . MET A 1 394 ? -10.653 13.471 13.862 1.00 96.38 394 MET A C 1
ATOM 3034 O O . MET A 1 394 ? -10.958 14.658 13.940 1.00 96.38 394 MET A O 1
ATOM 3038 N N . TYR A 1 395 ? -11.014 12.711 12.822 1.00 97.06 395 TYR A N 1
ATOM 3039 C CA . TYR A 1 395 ? -11.738 13.241 11.668 1.00 97.06 395 TYR A CA 1
ATOM 3040 C C . TYR A 1 395 ? -13.127 13.779 12.037 1.00 97.06 395 TYR A C 1
ATOM 3042 O O . TYR A 1 395 ? -13.486 14.870 11.606 1.00 97.06 395 TYR A O 1
ATOM 3050 N N . ILE A 1 396 ? -13.879 13.085 12.898 1.00 95.00 396 ILE A N 1
ATOM 3051 C CA . ILE A 1 396 ? -15.172 13.565 13.413 1.00 95.00 396 ILE A CA 1
ATOM 3052 C C . ILE A 1 396 ? -15.000 14.914 14.123 1.00 95.00 396 ILE A C 1
ATOM 3054 O O . ILE A 1 396 ? -15.776 15.830 13.869 1.00 95.00 396 ILE A O 1
ATOM 3058 N N . HIS A 1 397 ? -13.970 15.074 14.962 1.00 92.62 397 HIS A N 1
ATOM 3059 C CA . HIS A 1 397 ? -13.704 16.348 15.644 1.00 92.62 397 HIS A CA 1
ATOM 3060 C C . HIS A 1 397 ? -13.391 17.478 14.655 1.00 92.62 397 HIS A C 1
ATOM 3062 O O . HIS A 1 397 ? -13.921 18.578 14.801 1.00 92.62 397 HIS A O 1
ATOM 3068 N N . ILE A 1 398 ? -12.589 17.199 13.623 1.00 92.56 398 ILE A N 1
ATOM 3069 C CA . ILE A 1 398 ? -12.297 18.161 12.551 1.00 92.56 398 ILE A CA 1
ATOM 3070 C C . ILE A 1 398 ? -13.585 18.558 11.820 1.00 92.56 398 ILE A C 1
ATOM 3072 O O . ILE A 1 398 ? -13.871 19.741 11.665 1.00 92.56 398 ILE A O 1
ATOM 3076 N N . ARG A 1 399 ? -14.410 17.586 11.417 1.00 91.06 399 ARG A N 1
ATOM 3077 C CA . ARG A 1 399 ? -15.671 17.860 10.713 1.00 91.06 399 ARG A CA 1
ATOM 3078 C C . ARG A 1 399 ? -16.646 18.661 11.570 1.00 91.06 399 ARG A C 1
ATOM 3080 O O . ARG A 1 399 ? -17.349 19.514 11.038 1.00 91.06 399 ARG A O 1
ATOM 3087 N N . LEU A 1 400 ? -16.669 18.437 12.884 1.00 87.94 400 LEU A N 1
ATOM 3088 C CA . LEU A 1 400 ? -17.467 19.241 13.807 1.00 87.94 400 LEU A CA 1
ATOM 3089 C C . LEU A 1 400 ? -16.979 20.694 13.877 1.00 87.94 400 LEU A C 1
ATOM 3091 O O . LEU A 1 400 ? -17.826 21.582 13.848 1.00 87.94 400 LEU A O 1
ATOM 3095 N N . LEU A 1 401 ? -15.661 20.935 13.889 1.00 84.94 401 LEU A N 1
ATOM 3096 C CA . LEU A 1 401 ? -15.072 22.283 13.828 1.00 84.94 401 LEU A CA 1
ATOM 3097 C C . LEU A 1 401 ? -15.423 23.025 12.525 1.00 84.94 401 LEU A C 1
ATOM 3099 O O . LEU A 1 401 ? -15.641 24.233 12.549 1.00 84.94 401 LEU A O 1
ATOM 3103 N N . GLU A 1 402 ? -15.506 22.314 11.398 1.00 82.56 402 GLU A N 1
ATOM 3104 C CA . GLU A 1 402 ? -15.857 22.900 10.094 1.00 82.56 402 GLU A CA 1
ATOM 3105 C C . GLU A 1 402 ? -17.371 23.090 9.893 1.00 82.56 402 GLU A C 1
ATOM 3107 O O . GLU A 1 402 ? -17.809 23.930 9.102 1.00 82.56 402 GLU A O 1
ATOM 3112 N N . SER A 1 403 ? -18.193 22.279 10.561 1.00 67.12 403 SER A N 1
ATOM 3113 C CA . SER A 1 403 ? -19.631 22.228 10.308 1.00 67.12 403 SER A CA 1
ATOM 3114 C C . SER A 1 403 ? -20.405 23.369 10.977 1.00 67.12 403 SER A C 1
ATOM 3116 O O . SER A 1 403 ? -20.202 23.698 12.144 1.00 67.12 403 SER A O 1
ATOM 3118 N N . LYS A 1 404 ? -21.436 23.876 10.288 1.00 54.91 404 LYS A N 1
ATOM 3119 C CA . LYS A 1 404 ? -22.512 24.659 10.930 1.00 54.91 404 LYS A CA 1
ATOM 3120 C C . LYS A 1 404 ? -23.327 23.817 11.936 1.00 54.91 404 LYS A C 1
ATOM 3122 O O . LYS A 1 404 ? -23.941 24.383 12.840 1.00 54.91 404 LYS A O 1
ATOM 3127 N N . HIS A 1 405 ? -23.280 22.483 11.812 1.00 53.09 405 HIS A N 1
ATOM 3128 C CA . HIS A 1 405 ? -23.985 21.495 12.641 1.00 53.09 405 HIS A CA 1
ATOM 3129 C C . HIS A 1 405 ? -23.514 21.447 14.104 1.00 53.09 405 HIS A C 1
ATOM 3131 O O . HIS A 1 405 ? -24.260 20.971 14.959 1.00 53.09 405 HIS A O 1
ATOM 3137 N N . ALA A 1 406 ? -22.329 21.977 14.435 1.00 55.78 406 ALA A N 1
ATOM 3138 C CA . ALA A 1 406 ? -21.907 22.136 15.830 1.00 55.78 406 ALA A CA 1
ATOM 3139 C C . ALA A 1 406 ? -22.928 22.949 16.653 1.00 55.78 406 ALA A C 1
ATOM 3141 O O . ALA A 1 406 ? -23.165 22.660 17.826 1.00 55.78 406 ALA A O 1
ATOM 3142 N N . ASN A 1 407 ? -23.607 23.914 16.022 1.00 56.03 407 ASN A N 1
ATOM 3143 C CA . ASN A 1 407 ? -24.676 24.675 16.667 1.00 56.03 407 ASN A CA 1
ATOM 3144 C C . ASN A 1 407 ? -25.990 23.874 16.779 1.00 56.03 407 ASN A C 1
ATOM 3146 O O . ASN A 1 407 ? -26.663 23.952 17.805 1.00 56.03 407 ASN A O 1
ATOM 3150 N N . GLU A 1 408 ? -26.341 23.073 15.768 1.00 54.19 408 GLU A N 1
ATOM 3151 C CA . GLU A 1 408 ? -27.586 22.282 15.707 1.00 54.19 408 GLU A CA 1
ATOM 3152 C C . GLU A 1 408 ? -27.588 21.071 16.647 1.00 54.19 408 GLU A C 1
ATOM 3154 O O . GLU A 1 408 ? -28.624 20.708 17.200 1.00 54.19 408 GLU A O 1
ATOM 3159 N N . LEU A 1 409 ? -26.420 20.483 16.909 1.00 63.09 409 LEU A N 1
ATOM 3160 C CA . LEU A 1 409 ? -26.276 19.398 17.880 1.00 63.09 409 LEU A CA 1
ATOM 3161 C C . LEU A 1 409 ? -26.308 19.893 19.344 1.00 63.09 409 LEU A C 1
ATOM 3163 O O . LEU A 1 409 ? -26.153 19.095 20.272 1.00 63.09 409 LEU A O 1
ATOM 3167 N N . GLY A 1 410 ? -26.499 21.201 19.570 1.00 55.75 410 GLY A N 1
ATOM 3168 C CA . GLY A 1 410 ? -26.403 21.830 20.892 1.00 55.75 410 GLY A CA 1
ATOM 3169 C C . GLY A 1 410 ? -24.973 21.822 21.441 1.00 55.75 410 GLY A C 1
ATOM 3170 O O . GLY A 1 410 ? -24.772 21.800 22.654 1.00 55.75 410 GLY A O 1
ATOM 3171 N N . MET A 1 411 ? -23.982 21.788 20.547 1.00 59.00 411 MET A N 1
ATOM 3172 C CA . MET A 1 411 ? -22.574 21.510 20.829 1.00 59.00 411 MET A CA 1
ATOM 3173 C C . MET A 1 411 ? -21.699 22.766 20.760 1.00 59.00 411 MET A C 1
ATOM 3175 O O . MET A 1 411 ? -20.534 22.702 20.379 1.00 59.00 411 MET A O 1
ATOM 3179 N N . SER A 1 412 ? -22.200 23.903 21.253 1.00 49.06 412 SER A N 1
ATOM 3180 C CA . SER A 1 412 ? -21.382 25.092 21.555 1.00 49.06 412 SER A CA 1
ATOM 3181 C C . SER A 1 412 ? -20.404 24.874 22.730 1.00 49.06 412 SER A C 1
ATOM 3183 O O . SER A 1 412 ? -19.958 25.825 23.373 1.00 49.06 412 SER A O 1
ATOM 3185 N N . THR A 1 413 ? -20.091 23.624 23.073 1.00 51.41 413 THR A N 1
ATOM 3186 C CA . THR A 1 413 ? -19.173 23.259 24.148 1.00 51.41 413 THR A CA 1
ATOM 3187 C C . THR A 1 413 ? -17.737 23.297 23.637 1.00 51.41 413 THR A C 1
ATOM 3189 O O . THR A 1 413 ? -17.212 22.310 23.135 1.00 51.41 413 THR A O 1
ATOM 3192 N N . ASN A 1 414 ? -17.152 24.482 23.807 1.00 69.25 414 ASN A N 1
ATOM 3193 C CA . ASN A 1 414 ? -15.735 24.834 23.819 1.00 69.25 414 ASN A CA 1
ATOM 3194 C C . ASN A 1 414 ? -14.902 24.375 22.605 1.00 69.25 414 ASN A C 1
ATOM 3196 O O . ASN A 1 414 ? -14.237 23.341 22.651 1.00 69.25 414 ASN A O 1
ATOM 3200 N N . VAL A 1 415 ? -14.889 25.197 21.548 1.00 77.00 415 VAL A N 1
ATOM 3201 C CA . VAL A 1 415 ? -14.015 25.065 20.359 1.00 77.00 415 VAL A CA 1
ATOM 3202 C C . VAL A 1 415 ? -12.572 24.730 20.753 1.00 77.00 415 VAL A C 1
ATOM 3204 O O . VAL A 1 415 ? -11.993 23.800 20.197 1.00 77.00 415 VAL A O 1
ATOM 3207 N N . GLU A 1 416 ? -12.051 25.367 21.806 1.00 80.62 416 GLU A N 1
ATOM 3208 C CA . GLU A 1 416 ? -10.706 25.115 22.342 1.00 80.62 416 GLU A CA 1
ATOM 3209 C C . GLU A 1 416 ? -10.486 23.644 22.748 1.00 80.62 416 GLU A C 1
ATOM 3211 O O . GLU A 1 416 ? -9.396 23.094 22.600 1.00 80.62 416 GLU A O 1
ATOM 3216 N N . THR A 1 417 ? -11.522 22.969 23.257 1.00 84.75 417 THR A N 1
ATOM 3217 C CA . THR A 1 417 ? -11.451 21.551 23.650 1.00 84.75 417 THR A CA 1
ATOM 3218 C C . THR A 1 417 ? -11.408 20.631 22.430 1.00 84.75 417 THR A C 1
ATOM 3220 O O . THR A 1 417 ? -10.657 19.653 22.431 1.00 84.75 417 THR A O 1
ATOM 3223 N N . LEU A 1 418 ? -12.169 20.945 21.376 1.00 85.75 418 LEU A N 1
ATOM 3224 C CA . LEU A 1 418 ? -12.118 20.203 20.113 1.00 85.75 418 LEU A CA 1
ATOM 3225 C C . LEU A 1 418 ? -10.752 20.380 19.438 1.00 85.75 418 LEU A C 1
ATOM 3227 O O . LEU A 1 418 ? -10.124 19.387 19.078 1.00 85.75 418 LEU A O 1
ATOM 3231 N N . GLU A 1 419 ? -10.252 21.614 19.344 1.00 88.56 419 GLU A N 1
ATOM 3232 C CA . GLU A 1 419 ? -8.923 21.926 18.799 1.00 88.56 419 GLU A CA 1
ATOM 3233 C C . GLU A 1 419 ? -7.808 21.220 19.580 1.00 88.56 419 GLU A C 1
ATOM 3235 O O . GLU A 1 419 ? -6.938 20.574 18.991 1.00 88.56 419 GLU A O 1
ATOM 3240 N N . SER A 1 420 ? -7.869 21.263 20.916 1.00 90.75 420 SER A N 1
ATOM 3241 C CA . SER A 1 420 ? -6.928 20.551 21.787 1.00 90.75 420 SER A CA 1
ATOM 3242 C C . SER A 1 420 ? -6.968 19.037 21.563 1.00 90.75 420 SER A C 1
ATOM 3244 O O . SER A 1 420 ? -5.926 18.378 21.547 1.00 90.75 420 SER A O 1
ATOM 3246 N N . THR A 1 421 ? -8.157 18.472 21.355 1.00 91.75 421 THR A N 1
ATOM 3247 C CA . THR A 1 421 ? -8.329 17.042 21.078 1.00 91.75 421 THR A CA 1
ATOM 3248 C C . THR A 1 421 ? -7.729 16.665 19.724 1.00 91.75 421 THR A C 1
ATOM 3250 O O . THR A 1 421 ? -6.979 15.691 19.636 1.00 91.75 421 THR A O 1
ATOM 3253 N N . VAL A 1 422 ? -7.985 17.460 18.680 1.00 93.19 422 VAL A N 1
ATOM 3254 C CA . VAL A 1 422 ? -7.390 17.266 17.347 1.00 93.19 422 VAL A CA 1
ATOM 3255 C C . VAL A 1 422 ? -5.865 17.327 17.421 1.00 93.19 422 VAL A C 1
ATOM 3257 O O . VAL A 1 422 ? -5.201 16.439 16.888 1.00 93.19 422 VAL A O 1
ATOM 3260 N N . ALA A 1 423 ? -5.299 18.307 18.130 1.00 92.69 423 ALA A N 1
ATOM 3261 C CA . ALA A 1 423 ? -3.854 18.428 18.310 1.00 92.69 423 ALA A CA 1
ATOM 3262 C C . ALA A 1 423 ? -3.231 17.202 19.003 1.00 92.69 423 ALA A C 1
ATOM 3264 O O . ALA A 1 423 ? -2.176 16.727 18.575 1.00 92.69 423 ALA A O 1
ATOM 3265 N N . GLN A 1 424 ? -3.883 16.653 20.034 1.00 93.62 424 GLN A N 1
ATOM 3266 C CA . GLN A 1 424 ? -3.397 15.455 20.730 1.00 93.62 424 GLN A CA 1
ATOM 3267 C C . GLN A 1 424 ? -3.457 14.204 19.841 1.00 93.62 424 GLN A C 1
ATOM 3269 O O . GLN A 1 424 ? -2.479 13.455 19.767 1.00 93.62 424 GLN A O 1
ATOM 3274 N N . PHE A 1 425 ? -4.556 13.994 19.104 1.00 94.81 425 PHE A N 1
ATOM 3275 C CA . PHE A 1 425 ? -4.633 12.898 18.133 1.00 94.81 425 PHE A CA 1
ATOM 3276 C C . PHE A 1 425 ? -3.601 13.045 17.023 1.00 94.81 425 PHE A C 1
ATOM 3278 O O . PHE A 1 425 ? -2.923 12.073 16.702 1.00 94.81 425 PHE A O 1
ATOM 3285 N N . GLN A 1 426 ? -3.436 14.248 16.473 1.00 94.31 426 GLN A N 1
ATOM 3286 C CA . GLN A 1 426 ? -2.432 14.528 15.453 1.00 94.31 426 GLN A CA 1
ATOM 3287 C C . GLN A 1 426 ? -1.031 14.177 15.955 1.00 94.31 426 GLN A C 1
ATOM 3289 O O . GLN A 1 426 ? -0.284 13.511 15.245 1.00 94.31 426 GLN A O 1
ATOM 3294 N N . GLN A 1 427 ? -0.675 14.584 17.176 1.00 91.31 427 GLN A N 1
ATOM 3295 C CA . GLN A 1 427 ? 0.630 14.273 17.758 1.00 91.31 427 GLN A CA 1
ATOM 3296 C C . GLN A 1 427 ? 0.844 12.761 17.913 1.00 91.31 427 GLN A C 1
ATOM 3298 O O . GLN A 1 427 ? 1.949 12.275 17.683 1.00 91.31 427 GLN A O 1
ATOM 3303 N N . SER A 1 428 ? -0.202 12.018 18.283 1.00 90.38 428 SER A N 1
ATOM 3304 C CA . SER A 1 428 ? -0.130 10.563 18.452 1.00 90.38 428 SER A CA 1
ATOM 3305 C C . SER A 1 428 ? -0.104 9.801 17.123 1.00 90.38 428 SER A C 1
ATOM 3307 O O . SER A 1 428 ? 0.611 8.809 16.997 1.00 90.38 428 SER A O 1
ATOM 3309 N N . LEU A 1 429 ? -0.914 10.215 16.147 1.00 92.50 429 LEU A N 1
ATOM 3310 C CA . LEU A 1 429 ? -1.111 9.505 14.880 1.00 92.50 429 LEU A CA 1
ATOM 3311 C C . LEU A 1 429 ? -0.065 9.895 13.833 1.00 92.50 429 LEU A C 1
ATOM 3313 O O . LEU A 1 429 ? 0.448 9.031 13.121 1.00 92.50 429 LEU A O 1
ATOM 3317 N N . PHE A 1 430 ? 0.269 11.183 13.764 1.00 92.38 430 PHE A N 1
ATOM 3318 C CA . PHE A 1 430 ? 1.100 11.795 12.725 1.00 92.38 430 PHE A CA 1
ATOM 3319 C C . PHE A 1 430 ? 2.220 12.657 13.344 1.00 92.38 430 PHE A C 1
ATOM 3321 O O . PHE A 1 430 ? 2.321 13.853 13.057 1.00 92.38 430 PHE A O 1
ATOM 3328 N N . PRO A 1 431 ? 3.091 12.086 14.201 1.00 86.62 431 PRO A N 1
ATOM 3329 C CA . PRO A 1 431 ? 4.126 12.854 14.904 1.00 86.62 431 PRO A CA 1
ATOM 3330 C C . PRO A 1 431 ? 5.116 13.546 13.953 1.00 86.62 431 PRO A C 1
ATOM 3332 O O . PRO A 1 431 ? 5.672 14.588 14.291 1.00 86.62 431 PRO A O 1
ATOM 3335 N N . TRP A 1 432 ? 5.307 12.988 12.755 1.00 87.56 432 TRP A N 1
ATOM 3336 C CA . TRP A 1 432 ? 6.184 13.497 11.698 1.00 87.56 432 TRP A CA 1
ATOM 3337 C C . TRP A 1 432 ? 5.589 14.663 10.899 1.00 87.56 432 TRP A C 1
ATOM 3339 O O . TRP A 1 432 ? 6.258 15.183 10.009 1.00 87.56 432 TRP A O 1
ATOM 3349 N N . LEU A 1 433 ? 4.357 15.098 11.199 1.00 86.50 433 LEU A N 1
ATOM 3350 C CA . LEU A 1 433 ? 3.801 16.304 10.586 1.00 86.50 433 LEU A CA 1
ATOM 3351 C C . LEU A 1 433 ? 4.676 17.528 10.912 1.00 86.50 433 LEU A C 1
ATOM 3353 O O . LEU A 1 433 ? 4.915 18.369 10.049 1.00 86.50 433 LEU A O 1
ATOM 3357 N N . LYS A 1 434 ? 5.228 17.574 12.134 1.00 82.88 434 LYS A N 1
ATOM 3358 C CA . LYS A 1 434 ? 6.265 18.533 12.527 1.00 82.88 434 LYS A CA 1
ATOM 3359 C C . LYS A 1 434 ? 7.656 18.011 12.126 1.00 82.88 434 LYS A C 1
ATOM 3361 O O . LYS A 1 434 ? 7.929 16.826 12.318 1.00 82.88 434 LYS A O 1
ATOM 3366 N N . PRO A 1 435 ? 8.569 18.879 11.653 1.00 77.44 435 PRO A N 1
ATOM 3367 C CA . PRO A 1 435 ? 8.457 20.341 11.620 1.00 77.44 435 PRO A CA 1
ATOM 3368 C C . PRO A 1 435 ? 7.802 20.915 10.351 1.00 77.44 435 PRO A C 1
ATOM 3370 O O . PRO A 1 435 ? 7.595 22.122 10.306 1.00 77.44 435 PRO A O 1
ATOM 3373 N N . THR A 1 436 ? 7.489 20.100 9.339 1.00 82.75 436 THR A N 1
ATOM 3374 C CA . THR A 1 436 ? 7.052 20.587 8.016 1.00 82.75 436 THR A CA 1
ATOM 3375 C C . THR A 1 436 ? 5.752 21.390 8.067 1.00 82.75 436 THR A C 1
ATOM 3377 O O . THR A 1 436 ? 5.655 22.432 7.425 1.00 82.75 436 THR A O 1
ATOM 3380 N N . PHE A 1 437 ? 4.774 20.949 8.860 1.00 87.62 437 PHE A N 1
ATOM 3381 C CA . PHE A 1 437 ? 3.540 21.686 9.125 1.00 87.62 437 PHE A CA 1
ATOM 3382 C C . PHE A 1 437 ? 3.290 21.773 10.633 1.00 87.62 437 PHE A C 1
ATOM 3384 O O . PHE A 1 437 ? 3.440 20.794 11.370 1.00 87.62 437 PHE A O 1
ATOM 3391 N N . GLU A 1 438 ? 2.889 22.952 11.113 1.00 87.88 438 GLU A N 1
ATOM 3392 C CA . GLU A 1 438 ? 2.650 23.178 12.544 1.00 87.88 438 GLU A CA 1
ATOM 3393 C C . GLU A 1 438 ? 1.441 22.388 13.067 1.00 87.88 438 GLU A C 1
ATOM 3395 O O . GLU A 1 438 ? 1.475 21.845 14.179 1.00 87.88 438 GLU A O 1
ATOM 3400 N N . SER A 1 439 ? 0.387 22.309 12.254 1.00 90.94 439 SER A N 1
ATOM 3401 C CA . SER A 1 439 ? -0.879 21.640 12.543 1.00 90.94 439 SER A CA 1
ATOM 3402 C C . SER A 1 439 ? -1.546 21.132 11.261 1.00 90.94 439 SER A C 1
ATOM 3404 O O . SER A 1 439 ? -1.175 21.518 10.151 1.00 90.94 439 SER A O 1
ATOM 3406 N N . PHE A 1 440 ? -2.553 20.275 11.423 1.00 92.31 440 PHE A N 1
ATOM 3407 C CA . PHE A 1 440 ? -3.423 19.820 10.346 1.00 92.31 440 PHE A CA 1
ATOM 3408 C C . PHE A 1 440 ? -4.118 20.997 9.655 1.00 92.31 440 PHE A C 1
ATOM 3410 O O . PHE A 1 440 ? -4.142 21.048 8.430 1.00 92.31 440 PHE A O 1
ATOM 3417 N N . ASP A 1 441 ? -4.637 21.964 10.420 1.00 91.56 441 ASP A N 1
ATOM 3418 C CA . ASP A 1 441 ? -5.279 23.147 9.838 1.00 91.56 441 ASP A CA 1
ATOM 3419 C C . ASP A 1 441 ? -4.273 23.984 9.041 1.00 91.56 441 ASP A C 1
ATOM 3421 O O . ASP A 1 441 ? -4.530 24.292 7.883 1.00 91.56 441 ASP A O 1
ATOM 3425 N N . ALA A 1 442 ? -3.074 24.242 9.578 1.00 93.31 442 ALA A N 1
ATOM 3426 C CA . ALA A 1 442 ? -2.033 24.964 8.845 1.00 93.31 442 ALA A CA 1
ATOM 3427 C C . ALA A 1 442 ? -1.682 24.270 7.515 1.00 93.31 442 ALA A C 1
ATOM 3429 O O . ALA A 1 442 ? -1.541 24.925 6.480 1.00 93.31 442 ALA A O 1
ATOM 3430 N N . MET A 1 443 ? -1.600 22.936 7.523 1.00 94.56 443 MET A N 1
ATOM 3431 C CA . MET A 1 443 ? -1.400 22.137 6.316 1.00 94.56 443 MET A CA 1
ATOM 3432 C C . MET A 1 443 ? -2.561 22.290 5.325 1.00 94.56 443 MET A C 1
ATOM 3434 O O . MET A 1 443 ? -2.337 22.589 4.153 1.00 94.56 443 MET A O 1
ATOM 3438 N N . LEU A 1 444 ? -3.799 22.125 5.785 1.00 95.38 444 LEU A N 1
ATOM 3439 C CA . LEU A 1 444 ? -4.996 22.227 4.955 1.00 95.38 444 LEU A CA 1
ATOM 3440 C C . LEU A 1 444 ? -5.145 23.623 4.333 1.00 95.38 444 LEU A C 1
ATOM 3442 O O . LEU A 1 444 ? -5.410 23.740 3.134 1.00 95.38 444 LEU A O 1
ATOM 3446 N N . GLN A 1 445 ? -4.918 24.682 5.114 1.00 95.06 445 GLN A N 1
ATOM 3447 C CA . GLN A 1 445 ? -4.935 26.058 4.618 1.00 95.06 445 GLN A CA 1
ATOM 3448 C C . GLN A 1 445 ? -3.837 26.294 3.579 1.00 95.06 445 GLN A C 1
ATOM 3450 O O . GLN A 1 445 ? -4.097 26.949 2.572 1.00 95.06 445 GLN A O 1
ATOM 3455 N N . SER A 1 446 ? -2.642 25.715 3.759 1.00 95.06 446 SER A N 1
ATOM 3456 C CA . SER A 1 446 ? -1.566 25.838 2.766 1.00 95.06 446 SER A CA 1
ATOM 3457 C C . SER A 1 446 ? -1.963 25.279 1.393 1.00 95.06 446 SER A C 1
ATOM 3459 O O . SER A 1 446 ? -1.626 25.875 0.373 1.00 95.06 446 SER A O 1
ATOM 3461 N N . PHE A 1 447 ? -2.748 24.195 1.350 1.00 96.38 447 PHE A N 1
ATOM 3462 C CA . PHE A 1 447 ? -3.242 23.628 0.093 1.00 96.38 447 PHE A CA 1
ATOM 3463 C C . PHE A 1 447 ? -4.427 24.408 -0.475 1.00 96.38 447 PHE A C 1
ATOM 3465 O O . PHE A 1 447 ? -4.482 24.623 -1.683 1.00 96.38 447 PHE A O 1
ATOM 3472 N N . ARG A 1 448 ? -5.354 24.878 0.371 1.00 95.44 448 ARG A N 1
ATOM 3473 C CA . ARG A 1 448 ? -6.484 25.732 -0.050 1.00 95.44 448 ARG A CA 1
ATOM 3474 C C . ARG A 1 448 ? -6.029 27.068 -0.640 1.00 95.44 448 ARG A C 1
ATOM 3476 O O . ARG A 1 448 ? -6.712 27.615 -1.498 1.00 95.44 448 ARG A O 1
ATOM 3483 N N . LEU A 1 449 ? -4.894 27.581 -0.174 1.00 95.38 449 LEU A N 1
ATOM 3484 C CA . LEU A 1 449 ? -4.300 28.846 -0.608 1.00 95.38 449 LEU A CA 1
ATOM 3485 C C . LEU A 1 449 ? -3.141 28.649 -1.598 1.00 95.38 449 LEU A C 1
ATOM 3487 O O . LEU A 1 449 ? -2.380 29.588 -1.834 1.00 95.38 449 LEU A O 1
ATOM 3491 N N . SER A 1 450 ? -2.982 27.442 -2.152 1.00 94.75 450 SER A N 1
ATOM 3492 C CA . SER A 1 450 ? -1.882 27.135 -3.064 1.00 94.75 450 SER A CA 1
ATOM 3493 C C . SER A 1 450 ? -1.917 28.052 -4.298 1.00 94.75 450 SER A C 1
ATOM 3495 O O . SER A 1 450 ? -2.970 28.168 -4.931 1.00 94.75 450 SER A O 1
ATOM 3497 N N . PRO A 1 451 ? -0.795 28.701 -4.667 1.00 90.44 451 PRO A N 1
ATOM 3498 C CA . PRO A 1 451 ? -0.740 29.561 -5.850 1.00 90.44 451 PRO A CA 1
ATOM 3499 C C . PRO A 1 451 ? -0.854 28.761 -7.154 1.00 90.44 451 PRO A C 1
ATOM 3501 O O . PRO A 1 451 ? -1.365 29.277 -8.146 1.00 90.44 451 PRO A O 1
ATOM 3504 N N . ASP A 1 452 ? -0.415 27.500 -7.127 1.00 91.31 452 ASP A N 1
ATOM 3505 C CA . ASP A 1 452 ? -0.493 26.549 -8.229 1.00 91.31 452 ASP A CA 1
ATOM 3506 C C . ASP A 1 452 ? -1.521 25.461 -7.869 1.00 91.31 452 ASP A C 1
ATOM 3508 O O . ASP A 1 452 ? -1.192 24.472 -7.204 1.00 91.31 452 ASP A O 1
ATOM 3512 N N . PRO A 1 453 ? -2.797 25.616 -8.269 1.00 92.69 453 PRO A N 1
ATOM 3513 C CA . PRO A 1 453 ? -3.872 24.748 -7.790 1.00 92.69 453 PRO A CA 1
ATOM 3514 C C . PRO A 1 453 ? -3.775 23.309 -8.314 1.00 92.69 453 PRO A C 1
ATOM 3516 O O . PRO A 1 453 ? -4.400 22.414 -7.750 1.00 92.69 453 PRO A O 1
ATOM 3519 N N . VAL A 1 454 ? -3.002 23.053 -9.371 1.00 98.25 454 VAL A N 1
ATOM 3520 C CA . VAL A 1 454 ? -2.796 21.711 -9.929 1.00 98.25 454 VAL A CA 1
ATOM 3521 C C . VAL A 1 454 ? -1.318 21.511 -10.234 1.00 98.25 454 VAL A C 1
ATOM 3523 O O . VAL A 1 454 ? -0.713 22.345 -10.905 1.00 98.25 454 VAL A O 1
ATOM 3526 N N . GLY A 1 455 ? -0.754 20.385 -9.799 1.00 98.38 455 GLY A N 1
ATOM 3527 C CA . GLY A 1 455 ? 0.613 20.002 -10.143 1.00 98.38 455 GLY A CA 1
ATOM 3528 C C . GLY A 1 455 ? 0.791 18.493 -10.280 1.00 98.38 455 GLY A C 1
ATOM 3529 O O . GLY A 1 455 ? 0.039 17.700 -9.702 1.00 98.38 455 GLY A O 1
ATOM 3530 N N . LEU A 1 456 ? 1.791 18.104 -11.072 1.00 98.69 456 LEU A N 1
ATOM 3531 C CA . LEU A 1 456 ? 2.172 16.707 -11.259 1.00 98.69 456 LEU A CA 1
ATOM 3532 C C . LEU A 1 456 ? 3.214 16.295 -10.220 1.00 98.69 456 LEU A C 1
ATOM 3534 O O . LEU A 1 456 ? 4.142 17.048 -9.924 1.00 98.69 456 LEU A O 1
ATOM 3538 N N . VAL A 1 457 ? 3.086 15.080 -9.698 1.00 98.50 457 VAL A N 1
ATOM 3539 C CA . VAL A 1 457 ? 4.006 14.512 -8.710 1.00 98.50 457 VAL A CA 1
ATOM 3540 C C . VAL A 1 457 ? 4.526 13.183 -9.230 1.00 98.50 457 VAL A C 1
ATOM 3542 O O . VAL A 1 457 ? 3.746 12.290 -9.533 1.00 98.50 457 VAL A O 1
ATOM 3545 N N . ILE A 1 458 ? 5.845 13.043 -9.312 1.00 98.00 458 ILE A N 1
ATOM 3546 C CA . ILE A 1 458 ? 6.515 11.811 -9.732 1.00 98.00 458 ILE A CA 1
ATOM 3547 C C . ILE A 1 458 ? 7.503 11.421 -8.639 1.00 98.00 458 ILE A C 1
ATOM 3549 O O . ILE A 1 458 ? 8.176 12.281 -8.076 1.00 98.00 458 ILE A O 1
ATOM 3553 N N . THR A 1 459 ? 7.629 10.133 -8.338 1.00 95.00 459 THR A N 1
ATOM 3554 C CA . THR A 1 459 ? 8.689 9.629 -7.450 1.00 95.00 459 THR A CA 1
ATOM 3555 C C . THR A 1 459 ? 9.675 8.763 -8.209 1.00 95.00 459 THR A C 1
ATOM 3557 O O . THR A 1 459 ? 9.265 7.918 -9.002 1.00 95.00 459 THR A O 1
ATOM 3560 N N . GLY A 1 460 ? 10.963 8.881 -7.896 1.00 90.81 460 GLY A N 1
ATOM 3561 C CA . GLY A 1 460 ? 11.923 7.851 -8.276 1.00 90.81 460 GLY A CA 1
ATOM 3562 C C . GLY A 1 460 ? 13.383 8.230 -8.071 1.00 90.81 460 GLY A C 1
ATOM 3563 O O . GLY A 1 460 ? 13.771 9.393 -8.115 1.00 90.81 460 GLY A O 1
ATOM 3564 N N . GLY A 1 461 ? 14.201 7.200 -7.861 1.00 90.44 461 GLY A N 1
ATOM 3565 C CA . GLY A 1 461 ? 15.654 7.323 -7.772 1.00 90.44 461 GLY A CA 1
ATOM 3566 C C . GLY A 1 461 ? 16.383 7.152 -9.107 1.00 90.44 461 GLY A C 1
ATOM 3567 O O . GLY A 1 461 ? 15.791 7.049 -10.179 1.00 90.44 461 GLY A O 1
ATOM 3568 N N . THR A 1 462 ? 17.703 7.013 -9.015 1.00 91.44 462 THR A N 1
ATOM 3569 C CA . THR A 1 462 ? 18.678 6.905 -10.116 1.00 91.44 462 THR A CA 1
ATOM 3570 C C . THR A 1 462 ? 18.289 5.876 -11.181 1.00 91.44 462 THR A C 1
ATOM 3572 O O . THR A 1 462 ? 18.504 6.109 -12.366 1.00 91.44 462 THR A O 1
ATOM 3575 N N . LYS A 1 463 ? 17.696 4.742 -10.783 1.00 89.38 463 LYS A N 1
ATOM 3576 C CA . LYS A 1 463 ? 17.252 3.695 -11.722 1.00 89.38 463 LYS A CA 1
ATOM 3577 C C . LYS A 1 463 ? 16.090 4.129 -12.615 1.00 89.38 463 LYS A C 1
ATOM 3579 O O . LYS A 1 463 ? 15.981 3.655 -13.734 1.00 89.38 463 LYS A O 1
ATOM 3584 N N . HIS A 1 464 ? 15.252 5.039 -12.130 1.00 91.75 464 HIS A N 1
ATOM 3585 C CA . HIS A 1 464 ? 14.056 5.509 -12.826 1.00 91.75 464 HIS A CA 1
ATOM 3586 C C . HIS A 1 464 ? 14.316 6.782 -13.636 1.00 91.75 464 HIS A C 1
ATOM 3588 O O . HIS A 1 464 ? 13.427 7.241 -14.343 1.00 91.75 464 HIS A O 1
ATOM 3594 N N . PHE A 1 465 ? 15.519 7.362 -13.542 1.00 94.25 465 PHE A N 1
ATOM 3595 C CA . PHE A 1 465 ? 15.841 8.671 -14.108 1.00 94.25 465 PHE A CA 1
ATOM 3596 C C . PHE A 1 465 ? 15.420 8.816 -15.576 1.00 94.25 465 PHE A C 1
ATOM 3598 O O . PHE A 1 465 ? 14.744 9.778 -15.928 1.00 94.25 465 PHE A O 1
ATOM 3605 N N . TYR A 1 466 ? 15.774 7.845 -16.421 1.00 94.75 466 TYR A N 1
ATOM 3606 C CA . TYR A 1 466 ? 15.482 7.901 -17.855 1.00 94.75 466 TYR A CA 1
ATOM 3607 C C . TYR A 1 466 ? 13.994 7.747 -18.169 1.00 94.75 466 TYR A C 1
ATOM 3609 O O . TYR A 1 466 ? 13.500 8.395 -19.086 1.00 94.75 466 TYR A O 1
ATOM 3617 N N . LEU A 1 467 ? 13.270 6.946 -17.386 1.00 95.19 467 LEU A N 1
ATOM 3618 C CA . LEU A 1 467 ? 11.823 6.799 -17.524 1.00 95.19 467 LEU A CA 1
ATOM 3619 C C . LEU A 1 467 ? 11.109 8.097 -17.138 1.00 95.19 467 LEU A C 1
ATOM 3621 O O . LEU A 1 467 ? 10.327 8.612 -17.928 1.00 95.19 467 LEU A O 1
ATOM 3625 N N . ILE A 1 468 ? 11.475 8.691 -15.995 1.00 96.56 468 ILE A N 1
ATOM 3626 C CA . ILE A 1 468 ? 10.928 9.978 -15.538 1.00 96.56 468 ILE A CA 1
ATOM 3627 C C . ILE A 1 468 ? 11.242 11.084 -16.549 1.00 96.56 468 ILE A C 1
ATOM 3629 O O . ILE A 1 468 ? 10.369 11.878 -16.887 1.00 96.56 468 ILE A O 1
ATOM 3633 N N . MET A 1 469 ? 12.474 11.132 -17.064 1.00 96.62 469 MET A N 1
ATOM 3634 C CA . MET A 1 469 ? 12.868 12.090 -18.098 1.00 96.62 469 MET A CA 1
ATOM 3635 C C . MET A 1 469 ? 12.016 11.921 -19.362 1.00 96.62 469 MET A C 1
ATOM 3637 O O . MET A 1 469 ? 11.498 12.901 -19.894 1.00 96.62 469 MET A O 1
ATOM 3641 N N . GLY A 1 470 ? 11.826 10.680 -19.819 1.00 96.00 470 GLY A N 1
ATOM 3642 C CA . GLY A 1 470 ? 10.987 10.375 -20.975 1.00 96.00 470 GLY A CA 1
ATOM 3643 C C . GLY A 1 470 ? 9.526 10.741 -20.762 1.00 96.00 470 GLY A C 1
ATOM 3644 O O . GLY A 1 470 ? 8.929 11.352 -21.646 1.00 96.00 470 GLY A O 1
ATOM 3645 N N . LEU A 1 471 ? 8.980 10.455 -19.582 1.00 98.00 471 LEU A N 1
ATOM 3646 C CA . LEU A 1 471 ? 7.634 10.846 -19.187 1.00 98.00 471 LEU A CA 1
ATOM 3647 C C . LEU A 1 471 ? 7.474 12.370 -19.220 1.00 98.00 471 LEU A C 1
ATOM 3649 O O . LEU A 1 471 ? 6.618 12.876 -19.938 1.00 98.00 471 LEU A O 1
ATOM 3653 N N . ILE A 1 472 ? 8.327 13.118 -18.516 1.00 98.19 472 ILE A N 1
ATOM 3654 C CA . ILE A 1 472 ? 8.237 14.585 -18.449 1.00 98.19 472 ILE A CA 1
ATOM 3655 C C . ILE A 1 472 ? 8.324 15.210 -19.844 1.00 98.19 472 ILE A C 1
ATOM 3657 O O . ILE A 1 472 ? 7.489 16.041 -20.201 1.00 98.19 472 ILE A O 1
ATOM 3661 N N . LEU A 1 473 ? 9.301 14.794 -20.654 1.00 97.31 473 LEU A N 1
ATOM 3662 C CA . LEU A 1 473 ? 9.463 15.315 -22.011 1.00 97.31 473 LEU A CA 1
ATOM 3663 C C . LEU A 1 473 ? 8.265 14.968 -22.901 1.00 97.31 473 LEU A C 1
ATOM 3665 O O . LEU A 1 473 ? 7.837 15.806 -23.693 1.00 97.31 473 LEU A O 1
ATOM 3669 N N . SER A 1 474 ? 7.692 13.773 -22.742 1.00 97.00 474 SER A N 1
ATOM 3670 C CA . SER A 1 474 ? 6.473 13.364 -23.446 1.00 97.00 474 SER A CA 1
ATOM 3671 C C . SER A 1 474 ? 5.291 14.253 -23.067 1.00 97.00 474 SER A C 1
ATOM 3673 O O . SER A 1 474 ? 4.597 14.756 -23.946 1.00 97.00 474 SER A O 1
ATOM 3675 N N . LEU A 1 475 ? 5.110 14.537 -21.774 1.00 97.81 475 LEU A N 1
ATOM 3676 C CA . LEU A 1 475 ? 4.050 15.423 -21.288 1.00 97.81 475 LEU A CA 1
ATOM 3677 C C . LEU A 1 475 ? 4.185 16.851 -21.823 1.00 97.81 475 LEU A C 1
ATOM 3679 O O . LEU A 1 475 ? 3.209 17.451 -22.274 1.00 97.81 475 LEU A O 1
ATOM 3683 N N . GLN A 1 476 ? 5.402 17.387 -21.813 1.00 97.06 476 GLN A N 1
ATOM 3684 C CA . GLN A 1 476 ? 5.670 18.751 -22.262 1.00 97.06 476 GLN A CA 1
ATOM 3685 C C . GLN A 1 476 ? 5.554 18.914 -23.780 1.00 97.06 476 GLN A C 1
ATOM 3687 O O . GLN A 1 476 ? 5.142 19.973 -24.245 1.00 97.06 476 GLN A O 1
ATOM 3692 N N . ARG A 1 477 ? 5.915 17.894 -24.566 1.00 95.19 477 ARG A N 1
ATOM 3693 C CA . ARG A 1 477 ? 5.937 17.992 -26.034 1.00 95.19 477 ARG A CA 1
ATOM 3694 C C . ARG A 1 477 ? 4.635 17.574 -26.687 1.00 95.19 477 ARG A C 1
ATOM 3696 O O . ARG A 1 477 ? 4.144 18.290 -27.552 1.00 95.19 477 ARG A O 1
ATOM 3703 N N . GLU A 1 478 ? 4.085 16.440 -26.270 1.00 95.06 478 GLU A N 1
ATOM 3704 C CA . GLU A 1 478 ? 2.899 15.868 -26.910 1.00 95.06 478 GLU A CA 1
ATOM 3705 C C . GLU A 1 478 ? 1.612 16.495 -26.381 1.00 95.06 478 GLU A C 1
ATOM 3707 O O . GLU A 1 478 ? 0.669 16.706 -27.140 1.00 95.06 478 GLU A O 1
ATOM 3712 N N . PHE A 1 479 ? 1.588 16.856 -25.096 1.00 96.31 479 PHE A N 1
ATOM 3713 C CA . PHE A 1 479 ? 0.405 17.436 -24.454 1.00 96.31 479 PHE A CA 1
ATOM 3714 C C . PHE A 1 479 ? 0.560 18.919 -24.105 1.00 96.31 479 PHE A C 1
ATOM 3716 O O . PHE A 1 479 ? -0.364 19.498 -23.533 1.00 96.31 479 PHE A O 1
ATOM 3723 N N . LEU A 1 480 ? 1.696 19.537 -24.462 1.00 96.12 480 LEU A N 1
ATOM 3724 C CA . LEU A 1 480 ? 2.002 20.957 -24.223 1.00 96.12 480 LEU A CA 1
ATOM 3725 C C . LEU A 1 480 ? 1.771 21.378 -22.764 1.00 96.12 480 LEU A C 1
ATOM 3727 O O . LEU A 1 480 ? 1.294 22.476 -22.477 1.00 96.12 480 LEU A O 1
ATOM 3731 N N . LEU A 1 481 ? 2.071 20.472 -21.835 1.00 95.56 481 LEU A N 1
ATOM 3732 C CA . LEU A 1 481 ? 1.740 20.630 -20.428 1.00 95.56 481 LEU A CA 1
ATOM 3733 C C . LEU A 1 481 ? 2.718 21.603 -19.754 1.00 95.56 481 LEU A C 1
ATOM 3735 O O . LEU A 1 481 ? 3.925 21.367 -19.722 1.00 95.56 481 LEU A O 1
ATOM 3739 N N . THR A 1 482 ? 2.187 22.705 -19.216 1.00 94.94 482 THR A N 1
ATOM 3740 C CA . THR A 1 482 ? 2.978 23.790 -18.604 1.00 94.94 482 THR A CA 1
ATOM 3741 C C . THR A 1 482 ? 2.790 23.926 -17.096 1.00 94.94 482 THR A C 1
ATOM 3743 O O . THR A 1 482 ? 3.399 24.813 -16.503 1.00 94.94 482 THR A O 1
ATOM 3746 N N . ILE A 1 483 ? 1.945 23.107 -16.465 1.00 97.44 483 ILE A N 1
ATOM 3747 C CA . ILE A 1 483 ? 1.769 23.139 -15.004 1.00 97.44 483 ILE A CA 1
ATOM 3748 C C . ILE A 1 483 ? 3.040 22.640 -14.287 1.00 97.44 483 ILE A C 1
ATOM 3750 O O . ILE A 1 483 ? 3.848 21.943 -14.909 1.00 97.44 483 ILE A O 1
ATOM 3754 N N . PRO A 1 484 ? 3.237 22.970 -12.999 1.00 98.31 484 PRO A N 1
ATOM 3755 C CA . PRO A 1 484 ? 4.397 22.506 -12.244 1.00 98.31 484 PRO A CA 1
ATOM 3756 C C . PRO A 1 484 ? 4.487 20.977 -12.151 1.00 98.31 484 PRO A C 1
ATOM 3758 O O . PRO A 1 484 ? 3.483 20.290 -11.943 1.00 98.31 484 PRO A O 1
ATOM 3761 N N . ILE A 1 485 ? 5.708 20.450 -12.256 1.00 98.69 485 ILE A N 1
ATOM 3762 C CA . ILE A 1 485 ? 6.030 19.027 -12.103 1.00 98.69 485 ILE A CA 1
ATOM 3763 C C . ILE A 1 485 ? 7.079 18.875 -11.004 1.00 98.69 485 ILE A C 1
ATOM 3765 O O . ILE A 1 485 ? 8.191 19.389 -11.116 1.00 98.69 485 ILE A O 1
ATOM 3769 N N . HIS A 1 486 ? 6.756 18.138 -9.947 1.00 98.56 486 HIS A N 1
ATOM 3770 C CA . HIS A 1 486 ? 7.693 17.845 -8.868 1.00 98.56 486 HIS A CA 1
ATOM 3771 C C . HIS A 1 486 ? 8.170 16.391 -8.922 1.00 98.56 486 HIS A C 1
ATOM 3773 O O . HIS A 1 486 ? 7.360 15.463 -8.911 1.00 98.56 486 HIS A O 1
ATOM 3779 N N . VAL A 1 487 ? 9.491 16.194 -8.935 1.00 98.38 487 VAL A N 1
ATOM 3780 C CA . VAL A 1 487 ? 10.141 14.877 -8.875 1.00 98.38 487 VAL A CA 1
ATOM 3781 C C . VAL A 1 487 ? 10.700 14.655 -7.473 1.00 98.38 487 VAL A C 1
ATOM 3783 O O . VAL A 1 487 ? 11.675 15.285 -7.072 1.00 98.38 487 VAL A O 1
ATOM 3786 N N . TYR A 1 488 ? 10.100 13.749 -6.714 1.00 96.56 488 TYR A N 1
ATOM 3787 C CA . TYR A 1 488 ? 10.491 13.454 -5.341 1.00 96.56 488 TYR A CA 1
ATOM 3788 C C . TYR A 1 488 ? 11.434 12.248 -5.256 1.00 96.56 488 TYR A C 1
ATOM 3790 O O . TYR A 1 488 ? 11.214 11.215 -5.894 1.00 96.56 488 TYR A O 1
ATOM 3798 N N . TYR A 1 489 ? 12.466 12.369 -4.423 1.00 93.69 489 TYR A N 1
ATOM 3799 C CA . TYR A 1 489 ? 13.470 11.329 -4.164 1.00 93.69 489 TYR A CA 1
ATOM 3800 C C . TYR A 1 489 ? 13.894 11.329 -2.685 1.00 93.69 489 TYR A C 1
ATOM 3802 O O . TYR A 1 489 ? 13.565 12.259 -1.952 1.00 93.69 489 TYR A O 1
ATOM 3810 N N . ALA A 1 490 ? 14.610 10.296 -2.226 1.00 91.00 490 ALA A N 1
ATOM 3811 C CA . ALA A 1 490 ? 15.064 10.164 -0.833 1.00 91.00 490 ALA A CA 1
ATOM 3812 C C . ALA A 1 490 ? 16.593 10.286 -0.688 1.00 91.00 490 ALA A C 1
ATOM 3814 O O . ALA A 1 490 ? 17.315 9.310 -0.464 1.00 91.00 490 ALA A O 1
ATOM 3815 N N . GLY A 1 491 ? 17.101 11.512 -0.790 1.00 88.94 491 GLY A N 1
ATOM 3816 C CA . GLY A 1 491 ? 18.511 11.827 -0.590 1.00 88.94 491 GLY A CA 1
ATOM 3817 C C . GLY A 1 491 ? 19.454 11.443 -1.735 1.00 88.94 491 GLY A C 1
ATOM 3818 O O . GLY A 1 491 ? 19.082 10.761 -2.692 1.00 88.94 491 GLY A O 1
ATOM 3819 N N . PRO A 1 492 ? 20.739 11.827 -1.621 1.00 87.81 492 PRO A N 1
ATOM 3820 C CA . PRO A 1 492 ? 21.730 11.668 -2.690 1.00 87.81 492 PRO A CA 1
ATOM 3821 C C . PRO A 1 492 ? 22.108 10.209 -2.988 1.00 87.81 492 PRO A C 1
ATOM 3823 O O . PRO A 1 492 ? 22.747 9.926 -4.000 1.00 87.81 492 PRO A O 1
ATOM 3826 N N . LYS A 1 493 ? 21.751 9.269 -2.100 1.00 86.56 493 LYS A N 1
ATOM 3827 C CA . LYS A 1 493 ? 21.918 7.828 -2.344 1.00 86.56 493 LYS A CA 1
ATOM 3828 C C . LYS A 1 493 ? 20.823 7.261 -3.244 1.00 86.56 493 LYS A C 1
ATOM 3830 O O . LYS A 1 493 ? 21.064 6.251 -3.900 1.00 86.56 493 LYS A O 1
ATOM 3835 N N . ASP A 1 494 ? 19.646 7.881 -3.244 1.00 88.44 494 ASP A N 1
ATOM 3836 C CA . ASP A 1 494 ? 18.518 7.472 -4.071 1.00 88.44 494 ASP A CA 1
ATOM 3837 C C . ASP A 1 494 ? 18.637 8.092 -5.468 1.00 88.44 494 ASP A C 1
ATOM 3839 O O . ASP A 1 494 ? 18.692 7.365 -6.463 1.00 88.44 494 ASP A O 1
ATOM 3843 N N . LEU A 1 495 ? 18.819 9.415 -5.557 1.00 90.94 495 LEU A N 1
ATOM 3844 C CA . LEU A 1 495 ? 19.007 10.140 -6.819 1.00 90.94 495 LEU A CA 1
ATOM 3845 C C . LEU A 1 495 ? 20.323 10.930 -6.825 1.00 90.94 495 LEU A C 1
ATOM 3847 O O . LEU A 1 495 ? 20.578 11.749 -5.942 1.00 90.94 495 LEU A O 1
ATOM 3851 N N . LYS A 1 496 ? 21.166 10.691 -7.838 1.00 92.38 496 LYS A N 1
ATOM 3852 C CA . LYS A 1 496 ? 22.460 11.377 -7.981 1.00 92.38 496 LYS A CA 1
ATOM 3853 C C . LYS A 1 496 ? 22.272 12.899 -8.139 1.00 92.38 496 LYS A C 1
ATOM 3855 O O . LYS A 1 496 ? 21.400 13.306 -8.907 1.00 92.38 496 LYS A O 1
ATOM 3860 N N . PRO A 1 497 ? 23.143 13.744 -7.553 1.00 94.19 497 PRO A N 1
ATOM 3861 C CA . PRO A 1 497 ? 23.066 15.201 -7.715 1.00 94.19 497 PRO A CA 1
ATOM 3862 C C . PRO A 1 497 ? 23.042 15.674 -9.177 1.00 94.19 497 PRO A C 1
ATOM 3864 O O . PRO A 1 497 ? 22.252 16.537 -9.533 1.00 94.19 497 PRO A O 1
ATOM 3867 N N . SER A 1 498 ? 23.820 15.046 -10.063 1.00 94.69 498 SER A N 1
ATOM 3868 C CA . SER A 1 498 ? 23.823 15.392 -11.493 1.00 94.69 498 SER A CA 1
ATOM 3869 C C . SER A 1 498 ? 22.485 15.124 -12.199 1.00 94.69 498 SER A C 1
ATOM 3871 O O . SER A 1 498 ? 22.146 15.803 -13.166 1.00 94.69 498 SER A O 1
ATOM 3873 N N . MET A 1 499 ? 21.708 14.153 -11.712 1.00 95.50 499 MET A N 1
ATOM 3874 C CA . MET A 1 499 ? 20.362 13.846 -12.200 1.00 95.50 499 MET A CA 1
ATOM 3875 C C . MET A 1 499 ? 19.319 14.811 -11.624 1.00 95.50 499 MET A C 1
ATOM 3877 O O . MET A 1 499 ? 18.423 15.237 -12.348 1.00 95.50 499 MET A O 1
ATOM 3881 N N . VAL A 1 500 ? 19.474 15.215 -10.358 1.00 96.44 500 VAL A N 1
ATOM 3882 C CA . VAL A 1 500 ? 18.693 16.305 -9.742 1.00 96.44 500 VAL A CA 1
ATOM 3883 C C . VAL A 1 500 ? 18.862 17.593 -10.555 1.00 96.44 500 VAL A C 1
ATOM 3885 O O . VAL A 1 500 ? 17.875 18.204 -10.964 1.00 96.44 500 VAL A O 1
ATOM 3888 N N . ASP A 1 501 ? 20.105 17.956 -10.882 1.00 96.75 501 ASP A N 1
ATOM 3889 C CA . ASP A 1 501 ? 20.419 19.123 -11.712 1.00 96.75 501 ASP A CA 1
ATOM 3890 C C . ASP A 1 501 ? 19.816 19.023 -13.118 1.00 96.75 501 ASP A C 1
ATOM 3892 O O . ASP A 1 501 ? 19.434 20.035 -13.703 1.00 96.75 501 ASP A O 1
ATOM 3896 N N . ALA A 1 502 ? 19.741 17.816 -13.687 1.00 97.00 502 ALA A N 1
ATOM 3897 C CA . ALA A 1 502 ? 19.132 17.602 -14.995 1.00 97.00 502 ALA A CA 1
ATOM 3898 C C . ALA A 1 502 ? 17.615 17.839 -14.967 1.00 97.00 502 ALA A C 1
ATOM 3900 O O . ALA A 1 502 ? 17.107 18.513 -15.861 1.00 97.00 502 ALA A O 1
ATOM 3901 N N . PHE A 1 503 ? 16.908 17.359 -13.937 1.00 97.75 503 PHE A N 1
ATOM 3902 C CA . PHE A 1 503 ? 15.481 17.653 -13.765 1.00 97.75 503 PHE A CA 1
ATOM 3903 C C . PHE A 1 503 ? 15.228 19.147 -13.560 1.00 97.75 503 PHE A C 1
ATOM 3905 O O . PHE A 1 503 ? 14.394 19.716 -14.255 1.00 97.75 503 PHE A O 1
ATOM 3912 N N . ASN A 1 504 ? 15.998 19.808 -12.693 1.00 98.06 504 ASN A N 1
ATOM 3913 C CA . ASN A 1 504 ? 15.827 21.235 -12.387 1.00 98.06 504 ASN A CA 1
ATOM 3914 C C . ASN A 1 504 ? 16.122 22.178 -13.572 1.00 98.06 504 ASN A C 1
ATOM 3916 O O . ASN A 1 504 ? 15.793 23.360 -13.514 1.00 98.06 504 ASN A O 1
ATOM 3920 N N . LYS A 1 505 ? 16.762 21.689 -14.643 1.00 97.06 505 LYS A N 1
ATOM 3921 C CA . LYS A 1 505 ? 16.982 22.456 -15.883 1.00 97.06 505 LYS A CA 1
ATOM 3922 C C . LYS A 1 505 ? 15.780 22.439 -16.826 1.00 97.06 505 LYS A C 1
ATOM 3924 O O . LYS A 1 505 ? 15.745 23.246 -17.754 1.00 97.06 505 LYS A O 1
ATOM 3929 N N . LEU A 1 506 ? 14.836 21.519 -16.637 1.00 96.94 506 LEU A N 1
ATOM 3930 C CA . LEU A 1 506 ? 13.621 21.468 -17.441 1.00 96.94 506 LEU A CA 1
ATOM 3931 C C . LEU A 1 506 ? 12.638 22.566 -17.006 1.00 96.94 506 LEU A C 1
ATOM 3933 O O . LEU A 1 506 ? 12.571 22.907 -15.823 1.00 96.94 506 LEU A O 1
ATOM 3937 N N . PRO A 1 507 ? 11.849 23.123 -17.940 1.00 96.81 507 PRO A N 1
ATOM 3938 C CA . PRO A 1 507 ? 10.883 24.164 -17.612 1.00 96.81 507 PRO A CA 1
ATOM 3939 C C . PRO A 1 507 ? 9.818 23.628 -16.649 1.00 96.81 507 PRO A C 1
ATOM 3941 O O . PRO A 1 507 ? 9.252 22.566 -16.890 1.00 96.81 507 PRO A O 1
ATOM 3944 N N . ASN A 1 508 ? 9.532 24.378 -15.583 1.00 97.25 508 ASN A N 1
ATOM 3945 C CA . ASN A 1 508 ? 8.511 24.064 -14.571 1.00 97.25 508 ASN A CA 1
ATOM 3946 C C . ASN A 1 508 ? 8.694 22.708 -13.864 1.00 97.25 508 ASN A C 1
ATOM 3948 O O . ASN A 1 508 ? 7.733 22.162 -13.325 1.00 97.25 508 ASN A O 1
ATOM 3952 N N . VAL A 1 509 ? 9.919 22.171 -13.840 1.00 98.56 509 VAL A N 1
ATOM 3953 C CA . VAL A 1 509 ? 10.254 20.935 -13.124 1.00 98.56 509 VAL A CA 1
ATOM 3954 C C . VAL A 1 509 ? 11.094 21.262 -11.894 1.00 98.56 509 VAL A C 1
ATOM 3956 O O . VAL A 1 509 ? 12.027 22.059 -11.960 1.00 98.56 509 VAL A O 1
ATOM 3959 N N . THR A 1 510 ? 10.784 20.641 -10.759 1.00 98.44 510 THR A N 1
ATOM 3960 C CA . THR A 1 510 ? 11.579 20.765 -9.529 1.00 98.44 510 THR A CA 1
ATOM 3961 C C . THR A 1 510 ? 11.802 19.399 -8.896 1.00 98.44 510 THR A C 1
ATOM 3963 O O . THR A 1 510 ? 10.855 18.671 -8.615 1.00 98.44 510 THR A O 1
ATOM 3966 N N . ALA A 1 511 ? 13.060 19.041 -8.656 1.00 97.94 511 ALA A N 1
ATOM 3967 C CA . ALA A 1 511 ? 13.434 17.842 -7.920 1.00 97.94 511 ALA A CA 1
ATOM 3968 C C . ALA A 1 511 ? 13.548 18.148 -6.415 1.00 97.94 511 ALA A C 1
ATOM 3970 O O . ALA A 1 511 ? 14.243 19.087 -6.025 1.00 97.94 511 ALA A O 1
ATOM 3971 N N . ILE A 1 512 ? 12.872 17.362 -5.570 1.00 96.81 512 ILE A N 1
ATOM 3972 C CA . ILE A 1 512 ? 12.709 17.630 -4.133 1.00 96.81 512 ILE A CA 1
ATOM 3973 C C . ILE A 1 512 ? 13.131 16.414 -3.301 1.00 96.81 512 ILE A C 1
ATOM 3975 O O . ILE A 1 512 ? 12.640 15.301 -3.496 1.00 96.81 512 ILE A O 1
ATOM 3979 N N . ASP A 1 513 ? 14.012 16.646 -2.329 1.00 94.12 513 ASP A N 1
ATOM 3980 C CA . ASP A 1 513 ? 14.481 15.621 -1.397 1.00 94.12 513 ASP A CA 1
ATOM 3981 C C . ASP A 1 513 ? 13.509 15.441 -0.220 1.00 94.12 513 ASP A C 1
ATOM 3983 O O . ASP A 1 513 ? 13.423 16.289 0.673 1.00 94.12 513 ASP A O 1
ATOM 3987 N N . LEU A 1 514 ? 12.813 14.306 -0.175 1.00 92.06 514 LEU A N 1
ATOM 3988 C CA . LEU A 1 514 ? 11.885 13.964 0.903 1.00 92.06 514 LEU A CA 1
ATOM 3989 C C . LEU A 1 514 ? 12.563 13.752 2.260 1.00 92.06 514 LEU A C 1
ATOM 3991 O O . LEU A 1 514 ? 11.887 13.922 3.277 1.00 92.06 514 LEU A O 1
ATOM 3995 N N . LEU A 1 515 ? 13.873 13.471 2.317 1.00 89.38 515 LEU A N 1
ATOM 3996 C CA . LEU A 1 515 ? 14.596 13.395 3.595 1.00 89.38 515 LEU A CA 1
ATOM 3997 C C . LEU A 1 515 ? 14.557 14.726 4.352 1.00 89.38 515 LEU A C 1
ATOM 3999 O O . LEU A 1 515 ? 14.643 14.738 5.578 1.00 89.38 515 LEU A O 1
ATOM 4003 N N . THR A 1 516 ? 14.420 15.844 3.636 1.00 89.88 516 THR A N 1
ATOM 4004 C CA . THR A 1 516 ? 14.343 17.178 4.248 1.00 89.88 516 THR A CA 1
ATOM 4005 C C . THR A 1 516 ? 12.994 17.444 4.913 1.00 89.88 516 THR A C 1
ATOM 4007 O O . THR A 1 516 ? 12.928 18.233 5.852 1.00 89.88 516 THR A O 1
ATOM 4010 N N . LEU A 1 517 ? 11.937 16.759 4.464 1.00 88.69 517 LEU A N 1
ATOM 4011 C CA . LEU A 1 517 ? 10.563 16.963 4.928 1.00 88.69 517 LEU A CA 1
ATOM 4012 C C . LEU A 1 517 ? 10.122 15.887 5.924 1.00 88.69 517 LEU A C 1
ATOM 4014 O O . LEU A 1 517 ? 9.430 16.183 6.895 1.00 88.69 517 LEU A O 1
ATOM 4018 N N . PHE A 1 518 ? 10.536 14.636 5.712 1.00 88.25 518 PHE A N 1
ATOM 4019 C CA . PHE A 1 518 ? 10.153 13.502 6.555 1.00 88.25 518 PHE A CA 1
ATOM 4020 C C . PHE A 1 518 ? 11.364 12.625 6.899 1.00 88.25 518 PHE A C 1
ATOM 4022 O O . PHE A 1 518 ? 11.385 11.448 6.533 1.00 88.25 518 PHE A O 1
ATOM 4029 N N . PRO A 1 519 ? 12.384 13.146 7.604 1.00 84.56 519 PRO A N 1
ATOM 4030 C CA . PRO A 1 519 ? 13.678 12.479 7.767 1.00 84.56 519 PRO A CA 1
ATOM 4031 C C . PRO A 1 519 ? 13.567 11.084 8.388 1.00 84.56 519 PRO A C 1
ATOM 4033 O O . PRO A 1 519 ? 14.142 10.135 7.872 1.00 84.56 519 PRO A O 1
ATOM 4036 N N . ASN A 1 520 ? 12.793 10.928 9.464 1.00 80.75 520 ASN A N 1
ATOM 4037 C CA . ASN A 1 520 ? 12.670 9.640 10.158 1.00 80.75 520 ASN A CA 1
ATOM 4038 C C . ASN A 1 520 ? 11.867 8.619 9.361 1.00 80.75 520 ASN A C 1
ATOM 4040 O O . ASN A 1 520 ? 12.176 7.428 9.398 1.00 80.75 520 ASN A O 1
ATOM 4044 N N . GLU A 1 521 ? 10.846 9.092 8.650 1.00 78.38 521 GLU A N 1
ATOM 4045 C CA . GLU A 1 521 ? 10.036 8.212 7.831 1.00 78.38 521 GLU A CA 1
ATOM 4046 C C . GLU A 1 521 ? 10.863 7.761 6.638 1.00 78.38 521 GLU A C 1
ATOM 4048 O O . GLU A 1 521 ? 11.055 6.565 6.496 1.00 78.38 521 GLU A O 1
ATOM 4053 N N . THR A 1 522 ? 11.478 8.679 5.890 1.00 72.38 522 THR A N 1
ATOM 4054 C CA . THR A 1 522 ? 12.117 8.433 4.583 1.00 72.38 522 THR A CA 1
ATOM 4055 C C . THR A 1 522 ? 13.584 7.955 4.625 1.00 72.38 522 THR A C 1
ATOM 4057 O O . THR A 1 522 ? 14.102 7.502 3.604 1.00 72.38 522 THR A O 1
ATOM 4060 N N . ALA A 1 523 ? 14.265 7.968 5.784 1.00 59.72 523 ALA A N 1
ATOM 4061 C CA . ALA A 1 523 ? 15.707 7.665 5.908 1.00 59.72 523 ALA A CA 1
ATOM 4062 C C . ALA A 1 523 ? 16.150 6.226 5.577 1.00 59.72 523 ALA A C 1
ATOM 4064 O O . ALA A 1 523 ? 17.330 5.999 5.302 1.00 59.72 523 ALA A O 1
ATOM 4065 N N . LEU A 1 524 ? 15.255 5.235 5.630 1.00 61.06 524 LEU A N 1
ATOM 4066 C CA . LEU A 1 524 ? 15.604 3.806 5.504 1.00 61.06 524 LEU A CA 1
ATOM 4067 C C . LEU A 1 524 ? 15.161 3.179 4.169 1.00 61.06 524 LEU A C 1
ATOM 4069 O O . LEU A 1 524 ? 14.895 1.976 4.112 1.00 61.06 524 LEU A O 1
ATOM 4073 N N . TRP A 1 525 ? 14.943 3.979 3.122 1.00 63.38 525 TRP A N 1
ATOM 4074 C CA . TRP A 1 525 ? 14.045 3.564 2.040 1.00 63.38 525 TRP A CA 1
ATOM 4075 C C . TRP A 1 525 ? 14.711 3.043 0.766 1.00 63.38 525 TRP A C 1
ATOM 4077 O O . TRP A 1 525 ? 15.738 3.522 0.299 1.00 63.38 525 TRP A O 1
ATOM 4087 N N . SER A 1 526 ? 14.034 2.041 0.203 1.00 52.47 526 SER A N 1
ATOM 4088 C CA . SER A 1 526 ? 14.066 1.631 -1.199 1.00 52.47 526 SER A CA 1
ATOM 4089 C C . SER A 1 526 ? 12.649 1.153 -1.556 1.00 52.47 526 SER A C 1
ATOM 4091 O O . SER A 1 526 ? 12.027 0.478 -0.733 1.00 52.47 526 SER A O 1
ATOM 4093 N N . GLY A 1 527 ? 12.126 1.489 -2.739 1.00 59.25 527 GLY A N 1
ATOM 4094 C CA . GLY A 1 527 ? 10.828 0.992 -3.228 1.00 59.25 527 GLY A CA 1
ATOM 4095 C C . GLY A 1 527 ? 9.640 1.958 -3.087 1.00 59.25 527 GLY A C 1
ATOM 4096 O O . GLY A 1 527 ? 9.815 3.165 -2.968 1.00 59.25 527 GLY A O 1
ATOM 4097 N N . TRP A 1 528 ? 8.423 1.407 -3.139 1.00 60.38 528 TRP A N 1
ATOM 4098 C CA . TRP A 1 528 ? 7.172 2.119 -3.456 1.00 60.38 528 TRP A CA 1
ATOM 4099 C C . TRP A 1 528 ? 6.560 2.983 -2.339 1.00 60.38 528 TRP A C 1
ATOM 4101 O O . TRP A 1 528 ? 5.631 3.745 -2.581 1.00 60.38 528 TRP A O 1
ATOM 4111 N N . SER A 1 529 ? 7.098 2.942 -1.117 1.00 80.00 529 SER A N 1
ATOM 4112 C CA . SER A 1 529 ? 6.525 3.674 0.025 1.00 80.00 529 SER A CA 1
ATOM 4113 C C . SER A 1 529 ? 6.659 5.201 -0.065 1.00 80.00 529 SER A C 1
ATOM 4115 O O . SER A 1 529 ? 6.147 5.898 0.802 1.00 80.00 529 SER A O 1
ATOM 4117 N N . LEU A 1 530 ? 7.356 5.734 -1.078 1.00 88.50 530 LEU A N 1
ATOM 4118 C CA . LEU A 1 530 ? 7.542 7.175 -1.286 1.00 88.50 530 LEU A CA 1
ATOM 4119 C C . LEU A 1 530 ? 6.280 7.887 -1.795 1.00 88.50 530 LEU A C 1
ATOM 4121 O O . LEU A 1 530 ? 6.119 9.068 -1.491 1.00 88.50 530 LEU A O 1
ATOM 4125 N N . LYS A 1 531 ? 5.393 7.207 -2.543 1.00 93.38 531 LYS A N 1
ATOM 4126 C CA . LYS A 1 531 ? 4.286 7.871 -3.263 1.00 93.38 531 LYS A CA 1
ATOM 4127 C C . LYS A 1 531 ? 3.371 8.690 -2.343 1.00 93.38 531 LYS A C 1
ATOM 4129 O O . LYS A 1 531 ? 3.210 9.883 -2.609 1.00 93.38 531 LYS A O 1
ATOM 4134 N N . PRO A 1 532 ? 2.842 8.140 -1.226 1.00 94.81 532 PRO A N 1
ATOM 4135 C CA . PRO A 1 532 ? 1.953 8.908 -0.353 1.00 94.81 532 PRO A CA 1
ATOM 4136 C C . PRO A 1 532 ? 2.652 10.128 0.258 1.00 94.81 532 PRO A C 1
ATOM 4138 O O . PRO A 1 532 ? 2.076 11.210 0.309 1.00 94.81 532 PRO A O 1
ATOM 4141 N N . PHE A 1 533 ? 3.925 9.985 0.641 1.00 93.75 533 PHE A N 1
ATOM 4142 C CA . PHE A 1 533 ? 4.724 11.075 1.205 1.00 93.75 533 PHE A CA 1
ATOM 4143 C C . PHE A 1 533 ? 5.004 12.179 0.182 1.00 93.75 533 PHE A C 1
ATOM 4145 O O . PHE A 1 533 ? 4.927 13.355 0.528 1.00 93.75 533 PHE A O 1
ATOM 4152 N N . ALA A 1 534 ? 5.284 11.826 -1.075 1.00 95.12 534 ALA A N 1
ATOM 4153 C CA . ALA A 1 534 ? 5.466 12.789 -2.159 1.00 95.12 534 ALA A CA 1
ATOM 4154 C C . ALA A 1 534 ? 4.183 13.584 -2.437 1.00 95.12 534 ALA A C 1
ATOM 4156 O O . ALA A 1 534 ? 4.213 14.812 -2.496 1.00 95.12 534 ALA A O 1
ATOM 4157 N N . MET A 1 535 ? 3.041 12.896 -2.536 1.00 97.06 535 MET A N 1
ATOM 4158 C CA . MET A 1 535 ? 1.732 13.534 -2.724 1.00 97.06 535 MET A CA 1
ATOM 4159 C C . MET A 1 535 ? 1.370 14.452 -1.550 1.00 97.06 535 MET A C 1
ATOM 4161 O O . MET A 1 535 ? 0.828 15.543 -1.742 1.00 97.06 535 MET A O 1
ATOM 4165 N N . LEU A 1 536 ? 1.694 14.025 -0.329 1.00 94.94 536 LEU A N 1
ATOM 4166 C CA . LEU A 1 536 ? 1.450 14.797 0.880 1.00 94.94 536 LEU A CA 1
ATOM 4167 C C . LEU A 1 536 ? 2.344 16.048 0.951 1.00 94.94 536 LEU A C 1
ATOM 4169 O O . LEU A 1 536 ? 1.843 17.127 1.264 1.00 94.94 536 LEU A O 1
ATOM 4173 N N . ALA A 1 537 ? 3.633 15.920 0.615 1.00 94.19 537 ALA A N 1
ATOM 4174 C CA . ALA A 1 537 ? 4.607 17.015 0.576 1.00 94.19 537 ALA A CA 1
ATOM 4175 C C . ALA A 1 537 ? 4.357 18.040 -0.537 1.00 94.19 537 ALA A C 1
ATOM 4177 O O . ALA A 1 537 ? 4.799 19.183 -0.422 1.00 94.19 537 ALA A O 1
ATOM 4178 N N . ALA A 1 538 ? 3.707 17.642 -1.632 1.00 96.62 538 ALA A N 1
ATOM 4179 C CA . ALA A 1 538 ? 3.452 18.528 -2.759 1.00 96.62 538 ALA A CA 1
ATOM 4180 C C . ALA A 1 538 ? 2.637 19.758 -2.338 1.00 96.62 538 ALA A C 1
ATOM 4182 O O . ALA A 1 538 ? 1.612 19.601 -1.685 1.00 96.62 538 ALA A O 1
ATOM 4183 N N . PRO A 1 539 ? 3.024 20.988 -2.707 1.00 95.94 539 PRO A N 1
ATOM 4184 C CA . PRO A 1 539 ? 2.336 22.193 -2.241 1.00 95.94 539 PRO A CA 1
ATOM 4185 C C . PRO A 1 539 ? 1.021 22.468 -2.988 1.00 95.94 539 PRO A C 1
ATOM 4187 O O . PRO A 1 539 ? 0.388 23.493 -2.755 1.00 95.94 539 PRO A O 1
ATOM 4190 N N . PHE A 1 540 ? 0.608 21.588 -3.900 1.00 97.81 540 PHE A N 1
ATOM 4191 C CA . PHE A 1 540 ? -0.546 21.792 -4.772 1.00 97.81 540 PHE A CA 1
ATOM 4192 C C . PHE A 1 540 ? -1.866 21.510 -4.060 1.00 97.81 540 PHE A C 1
ATOM 4194 O O . PHE A 1 540 ? -1.952 20.608 -3.219 1.00 97.81 540 PHE A O 1
ATOM 4201 N N . GLN A 1 541 ? -2.909 22.242 -4.455 1.00 97.56 541 GLN A N 1
ATOM 4202 C CA . GLN A 1 541 ? -4.280 21.951 -4.040 1.00 97.56 541 GLN A CA 1
ATOM 4203 C C . GLN A 1 541 ? -4.716 20.578 -4.570 1.00 97.56 541 GLN A C 1
ATOM 4205 O O . GLN A 1 541 ? -5.150 19.720 -3.805 1.00 97.56 541 GLN A O 1
ATOM 4210 N N . THR A 1 542 ? -4.543 20.355 -5.871 1.00 98.56 542 THR A N 1
ATOM 4211 C CA . THR A 1 542 ? -4.816 19.096 -6.564 1.00 98.56 542 THR A CA 1
ATOM 4212 C C . THR A 1 542 ? -3.514 18.474 -7.042 1.00 98.56 542 THR A C 1
ATOM 4214 O O . THR A 1 542 ? -2.712 19.117 -7.720 1.00 98.56 542 THR A O 1
ATOM 4217 N N . VAL A 1 543 ? -3.310 17.207 -6.695 1.00 98.56 543 VAL A N 1
ATOM 4218 C CA . VAL A 1 543 ? -2.142 16.425 -7.096 1.00 98.56 543 VAL A CA 1
ATOM 4219 C C . VAL A 1 543 ? -2.568 15.371 -8.099 1.00 98.56 543 VAL A C 1
ATOM 4221 O O . VAL A 1 543 ? -3.471 14.582 -7.824 1.00 98.56 543 VAL A O 1
ATOM 4224 N N . LEU A 1 544 ? -1.862 15.337 -9.224 1.00 98.69 544 LEU A N 1
ATOM 4225 C CA . LEU A 1 544 ? -1.866 14.217 -10.153 1.00 98.69 544 LEU A CA 1
ATOM 4226 C C . LEU A 1 544 ? -0.541 13.468 -9.977 1.00 98.69 544 LEU A C 1
ATOM 4228 O O . LEU A 1 544 ? 0.513 13.936 -10.409 1.00 98.69 544 LEU A O 1
ATOM 4232 N N . PHE A 1 545 ? -0.576 12.340 -9.277 1.00 98.56 545 PHE A N 1
ATOM 4233 C CA . PHE A 1 545 ? 0.586 11.481 -9.085 1.00 98.56 545 PHE A CA 1
ATOM 4234 C C . PHE A 1 545 ? 0.763 10.549 -10.280 1.00 98.56 545 PHE A C 1
ATOM 4236 O O . PHE A 1 545 ? -0.207 9.916 -10.684 1.00 98.56 545 PHE A O 1
ATOM 4243 N N . LEU A 1 546 ? 1.983 10.438 -10.807 1.00 98.06 546 LEU A N 1
ATOM 4244 C CA . LEU A 1 546 ? 2.348 9.563 -11.919 1.00 98.06 546 LEU A CA 1
ATOM 4245 C C . LEU A 1 546 ? 3.532 8.671 -11.515 1.00 98.06 546 LEU A C 1
ATOM 4247 O O . LEU A 1 546 ? 4.556 9.167 -11.034 1.00 98.06 546 LEU A O 1
ATOM 4251 N N . ASP A 1 547 ? 3.423 7.367 -11.769 1.00 95.25 547 ASP A N 1
ATOM 4252 C CA . ASP A 1 547 ? 4.571 6.461 -11.702 1.00 95.25 547 ASP A CA 1
ATOM 4253 C C . ASP A 1 547 ? 5.607 6.787 -12.779 1.00 95.25 547 ASP A C 1
ATOM 4255 O O . ASP A 1 547 ? 5.299 7.309 -13.850 1.00 95.25 547 ASP A O 1
ATOM 4259 N N . ALA A 1 548 ? 6.867 6.458 -12.486 1.00 94.12 548 ALA A N 1
ATOM 4260 C CA . ALA A 1 548 ? 7.990 6.756 -13.366 1.00 94.12 548 ALA A CA 1
ATOM 4261 C C . ALA A 1 548 ? 7.866 6.105 -14.753 1.00 94.12 548 ALA A C 1
ATOM 4263 O O . ALA A 1 548 ? 8.381 6.654 -15.722 1.00 94.12 548 ALA A O 1
ATOM 4264 N N . ASP A 1 549 ? 7.223 4.939 -14.836 1.00 92.62 549 ASP A N 1
ATOM 4265 C CA . ASP A 1 549 ? 7.025 4.143 -16.046 1.00 92.62 549 ASP A CA 1
ATOM 4266 C C . ASP A 1 549 ? 5.604 4.219 -16.625 1.00 92.62 549 ASP A C 1
ATOM 4268 O O . ASP A 1 549 ? 5.270 3.431 -17.519 1.00 92.62 549 ASP A O 1
ATOM 4272 N N . SER A 1 550 ? 4.801 5.184 -16.168 1.00 95.69 550 SER A N 1
ATOM 4273 C CA . SER A 1 550 ? 3.501 5.507 -16.758 1.00 95.69 550 SER A CA 1
ATOM 4274 C C . SER A 1 550 ? 3.651 6.369 -18.011 1.00 95.69 550 SER A C 1
ATOM 4276 O O . SER A 1 550 ? 4.544 7.207 -18.093 1.00 95.69 550 SER A O 1
ATOM 4278 N N . MET A 1 551 ? 2.758 6.199 -18.985 1.00 96.62 551 MET A N 1
ATOM 4279 C CA . MET A 1 551 ? 2.663 7.012 -20.206 1.00 96.62 551 MET A CA 1
ATOM 4280 C C . MET A 1 551 ? 1.193 7.214 -20.593 1.00 96.62 551 MET A C 1
ATOM 4282 O O . MET A 1 551 ? 0.308 6.543 -20.066 1.00 96.62 551 MET A O 1
ATOM 4286 N N . PHE A 1 552 ? 0.921 8.156 -21.498 1.00 98.12 552 PHE A N 1
ATOM 4287 C CA . PHE A 1 552 ? -0.429 8.670 -21.726 1.00 98.12 552 PHE A CA 1
ATOM 4288 C C . PHE A 1 552 ? -0.807 8.720 -23.208 1.00 98.12 552 PHE A C 1
ATOM 4290 O O . PHE A 1 552 ? 0.014 9.057 -24.056 1.00 98.12 552 PHE A O 1
ATOM 4297 N N . PHE A 1 553 ? -2.072 8.429 -23.508 1.00 97.81 553 PHE A N 1
ATOM 4298 C CA . PHE A 1 553 ? -2.719 8.696 -24.797 1.00 97.81 553 PHE A CA 1
ATOM 4299 C C . PHE A 1 553 ? -3.444 10.047 -24.812 1.00 97.81 553 PHE A C 1
ATOM 4301 O O . PHE A 1 553 ? -3.586 10.651 -25.874 1.00 97.81 553 PHE A O 1
ATOM 4308 N N . GLN A 1 554 ? -3.862 10.542 -23.643 1.00 96.88 554 GLN A N 1
ATOM 4309 C CA . GLN A 1 554 ? -4.509 11.845 -23.479 1.00 96.88 554 GLN A CA 1
ATOM 4310 C C . GLN A 1 554 ? -3.786 12.688 -22.429 1.00 96.88 554 GLN A C 1
ATOM 4312 O O . GLN A 1 554 ? -3.048 12.172 -21.597 1.00 96.88 554 GLN A O 1
ATOM 4317 N N . ASN A 1 555 ? -4.026 13.997 -22.429 1.00 97.50 555 ASN A N 1
ATOM 4318 C CA . ASN A 1 555 ? -3.453 14.879 -21.416 1.00 97.50 555 ASN A CA 1
ATOM 4319 C C . ASN A 1 555 ? -3.866 14.406 -19.998 1.00 97.50 555 ASN A C 1
ATOM 4321 O O . ASN A 1 555 ? -5.066 14.268 -19.759 1.00 97.50 555 ASN A O 1
ATOM 4325 N N . PRO A 1 556 ? -2.932 14.204 -19.042 1.00 97.88 556 PRO A N 1
ATOM 4326 C CA . PRO A 1 556 ? -3.262 13.759 -17.682 1.00 97.88 556 PRO A CA 1
ATOM 4327 C C . PRO A 1 556 ? -4.278 14.645 -16.949 1.00 97.88 556 PRO A C 1
ATOM 4329 O O . PRO A 1 556 ? -4.992 14.161 -16.073 1.00 97.88 556 PRO A O 1
ATOM 4332 N N . LEU A 1 557 ? -4.382 15.930 -17.314 1.00 97.75 557 LEU A N 1
ATOM 4333 C CA . LEU A 1 557 ? -5.393 16.846 -16.776 1.00 97.75 557 LEU A CA 1
ATOM 4334 C C . LEU A 1 557 ? -6.828 16.388 -17.057 1.00 97.75 557 LEU A C 1
ATOM 4336 O O . LEU A 1 557 ? -7.733 16.785 -16.328 1.00 97.75 557 LEU A O 1
ATOM 4340 N N . HIS A 1 558 ? -7.036 15.523 -18.053 1.00 97.25 558 HIS A N 1
ATOM 4341 C CA . HIS A 1 558 ? -8.337 14.922 -18.332 1.00 97.25 558 HIS A CA 1
ATOM 4342 C C . HIS A 1 558 ? -8.897 14.134 -17.134 1.00 97.25 558 HIS A C 1
ATOM 4344 O O . HIS A 1 558 ? -10.108 14.042 -16.970 1.00 97.25 558 HIS A O 1
ATOM 4350 N N . ALA A 1 559 ? -8.045 13.659 -16.217 1.00 97.19 559 ALA A N 1
ATOM 4351 C CA . ALA A 1 559 ? -8.479 13.040 -14.961 1.00 97.19 559 ALA A CA 1
ATOM 4352 C C . ALA A 1 559 ? -9.408 13.938 -14.127 1.00 97.19 559 ALA A C 1
ATOM 4354 O O . ALA A 1 559 ? -10.279 13.442 -13.416 1.00 97.19 559 ALA A O 1
ATOM 4355 N N . LEU A 1 560 ? -9.232 15.261 -14.222 1.00 97.38 560 LEU A N 1
ATOM 4356 C CA . LEU A 1 560 ? -10.044 16.242 -13.502 1.00 97.38 560 LEU A CA 1
ATOM 4357 C C . LEU A 1 560 ? -11.473 16.332 -14.052 1.00 97.38 560 LEU A C 1
ATOM 4359 O O . LEU A 1 560 ? -12.366 16.843 -13.372 1.00 97.38 560 LEU A O 1
ATOM 4363 N N . ASP A 1 561 ? -11.695 15.830 -15.269 1.00 96.44 561 ASP A N 1
ATOM 4364 C CA . ASP A 1 561 ? -13.009 15.778 -15.888 1.00 96.44 561 ASP A CA 1
ATOM 4365 C C . ASP A 1 561 ? -13.829 14.549 -15.494 1.00 96.44 561 ASP A C 1
ATOM 4367 O O . ASP A 1 561 ? -15.045 14.581 -15.700 1.00 96.44 561 ASP A O 1
ATOM 4371 N N . SER A 1 562 ? -13.200 13.536 -14.888 1.00 96.44 562 SER A N 1
ATOM 4372 C CA . SER A 1 562 ? -13.864 12.304 -14.459 1.00 96.44 562 SER A CA 1
ATOM 4373 C C . SER A 1 562 ? -14.988 12.579 -13.459 1.00 96.44 562 SER A C 1
ATOM 4375 O O . SER A 1 562 ? -14.841 13.374 -12.522 1.00 96.44 562 SER A O 1
ATOM 4377 N N . ASP A 1 563 ? -16.101 11.864 -13.614 1.00 94.06 563 ASP A N 1
ATOM 4378 C CA . ASP A 1 563 ? -17.228 11.883 -12.685 1.00 94.06 563 ASP A CA 1
ATOM 4379 C C . ASP A 1 563 ? -16.779 11.456 -11.281 1.00 94.06 563 ASP A C 1
ATOM 4381 O O . ASP A 1 563 ? -17.188 12.056 -10.283 1.00 94.06 563 ASP A O 1
ATOM 4385 N N . ALA A 1 564 ? -15.897 10.457 -11.183 1.00 93.88 564 ALA A N 1
ATOM 4386 C CA . ALA A 1 564 ? -15.354 9.988 -9.909 1.00 93.88 564 ALA A CA 1
ATOM 4387 C C . ALA A 1 564 ? -14.564 11.097 -9.195 1.00 93.88 564 ALA A C 1
ATOM 4389 O O . ALA A 1 564 ? -14.810 11.369 -8.014 1.00 93.88 564 ALA A O 1
ATOM 4390 N N . PHE A 1 565 ? -13.696 11.805 -9.925 1.00 97.38 565 PHE A N 1
ATOM 4391 C CA . PHE A 1 565 ? -12.925 12.915 -9.365 1.00 97.38 565 PHE A CA 1
ATOM 4392 C C . PHE A 1 565 ? -13.823 14.088 -8.962 1.00 97.38 565 PHE A C 1
ATOM 4394 O O . PHE A 1 565 ? -13.716 14.592 -7.846 1.00 97.38 565 PHE A O 1
ATOM 4401 N N . LYS A 1 566 ? -14.753 14.503 -9.830 1.00 96.06 566 LYS A N 1
ATOM 4402 C CA . LYS A 1 566 ? -15.677 15.618 -9.558 1.00 96.06 566 LYS A CA 1
ATOM 4403 C C . LYS A 1 566 ? -16.577 15.362 -8.351 1.00 96.06 566 LYS A C 1
ATOM 4405 O O . LYS A 1 566 ? -16.906 16.301 -7.631 1.00 96.06 566 LYS A O 1
ATOM 4410 N N . THR A 1 567 ? -16.985 14.112 -8.135 1.00 92.81 567 THR A N 1
ATOM 4411 C CA . THR A 1 567 ? -17.911 13.746 -7.052 1.00 92.81 567 THR A CA 1
ATOM 4412 C C . THR A 1 567 ? -17.222 13.474 -5.721 1.00 92.81 567 THR A C 1
ATOM 4414 O O . THR A 1 567 ? -17.830 13.714 -4.681 1.00 92.81 567 THR A O 1
ATOM 4417 N N . THR A 1 568 ? -15.980 12.983 -5.726 1.00 95.56 568 THR A N 1
ATOM 4418 C CA . THR A 1 568 ? -15.298 12.541 -4.494 1.00 95.56 568 THR A CA 1
ATOM 4419 C C . THR A 1 568 ? -14.002 13.284 -4.181 1.00 95.56 568 THR A C 1
ATOM 4421 O O . THR A 1 568 ? -13.455 13.138 -3.092 1.00 95.56 568 THR A O 1
ATOM 4424 N N . GLY A 1 569 ? -13.485 14.071 -5.125 1.00 97.25 569 GLY A N 1
ATOM 4425 C CA . GLY A 1 569 ? -12.156 14.673 -5.044 1.00 97.25 569 GLY A CA 1
ATOM 4426 C C . GLY A 1 569 ? -11.013 13.667 -5.214 1.00 97.25 569 GLY A C 1
ATOM 4427 O O . GLY A 1 569 ? -9.861 14.044 -5.005 1.00 97.25 569 GLY A O 1
ATOM 4428 N N . GLN A 1 570 ? -11.308 12.408 -5.565 1.00 97.31 570 GLN A N 1
ATOM 4429 C CA . GLN A 1 570 ? -10.335 11.329 -5.741 1.00 97.31 570 GLN A CA 1
ATOM 4430 C C . GLN A 1 570 ? -10.654 10.514 -7.003 1.00 97.31 570 GLN A C 1
ATOM 4432 O O . GLN A 1 570 ? -11.818 10.266 -7.311 1.00 97.31 570 GLN A O 1
ATOM 4437 N N . LEU A 1 571 ? -9.624 10.076 -7.727 1.00 97.25 571 LEU A N 1
ATOM 4438 C CA . LEU A 1 571 ? -9.756 9.139 -8.845 1.00 97.25 571 LEU A CA 1
ATOM 4439 C C . LEU A 1 571 ? -8.759 7.999 -8.681 1.00 97.25 571 LEU A C 1
ATOM 4441 O O . LEU A 1 571 ? -7.547 8.232 -8.655 1.00 97.25 571 LEU A O 1
ATOM 4445 N N . PHE A 1 572 ? -9.289 6.780 -8.613 1.00 97.12 572 PHE A N 1
ATOM 4446 C CA . PHE A 1 572 ? -8.517 5.542 -8.584 1.00 97.12 572 PHE A CA 1
ATOM 4447 C C . PHE A 1 572 ? -8.841 4.683 -9.806 1.00 97.12 572 PHE A C 1
ATOM 4449 O O . PHE A 1 572 ? -9.923 4.791 -10.380 1.00 97.12 572 PHE A O 1
ATOM 4456 N N . PHE A 1 573 ? -7.919 3.805 -10.191 1.00 95.75 573 PHE A N 1
ATOM 4457 C CA . PHE A 1 573 ? -8.091 2.881 -11.311 1.00 95.75 573 PHE A CA 1
ATOM 4458 C C . PHE A 1 573 ? -8.035 1.443 -10.812 1.00 95.75 573 PHE A C 1
ATOM 4460 O O . PHE A 1 573 ? -7.260 1.136 -9.902 1.00 95.75 573 PHE A O 1
ATOM 4467 N N . HIS A 1 574 ? -8.853 0.574 -11.403 1.00 93.31 574 HIS A N 1
ATOM 4468 C CA . HIS A 1 574 ? -8.813 -0.849 -11.097 1.00 93.31 574 HIS A CA 1
ATOM 4469 C C . HIS A 1 574 ? -7.510 -1.477 -11.621 1.00 93.31 574 HIS A C 1
ATOM 4471 O O . HIS A 1 574 ? -7.068 -1.168 -12.729 1.00 93.31 574 HIS A O 1
ATOM 4477 N N . ASP A 1 575 ? -6.903 -2.375 -10.846 1.00 90.00 575 ASP A N 1
ATOM 4478 C CA . ASP A 1 575 ? -5.845 -3.278 -11.314 1.00 90.00 575 ASP A CA 1
ATOM 4479 C C . ASP A 1 575 ? -6.476 -4.450 -12.092 1.00 90.00 575 ASP A C 1
ATOM 4481 O O . ASP A 1 575 ? -7.661 -4.481 -12.436 1.00 90.00 575 ASP A O 1
ATOM 4485 N N . ARG A 1 576 ? -5.655 -5.444 -12.416 1.00 83.88 576 ARG A N 1
ATOM 4486 C CA . ARG A 1 576 ? -6.050 -6.647 -13.128 1.00 83.88 576 ARG A CA 1
ATOM 4487 C C . ARG A 1 576 ? -6.994 -7.427 -12.248 1.00 83.88 576 ARG A C 1
ATOM 4489 O O . ARG A 1 576 ? -6.636 -7.807 -11.133 1.00 83.88 576 ARG A O 1
ATOM 4496 N N . ARG A 1 577 ? -8.129 -7.793 -12.839 1.00 77.81 577 ARG A N 1
ATOM 4497 C CA . ARG A 1 577 ? -9.086 -8.748 -12.287 1.00 77.81 577 ARG A CA 1
ATOM 4498 C C . ARG A 1 577 ? -8.474 -10.150 -12.215 1.00 77.81 577 ARG A C 1
ATOM 4500 O O . ARG A 1 577 ? -8.755 -11.038 -13.023 1.00 77.81 577 ARG A O 1
ATOM 4507 N N . ILE A 1 578 ? -7.556 -10.337 -11.271 1.00 71.06 578 ILE A N 1
ATOM 4508 C CA . ILE A 1 578 ? -6.809 -11.568 -11.025 1.00 71.06 578 ILE A CA 1
ATOM 4509 C C . ILE A 1 578 ? -7.264 -12.139 -9.694 1.00 71.06 578 ILE A C 1
ATOM 4511 O O . ILE A 1 578 ? -7.270 -11.464 -8.664 1.00 71.06 578 ILE A O 1
ATOM 4515 N N . ARG A 1 579 ? -7.570 -13.437 -9.710 1.00 69.38 579 ARG A N 1
ATOM 4516 C CA . ARG A 1 579 ? -7.822 -14.204 -8.496 1.00 69.38 579 ARG A CA 1
ATOM 4517 C C . ARG A 1 579 ? -6.623 -15.064 -8.131 1.00 69.38 579 ARG A C 1
ATOM 4519 O O . ARG A 1 579 ? -6.402 -16.132 -8.710 1.00 69.38 579 ARG A O 1
ATOM 4526 N N . GLU A 1 580 ? -5.916 -14.676 -7.081 1.00 66.12 580 GLU A N 1
ATOM 4527 C CA . GLU A 1 580 ? -4.835 -15.471 -6.507 1.00 66.12 580 GLU A CA 1
ATOM 4528 C C . GLU A 1 580 ? -5.374 -16.341 -5.364 1.00 66.12 580 GLU A C 1
ATOM 4530 O O . GLU A 1 580 ? -5.263 -16.023 -4.183 1.00 66.12 580 GLU A O 1
ATOM 4535 N N . ARG A 1 581 ? -5.976 -17.491 -5.710 1.00 55.75 581 ARG A N 1
ATOM 4536 C CA . ARG A 1 581 ? -6.686 -18.389 -4.764 1.00 55.75 581 ARG A CA 1
ATOM 4537 C C . ARG A 1 581 ? -5.894 -18.800 -3.512 1.00 55.75 581 ARG A C 1
ATOM 4539 O O . ARG A 1 581 ? -6.493 -19.234 -2.533 1.00 55.75 581 ARG A O 1
ATOM 4546 N N . HIS A 1 582 ? -4.567 -18.718 -3.541 1.00 56.88 582 HIS A N 1
ATOM 4547 C CA . HIS A 1 582 ? -3.689 -19.085 -2.425 1.00 56.88 582 HIS A CA 1
ATOM 4548 C C . HIS A 1 582 ? -3.221 -17.885 -1.579 1.00 56.88 582 HIS A C 1
ATOM 4550 O O . HIS A 1 582 ? -2.449 -18.094 -0.646 1.00 56.88 582 HIS A O 1
ATOM 4556 N N . LEU A 1 583 ? -3.675 -16.667 -1.900 1.00 61.03 583 LEU A N 1
ATOM 4557 C CA . LEU A 1 583 ? -3.184 -15.388 -1.372 1.00 61.03 583 LEU A CA 1
ATOM 4558 C C . LEU A 1 583 ? -4.334 -14.412 -1.035 1.00 61.03 583 LEU A C 1
ATOM 4560 O O . LEU A 1 583 ? -4.175 -13.204 -1.158 1.00 61.03 583 LEU A O 1
ATOM 4564 N N . ILE A 1 584 ? -5.498 -14.909 -0.582 1.00 70.50 584 ILE A N 1
ATOM 4565 C CA . ILE A 1 584 ? -6.578 -14.055 -0.035 1.00 70.50 584 ILE A CA 1
ATOM 4566 C C . ILE A 1 584 ? -6.130 -13.505 1.331 1.00 70.50 584 ILE A C 1
ATOM 4568 O O . ILE A 1 584 ? -6.586 -13.958 2.380 1.00 70.50 584 ILE A O 1
ATOM 4572 N N . THR A 1 585 ? -5.161 -12.601 1.324 1.00 81.38 585 THR A N 1
ATOM 4573 C CA . THR A 1 585 ? -4.569 -11.969 2.506 1.00 81.38 585 THR A CA 1
ATOM 4574 C C . THR A 1 585 ? -4.998 -10.516 2.597 1.00 81.38 585 THR A C 1
ATOM 4576 O O . THR A 1 585 ? -5.447 -10.094 3.654 1.00 81.38 585 THR A O 1
ATOM 4579 N N . GLY A 1 586 ? -4.969 -9.787 1.481 1.00 86.69 586 GLY A N 1
ATOM 4580 C CA . GLY A 1 586 ? -5.384 -8.386 1.415 1.00 86.69 586 GLY A CA 1
ATOM 4581 C C . GLY A 1 586 ? -6.854 -8.170 1.801 1.00 86.69 586 GLY A C 1
ATOM 4582 O O . GLY A 1 586 ? -7.112 -7.442 2.760 1.00 86.69 586 GLY A O 1
ATOM 4583 N N . PRO A 1 587 ? -7.821 -8.874 1.173 1.00 89.44 587 PRO A N 1
ATOM 4584 C CA . PRO A 1 587 ? -9.228 -8.806 1.577 1.00 89.44 587 PRO A CA 1
ATOM 4585 C C . PRO A 1 587 ? -9.467 -9.159 3.052 1.00 89.44 587 PRO A C 1
ATOM 4587 O O . PRO A 1 587 ? -10.241 -8.500 3.742 1.00 89.44 587 PRO A O 1
ATOM 4590 N N . LYS A 1 588 ? -8.745 -10.161 3.575 1.00 88.38 588 LYS A N 1
ATOM 4591 C CA . LYS A 1 588 ? -8.803 -10.536 4.999 1.00 88.38 588 LYS A CA 1
ATOM 4592 C C . LYS A 1 588 ? -8.279 -9.437 5.904 1.00 88.38 588 LYS A C 1
ATOM 4594 O O . LYS A 1 588 ? -8.875 -9.172 6.947 1.00 88.38 588 LYS A O 1
ATOM 4599 N N . LEU A 1 589 ? -7.170 -8.816 5.510 1.00 90.12 589 LEU A N 1
ATOM 4600 C CA . LEU A 1 589 ? -6.609 -7.686 6.222 1.00 90.12 589 LEU A CA 1
ATOM 4601 C C . LEU A 1 589 ? -7.651 -6.564 6.278 1.00 90.12 589 LEU A C 1
ATOM 4603 O O . LEU A 1 589 ? -7.964 -6.116 7.376 1.00 90.12 589 LEU A O 1
ATOM 4607 N N . LEU A 1 590 ? -8.270 -6.180 5.156 1.00 92.62 590 LEU A N 1
ATOM 4608 C CA . LEU A 1 590 ? -9.322 -5.154 5.144 1.00 92.62 590 LEU A CA 1
ATOM 4609 C C . LEU A 1 590 ? -10.494 -5.484 6.068 1.00 92.62 590 LEU A C 1
ATOM 4611 O O . LEU A 1 590 ? -10.857 -4.657 6.902 1.00 92.62 590 LEU A O 1
ATOM 4615 N N . ASN A 1 591 ? -11.027 -6.701 5.985 1.00 88.81 591 ASN A N 1
ATOM 4616 C CA . ASN A 1 591 ? -12.140 -7.128 6.835 1.00 88.81 591 ASN A CA 1
ATOM 4617 C C . ASN A 1 591 ? -11.770 -7.133 8.331 1.00 88.81 591 ASN A C 1
ATOM 4619 O O . ASN A 1 591 ? -12.640 -6.971 9.184 1.00 88.81 591 ASN A O 1
ATOM 4623 N N . SER A 1 592 ? -10.481 -7.268 8.668 1.00 87.69 592 SER A N 1
ATOM 4624 C CA . SER A 1 592 ? -9.991 -7.109 10.045 1.00 87.69 592 SER A CA 1
ATOM 4625 C C . SER A 1 592 ? -9.826 -5.645 10.484 1.00 87.69 592 SER A C 1
ATOM 4627 O O . SER A 1 592 ? -9.869 -5.358 11.679 1.00 87.69 592 SER A O 1
ATOM 4629 N N . MET A 1 593 ? -9.652 -4.719 9.534 1.00 90.00 593 MET A N 1
ATOM 4630 C CA . MET A 1 593 ? -9.518 -3.275 9.774 1.00 90.00 593 MET A CA 1
ATOM 4631 C C . MET A 1 593 ? -10.872 -2.564 9.881 1.00 90.00 593 MET A C 1
ATOM 4633 O O . MET A 1 593 ? -11.013 -1.625 10.670 1.00 90.00 593 MET A O 1
ATOM 4637 N N . VAL A 1 594 ? -11.856 -2.990 9.081 1.00 91.06 594 VAL A N 1
ATOM 4638 C CA . VAL A 1 594 ? -13.156 -2.325 8.918 1.00 91.06 594 VAL A CA 1
ATOM 4639 C C . VAL A 1 594 ? -14.288 -3.347 9.031 1.00 91.06 594 VAL A C 1
ATOM 4641 O O . VAL A 1 594 ? -14.565 -4.095 8.101 1.00 91.06 594 VAL A O 1
ATOM 4644 N N . HIS A 1 595 ? -14.977 -3.364 10.175 1.00 88.50 595 HIS A N 1
ATOM 4645 C CA . HIS A 1 595 ? -16.102 -4.283 10.411 1.00 88.50 595 HIS A CA 1
ATOM 4646 C C . HIS A 1 595 ? -17.399 -3.860 9.721 1.00 88.50 595 HIS A C 1
ATOM 4648 O O . HIS A 1 595 ? -18.221 -4.697 9.355 1.00 88.50 595 HIS A O 1
ATOM 4654 N N . HIS A 1 596 ? -17.595 -2.552 9.578 1.00 91.88 596 HIS A N 1
ATOM 4655 C CA . HIS A 1 596 ? -18.788 -1.973 8.980 1.00 91.88 596 HIS A CA 1
ATOM 4656 C C . HIS A 1 596 ? -18.355 -1.320 7.681 1.00 91.88 596 HIS A C 1
ATOM 4658 O O . HIS A 1 596 ? -17.922 -0.169 7.698 1.00 91.88 596 HIS A O 1
ATOM 4664 N N . LEU A 1 597 ? -18.414 -2.068 6.582 1.00 94.00 597 LEU A N 1
ATOM 4665 C CA . LEU A 1 597 ? -18.085 -1.552 5.254 1.00 94.00 597 LEU A CA 1
ATOM 4666 C C . LEU A 1 597 ? -19.177 -0.596 4.750 1.00 94.00 597 LEU A C 1
ATOM 4668 O O . LEU A 1 597 ? -20.365 -0.756 5.049 1.00 94.00 597 LEU A O 1
ATOM 4672 N N . SER A 1 598 ? -18.773 0.402 3.974 1.00 95.12 598 SER A N 1
ATOM 4673 C CA . SER A 1 598 ? -19.656 1.294 3.222 1.00 95.12 598 SER A CA 1
ATOM 4674 C C . SER A 1 598 ? -20.452 0.519 2.155 1.00 95.12 598 SER A C 1
ATOM 4676 O O . SER A 1 598 ? -20.094 -0.604 1.785 1.00 95.12 598 SER A O 1
ATOM 4678 N N . ARG A 1 599 ? -21.574 1.058 1.652 1.00 92.94 599 ARG A N 1
ATOM 4679 C CA . ARG A 1 599 ? -22.337 0.393 0.573 1.00 92.94 599 ARG A CA 1
ATOM 4680 C C . ARG A 1 599 ? -21.497 0.272 -0.691 1.00 92.94 599 ARG A C 1
ATOM 4682 O O . ARG A 1 599 ? -21.573 -0.762 -1.349 1.00 92.94 599 ARG A O 1
ATOM 4689 N N . TYR A 1 600 ? -20.671 1.276 -0.985 1.00 92.19 600 TYR A N 1
ATOM 4690 C CA . TYR A 1 600 ? -19.761 1.210 -2.119 1.00 92.19 600 TYR A CA 1
ATOM 4691 C C . TYR A 1 600 ? -18.741 0.080 -1.963 1.00 92.19 600 TYR A C 1
ATOM 4693 O O . TYR A 1 600 ? -18.701 -0.813 -2.805 1.00 92.19 600 TYR A O 1
ATOM 4701 N N . SER A 1 601 ? -17.996 0.033 -0.857 1.00 92.50 601 SER A N 1
ATOM 4702 C CA . SER A 1 601 ? -16.987 -1.014 -0.652 1.00 92.50 601 SER A CA 1
ATOM 4703 C C . SER A 1 601 ? -17.594 -2.415 -0.580 1.00 92.50 601 SER A C 1
ATOM 4705 O O . SER A 1 601 ? -16.982 -3.359 -1.069 1.00 92.50 601 SER A O 1
ATOM 4707 N N . ARG A 1 602 ? -18.825 -2.570 -0.066 1.00 90.62 602 ARG A N 1
ATOM 4708 C CA . ARG A 1 602 ? -19.576 -3.842 -0.127 1.00 90.62 602 ARG A CA 1
ATOM 4709 C C . ARG A 1 602 ? -19.883 -4.310 -1.555 1.00 90.62 602 ARG A C 1
ATOM 4711 O O . ARG A 1 602 ? -20.148 -5.493 -1.733 1.00 90.62 602 ARG A O 1
ATOM 4718 N N . SER A 1 603 ? -19.894 -3.416 -2.544 1.00 86.19 603 SER A N 1
ATOM 4719 C CA . SER A 1 603 ? -20.170 -3.757 -3.949 1.00 86.19 603 SER A CA 1
ATOM 4720 C C . SER A 1 603 ? -18.926 -4.150 -4.752 1.00 86.19 603 SER A C 1
ATOM 4722 O O . SER A 1 603 ? -19.054 -4.768 -5.804 1.00 86.19 603 SER A O 1
ATOM 4724 N N . ILE A 1 604 ? -17.734 -3.827 -4.247 1.00 88.06 604 ILE A N 1
ATOM 4725 C CA . ILE A 1 604 ? -16.458 -4.141 -4.895 1.00 88.06 604 ILE A CA 1
ATOM 4726 C C . ILE A 1 604 ? -16.165 -5.641 -4.750 1.00 88.06 604 ILE A C 1
ATOM 4728 O O . ILE A 1 604 ? -16.426 -6.233 -3.698 1.00 88.06 604 ILE A O 1
ATOM 4732 N N . ALA A 1 605 ? -15.616 -6.285 -5.784 1.00 84.50 605 ALA A N 1
ATOM 4733 C CA . ALA A 1 605 ? -15.389 -7.728 -5.738 1.00 84.50 605 ALA A CA 1
ATOM 4734 C C . ALA A 1 605 ? -14.315 -8.102 -4.701 1.00 84.50 605 ALA A C 1
ATOM 4736 O O . ALA A 1 605 ? -14.490 -9.078 -3.970 1.00 84.50 605 ALA A O 1
ATOM 4737 N N . TYR A 1 606 ? -13.259 -7.292 -4.565 1.00 89.56 606 TYR A N 1
ATOM 4738 C CA . TYR A 1 606 ? -12.184 -7.497 -3.591 1.00 89.56 606 TYR A CA 1
ATOM 4739 C C . TYR A 1 606 ? -12.671 -7.742 -2.160 1.00 89.56 606 TYR A C 1
ATOM 4741 O O . TYR A 1 606 ? -12.199 -8.665 -1.497 1.00 89.56 606 TYR A O 1
ATOM 4749 N N . THR A 1 607 ? -13.632 -6.957 -1.666 1.00 88.94 607 THR A N 1
ATOM 4750 C CA . THR A 1 607 ? -14.124 -7.081 -0.279 1.00 88.94 607 THR A CA 1
ATOM 4751 C C . THR A 1 607 ? -14.895 -8.381 -0.046 1.00 88.94 607 THR A C 1
ATOM 4753 O O . THR A 1 607 ? -14.881 -8.925 1.061 1.00 88.94 607 THR A O 1
ATOM 4756 N N . ASN A 1 608 ? -15.490 -8.925 -1.108 1.00 84.50 608 ASN A N 1
ATOM 4757 C CA . ASN A 1 608 ? -16.279 -10.152 -1.101 1.00 84.50 608 ASN A CA 1
ATOM 4758 C C . ASN A 1 608 ? -15.477 -11.387 -1.546 1.00 84.50 608 ASN A C 1
ATOM 4760 O O . ASN A 1 608 ? -16.052 -12.455 -1.760 1.00 84.50 608 ASN A O 1
ATOM 4764 N N . ALA A 1 609 ? -14.148 -11.285 -1.673 1.00 84.25 609 ALA A N 1
ATOM 4765 C CA . ALA A 1 609 ? -13.299 -12.352 -2.214 1.00 84.25 609 ALA A CA 1
ATOM 4766 C C . ALA A 1 609 ? -13.320 -13.675 -1.429 1.00 84.25 609 ALA A C 1
ATOM 4768 O O . ALA A 1 609 ? -12.918 -14.720 -1.949 1.00 84.25 609 ALA A O 1
ATOM 4769 N N . GLU A 1 610 ? -13.784 -13.656 -0.178 1.00 80.56 610 GLU A N 1
ATOM 4770 C CA . GLU A 1 610 ? -13.990 -14.874 0.608 1.00 80.56 610 GLU A CA 1
ATOM 4771 C C . GLU A 1 610 ? -15.275 -15.617 0.227 1.00 80.56 610 GLU A C 1
ATOM 4773 O O . GLU A 1 610 ? -15.311 -16.848 0.304 1.00 80.56 610 GLU A O 1
ATOM 4778 N N . GLN A 1 611 ? -16.321 -14.886 -0.170 1.00 79.88 611 GLN A N 1
ATOM 4779 C CA . GLN A 1 611 ? -17.641 -15.431 -0.489 1.00 79.88 611 GLN A CA 1
ATOM 4780 C C . GLN A 1 611 ? -17.855 -15.618 -1.998 1.00 79.88 611 GLN A C 1
ATOM 4782 O O . GLN A 1 611 ? -18.624 -16.495 -2.393 1.00 79.88 611 GLN A O 1
ATOM 4787 N N . ASP A 1 612 ? -17.172 -14.839 -2.837 1.00 73.31 612 ASP A N 1
ATOM 4788 C CA . ASP A 1 612 ? -17.278 -14.901 -4.291 1.00 73.31 612 ASP A CA 1
ATOM 4789 C C . ASP A 1 612 ? -16.098 -15.661 -4.919 1.00 73.31 612 ASP A C 1
ATOM 4791 O O . ASP A 1 612 ? -14.917 -15.341 -4.767 1.00 73.31 612 ASP A O 1
ATOM 4795 N N . TRP A 1 613 ? -16.429 -16.697 -5.688 1.00 67.06 613 TRP A N 1
ATOM 4796 C CA . TRP A 1 613 ? -15.459 -17.517 -6.402 1.00 67.06 613 TRP A CA 1
ATOM 4797 C C . TRP A 1 613 ? -14.811 -16.801 -7.603 1.00 67.06 613 TRP A C 1
ATOM 4799 O O . TRP A 1 613 ? -13.795 -17.279 -8.117 1.00 67.06 613 TRP A O 1
ATOM 4809 N N . PHE A 1 614 ? -15.354 -15.680 -8.064 1.00 64.38 614 PHE A N 1
ATOM 4810 C CA . PHE A 1 614 ? -14.836 -14.920 -9.205 1.00 64.38 614 PHE A CA 1
ATOM 4811 C C . PHE A 1 614 ? -14.218 -13.574 -8.816 1.00 64.38 614 PHE A C 1
ATOM 4813 O O . PHE A 1 614 ? -13.705 -12.876 -9.688 1.00 64.38 614 PHE A O 1
ATOM 4820 N N . ALA A 1 615 ? -14.213 -13.241 -7.528 1.00 72.00 615 ALA A N 1
ATOM 4821 C CA . ALA A 1 615 ? -13.680 -11.986 -7.026 1.00 72.00 615 ALA A CA 1
ATOM 4822 C C . ALA A 1 615 ? -12.150 -11.887 -7.119 1.00 72.00 615 ALA A C 1
ATOM 4824 O O . ALA A 1 615 ? -11.415 -12.878 -6.994 1.00 72.00 615 ALA A O 1
ATOM 4825 N N . GLU A 1 616 ? -11.688 -10.660 -7.346 1.00 77.19 616 GLU A N 1
ATOM 4826 C CA . GLU A 1 616 ? -10.280 -10.295 -7.450 1.00 77.19 616 GLU A CA 1
ATOM 4827 C C . GLU A 1 616 ? -9.600 -10.164 -6.086 1.00 77.19 616 GLU A C 1
ATOM 4829 O O . GLU A 1 616 ? -10.239 -10.005 -5.050 1.00 77.19 616 GLU A O 1
ATOM 4834 N N . THR A 1 617 ? -8.274 -10.294 -6.079 1.00 79.00 617 THR A N 1
ATOM 4835 C CA . THR A 1 617 ? -7.449 -10.202 -4.859 1.00 79.00 617 THR A CA 1
ATOM 4836 C C . THR A 1 617 ? -6.484 -9.017 -4.876 1.00 79.00 617 THR A C 1
ATOM 4838 O O . THR A 1 617 ? -5.664 -8.878 -3.970 1.00 79.00 617 THR A O 1
ATOM 4841 N N . GLN A 1 618 ? -6.569 -8.183 -5.911 1.00 85.25 618 GLN A N 1
ATOM 4842 C CA . GLN A 1 618 ? -5.862 -6.918 -6.083 1.00 85.25 618 GLN A CA 1
ATOM 4843 C C . GLN A 1 618 ? -6.864 -5.952 -6.703 1.00 85.25 618 GLN A C 1
ATOM 4845 O O . GLN A 1 618 ? -7.480 -6.317 -7.699 1.00 85.25 618 GLN A O 1
ATOM 4850 N N . GLU A 1 619 ? -7.052 -4.785 -6.098 1.00 90.69 619 GLU A N 1
ATOM 4851 C CA . GLU A 1 619 ? -8.129 -3.874 -6.494 1.00 90.69 619 GLU A CA 1
ATOM 4852 C C . GLU A 1 619 ? -7.587 -2.661 -7.239 1.00 90.69 619 GLU A C 1
ATOM 4854 O O . GLU A 1 619 ? -8.080 -2.340 -8.311 1.00 90.69 619 GLU A O 1
ATOM 4859 N N . MET A 1 620 ? -6.565 -1.996 -6.696 1.00 93.31 620 MET A N 1
ATOM 4860 C CA . MET A 1 620 ? -6.126 -0.688 -7.186 1.00 93.31 620 MET A CA 1
ATOM 4861 C C . MET A 1 620 ? -4.795 -0.730 -7.943 1.00 93.31 620 MET A C 1
ATOM 4863 O O . MET A 1 620 ? -3.815 -1.291 -7.450 1.00 93.31 620 MET A O 1
ATOM 4867 N N . ASP A 1 621 ? -4.732 -0.039 -9.085 1.00 93.25 621 ASP A N 1
ATOM 4868 C CA . ASP A 1 621 ? -3.489 0.367 -9.752 1.00 93.25 621 ASP A CA 1
ATOM 4869 C C . ASP A 1 621 ? -3.088 1.776 -9.274 1.00 93.25 621 ASP A C 1
ATOM 4871 O O . ASP A 1 621 ? -3.829 2.744 -9.455 1.00 93.25 621 ASP A O 1
ATOM 4875 N N . SER A 1 622 ? -1.916 1.897 -8.637 1.00 94.12 622 SER A N 1
ATOM 4876 C CA . SER A 1 622 ? -1.375 3.173 -8.136 1.00 94.12 622 SER A CA 1
ATOM 4877 C C . SER A 1 622 ? -0.390 3.854 -9.100 1.00 94.12 622 SER A C 1
ATOM 4879 O O . SER A 1 622 ? 0.386 4.714 -8.674 1.00 94.12 622 SER A O 1
ATOM 4881 N N . GLY A 1 623 ? -0.393 3.476 -10.385 1.00 94.94 623 GLY A N 1
ATOM 4882 C CA . GLY A 1 623 ? 0.435 4.087 -11.431 1.00 94.94 623 GLY A CA 1
ATOM 4883 C C . GLY A 1 623 ? 0.020 5.502 -11.837 1.00 94.94 623 GLY A C 1
ATOM 4884 O O . GLY A 1 623 ? 0.842 6.266 -12.352 1.00 94.94 623 GLY A O 1
ATOM 4885 N N . PHE A 1 624 ? -1.235 5.867 -11.575 1.00 97.69 624 PHE A N 1
ATOM 4886 C CA . PHE A 1 624 ? -1.758 7.217 -11.740 1.00 97.69 624 PHE A CA 1
ATOM 4887 C C . PHE A 1 624 ? -2.874 7.467 -10.721 1.00 97.69 624 PHE A C 1
ATOM 4889 O O . PHE A 1 624 ? -3.814 6.681 -10.621 1.00 97.69 624 PHE A O 1
ATOM 4896 N N . ILE A 1 625 ? -2.765 8.546 -9.942 1.00 98.00 625 ILE A N 1
ATOM 4897 C CA . ILE A 1 625 ? -3.739 8.899 -8.899 1.00 98.00 625 ILE A CA 1
ATOM 4898 C C . ILE A 1 625 ? -4.028 10.397 -8.970 1.00 98.00 625 ILE A C 1
ATOM 4900 O O . ILE A 1 625 ? -3.096 11.198 -8.978 1.00 98.00 625 ILE A O 1
ATOM 4904 N N . ALA A 1 626 ? -5.303 10.787 -8.933 1.00 98.31 626 ALA A N 1
ATOM 4905 C CA . ALA A 1 626 ? -5.699 12.185 -8.765 1.00 98.31 626 ALA A CA 1
ATOM 4906 C C . ALA A 1 626 ? -6.355 12.398 -7.397 1.00 98.31 626 ALA A C 1
ATOM 4908 O O . ALA A 1 626 ? -7.290 11.678 -7.051 1.00 98.31 626 ALA A O 1
ATOM 4909 N N . VAL A 1 627 ? -5.897 13.393 -6.630 1.00 98.38 627 VAL A N 1
ATOM 4910 C CA . VAL A 1 627 ? -6.507 13.777 -5.343 1.00 98.38 627 VAL A CA 1
ATOM 4911 C C . VAL A 1 627 ? -6.570 15.294 -5.168 1.00 98.38 627 VAL A C 1
ATOM 4913 O O . VAL A 1 627 ? -5.609 16.003 -5.471 1.00 98.38 627 VAL A O 1
ATOM 4916 N N . ASN A 1 628 ? -7.676 15.800 -4.623 1.00 98.25 628 ASN A N 1
ATOM 4917 C CA . ASN A 1 628 ? -7.833 17.192 -4.210 1.00 98.25 628 ASN A CA 1
ATOM 4918 C C . ASN A 1 628 ? -7.623 17.336 -2.695 1.00 98.25 628 ASN A C 1
ATOM 4920 O O . ASN A 1 628 ? -8.519 17.078 -1.897 1.00 98.25 628 ASN A O 1
ATOM 4924 N N . LYS A 1 629 ? -6.449 17.818 -2.290 1.00 97.25 629 LYS A N 1
ATOM 4925 C CA . LYS A 1 629 ? -6.045 17.970 -0.885 1.00 97.25 629 LYS A CA 1
ATOM 4926 C C . LYS A 1 629 ? -6.651 19.189 -0.183 1.00 97.25 629 LYS A C 1
ATOM 4928 O O . LYS A 1 629 ? -6.411 19.365 1.008 1.00 97.25 629 LYS A O 1
ATOM 4933 N N . SER A 1 630 ? -7.407 20.039 -0.887 1.00 95.75 630 SER A N 1
ATOM 4934 C CA . SER A 1 630 ? -8.209 21.087 -0.224 1.00 95.75 630 SER A CA 1
ATOM 4935 C C . SER A 1 630 ? -9.474 20.560 0.440 1.00 95.75 630 SER A C 1
ATOM 4937 O O . SER A 1 630 ? -10.045 21.257 1.288 1.00 95.75 630 SER A O 1
ATOM 4939 N N . ASP A 1 631 ? -9.904 19.355 0.057 1.00 96.25 631 ASP A N 1
ATOM 4940 C CA . ASP A 1 631 ? -10.961 18.644 0.752 1.00 96.25 631 ASP A CA 1
ATOM 4941 C C . ASP A 1 631 ? -10.405 18.004 2.028 1.00 96.25 631 ASP A C 1
ATOM 4943 O O . ASP A 1 631 ? -9.385 17.310 2.029 1.00 96.25 631 ASP A O 1
ATOM 4947 N N . THR A 1 632 ? -11.096 18.248 3.135 1.00 96.38 632 THR A N 1
ATOM 4948 C CA . THR A 1 632 ? -10.665 17.821 4.465 1.00 96.38 632 THR A CA 1
ATOM 4949 C C . THR A 1 632 ? -10.666 16.302 4.614 1.00 96.38 632 THR A C 1
ATOM 4951 O O . THR A 1 632 ? -9.775 15.746 5.258 1.00 96.38 632 THR A O 1
ATOM 4954 N N . GLY A 1 633 ? -11.644 15.613 4.019 1.00 97.31 633 GLY A N 1
ATOM 4955 C CA . GLY A 1 633 ? -11.711 14.153 4.017 1.00 97.31 633 GLY A CA 1
ATOM 4956 C C . GLY A 1 633 ? -10.611 13.532 3.167 1.00 97.31 633 GLY A C 1
ATOM 4957 O O . GLY A 1 633 ? -9.933 12.606 3.620 1.00 97.31 633 GLY A O 1
ATOM 4958 N N . VAL A 1 634 ? -10.375 14.070 1.971 1.00 98.38 634 VAL A N 1
ATOM 4959 C CA . VAL A 1 634 ? -9.302 13.602 1.082 1.00 98.38 634 VAL A CA 1
ATOM 4960 C C . VAL A 1 634 ? -7.931 13.802 1.729 1.00 98.38 634 VAL A C 1
ATOM 4962 O O . VAL A 1 634 ? -7.116 12.879 1.733 1.00 98.38 634 VAL A O 1
ATOM 4965 N N . LEU A 1 635 ? -7.678 14.953 2.362 1.00 98.12 635 LEU A N 1
ATOM 4966 C CA . LEU A 1 635 ? -6.423 15.181 3.083 1.00 98.12 635 LEU A CA 1
ATOM 4967 C C . LEU A 1 635 ? -6.253 14.221 4.271 1.00 98.12 635 LEU A C 1
ATOM 4969 O O . LEU A 1 635 ? -5.169 13.665 4.457 1.00 98.12 635 LEU A O 1
ATOM 4973 N N . MET A 1 636 ? -7.310 13.981 5.053 1.00 98.12 636 MET A N 1
ATOM 4974 C CA . MET A 1 636 ? -7.274 12.992 6.139 1.00 98.12 636 MET A CA 1
ATOM 4975 C C . MET A 1 636 ? -7.008 11.573 5.622 1.00 98.12 636 MET A C 1
ATOM 4977 O O . MET A 1 636 ? -6.229 10.834 6.228 1.00 98.12 636 MET A O 1
ATOM 4981 N N . SER A 1 637 ? -7.591 11.211 4.477 1.00 98.38 637 SER A N 1
ATOM 4982 C CA . SER A 1 637 ? -7.348 9.928 3.809 1.00 98.38 637 SER A CA 1
ATOM 4983 C C . SER A 1 637 ? -5.904 9.807 3.346 1.00 98.38 637 SER A C 1
ATOM 4985 O O . SER A 1 637 ? -5.274 8.778 3.587 1.00 98.38 637 SER A O 1
ATOM 4987 N N . LEU A 1 638 ? -5.323 10.868 2.783 1.00 98.19 638 LEU A N 1
ATOM 4988 C CA . LEU A 1 638 ? -3.916 10.881 2.387 1.00 98.19 638 LEU A CA 1
ATOM 4989 C C . LEU A 1 638 ? -2.967 10.816 3.597 1.00 98.19 638 LEU A C 1
ATOM 4991 O O . LEU A 1 638 ? -1.953 10.117 3.540 1.00 98.19 638 LEU A O 1
ATOM 4995 N N . LEU A 1 639 ? -3.291 11.471 4.718 1.00 97.25 639 LEU A N 1
ATOM 4996 C CA . LEU A 1 639 ? -2.522 11.360 5.967 1.00 97.25 639 LEU A CA 1
ATOM 4997 C C . LEU A 1 639 ? -2.538 9.938 6.526 1.00 97.25 639 LEU A C 1
ATOM 4999 O O . LEU A 1 639 ? -1.484 9.402 6.877 1.00 97.25 639 LEU A O 1
ATOM 5003 N N . LEU A 1 640 ? -3.710 9.300 6.574 1.00 97.81 640 LEU A N 1
ATOM 5004 C CA . LEU A 1 640 ? -3.820 7.914 7.018 1.00 97.81 640 LEU A CA 1
ATOM 5005 C C . LEU A 1 640 ? -3.139 6.952 6.036 1.00 97.81 640 LEU A C 1
ATOM 5007 O O . LEU A 1 640 ? -2.423 6.060 6.479 1.00 97.81 640 LEU A O 1
ATOM 5011 N N . THR A 1 641 ? -3.257 7.177 4.725 1.00 97.56 641 THR A N 1
ATOM 5012 C CA . THR A 1 641 ? -2.502 6.441 3.692 1.00 97.56 641 THR A CA 1
ATOM 5013 C C . THR A 1 641 ? -1.002 6.539 3.962 1.00 97.56 641 THR A C 1
ATOM 5015 O O . THR A 1 641 ? -0.291 5.534 3.990 1.00 97.56 641 THR A O 1
ATOM 5018 N N . THR A 1 642 ? -0.511 7.745 4.244 1.00 94.88 642 THR A N 1
ATOM 5019 C CA . THR A 1 642 ? 0.898 7.997 4.566 1.00 94.88 642 THR A CA 1
ATOM 5020 C C . THR A 1 642 ? 1.302 7.271 5.849 1.00 94.88 642 THR A C 1
ATOM 5022 O O . THR A 1 642 ? 2.350 6.631 5.890 1.00 94.88 642 THR A O 1
ATOM 5025 N N . LYS A 1 643 ? 0.438 7.264 6.871 1.00 94.62 643 LYS A N 1
ATOM 5026 C CA . LYS A 1 643 ? 0.659 6.517 8.115 1.00 94.62 643 LYS A CA 1
ATOM 5027 C C . LYS A 1 643 ? 0.583 5.000 7.945 1.00 94.62 643 LYS A C 1
ATOM 5029 O O . LYS A 1 643 ? 1.255 4.297 8.682 1.00 94.62 643 LYS A O 1
ATOM 5034 N N . LEU A 1 644 ? -0.179 4.461 6.999 1.00 94.12 644 LEU A N 1
ATOM 5035 C CA . LEU A 1 644 ? -0.156 3.026 6.679 1.00 94.12 644 LEU A CA 1
ATOM 5036 C C . LEU A 1 644 ? 1.136 2.620 5.948 1.00 94.12 644 LEU A C 1
ATOM 5038 O O . LEU A 1 644 ? 1.550 1.464 6.020 1.00 94.12 644 LEU A O 1
ATOM 5042 N N . ASN A 1 645 ? 1.790 3.578 5.286 1.00 92.50 645 ASN A N 1
ATOM 5043 C CA . ASN A 1 645 ? 3.062 3.400 4.586 1.00 92.50 645 ASN A CA 1
ATOM 5044 C C . ASN A 1 645 ? 4.281 3.892 5.391 1.00 92.50 645 ASN A C 1
ATOM 5046 O O . ASN A 1 645 ? 5.403 3.853 4.877 1.00 92.50 645 ASN A O 1
ATOM 5050 N N . SER A 1 646 ? 4.090 4.329 6.640 1.00 89.44 646 SER A N 1
ATOM 5051 C CA . SER A 1 646 ? 5.175 4.775 7.517 1.00 89.44 646 SER A CA 1
ATOM 5052 C C . SER A 1 646 ? 6.065 3.611 7.938 1.00 89.44 646 SER A C 1
ATOM 5054 O O . SER A 1 646 ? 5.694 2.436 7.848 1.00 89.44 646 SER A O 1
ATOM 5056 N N . ASN A 1 647 ? 7.285 3.920 8.381 1.00 84.25 647 ASN A N 1
ATOM 5057 C CA . ASN A 1 647 ? 8.294 2.887 8.615 1.00 84.25 647 ASN A CA 1
ATOM 5058 C C . ASN A 1 647 ? 7.865 1.857 9.676 1.00 84.25 647 ASN A C 1
ATOM 5060 O O . ASN A 1 647 ? 8.191 0.676 9.560 1.00 84.25 647 ASN A O 1
ATOM 5064 N N . ASP A 1 648 ? 7.125 2.306 10.687 1.00 83.06 648 ASP A N 1
ATOM 5065 C CA . ASP A 1 648 ? 6.646 1.496 11.803 1.00 83.06 648 ASP A CA 1
ATOM 5066 C C . ASP A 1 648 ? 5.429 0.621 11.470 1.00 83.06 648 ASP A C 1
ATOM 5068 O O . ASP A 1 648 ? 5.225 -0.382 12.146 1.00 83.06 648 ASP A O 1
ATOM 5072 N N . THR A 1 649 ? 4.648 0.940 10.436 1.00 86.94 649 THR A N 1
ATOM 5073 C CA . THR A 1 649 ? 3.385 0.247 10.118 1.00 86.94 649 THR A CA 1
ATOM 5074 C C . THR A 1 649 ? 3.463 -0.590 8.845 1.00 86.94 649 THR A C 1
ATOM 5076 O O . THR A 1 649 ? 2.933 -1.701 8.826 1.00 86.94 649 THR A O 1
ATOM 5079 N N . ARG A 1 650 ? 4.145 -0.113 7.795 1.00 88.62 650 ARG A N 1
ATOM 5080 C CA . ARG A 1 650 ? 4.078 -0.670 6.427 1.00 88.62 650 ARG A CA 1
ATOM 5081 C C . ARG A 1 650 ? 4.418 -2.150 6.304 1.00 88.62 650 ARG A C 1
ATOM 5083 O O . ARG A 1 650 ? 3.949 -2.815 5.388 1.00 88.62 650 ARG A O 1
ATOM 5090 N N . ALA A 1 651 ? 5.247 -2.680 7.205 1.00 86.62 651 ALA A N 1
ATOM 5091 C CA . ALA A 1 651 ? 5.671 -4.078 7.160 1.00 86.62 651 ALA A CA 1
ATOM 5092 C C . ALA A 1 651 ? 4.487 -5.047 7.304 1.00 86.62 651 ALA A C 1
ATOM 5094 O O . ALA A 1 651 ? 4.510 -6.122 6.706 1.00 86.62 651 ALA A O 1
ATOM 5095 N N . LEU A 1 652 ? 3.460 -4.667 8.074 1.00 86.56 652 LEU A N 1
ATOM 5096 C CA . LEU A 1 652 ? 2.239 -5.455 8.211 1.00 86.56 652 LEU A CA 1
ATOM 5097 C C . LEU A 1 652 ? 1.362 -5.330 6.960 1.00 86.56 652 LEU A C 1
ATOM 5099 O O . LEU A 1 652 ? 0.975 -6.348 6.401 1.00 86.56 652 LEU A O 1
ATOM 5103 N N . LEU A 1 653 ? 1.126 -4.111 6.468 1.00 89.62 653 LEU A N 1
ATOM 5104 C CA . LEU A 1 653 ? 0.375 -3.875 5.233 1.00 89.62 653 LEU A CA 1
ATOM 5105 C C . LEU A 1 653 ? 0.974 -4.647 4.044 1.00 89.62 653 LEU A C 1
ATOM 5107 O O . LEU A 1 653 ? 0.265 -5.379 3.355 1.00 89.62 653 LEU A O 1
ATOM 5111 N N . TYR A 1 654 ? 2.287 -4.536 3.824 1.00 89.75 654 TYR A N 1
ATOM 5112 C CA . TYR A 1 654 ? 2.976 -5.120 2.662 1.00 89.75 654 TYR A CA 1
ATOM 5113 C C . TYR A 1 654 ? 3.168 -6.636 2.777 1.00 89.75 654 TYR A C 1
ATOM 5115 O O . TYR A 1 654 ? 3.612 -7.282 1.829 1.00 89.75 654 TYR A O 1
ATOM 5123 N N . LYS A 1 655 ? 2.862 -7.219 3.940 1.00 86.88 655 LYS A N 1
ATOM 5124 C CA . LYS A 1 655 ? 2.790 -8.672 4.094 1.00 86.88 655 LYS A CA 1
ATOM 5125 C C . LYS A 1 655 ? 1.599 -9.242 3.327 1.00 86.88 655 LYS A C 1
ATOM 5127 O O . LYS A 1 655 ? 1.711 -10.330 2.769 1.00 86.88 655 LYS A O 1
ATOM 5132 N N . ASP A 1 656 ? 0.491 -8.507 3.326 1.00 86.12 656 ASP A N 1
ATOM 5133 C CA . ASP A 1 656 ? -0.801 -8.994 2.853 1.00 86.12 656 ASP A CA 1
ATOM 5134 C C . ASP A 1 656 ? -1.287 -8.270 1.583 1.00 86.12 656 ASP A C 1
ATOM 5136 O O . ASP A 1 656 ? -2.242 -8.732 0.962 1.00 86.12 656 ASP A O 1
ATOM 5140 N N . THR A 1 657 ? -0.611 -7.190 1.166 1.00 87.44 657 THR A N 1
ATOM 5141 C CA . THR A 1 657 ? -0.900 -6.392 -0.042 1.00 87.44 657 THR A CA 1
ATOM 5142 C C . THR A 1 657 ? 0.350 -6.185 -0.910 1.00 87.44 657 THR A C 1
ATOM 5144 O O . THR A 1 657 ? 1.484 -6.365 -0.461 1.00 87.44 657 THR A O 1
ATOM 5147 N N . HIS A 1 658 ? 0.159 -5.783 -2.171 1.00 83.56 658 HIS A N 1
ATOM 5148 C CA . HIS A 1 658 ? 1.260 -5.485 -3.093 1.00 83.56 658 HIS A CA 1
ATOM 5149 C C . HIS A 1 658 ? 1.739 -4.036 -2.954 1.00 83.56 658 HIS A C 1
ATOM 5151 O O . HIS A 1 658 ? 1.405 -3.180 -3.769 1.00 83.56 658 HIS A O 1
ATOM 5157 N N . GLY A 1 659 ? 2.560 -3.781 -1.935 1.00 87.44 659 GLY A N 1
ATOM 5158 C CA . GLY A 1 659 ? 3.116 -2.450 -1.695 1.00 87.44 659 GLY A CA 1
ATOM 5159 C C . GLY A 1 659 ? 2.054 -1.454 -1.225 1.00 87.44 659 GLY A C 1
ATOM 5160 O O . GLY A 1 659 ? 1.191 -1.792 -0.422 1.00 87.44 659 GLY A O 1
ATOM 5161 N N . ASP A 1 660 ? 2.144 -0.214 -1.696 1.00 89.62 660 ASP A N 1
ATOM 5162 C CA . ASP A 1 660 ? 1.312 0.913 -1.259 1.00 89.62 660 ASP A CA 1
ATOM 5163 C C . ASP A 1 660 ? -0.112 0.910 -1.829 1.00 89.62 660 ASP A C 1
ATOM 5165 O O . ASP A 1 660 ? -0.996 1.524 -1.239 1.00 89.62 660 ASP A O 1
ATOM 5169 N N . LYS A 1 661 ? -0.360 0.247 -2.960 1.00 91.19 661 LYS A N 1
ATOM 5170 C CA . LYS A 1 661 ? -1.519 0.547 -3.814 1.00 91.19 661 LYS A CA 1
ATOM 5171 C C . LYS A 1 661 ? -2.881 0.475 -3.113 1.00 91.19 661 LYS A C 1
ATOM 5173 O O . LYS A 1 661 ? -3.678 1.396 -3.235 1.00 91.19 661 LYS A O 1
ATOM 5178 N N . GLU A 1 662 ? -3.118 -0.549 -2.290 1.00 94.50 662 GLU A N 1
ATOM 5179 C CA . GLU A 1 662 ? -4.417 -0.722 -1.620 1.00 94.50 662 GLU A CA 1
ATOM 5180 C C . GLU A 1 662 ? -4.621 0.274 -0.467 1.00 94.50 662 GLU A C 1
ATOM 5182 O O . GLU A 1 662 ? -5.743 0.533 -0.038 1.00 94.50 662 GLU A O 1
ATOM 5187 N N . SER A 1 663 ? -3.540 0.874 0.045 1.00 96.19 663 SER A N 1
ATOM 5188 C CA . SER A 1 663 ? -3.614 1.752 1.218 1.00 96.19 663 SER A CA 1
ATOM 5189 C C . SER A 1 663 ? -4.421 3.030 0.986 1.00 96.19 663 SER A C 1
ATOM 5191 O O . SER A 1 663 ? -5.012 3.532 1.940 1.00 96.19 663 SER A O 1
ATOM 5193 N N . PHE A 1 664 ? -4.484 3.530 -0.254 1.00 97.62 664 PHE A N 1
ATOM 5194 C CA . PHE A 1 664 ? -5.199 4.762 -0.603 1.00 97.62 664 PHE A CA 1
ATOM 5195 C C . PHE A 1 664 ? -6.708 4.629 -0.378 1.00 97.62 664 PHE A C 1
ATOM 5197 O O . PHE A 1 664 ? -7.335 5.439 0.315 1.00 97.62 664 PHE A O 1
ATOM 5204 N N . TRP A 1 665 ? -7.302 3.569 -0.923 1.00 96.81 665 TRP A N 1
ATOM 5205 C CA . TRP A 1 665 ? -8.731 3.330 -0.774 1.00 96.81 665 TRP A CA 1
ATOM 5206 C C . TRP A 1 665 ? -9.067 2.660 0.563 1.00 96.81 665 TRP A C 1
ATOM 5208 O O . TRP A 1 665 ? -10.118 2.961 1.127 1.00 96.81 665 TRP A O 1
ATOM 5218 N N . PHE A 1 666 ? -8.160 1.858 1.147 1.00 97.44 666 PHE A N 1
ATOM 5219 C CA . PHE A 1 666 ? -8.305 1.385 2.531 1.00 97.44 666 PHE A CA 1
ATOM 5220 C C . PHE A 1 666 ? -8.449 2.558 3.502 1.00 97.44 666 PHE A C 1
ATOM 5222 O O . PHE A 1 666 ? -9.362 2.557 4.323 1.00 97.44 666 PHE A O 1
ATOM 5229 N N . ALA A 1 667 ? -7.587 3.575 3.404 1.00 98.00 667 ALA A N 1
ATOM 5230 C CA . ALA A 1 667 ? -7.660 4.750 4.266 1.00 98.00 667 ALA A CA 1
ATOM 5231 C C . ALA A 1 667 ? -8.982 5.515 4.091 1.00 98.00 667 ALA A C 1
ATOM 5233 O O . ALA A 1 667 ? -9.593 5.911 5.086 1.00 98.00 667 ALA A O 1
ATOM 5234 N N . SER A 1 668 ? -9.443 5.672 2.846 1.00 97.94 668 SER A N 1
ATOM 5235 C CA . SER A 1 668 ? -10.723 6.322 2.539 1.00 97.94 668 SER A CA 1
ATOM 5236 C C . SER A 1 668 ? -11.909 5.547 3.133 1.00 97.94 668 SER A C 1
ATOM 5238 O O . SER A 1 668 ? -12.746 6.127 3.827 1.00 97.94 668 SER A O 1
ATOM 5240 N N . GLU A 1 669 ? -11.937 4.220 2.970 1.00 97.31 669 GLU A N 1
ATOM 5241 C CA . GLU A 1 669 ? -12.956 3.344 3.564 1.00 97.31 669 GLU A CA 1
ATOM 5242 C C . GLU A 1 669 ? -12.924 3.387 5.099 1.00 97.31 669 GLU A C 1
ATOM 5244 O O . GLU A 1 669 ? -13.957 3.577 5.746 1.00 97.31 669 GLU A O 1
ATOM 5249 N N . MET A 1 670 ? -11.731 3.289 5.697 1.00 96.62 670 MET A N 1
ATOM 5250 C CA . MET A 1 670 ? -11.540 3.378 7.147 1.00 96.62 670 MET A CA 1
ATOM 5251 C C . MET A 1 670 ? -12.082 4.692 7.715 1.00 96.62 670 MET A C 1
ATOM 5253 O O . MET A 1 670 ? -12.590 4.687 8.834 1.00 96.62 670 MET A O 1
ATOM 5257 N N . LEU A 1 671 ? -11.982 5.798 6.977 1.00 97.38 671 LEU A N 1
ATOM 5258 C CA . LEU A 1 671 ? -12.411 7.131 7.406 1.00 97.38 671 LEU A CA 1
ATOM 5259 C C . LEU A 1 671 ? -13.824 7.514 6.950 1.00 97.38 671 LEU A C 1
ATOM 5261 O O . LEU A 1 671 ? -14.259 8.625 7.249 1.00 97.38 671 LEU A O 1
ATOM 5265 N N . ARG A 1 672 ? -14.540 6.628 6.242 1.00 96.62 672 ARG A N 1
ATOM 5266 C CA . ARG A 1 672 ? -15.816 6.948 5.575 1.00 96.62 672 ARG A CA 1
ATOM 5267 C C . ARG A 1 672 ? -15.725 8.192 4.680 1.00 96.62 672 ARG A C 1
ATOM 5269 O O . ARG A 1 672 ? -16.664 8.980 4.595 1.00 96.62 672 ARG A O 1
ATOM 5276 N N . VAL A 1 673 ? -14.588 8.364 4.012 1.00 97.38 673 VAL A N 1
ATOM 5277 C CA . VAL A 1 673 ? -14.385 9.407 3.005 1.00 97.38 673 VAL A CA 1
ATOM 5278 C C . VAL A 1 673 ? -14.756 8.820 1.646 1.00 97.38 673 VAL A C 1
ATOM 5280 O O . VAL A 1 673 ? -14.199 7.783 1.280 1.00 97.38 673 VAL A O 1
ATOM 5283 N N . PRO A 1 674 ? -15.684 9.442 0.897 1.00 95.69 674 PRO A N 1
ATOM 5284 C CA . PRO A 1 674 ? -16.073 8.935 -0.407 1.00 95.69 674 PRO A CA 1
ATOM 5285 C C . PRO A 1 674 ? -14.890 8.787 -1.368 1.00 95.69 674 PRO A C 1
ATOM 5287 O O . PRO A 1 674 ? -14.036 9.665 -1.473 1.00 95.69 674 PRO A O 1
ATOM 5290 N N . PHE A 1 675 ? -14.872 7.674 -2.094 1.00 95.56 675 PHE A N 1
ATOM 5291 C CA . PHE A 1 675 ? -13.962 7.417 -3.206 1.00 95.56 675 PHE A CA 1
ATOM 5292 C C . PHE A 1 675 ? -14.682 6.592 -4.274 1.00 95.56 675 PHE A C 1
ATOM 5294 O O . PHE A 1 675 ? -15.681 5.925 -3.987 1.00 95.56 675 PHE A O 1
ATOM 5301 N N . ARG A 1 676 ? -14.180 6.640 -5.509 1.00 92.62 676 ARG A N 1
ATOM 5302 C CA . ARG A 1 676 ? -14.656 5.815 -6.622 1.00 92.62 676 ARG A CA 1
ATOM 5303 C C . ARG A 1 676 ? -13.473 5.353 -7.467 1.00 92.62 676 ARG A C 1
ATOM 5305 O O . ARG A 1 676 ? -12.497 6.084 -7.640 1.00 92.62 676 ARG A O 1
ATOM 5312 N N . PHE A 1 677 ? -13.594 4.141 -7.985 1.00 93.81 677 PHE A N 1
ATOM 5313 C CA . PHE A 1 677 ? -12.743 3.648 -9.053 1.00 93.81 677 PHE A CA 1
ATOM 5314 C C . PHE A 1 677 ? -13.343 4.077 -10.393 1.00 93.81 677 PHE A C 1
ATOM 5316 O O . PHE A 1 677 ? -14.563 4.234 -10.514 1.00 93.81 677 PHE A O 1
ATOM 5323 N N . ASN A 1 678 ? -12.485 4.284 -11.388 1.00 91.81 678 ASN A N 1
ATOM 5324 C CA . ASN A 1 678 ? -12.911 4.394 -12.774 1.00 91.81 678 ASN A CA 1
ATOM 5325 C C . ASN A 1 678 ? -13.729 3.155 -13.174 1.00 91.81 678 ASN A C 1
ATOM 5327 O O . ASN A 1 678 ? -13.459 2.061 -12.697 1.00 91.81 678 ASN A O 1
ATOM 5331 N N . LYS A 1 679 ? -14.708 3.313 -14.070 1.00 86.75 679 LYS A N 1
ATOM 5332 C CA . LYS A 1 679 ? -15.619 2.217 -14.448 1.00 86.75 679 LYS A CA 1
ATOM 5333 C C . LYS A 1 679 ? -14.914 1.071 -15.176 1.00 86.75 679 LYS A C 1
ATOM 5335 O O . LYS A 1 679 ? -15.330 -0.074 -15.041 1.00 86.75 679 LYS A O 1
ATOM 5340 N N . GLY A 1 680 ? -13.904 1.393 -15.984 1.00 88.12 680 GLY A N 1
ATOM 5341 C CA . GLY A 1 680 ? -13.134 0.403 -16.727 1.00 88.12 680 GLY A CA 1
ATOM 5342 C C . GLY A 1 680 ? -12.133 -0.327 -15.836 1.00 88.12 680 GLY A C 1
ATOM 5343 O O . GLY A 1 680 ? -11.529 0.267 -14.942 1.00 88.12 680 GLY A O 1
ATOM 5344 N N . PHE A 1 681 ? -11.924 -1.603 -16.135 1.00 89.75 681 PHE A N 1
ATOM 5345 C CA . PHE A 1 681 ? -10.832 -2.398 -15.595 1.00 89.75 681 PHE A CA 1
ATOM 5346 C C . PHE A 1 681 ? -9.607 -2.281 -16.497 1.00 89.75 681 PHE A C 1
ATOM 5348 O O . PHE A 1 681 ? -9.674 -1.854 -17.655 1.00 89.75 681 PHE A O 1
ATOM 5355 N N . VAL A 1 682 ? -8.463 -2.692 -15.966 1.00 91.06 682 VAL A N 1
ATOM 5356 C CA . VAL A 1 682 ? -7.225 -2.654 -16.733 1.00 91.06 682 VAL A CA 1
ATOM 5357 C C . VAL A 1 682 ? -7.281 -3.609 -17.933 1.00 91.06 682 VAL A C 1
ATOM 5359 O O . VAL A 1 682 ? -7.604 -4.796 -17.836 1.00 91.06 682 VAL A O 1
ATOM 5362 N N . GLY A 1 683 ? -6.941 -3.065 -19.092 1.00 93.06 683 GLY A N 1
ATOM 5363 C CA . GLY A 1 683 ? -6.703 -3.773 -20.336 1.00 93.06 683 GLY A CA 1
ATOM 5364 C C . GLY A 1 683 ? -5.237 -4.171 -20.520 1.00 93.06 683 GLY A C 1
ATOM 5365 O O . GLY A 1 683 ? -4.389 -4.011 -19.641 1.00 93.06 683 GLY A O 1
ATOM 5366 N N . ALA A 1 684 ? -4.915 -4.649 -21.719 1.00 92.69 684 ALA A N 1
ATOM 5367 C CA . ALA A 1 684 ? -3.548 -4.959 -22.129 1.00 92.69 684 ALA A CA 1
ATOM 5368 C C . ALA A 1 684 ? -3.216 -4.298 -23.469 1.00 92.69 684 ALA A C 1
ATOM 5370 O O . ALA A 1 684 ? -4.068 -4.212 -24.352 1.00 92.69 684 ALA A O 1
ATOM 5371 N N . MET A 1 685 ? -1.960 -3.889 -23.640 1.00 92.69 685 MET A N 1
ATOM 5372 C CA . MET A 1 685 ? -1.411 -3.397 -24.909 1.00 92.69 685 MET A CA 1
ATOM 5373 C C . MET A 1 685 ? -0.110 -4.132 -25.219 1.00 92.69 685 MET A C 1
ATOM 5375 O O . MET A 1 685 ? 0.820 -4.081 -24.420 1.00 92.69 685 MET A O 1
ATOM 5379 N N . GLY A 1 686 ? -0.010 -4.826 -26.350 1.00 92.06 686 GLY A N 1
ATOM 5380 C CA . GLY A 1 686 ? 1.130 -5.703 -26.600 1.00 92.06 686 GLY A CA 1
ATOM 5381 C C . GLY A 1 686 ? 1.043 -6.507 -27.886 1.00 92.06 686 GLY A C 1
ATOM 5382 O O . GLY A 1 686 ? 0.572 -6.021 -28.913 1.00 92.06 686 GLY A O 1
ATOM 5383 N N . THR A 1 687 ? 1.523 -7.748 -27.817 1.00 89.12 687 THR A N 1
ATOM 5384 C CA . THR A 1 687 ? 1.529 -8.684 -28.949 1.00 89.12 687 THR A CA 1
ATOM 5385 C C . THR A 1 687 ? 0.454 -9.749 -28.788 1.00 89.12 687 THR A C 1
ATOM 5387 O O . THR A 1 687 ? 0.090 -10.126 -27.669 1.00 89.12 687 THR A O 1
ATOM 5390 N N . THR A 1 688 ? -0.060 -10.240 -29.913 1.00 84.31 688 THR A N 1
ATOM 5391 C CA . THR A 1 688 ? -1.105 -11.260 -29.917 1.00 84.31 688 THR A CA 1
ATOM 5392 C C . THR A 1 688 ? -0.556 -12.620 -29.499 1.00 84.31 688 THR A C 1
ATOM 5394 O O . THR A 1 688 ? 0.435 -13.104 -30.049 1.00 84.31 688 THR A O 1
ATOM 5397 N N . ALA A 1 689 ? -1.271 -13.302 -28.611 1.00 78.19 689 ALA A N 1
ATOM 5398 C CA . ALA A 1 689 ? -1.107 -14.724 -28.351 1.00 78.19 689 ALA A CA 1
ATOM 5399 C C . ALA A 1 689 ? -2.394 -15.479 -28.697 1.00 78.19 689 ALA A C 1
ATOM 5401 O O . ALA A 1 689 ? -3.509 -15.034 -28.412 1.00 78.19 689 ALA A O 1
ATOM 5402 N N . VAL A 1 690 ? -2.240 -16.660 -29.299 1.00 68.69 690 VAL A N 1
ATOM 5403 C CA . VAL A 1 690 ? -3.360 -17.584 -29.499 1.00 68.69 690 VAL A CA 1
ATOM 5404 C C . VAL A 1 690 ? -3.697 -18.210 -28.150 1.00 68.69 690 VAL A C 1
ATOM 5406 O O . VAL A 1 690 ? -2.859 -18.893 -27.563 1.00 68.69 690 VAL A O 1
ATOM 5409 N N . ILE A 1 691 ? -4.924 -17.998 -27.671 1.00 70.38 691 ILE A N 1
ATOM 5410 C CA . ILE A 1 691 ? -5.410 -18.584 -26.418 1.00 70.38 691 ILE A CA 1
ATOM 5411 C C . ILE A 1 691 ? -6.597 -19.511 -26.689 1.00 70.38 691 ILE A C 1
ATOM 5413 O O . ILE A 1 691 ? -7.396 -19.283 -27.593 1.00 70.38 691 ILE A O 1
ATOM 5417 N N . SER A 1 692 ? -6.715 -20.562 -25.881 1.00 58.75 692 SER A N 1
ATOM 5418 C CA . SER A 1 692 ? -7.905 -21.410 -25.766 1.00 58.75 692 SER A CA 1
ATOM 5419 C C . SER A 1 692 ? -8.719 -20.936 -24.560 1.00 58.75 692 SER A C 1
ATOM 5421 O O . SER A 1 692 ? -8.124 -20.860 -23.491 1.00 58.75 692 SER A O 1
ATOM 5423 N N . PRO A 1 693 ? -10.036 -20.676 -24.655 1.00 66.50 693 PRO A N 1
ATOM 5424 C CA . PRO A 1 693 ? -10.977 -21.316 -25.577 1.00 66.50 693 PRO A CA 1
ATOM 5425 C C . PRO A 1 693 ? -11.218 -20.568 -26.907 1.00 66.50 693 PRO A C 1
ATOM 5427 O O . PRO A 1 693 ? -10.939 -19.374 -27.014 1.00 66.50 693 PRO A O 1
ATOM 5430 N N . PRO A 1 694 ? -11.772 -21.25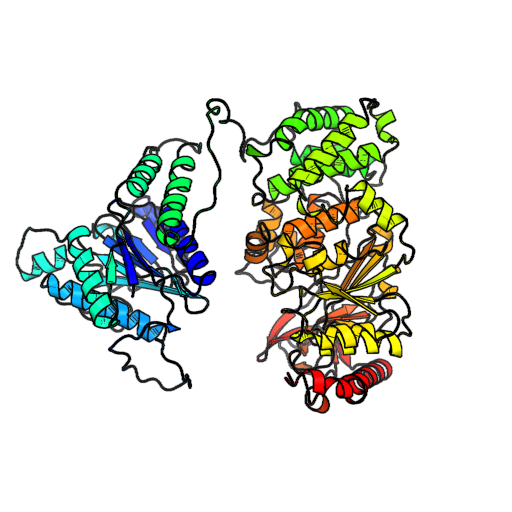6 -27.930 1.00 70.88 694 PRO A N 1
ATOM 5431 C CA . PRO A 1 694 ? -12.102 -20.656 -29.224 1.00 70.88 694 PRO A CA 1
ATOM 5432 C C . PRO A 1 694 ? -12.986 -19.406 -29.090 1.00 70.88 694 PRO A C 1
ATOM 5434 O O . PRO A 1 694 ? -13.972 -19.416 -28.358 1.00 70.88 694 PRO A O 1
ATOM 5437 N N . GLY A 1 695 ? -12.654 -18.343 -29.828 1.00 76.75 695 GLY A N 1
ATOM 5438 C CA . GLY A 1 695 ? -13.382 -1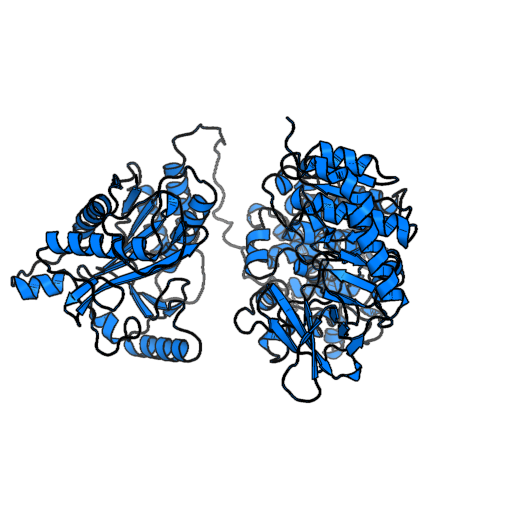7.063 -29.807 1.00 76.75 695 GLY A CA 1
ATOM 5439 C C . GLY A 1 695 ? -12.757 -15.976 -28.922 1.00 76.75 695 GLY A C 1
ATOM 5440 O O . GLY A 1 695 ? -13.205 -14.826 -28.974 1.00 76.75 695 GLY A O 1
ATOM 5441 N N . TYR A 1 696 ? -11.706 -16.315 -28.171 1.00 84.94 696 TYR A N 1
ATOM 5442 C CA . TYR A 1 696 ? -10.890 -15.374 -27.406 1.00 84.94 696 TYR A CA 1
ATOM 5443 C C . TYR A 1 696 ? -9.582 -15.046 -28.129 1.00 84.94 696 TYR A C 1
ATOM 5445 O O . TYR A 1 696 ? -9.025 -15.872 -28.851 1.00 84.94 696 TYR A O 1
ATOM 5453 N N . HIS A 1 697 ? -9.103 -13.825 -27.918 1.00 87.25 697 HIS A N 1
ATOM 5454 C CA . HIS A 1 697 ? -7.833 -13.313 -28.414 1.00 87.25 697 HIS A CA 1
ATOM 5455 C C . HIS A 1 697 ? -7.023 -12.791 -27.233 1.00 87.25 697 HIS A C 1
ATOM 5457 O O . HIS A 1 697 ? -7.568 -12.113 -26.360 1.00 87.25 697 HIS A O 1
ATOM 5463 N N . GLY A 1 698 ? -5.744 -13.160 -27.192 1.00 89.38 698 GLY A N 1
ATOM 5464 C CA . GLY A 1 698 ? -4.833 -12.765 -26.131 1.00 89.38 698 GLY A CA 1
ATOM 5465 C C . GLY A 1 698 ? -3.973 -11.608 -26.541 1.00 89.38 698 GLY A C 1
ATOM 5466 O O . GLY A 1 698 ? -3.348 -11.687 -27.590 1.00 89.38 698 GLY A O 1
ATOM 5467 N N . VAL A 1 699 ? -3.889 -10.594 -25.691 1.00 91.38 699 VAL A N 1
ATOM 5468 C CA . VAL A 1 699 ? -2.899 -9.526 -25.823 1.00 91.38 699 VAL A CA 1
ATOM 5469 C C . VAL A 1 699 ? -1.965 -9.607 -24.623 1.00 91.38 699 VAL A C 1
ATOM 5471 O O . VAL A 1 699 ? -2.417 -9.581 -23.478 1.00 91.38 699 VAL A O 1
ATOM 5474 N N . CYS A 1 700 ? -0.672 -9.776 -24.893 1.00 88.00 700 CYS A N 1
ATOM 5475 C CA . CYS A 1 700 ? 0.342 -10.096 -23.894 1.00 88.00 700 CYS A CA 1
ATOM 5476 C C . CYS A 1 700 ? 1.414 -9.017 -23.810 1.00 88.00 700 CYS A C 1
ATOM 5478 O O . CYS A 1 700 ? 2.048 -8.695 -24.822 1.00 88.00 700 CYS A O 1
ATOM 5480 N N . SER A 1 701 ? 1.655 -8.516 -22.597 1.00 83.00 701 SER A N 1
ATOM 5481 C CA . SER A 1 701 ? 2.770 -7.621 -22.283 1.00 83.00 701 SER A CA 1
ATOM 5482 C C . SER A 1 701 ? 2.893 -7.344 -20.776 1.00 83.00 701 SER A C 1
ATOM 5484 O O . SER A 1 701 ? 2.154 -7.883 -19.950 1.00 83.00 701 SER A O 1
ATOM 5486 N N . SER A 1 702 ? 3.852 -6.496 -20.402 1.00 84.75 702 SER A N 1
ATOM 5487 C CA . SER A 1 702 ? 3.897 -5.839 -19.092 1.00 84.75 702 SER A CA 1
ATOM 5488 C C . SER A 1 702 ? 2.997 -4.600 -19.002 1.00 84.75 702 SER A C 1
ATOM 5490 O O . SER A 1 702 ? 2.848 -4.070 -17.904 1.00 84.75 702 SER A O 1
ATOM 5492 N N . PHE A 1 703 ? 2.412 -4.135 -20.114 1.00 90.56 703 PHE A N 1
ATOM 5493 C CA . PHE A 1 703 ? 1.712 -2.854 -20.183 1.00 90.56 703 PHE A CA 1
ATOM 5494 C C . PHE A 1 703 ? 0.248 -2.976 -19.769 1.00 90.56 703 PHE A C 1
ATOM 5496 O O . PHE A 1 703 ? -0.560 -3.627 -20.437 1.00 90.56 703 PHE A O 1
ATOM 5503 N N . MET A 1 704 ? -0.070 -2.307 -18.669 1.00 91.25 704 MET A N 1
ATOM 5504 C CA . MET A 1 704 ? -1.377 -2.258 -18.029 1.00 91.25 704 MET A CA 1
ATOM 5505 C C . MET A 1 704 ? -2.130 -1.038 -18.552 1.00 91.25 704 MET A C 1
ATOM 5507 O O . MET A 1 704 ? -1.816 0.086 -18.172 1.00 91.25 704 MET A O 1
ATOM 5511 N N . LEU A 1 705 ? -3.055 -1.261 -19.487 1.00 95.12 705 LEU A N 1
ATOM 5512 C CA . LEU A 1 705 ? -3.736 -0.201 -20.233 1.00 95.12 705 LEU A CA 1
ATOM 5513 C C . LEU A 1 705 ? -5.003 0.250 -19.504 1.00 95.12 705 LEU A C 1
ATOM 5515 O O . LEU A 1 705 ? -5.844 -0.574 -19.177 1.00 95.12 705 LEU A O 1
ATOM 5519 N N . GLN A 1 706 ? -5.173 1.550 -19.313 1.00 96.44 706 GLN A N 1
ATOM 5520 C CA . GLN A 1 706 ? -6.311 2.146 -18.620 1.00 96.44 706 GLN A CA 1
ATOM 5521 C C . GLN A 1 706 ? -7.094 3.062 -19.563 1.00 96.44 706 GLN A C 1
ATOM 5523 O O . GLN A 1 706 ? -6.530 3.709 -20.455 1.00 96.44 706 GLN A O 1
ATOM 5528 N N . VAL A 1 707 ? -8.407 3.113 -19.356 1.00 96.12 707 VAL A N 1
ATOM 5529 C CA . VAL A 1 707 ? -9.346 3.935 -20.130 1.00 96.12 707 VAL A CA 1
ATOM 5530 C C . VAL A 1 707 ? -9.938 5.050 -19.275 1.00 96.12 707 VAL A C 1
ATOM 5532 O O . VAL A 1 707 ? -9.893 4.976 -18.047 1.00 96.12 707 VAL A O 1
ATOM 5535 N N . ASP A 1 708 ? -10.485 6.079 -19.909 1.00 95.19 708 ASP A N 1
ATOM 5536 C CA . ASP A 1 708 ? -11.274 7.111 -19.232 1.00 95.19 708 ASP A CA 1
ATOM 5537 C C . ASP A 1 708 ? -12.734 6.671 -18.990 1.00 95.19 708 ASP A C 1
ATOM 5539 O O . ASP A 1 708 ? -13.131 5.540 -19.293 1.00 95.19 708 ASP A O 1
ATOM 5543 N N . ASP A 1 709 ? -13.547 7.584 -18.452 1.00 93.25 709 ASP A N 1
ATOM 5544 C CA . ASP A 1 709 ? -14.966 7.370 -18.149 1.00 93.25 709 ASP A CA 1
ATOM 5545 C C . ASP A 1 709 ? -15.818 7.010 -19.390 1.00 93.25 709 ASP A C 1
ATOM 5547 O O . ASP A 1 709 ? -16.893 6.416 -19.241 1.00 93.25 709 ASP A O 1
ATOM 5551 N N . ASN A 1 710 ? -15.363 7.361 -20.602 1.00 93.50 710 ASN A N 1
ATOM 5552 C CA . ASN A 1 710 ? -16.031 7.064 -21.875 1.00 93.50 710 ASN A CA 1
ATOM 5553 C C . ASN A 1 710 ? -15.549 5.744 -22.502 1.00 93.50 710 ASN A C 1
ATOM 5555 O O . ASN A 1 710 ? -16.148 5.268 -23.470 1.00 93.50 710 ASN A O 1
ATOM 5559 N N . GLY A 1 711 ? -14.500 5.133 -21.945 1.00 92.94 711 GLY A N 1
ATOM 5560 C CA . GLY A 1 711 ? -13.873 3.925 -22.475 1.00 92.94 711 GLY A CA 1
ATOM 5561 C C . GLY A 1 711 ? -12.798 4.193 -23.534 1.00 92.94 711 GLY A C 1
ATOM 5562 O O . GLY A 1 711 ? -12.345 3.240 -24.175 1.00 92.94 711 GLY A O 1
ATOM 5563 N N . ASP A 1 712 ? -12.379 5.448 -23.717 1.00 94.50 712 ASP A N 1
ATOM 5564 C CA . ASP A 1 712 ? -11.287 5.809 -24.620 1.00 94.50 712 ASP A CA 1
ATOM 5565 C C . ASP A 1 712 ? -9.926 5.586 -23.943 1.00 94.50 712 ASP A C 1
ATOM 5567 O O . ASP A 1 712 ? -9.796 5.643 -22.719 1.00 94.50 712 ASP A O 1
ATOM 5571 N N . LEU A 1 713 ? -8.881 5.302 -24.733 1.00 96.44 713 LEU A N 1
ATOM 5572 C CA . LEU A 1 713 ? -7.539 5.055 -24.190 1.00 96.44 713 LEU A CA 1
ATOM 5573 C C . LEU A 1 713 ? -7.048 6.279 -23.429 1.00 96.44 713 LEU A C 1
ATOM 5575 O O . LEU A 1 713 ? -7.024 7.370 -23.997 1.00 96.44 713 LEU A O 1
ATOM 5579 N N . PHE A 1 714 ? -6.597 6.099 -22.189 1.00 97.56 714 PHE A N 1
ATOM 5580 C CA . PHE A 1 714 ? -6.159 7.219 -21.366 1.00 97.56 714 PHE A CA 1
ATOM 5581 C C . PHE A 1 714 ? -4.675 7.143 -21.023 1.00 97.56 714 PHE A C 1
ATOM 5583 O O . PHE A 1 714 ? -3.897 7.996 -21.455 1.00 97.56 714 PHE A O 1
ATOM 5590 N N . TRP A 1 715 ? -4.263 6.123 -20.279 1.00 97.56 715 TRP A N 1
ATOM 5591 C CA . TRP A 1 715 ? -2.886 5.974 -19.819 1.00 97.56 715 TRP A CA 1
ATOM 5592 C C . TRP A 1 715 ? -2.523 4.503 -19.674 1.00 97.56 715 TRP A C 1
ATOM 5594 O O . TRP A 1 715 ? -3.384 3.630 -19.759 1.00 97.56 715 TRP A O 1
ATOM 5604 N N . TRP A 1 716 ? -1.243 4.206 -19.501 1.00 96.00 716 TRP A N 1
ATOM 5605 C CA . TRP A 1 716 ? -0.807 2.857 -19.177 1.00 96.00 716 TRP A CA 1
ATOM 5606 C C . TRP A 1 716 ? 0.423 2.864 -18.277 1.00 96.00 716 TRP A C 1
ATOM 5608 O O . TRP A 1 716 ? 1.211 3.808 -18.306 1.00 96.00 716 TRP A O 1
ATOM 5618 N N . ASN A 1 717 ? 0.595 1.783 -17.520 1.00 91.69 717 ASN A N 1
ATOM 5619 C CA . ASN A 1 717 ? 1.784 1.493 -16.714 1.00 91.69 717 ASN A CA 1
ATOM 5620 C C . ASN A 1 717 ? 2.584 0.331 -17.334 1.00 91.69 717 ASN A C 1
ATOM 5622 O O . ASN A 1 717 ? 2.027 -0.421 -18.131 1.00 91.69 717 ASN A O 1
ATOM 5626 N N . GLY A 1 718 ? 3.847 0.121 -16.947 1.00 85.31 718 GLY A N 1
ATOM 5627 C CA . GLY A 1 718 ? 4.568 -1.135 -17.199 1.00 85.31 718 GLY A CA 1
ATOM 5628 C C . GLY A 1 718 ? 5.778 -1.056 -18.132 1.00 85.31 718 GLY A C 1
ATOM 5629 O O . GLY A 1 718 ? 6.000 -1.986 -18.911 1.00 85.31 718 GLY A O 1
ATOM 5630 N N . GLY A 1 719 ? 6.569 0.017 -18.032 1.00 81.69 719 GLY A N 1
ATOM 5631 C CA . GLY A 1 719 ? 7.864 0.174 -18.720 1.00 81.69 719 GLY A CA 1
ATOM 5632 C C . GLY A 1 719 ? 7.956 1.361 -19.684 1.00 81.69 719 GLY A C 1
ATOM 5633 O O . GLY A 1 719 ? 8.899 1.445 -20.473 1.00 81.69 719 GLY A O 1
ATOM 5634 N N . GLY A 1 720 ? 6.985 2.278 -19.659 1.00 86.75 720 GLY A N 1
ATOM 5635 C CA . GLY A 1 720 ? 6.893 3.384 -20.606 1.00 86.75 720 GLY A CA 1
ATOM 5636 C C . GLY A 1 720 ? 6.691 2.892 -22.042 1.00 86.75 720 GLY A C 1
ATOM 5637 O O . GLY A 1 720 ? 5.619 2.403 -22.387 1.00 86.75 720 GLY A O 1
ATOM 5638 N N . VAL A 1 721 ? 7.726 2.996 -22.878 1.00 92.06 721 VAL A N 1
ATOM 5639 C CA . VAL A 1 721 ? 7.763 2.428 -24.246 1.00 92.06 721 VAL A CA 1
ATOM 5640 C C . VAL A 1 721 ? 8.839 1.346 -24.416 1.00 92.06 721 VAL A C 1
ATOM 5642 O O . VAL A 1 721 ? 9.095 0.885 -25.532 1.00 92.06 721 VAL A O 1
ATOM 5645 N N . LEU A 1 722 ? 9.494 0.952 -23.322 1.00 91.56 722 LEU A N 1
ATOM 5646 C CA . LEU A 1 722 ? 10.627 0.031 -23.307 1.00 91.56 722 LEU A CA 1
ATOM 5647 C C . LEU A 1 722 ? 10.188 -1.383 -22.906 1.00 91.56 722 LEU A C 1
ATOM 5649 O O . LEU A 1 722 ? 9.324 -1.562 -22.056 1.00 91.56 722 LEU A O 1
ATOM 5653 N N . ASN A 1 723 ? 10.809 -2.400 -23.500 1.00 87.12 723 ASN A N 1
ATOM 5654 C CA . ASN A 1 723 ? 10.605 -3.805 -23.142 1.00 87.12 723 ASN A CA 1
ATOM 5655 C C . ASN A 1 723 ? 11.268 -4.185 -21.808 1.00 87.12 723 ASN A C 1
ATOM 5657 O O . ASN A 1 723 ? 10.856 -5.149 -21.168 1.00 87.12 723 ASN A O 1
ATOM 5661 N N . ASP A 1 724 ? 12.283 -3.426 -21.405 1.00 87.00 724 ASP A N 1
ATOM 5662 C CA . ASP A 1 724 ? 12.973 -3.520 -20.132 1.00 87.00 724 ASP A CA 1
ATOM 5663 C C . ASP A 1 724 ? 13.110 -2.107 -19.559 1.00 87.00 724 ASP A C 1
ATOM 5665 O O . ASP A 1 724 ? 13.736 -1.220 -20.145 1.00 87.00 724 ASP A O 1
ATOM 5669 N N . ARG A 1 725 ? 12.482 -1.902 -18.403 1.00 85.62 725 ARG A N 1
ATOM 5670 C CA . ARG A 1 725 ? 12.420 -0.612 -17.715 1.00 85.62 725 ARG A CA 1
ATOM 5671 C C . ARG A 1 725 ? 13.735 -0.231 -17.027 1.00 85.62 725 ARG A C 1
ATOM 5673 O O . ARG A 1 725 ? 13.900 0.923 -16.653 1.00 85.62 725 ARG A O 1
ATOM 5680 N N . ASP A 1 726 ? 14.663 -1.175 -16.856 1.00 86.81 726 ASP A N 1
ATOM 5681 C CA . ASP A 1 726 ? 15.950 -0.940 -16.188 1.00 86.81 726 ASP A CA 1
ATOM 5682 C C . ASP A 1 726 ? 17.059 -0.485 -17.166 1.00 86.81 726 ASP A C 1
ATOM 5684 O O . ASP A 1 726 ? 18.212 -0.293 -16.766 1.00 86.81 726 ASP A O 1
ATOM 5688 N N . ILE A 1 727 ? 16.733 -0.294 -18.450 1.00 87.88 727 ILE A N 1
ATOM 5689 C CA . ILE A 1 727 ? 17.679 0.147 -19.483 1.00 87.88 727 ILE A CA 1
ATOM 5690 C C . ILE A 1 727 ? 18.071 1.615 -19.291 1.00 87.88 727 ILE A C 1
ATOM 5692 O O . ILE A 1 727 ? 17.229 2.500 -19.147 1.00 87.88 727 ILE A O 1
ATOM 5696 N N . THR A 1 728 ? 19.377 1.881 -19.349 1.00 87.31 728 THR A N 1
ATOM 5697 C CA . THR A 1 728 ? 19.962 3.214 -19.129 1.00 87.31 728 THR A CA 1
ATOM 5698 C C . THR A 1 728 ? 20.684 3.798 -20.343 1.00 87.31 728 THR A C 1
ATOM 5700 O O . THR A 1 728 ? 21.095 4.956 -20.301 1.00 87.31 728 THR A O 1
ATOM 5703 N N . SER A 1 729 ? 20.865 3.020 -21.411 1.00 87.62 729 SER A N 1
ATOM 5704 C CA . SER A 1 729 ? 21.477 3.467 -22.664 1.00 87.62 729 SER A CA 1
ATOM 5705 C C . SER A 1 729 ? 21.097 2.552 -23.826 1.00 87.62 729 SER A C 1
ATOM 5707 O O . SER A 1 729 ? 20.596 1.444 -23.629 1.00 87.62 729 SER A O 1
ATOM 5709 N N . GLY A 1 730 ? 21.324 3.005 -25.061 1.00 87.69 730 GLY A N 1
ATOM 5710 C CA . GLY A 1 730 ? 21.098 2.167 -26.243 1.00 87.69 730 GLY A CA 1
ATOM 5711 C C . GLY A 1 730 ? 19.617 1.882 -26.518 1.00 87.69 730 GLY A C 1
ATOM 5712 O O . GLY A 1 730 ? 19.289 0.866 -27.135 1.00 87.69 730 GLY A O 1
ATOM 5713 N N . PHE A 1 731 ? 18.729 2.793 -26.103 1.00 90.31 731 PHE A N 1
ATOM 5714 C CA . PHE A 1 731 ? 17.263 2.650 -26.105 1.00 90.31 731 PHE A CA 1
ATOM 5715 C C . PHE A 1 731 ? 16.662 2.124 -27.416 1.00 90.31 731 PHE A C 1
ATOM 5717 O O . PHE A 1 731 ? 15.664 1.412 -27.397 1.00 90.31 731 PHE A O 1
ATOM 5724 N N . SER A 1 732 ? 17.293 2.415 -28.560 1.00 88.94 732 SER A N 1
ATOM 5725 C CA . SER A 1 732 ? 16.828 1.977 -29.885 1.00 88.94 732 SER A CA 1
ATOM 5726 C C . SER A 1 732 ? 16.630 0.462 -30.021 1.00 88.94 732 SER A C 1
ATOM 5728 O O . SER A 1 732 ? 15.810 0.043 -30.832 1.00 88.94 732 SER A O 1
ATOM 5730 N N . ASN A 1 733 ? 17.339 -0.346 -29.227 1.00 90.50 733 ASN A N 1
ATOM 5731 C CA . ASN A 1 733 ? 17.245 -1.811 -29.253 1.00 90.50 733 ASN A CA 1
ATOM 5732 C C . ASN A 1 733 ? 16.248 -2.383 -28.230 1.00 90.50 733 ASN A C 1
ATOM 5734 O O . ASN A 1 733 ? 16.098 -3.600 -28.136 1.00 90.50 733 ASN A O 1
ATOM 5738 N N . HIS A 1 734 ? 15.598 -1.519 -27.451 1.00 91.38 734 HIS A N 1
ATOM 5739 C CA . HIS A 1 734 ? 14.824 -1.897 -26.270 1.00 91.38 734 HIS A CA 1
ATOM 5740 C C . HIS A 1 734 ? 13.371 -1.428 -26.328 1.00 91.38 734 HIS A C 1
ATOM 5742 O O . HIS A 1 734 ? 12.673 -1.486 -25.325 1.00 91.38 734 HIS A O 1
ATOM 5748 N N . PHE A 1 735 ? 12.873 -0.968 -27.475 1.00 93.69 735 PHE A N 1
ATOM 5749 C CA . PHE A 1 735 ? 11.462 -0.604 -27.577 1.00 93.69 735 PHE A CA 1
ATOM 5750 C C . PHE A 1 735 ? 10.560 -1.837 -27.548 1.00 93.69 735 PHE A C 1
ATOM 5752 O O . PHE A 1 735 ? 10.818 -2.834 -28.224 1.00 93.69 735 PHE A O 1
ATOM 5759 N N . ALA A 1 736 ? 9.485 -1.753 -26.768 1.00 91.12 736 ALA A N 1
ATOM 5760 C CA . ALA A 1 736 ? 8.469 -2.789 -26.730 1.00 91.12 736 ALA A CA 1
ATOM 5761 C C . ALA A 1 736 ? 7.671 -2.832 -28.035 1.00 91.12 736 ALA A C 1
ATOM 5763 O O . ALA A 1 736 ? 7.382 -1.794 -28.634 1.00 91.12 736 ALA A O 1
ATOM 5764 N N . GLN A 1 737 ? 7.278 -4.035 -28.446 1.00 89.69 737 GLN A N 1
ATOM 5765 C CA . GLN A 1 737 ? 6.371 -4.247 -29.567 1.00 89.69 737 GLN A CA 1
ATOM 5766 C C . GLN A 1 737 ? 4.920 -4.164 -29.072 1.00 89.69 737 GLN A C 1
ATOM 5768 O O . GLN A 1 737 ? 4.510 -4.947 -28.215 1.00 89.69 737 GLN A O 1
ATOM 5773 N N . LEU A 1 738 ? 4.171 -3.189 -29.591 1.00 90.50 738 LEU A N 1
ATOM 5774 C CA . LEU A 1 738 ? 2.819 -2.827 -29.161 1.00 90.50 738 LEU A CA 1
ATOM 5775 C C . LEU A 1 738 ? 1.936 -2.751 -30.410 1.00 90.50 738 LEU A C 1
ATOM 5777 O O . LEU A 1 738 ? 1.862 -1.702 -31.043 1.00 90.50 738 LEU A O 1
ATOM 5781 N N . ASP A 1 739 ? 1.337 -3.877 -30.797 1.00 88.25 739 ASP A N 1
ATOM 5782 C CA . ASP A 1 739 ? 0.614 -4.012 -32.072 1.00 88.25 739 ASP A CA 1
ATOM 5783 C C . ASP A 1 739 ? -0.907 -4.079 -31.877 1.00 88.25 739 ASP A C 1
ATOM 5785 O O . ASP A 1 739 ? -1.680 -3.601 -32.715 1.00 88.25 739 ASP A O 1
ATOM 5789 N N . GLU A 1 740 ? -1.346 -4.660 -30.759 1.00 93.56 740 GLU A N 1
ATOM 5790 C CA . GLU A 1 740 ? -2.753 -4.844 -30.418 1.00 93.56 740 GLU A CA 1
ATOM 5791 C C . GLU A 1 740 ? -3.067 -4.374 -29.002 1.00 93.56 740 GLU A C 1
ATOM 5793 O O . GLU A 1 740 ? -2.212 -4.352 -28.113 1.00 93.56 740 GLU A O 1
ATOM 5798 N N . ILE A 1 741 ? -4.339 -4.042 -28.797 1.00 94.81 741 ILE A N 1
ATOM 5799 C CA . ILE A 1 741 ? -4.921 -3.759 -27.494 1.00 94.81 741 ILE A CA 1
ATOM 5800 C C . ILE A 1 741 ? -6.086 -4.706 -27.213 1.00 94.81 741 ILE A C 1
ATOM 5802 O O . ILE A 1 741 ? -6.829 -5.088 -28.120 1.00 94.81 741 ILE A O 1
ATOM 5806 N N . ALA A 1 742 ? -6.264 -5.043 -25.942 1.00 93.88 742 ALA A N 1
ATOM 5807 C CA . ALA A 1 742 ? -7.454 -5.682 -25.406 1.00 93.88 742 ALA A CA 1
ATOM 5808 C C . ALA A 1 742 ? -8.027 -4.784 -24.307 1.00 93.88 742 ALA A C 1
ATOM 5810 O O . ALA A 1 742 ? -7.328 -4.472 -23.344 1.00 93.88 742 ALA A O 1
ATOM 5811 N N . LEU A 1 743 ? -9.285 -4.374 -24.460 1.00 93.69 743 LEU A N 1
ATOM 5812 C CA . LEU A 1 743 ? -9.979 -3.526 -23.491 1.00 93.69 743 LEU A CA 1
ATOM 5813 C C . LEU A 1 743 ? -10.808 -4.361 -22.519 1.00 93.69 743 LEU A C 1
ATOM 5815 O O . LEU A 1 743 ? -11.440 -5.341 -22.925 1.00 93.69 743 LEU A O 1
ATOM 5819 N N . ASP A 1 744 ? -10.858 -3.924 -21.263 1.00 90.31 744 ASP A N 1
ATOM 5820 C CA . ASP A 1 744 ? -11.714 -4.506 -20.236 1.00 90.31 744 ASP A CA 1
ATOM 5821 C C . ASP A 1 744 ? -12.665 -3.459 -19.639 1.00 90.31 744 ASP A C 1
ATOM 5823 O O . ASP A 1 744 ? -12.429 -2.895 -18.582 1.00 90.31 744 ASP A O 1
ATOM 5827 N N . LEU A 1 745 ? -13.744 -3.149 -20.361 1.00 89.44 745 LEU A N 1
ATOM 5828 C CA . LEU A 1 745 ? -14.656 -2.056 -19.992 1.00 89.44 745 LEU A CA 1
ATOM 5829 C C . LEU A 1 745 ? -15.664 -2.430 -18.896 1.00 89.44 745 LEU A C 1
ATOM 5831 O O . LEU A 1 745 ? -16.252 -1.548 -18.282 1.00 89.44 745 LEU A O 1
ATOM 5835 N N . ASP A 1 746 ? -15.909 -3.726 -18.714 1.00 83.06 746 ASP A N 1
ATOM 5836 C CA . ASP A 1 746 ? -16.983 -4.277 -17.883 1.00 83.06 746 ASP A CA 1
ATOM 5837 C C . ASP A 1 746 ? -16.474 -5.287 -16.842 1.00 83.06 746 ASP A C 1
ATOM 5839 O O . ASP A 1 746 ? -17.228 -5.700 -15.962 1.00 83.06 746 ASP A O 1
ATOM 5843 N N . GLY A 1 747 ? -15.210 -5.715 -16.938 1.00 79.81 747 GLY A N 1
ATOM 5844 C CA . GLY A 1 747 ? -14.653 -6.787 -16.115 1.00 79.81 747 GLY A CA 1
ATOM 5845 C C . GLY A 1 747 ? -15.217 -8.170 -16.463 1.00 79.81 747 GLY A C 1
ATOM 5846 O O . GLY A 1 747 ? -14.830 -9.164 -15.844 1.00 79.81 747 GLY A O 1
ATOM 5847 N N . GLU A 1 748 ? -16.132 -8.281 -17.431 1.00 82.00 748 GLU A N 1
ATOM 5848 C CA . GLU A 1 748 ? -16.836 -9.519 -17.763 1.00 82.00 748 GLU A CA 1
ATOM 5849 C C . GLU A 1 748 ? -16.063 -10.359 -18.780 1.00 82.00 748 GLU A C 1
ATOM 5851 O O . GLU A 1 748 ? -15.430 -9.847 -19.703 1.00 82.00 748 GLU A O 1
ATOM 5856 N N . ASP A 1 749 ? -16.136 -11.687 -18.656 1.00 81.25 749 ASP A N 1
ATOM 5857 C CA . ASP A 1 749 ? -15.444 -12.620 -19.556 1.00 81.25 749 ASP A CA 1
ATOM 5858 C C . ASP A 1 749 ? -13.924 -12.372 -19.681 1.00 81.25 749 ASP A C 1
ATOM 5860 O O . ASP A 1 749 ? -13.311 -12.753 -20.677 1.00 81.25 749 ASP A O 1
ATOM 5864 N N . SER A 1 750 ? -13.300 -11.729 -18.696 1.00 82.19 750 SER A N 1
ATOM 5865 C CA . SER A 1 750 ? -11.867 -11.434 -18.701 1.00 82.19 750 SER A CA 1
ATOM 5866 C C . SER A 1 750 ? -11.065 -12.587 -18.124 1.00 82.19 750 SER A C 1
ATOM 5868 O O . SER A 1 750 ? -11.414 -13.152 -17.085 1.00 82.19 750 SER A O 1
ATOM 5870 N N . TRP A 1 751 ? -9.961 -12.936 -18.784 1.00 77.75 751 TRP A N 1
ATOM 5871 C CA . TRP A 1 751 ? -9.067 -13.972 -18.283 1.00 77.75 751 TRP A CA 1
ATOM 5872 C C . TRP A 1 751 ? -7.604 -13.558 -18.366 1.00 77.75 751 TRP A C 1
ATOM 5874 O O . TRP A 1 751 ? -7.036 -13.441 -19.451 1.00 77.75 751 TRP A O 1
ATOM 5884 N N . TRP A 1 752 ? -6.995 -13.382 -17.194 1.00 82.31 752 TRP A N 1
ATOM 5885 C CA . TRP A 1 752 ? -5.573 -13.103 -17.041 1.00 82.31 752 TRP A CA 1
ATOM 5886 C C . TRP A 1 752 ? -4.777 -14.385 -16.781 1.00 82.31 752 TRP A C 1
ATOM 5888 O O . TRP A 1 752 ? -5.139 -15.199 -15.926 1.00 82.31 752 TRP A O 1
ATOM 5898 N N . PHE A 1 753 ? -3.654 -14.548 -17.476 1.00 75.31 753 PHE A N 1
ATOM 5899 C CA . PHE A 1 753 ? -2.666 -15.590 -17.185 1.00 75.31 753 PHE A CA 1
ATOM 5900 C C . PHE A 1 753 ? -1.243 -15.084 -17.420 1.00 75.31 753 PHE A C 1
ATOM 5902 O O . PHE A 1 753 ? -1.006 -14.150 -18.182 1.00 75.31 753 PHE A O 1
ATOM 5909 N N . TRP A 1 754 ? -0.285 -15.710 -16.744 1.00 70.19 754 TRP A N 1
ATOM 5910 C CA . TRP A 1 754 ? 1.128 -15.363 -16.854 1.00 70.19 754 TRP A CA 1
ATOM 5911 C C . TRP A 1 754 ? 1.762 -16.073 -18.050 1.00 70.19 754 TRP A C 1
ATOM 5913 O O . TRP A 1 754 ? 1.632 -17.292 -18.182 1.00 70.19 754 TRP A O 1
ATOM 5923 N N . PHE A 1 755 ? 2.478 -15.328 -18.893 1.00 48.81 755 PHE A N 1
ATOM 5924 C CA . PHE A 1 755 ? 3.281 -15.886 -19.982 1.00 48.81 755 PHE A CA 1
ATOM 5925 C C . PHE A 1 755 ? 4.771 -15.732 -19.657 1.00 48.81 755 PHE A C 1
ATOM 5927 O O . PHE A 1 755 ? 5.180 -14.794 -18.969 1.00 48.81 755 PHE A O 1
ATOM 5934 N N . PHE A 1 756 ? 5.589 -16.698 -20.087 1.00 41.69 756 PHE A N 1
ATOM 5935 C CA . PHE A 1 756 ? 7.031 -16.693 -19.829 1.00 41.69 756 PHE A CA 1
ATOM 5936 C C . PHE A 1 756 ? 7.646 -15.380 -20.343 1.00 41.69 756 PHE A C 1
ATOM 5938 O O . PHE A 1 756 ? 7.359 -15.006 -21.470 1.00 41.69 756 PHE A O 1
ATOM 5945 N N . THR A 1 757 ? 8.490 -14.745 -19.511 1.00 38.25 757 THR A N 1
ATOM 5946 C CA . THR A 1 757 ? 9.126 -13.404 -19.639 1.00 38.25 757 THR A CA 1
ATOM 5947 C C . THR A 1 757 ? 8.425 -12.200 -18.984 1.00 38.25 757 THR A C 1
ATOM 5949 O O . THR A 1 757 ? 8.608 -11.073 -19.425 1.00 38.25 757 THR A O 1
ATOM 5952 N N . GLY A 1 758 ? 7.715 -12.398 -17.866 1.00 46.38 758 GLY A N 1
ATOM 5953 C CA . GLY A 1 758 ? 7.494 -11.324 -16.876 1.00 46.38 758 GLY A CA 1
ATOM 5954 C C . GLY A 1 758 ? 6.298 -10.391 -17.107 1.00 46.38 758 GLY A C 1
ATOM 5955 O O . GLY A 1 758 ? 6.154 -9.425 -16.363 1.00 46.38 758 GLY A O 1
ATOM 5956 N N . GLY A 1 759 ? 5.429 -10.695 -18.076 1.00 62.88 759 GLY A N 1
ATOM 5957 C CA . GLY A 1 759 ? 4.183 -9.969 -18.356 1.00 62.88 759 GLY A CA 1
ATOM 5958 C C . GLY A 1 759 ? 2.930 -10.850 -18.252 1.00 62.88 759 GLY A C 1
ATOM 5959 O O . GLY A 1 759 ? 3.015 -12.082 -18.221 1.00 62.88 759 GLY A O 1
ATOM 5960 N N . GLY A 1 760 ? 1.761 -10.211 -18.179 1.00 80.00 760 GLY A N 1
ATOM 5961 C CA . GLY A 1 760 ? 0.455 -10.874 -18.189 1.00 80.00 760 GLY A CA 1
ATOM 5962 C C . GLY A 1 760 ? -0.164 -10.879 -19.588 1.00 80.00 760 GLY A C 1
ATOM 5963 O O . GLY A 1 760 ? 0.112 -10.005 -20.405 1.00 80.00 760 GLY A O 1
ATOM 5964 N N . CYS A 1 761 ? -1.015 -11.860 -19.865 1.00 85.94 761 CYS A N 1
ATOM 5965 C CA . CYS A 1 761 ? -1.859 -11.889 -21.053 1.00 85.94 761 CYS A CA 1
ATOM 5966 C C . CYS A 1 761 ? -3.313 -11.694 -20.652 1.00 85.94 761 CYS A C 1
ATOM 5968 O O . CYS A 1 761 ? -3.816 -12.455 -19.822 1.00 85.94 761 CYS A O 1
ATOM 5970 N N . LEU A 1 762 ? -3.986 -10.735 -21.285 1.00 89.88 762 LEU A N 1
ATOM 5971 C CA . LEU A 1 762 ? -5.428 -10.570 -21.180 1.00 89.88 762 LEU A CA 1
ATOM 5972 C C . LEU A 1 762 ? -6.107 -11.280 -22.349 1.00 89.88 762 LEU A C 1
ATOM 5974 O O . LEU A 1 762 ? -5.927 -10.908 -23.509 1.00 89.88 762 LEU A O 1
ATOM 5978 N N . GLY A 1 763 ? -6.900 -12.302 -22.038 1.00 89.62 763 GLY A N 1
ATOM 5979 C CA . GLY A 1 763 ? -7.826 -12.921 -22.974 1.00 89.62 763 GLY A CA 1
ATOM 5980 C C . GLY A 1 763 ? -9.187 -12.231 -22.952 1.00 89.62 763 GLY A C 1
ATOM 5981 O O . GLY A 1 763 ? -9.862 -12.248 -21.923 1.00 89.62 763 GLY A O 1
ATOM 5982 N N . LYS A 1 764 ? -9.621 -11.697 -24.101 1.00 89.62 764 LYS A N 1
ATOM 5983 C CA . LYS A 1 764 ? -10.976 -11.150 -24.310 1.00 89.62 764 LYS A CA 1
ATOM 5984 C C . LYS A 1 764 ? -11.584 -11.649 -25.620 1.00 89.62 764 LYS A C 1
ATOM 5986 O O . LYS A 1 764 ? -10.894 -12.122 -26.524 1.00 89.62 764 LYS A O 1
ATOM 5991 N N . LYS A 1 765 ? -12.908 -11.526 -25.742 1.00 88.62 765 LYS A N 1
ATOM 5992 C CA . LYS A 1 765 ? -13.623 -11.762 -27.006 1.00 88.62 765 LYS A CA 1
ATOM 5993 C C . LYS A 1 765 ? -13.143 -10.778 -28.073 1.00 88.62 765 LYS A C 1
ATOM 5995 O O . LYS A 1 765 ? -12.938 -9.604 -27.779 1.00 88.62 765 LYS A O 1
ATOM 6000 N N . ARG A 1 766 ? -13.080 -11.228 -29.331 1.00 84.62 766 ARG A N 1
ATOM 6001 C CA . ARG A 1 766 ? -12.548 -10.445 -30.467 1.00 84.62 766 ARG A CA 1
ATOM 6002 C C . ARG A 1 766 ? -13.119 -9.027 -30.607 1.00 84.62 766 ARG A C 1
ATOM 6004 O O . ARG A 1 766 ? -12.407 -8.145 -31.050 1.00 84.62 766 ARG A O 1
ATOM 6011 N N . LYS A 1 767 ? -14.378 -8.786 -30.220 1.00 89.12 767 LYS A N 1
ATOM 6012 C CA . LYS A 1 767 ? -15.000 -7.447 -30.285 1.00 89.12 767 LYS A CA 1
ATOM 6013 C C . LYS A 1 767 ? -14.325 -6.393 -29.386 1.00 89.12 767 LYS A C 1
ATOM 6015 O O . LYS A 1 767 ? -14.507 -5.211 -29.634 1.00 89.12 767 LYS A O 1
ATOM 6020 N N . TYR A 1 768 ? -13.574 -6.821 -28.368 1.00 91.62 768 TYR A N 1
ATOM 6021 C CA . TYR A 1 768 ? -12.818 -5.955 -27.454 1.00 91.62 768 TYR A CA 1
ATOM 6022 C C . TYR A 1 768 ? -11.319 -5.903 -27.784 1.00 91.62 768 TYR A C 1
ATOM 6024 O O . TYR A 1 768 ? -10.555 -5.272 -27.057 1.00 91.62 768 TYR A O 1
ATOM 6032 N N . VAL A 1 769 ? -10.891 -6.593 -28.847 1.00 92.62 769 VAL A N 1
ATOM 6033 C CA . VAL A 1 769 ? -9.493 -6.661 -29.275 1.00 92.62 769 VAL A CA 1
ATOM 6034 C C . VAL A 1 769 ? -9.364 -5.992 -30.633 1.00 92.62 769 VAL A C 1
ATOM 6036 O O . VAL A 1 769 ? -10.091 -6.325 -31.572 1.00 92.62 769 VAL A O 1
ATOM 6039 N N . ARG A 1 770 ? -8.439 -5.040 -30.745 1.00 94.62 770 ARG A N 1
ATOM 6040 C CA . ARG A 1 770 ? -8.160 -4.342 -32.002 1.00 94.62 770 ARG A CA 1
ATOM 6041 C C . ARG A 1 770 ? -6.688 -3.985 -32.120 1.00 94.62 770 ARG A C 1
ATOM 6043 O O . ARG A 1 770 ? -6.000 -3.820 -31.117 1.00 94.62 770 ARG A O 1
ATOM 6050 N N . SER A 1 771 ? -6.231 -3.794 -33.350 1.00 95.19 771 SER A N 1
ATOM 6051 C CA . SER A 1 771 ? -4.953 -3.132 -33.597 1.00 95.19 771 SER A CA 1
ATOM 6052 C C . SER A 1 771 ? -5.015 -1.671 -33.151 1.00 95.19 771 SER A C 1
ATOM 6054 O O . SER A 1 771 ? -6.093 -1.054 -33.131 1.00 95.19 771 SER A O 1
ATOM 6056 N N . LEU A 1 772 ? -3.854 -1.109 -32.817 1.00 94.69 772 LEU A N 1
ATOM 6057 C CA . LEU A 1 772 ? -3.759 0.330 -32.606 1.00 94.69 772 LEU A CA 1
ATOM 6058 C C . LEU A 1 772 ? -4.116 1.076 -33.901 1.00 94.69 772 LEU A C 1
ATOM 6060 O O . LEU A 1 772 ? -3.805 0.649 -35.015 1.00 94.69 772 LEU A O 1
ATOM 6064 N N . SER A 1 773 ? -4.807 2.197 -33.745 1.00 95.94 773 SER A N 1
ATOM 6065 C CA . SER A 1 773 ? -5.099 3.129 -34.823 1.00 95.94 773 SER A CA 1
ATOM 6066 C C . SER A 1 773 ? -3.822 3.834 -35.274 1.00 95.94 773 SER A C 1
ATOM 6068 O O . SER A 1 773 ? -2.828 3.901 -34.551 1.00 95.94 773 SER A O 1
ATOM 6070 N N . LYS A 1 774 ? -3.858 4.427 -36.470 1.00 96.06 774 LYS A N 1
ATOM 6071 C CA . LYS A 1 774 ? -2.707 5.164 -36.998 1.00 96.06 774 LYS A CA 1
ATOM 6072 C C . LYS A 1 774 ? -2.250 6.284 -36.053 1.00 96.06 774 LYS A C 1
ATOM 6074 O O . LYS A 1 774 ? -1.060 6.411 -35.815 1.00 96.06 774 LYS A O 1
ATOM 6079 N N . SER A 1 775 ? -3.177 7.056 -35.485 1.00 96.12 775 SER A N 1
ATOM 6080 C CA . SER A 1 775 ? -2.847 8.141 -34.553 1.00 96.12 775 SER A CA 1
ATOM 6081 C C . SER A 1 775 ? -2.206 7.643 -33.257 1.00 96.12 775 SER A C 1
ATOM 6083 O O . SER A 1 775 ? -1.314 8.305 -32.733 1.00 96.12 775 SER A O 1
ATOM 6085 N N . GLU A 1 776 ? -2.631 6.481 -32.755 1.00 96.50 776 GLU A N 1
ATOM 6086 C CA . GLU A 1 776 ? -2.037 5.853 -31.569 1.00 96.50 776 GLU A CA 1
ATOM 6087 C C . GLU A 1 776 ? -0.613 5.356 -31.864 1.00 96.50 776 GLU A C 1
ATOM 6089 O O . GLU A 1 776 ? 0.301 5.620 -31.088 1.00 96.50 776 GLU A O 1
ATOM 6094 N N . VAL A 1 777 ? -0.394 4.710 -33.017 1.00 96.50 777 VAL A N 1
ATOM 6095 C CA . VAL A 1 777 ? 0.948 4.287 -33.461 1.00 96.50 777 VAL A CA 1
ATOM 6096 C C . VAL A 1 777 ? 1.866 5.492 -33.674 1.00 96.50 777 VAL A C 1
ATOM 6098 O O . VAL A 1 777 ? 3.005 5.487 -33.209 1.00 96.50 777 VAL A O 1
ATOM 6101 N N . ASP A 1 778 ? 1.368 6.545 -34.327 1.00 97.06 778 ASP A N 1
ATOM 6102 C CA . ASP A 1 778 ? 2.128 7.772 -34.565 1.00 97.06 778 ASP A CA 1
ATOM 6103 C C . ASP A 1 778 ? 2.530 8.438 -33.234 1.00 97.06 778 ASP A C 1
ATOM 6105 O O . ASP A 1 778 ? 3.620 8.999 -33.139 1.00 97.06 778 ASP A O 1
ATOM 6109 N N . LEU A 1 779 ? 1.680 8.386 -32.199 1.00 96.69 779 LEU A N 1
ATOM 6110 C CA . LEU A 1 779 ? 2.013 8.881 -30.857 1.00 96.69 779 LEU A CA 1
ATOM 6111 C C . LEU A 1 779 ? 3.110 8.033 -30.194 1.00 96.69 779 LEU A C 1
ATOM 6113 O O . LEU A 1 779 ? 4.073 8.590 -29.668 1.00 96.69 779 LEU A O 1
ATOM 6117 N N . LEU A 1 780 ? 3.012 6.701 -30.268 1.00 95.75 780 LEU A N 1
ATOM 6118 C CA . LEU A 1 780 ? 4.042 5.803 -29.736 1.00 95.75 780 LEU A CA 1
ATOM 6119 C C . LEU A 1 780 ? 5.406 6.029 -30.404 1.00 95.75 780 LEU A C 1
ATOM 6121 O O . LEU A 1 780 ? 6.422 6.022 -29.712 1.00 95.75 780 LEU A O 1
ATOM 6125 N N . GLU A 1 781 ? 5.457 6.264 -31.719 1.00 96.75 781 GLU A N 1
ATOM 6126 C CA . GLU A 1 781 ? 6.718 6.604 -32.395 1.00 96.75 781 GLU A CA 1
ATOM 6127 C C . GLU A 1 781 ? 7.297 7.935 -31.913 1.00 96.75 781 GLU A C 1
ATOM 6129 O O . GLU A 1 781 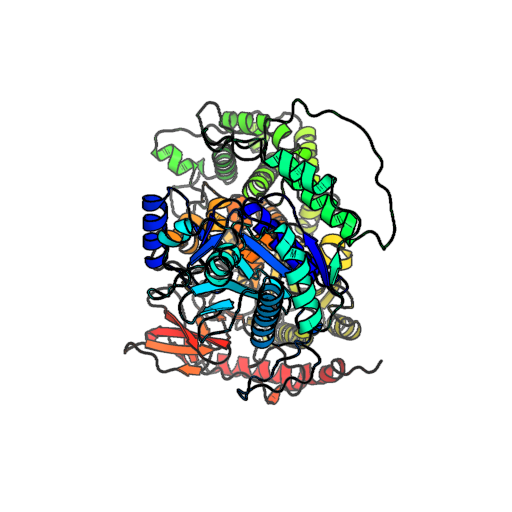? 8.502 8.013 -31.683 1.00 96.75 781 GLU A O 1
ATOM 6134 N N . ARG A 1 782 ? 6.468 8.956 -31.661 1.00 97.25 782 ARG A N 1
ATOM 6135 C CA . ARG A 1 782 ? 6.963 10.224 -31.098 1.00 97.25 782 ARG A CA 1
ATOM 6136 C C . ARG A 1 782 ? 7.511 10.053 -29.682 1.00 97.25 782 ARG A C 1
ATOM 6138 O O . ARG A 1 782 ? 8.561 10.610 -29.367 1.00 97.25 782 ARG A O 1
ATOM 6145 N N . PHE A 1 783 ? 6.899 9.196 -28.863 1.00 96.81 783 PHE A N 1
ATOM 6146 C CA . PHE A 1 783 ? 7.494 8.795 -27.585 1.00 96.81 783 PHE A CA 1
ATOM 6147 C C . PHE A 1 783 ? 8.837 8.077 -27.777 1.00 96.81 783 PHE A C 1
ATOM 6149 O O . PHE A 1 783 ? 9.806 8.404 -27.097 1.00 96.81 783 PHE A O 1
ATOM 6156 N N . ARG A 1 784 ? 8.950 7.144 -28.731 1.00 96.12 784 ARG A N 1
ATOM 6157 C CA . ARG A 1 784 ? 10.230 6.475 -29.046 1.00 96.12 784 ARG A CA 1
ATOM 6158 C C . ARG A 1 784 ? 11.299 7.470 -29.499 1.00 96.12 784 ARG A C 1
ATOM 6160 O O . ARG A 1 784 ? 12.458 7.334 -29.108 1.00 96.12 784 ARG A O 1
ATOM 6167 N N . ASP A 1 785 ? 10.928 8.482 -30.274 1.00 96.38 785 ASP A N 1
ATOM 6168 C CA . ASP A 1 785 ? 11.843 9.520 -30.745 1.00 96.38 785 ASP A CA 1
ATOM 6169 C C . ASP A 1 785 ? 12.401 10.369 -29.597 1.00 96.38 785 ASP A C 1
ATOM 6171 O O . ASP A 1 785 ? 13.602 10.653 -29.586 1.00 96.38 785 ASP A O 1
ATOM 6175 N N . ILE A 1 786 ? 11.597 10.657 -28.568 1.00 95.56 786 ILE A N 1
ATOM 6176 C CA . ILE A 1 786 ? 12.085 11.307 -27.342 1.00 95.56 786 ILE A CA 1
ATOM 6177 C C . ILE A 1 786 ? 13.212 10.484 -26.702 1.00 95.56 786 ILE A C 1
ATOM 6179 O O . ILE A 1 786 ? 14.276 11.020 -26.379 1.00 95.56 786 ILE A O 1
ATOM 6183 N N . PHE A 1 787 ? 13.043 9.162 -26.588 1.00 93.00 787 PHE A N 1
ATOM 6184 C CA . PHE A 1 787 ? 14.094 8.276 -26.072 1.00 93.00 787 PHE A CA 1
ATOM 6185 C C . PHE A 1 787 ? 15.325 8.211 -26.994 1.00 93.00 787 PHE A C 1
ATOM 6187 O O . PHE A 1 787 ? 16.459 8.190 -26.513 1.00 93.00 787 PHE A O 1
ATOM 6194 N N . ARG A 1 788 ? 15.130 8.201 -28.320 1.00 92.56 788 ARG A N 1
ATOM 6195 C CA . ARG A 1 788 ? 16.221 8.114 -29.312 1.00 92.56 788 ARG A CA 1
ATOM 6196 C C . ARG A 1 788 ? 17.083 9.372 -29.372 1.00 92.56 788 ARG A C 1
ATOM 6198 O O . ARG A 1 788 ? 18.295 9.254 -29.568 1.00 92.56 788 ARG A O 1
ATOM 6205 N N . PHE A 1 789 ? 16.471 10.548 -29.267 1.00 91.94 789 PHE A N 1
ATOM 6206 C CA . PHE A 1 789 ? 17.127 11.811 -29.603 1.00 91.94 789 PHE A CA 1
ATOM 6207 C C . PHE A 1 789 ? 17.332 12.717 -28.392 1.00 91.94 789 PHE A C 1
ATOM 6209 O O . PHE A 1 789 ? 18.427 13.253 -28.228 1.00 91.94 789 PHE A O 1
ATOM 6216 N N . ASP A 1 790 ? 16.336 12.846 -27.516 1.00 91.56 790 ASP A N 1
ATOM 6217 C CA . ASP A 1 790 ? 16.397 13.806 -26.410 1.00 91.56 790 ASP A CA 1
ATOM 6218 C C . ASP A 1 790 ? 16.971 13.200 -25.143 1.00 91.56 790 ASP A C 1
ATOM 6220 O O . ASP A 1 790 ? 17.820 13.810 -24.501 1.00 91.56 790 ASP A O 1
ATOM 6224 N N . ILE A 1 791 ? 16.541 11.991 -24.781 1.00 90.12 791 ILE A N 1
ATOM 6225 C CA . ILE A 1 791 ? 17.049 11.315 -23.582 1.00 90.12 791 ILE A CA 1
ATOM 6226 C C . ILE A 1 791 ? 18.501 10.884 -23.790 1.00 90.12 791 ILE A C 1
ATOM 6228 O O . ILE A 1 791 ? 19.305 10.931 -22.860 1.00 90.12 791 ILE A O 1
ATOM 6232 N N . LYS A 1 792 ? 18.863 10.537 -25.030 1.00 82.62 792 LYS A N 1
ATOM 6233 C CA . LYS A 1 792 ? 20.205 10.085 -25.403 1.00 82.62 792 LYS A CA 1
ATOM 6234 C C . LYS A 1 792 ? 21.319 11.036 -24.949 1.00 82.62 792 LYS A C 1
ATOM 6236 O O . LYS A 1 792 ? 22.388 10.583 -24.554 1.00 82.62 792 LYS A O 1
ATOM 6241 N N . GLN A 1 793 ? 21.079 12.350 -24.942 1.00 86.06 793 GLN A N 1
ATOM 6242 C CA . GLN A 1 793 ? 22.083 13.326 -24.492 1.00 86.06 793 GLN A CA 1
ATOM 6243 C C . GLN A 1 793 ? 22.434 13.191 -22.995 1.00 86.06 793 GLN A C 1
ATOM 6245 O O . GLN A 1 793 ? 23.504 13.623 -22.566 1.00 86.06 793 GLN A O 1
ATOM 6250 N N . TYR A 1 794 ? 21.559 12.559 -22.207 1.00 86.75 794 TYR A N 1
ATOM 6251 C CA . TYR A 1 794 ? 21.745 12.314 -20.780 1.00 86.75 794 TYR A CA 1
ATOM 6252 C C . TYR A 1 794 ? 22.369 10.945 -20.471 1.00 86.75 794 TYR A C 1
ATOM 6254 O O . TYR A 1 794 ? 22.671 10.698 -19.307 1.00 86.75 794 TYR A O 1
ATOM 6262 N N . GLU A 1 795 ? 22.623 10.076 -21.464 1.00 82.19 795 GLU A N 1
ATOM 6263 C CA . GLU A 1 795 ? 23.251 8.751 -21.251 1.00 82.19 795 GLU A CA 1
ATOM 6264 C C . GLU A 1 795 ? 24.607 8.859 -20.528 1.00 82.19 795 GLU A C 1
ATOM 6266 O O . GLU A 1 795 ? 24.985 7.975 -19.760 1.00 82.19 795 GLU A O 1
ATOM 6271 N N . SER A 1 796 ? 25.315 9.982 -20.698 1.00 78.06 796 SER A N 1
ATOM 6272 C CA . SER A 1 796 ? 26.580 10.263 -20.002 1.00 78.06 796 SER A CA 1
ATOM 6273 C C . SER A 1 796 ? 26.446 10.347 -18.475 1.00 78.06 796 SER A C 1
ATOM 6275 O O . SER A 1 796 ? 27.423 10.116 -17.769 1.00 78.06 796 SER A O 1
ATOM 6277 N N . LEU A 1 797 ? 25.245 10.606 -17.941 1.00 80.50 797 LEU A N 1
ATOM 6278 C CA . LEU A 1 797 ? 24.979 10.619 -16.497 1.00 80.50 797 LEU A CA 1
ATOM 6279 C C . LEU A 1 797 ? 24.985 9.207 -15.878 1.00 80.50 797 LEU A C 1
ATOM 6281 O O . LEU A 1 797 ? 25.066 9.067 -14.651 1.00 80.50 797 LEU A O 1
ATOM 6285 N N . ALA A 1 798 ? 24.911 8.151 -16.701 1.00 65.44 798 ALA A N 1
ATOM 6286 C CA . ALA A 1 798 ? 25.090 6.773 -16.248 1.00 65.44 798 ALA A CA 1
ATOM 6287 C C . ALA A 1 798 ? 26.551 6.465 -15.877 1.00 65.44 798 ALA A C 1
ATOM 6289 O O . ALA A 1 798 ? 26.792 5.628 -15.003 1.00 65.44 798 ALA A O 1
ATOM 6290 N N . GLU A 1 799 ? 27.519 7.134 -16.509 1.00 58.88 799 GLU A N 1
ATOM 6291 C CA . GLU A 1 799 ? 28.943 6.867 -16.321 1.00 58.88 799 GLU A CA 1
ATOM 6292 C C . GLU A 1 799 ? 29.472 7.571 -15.064 1.00 58.88 799 GLU A C 1
ATOM 6294 O O . GLU A 1 799 ? 29.335 8.780 -14.889 1.00 58.88 799 GLU A O 1
ATOM 6299 N N . ASN A 1 800 ? 30.107 6.814 -14.166 1.00 42.78 800 ASN A N 1
ATOM 6300 C CA . ASN A 1 800 ? 30.910 7.392 -13.090 1.00 42.78 800 ASN A CA 1
ATOM 6301 C C . ASN A 1 800 ? 32.141 8.075 -13.707 1.00 42.78 800 ASN A C 1
ATOM 6303 O O . ASN A 1 800 ? 33.158 7.423 -13.946 1.00 42.78 800 ASN A O 1
ATOM 6307 N N . LYS A 1 801 ? 32.068 9.385 -13.937 1.00 34.72 801 LYS A N 1
ATOM 6308 C CA . LYS A 1 801 ? 33.241 10.250 -13.799 1.00 34.72 801 LYS A CA 1
ATOM 6309 C C . LYS A 1 801 ? 33.067 11.009 -12.491 1.00 34.72 801 LYS A C 1
ATOM 6311 O O . LYS A 1 801 ? 32.033 11.638 -12.300 1.00 34.72 801 LYS A O 1
ATOM 6316 N N . GLU A 1 802 ? 34.035 10.769 -11.609 1.00 29.84 802 GLU A N 1
ATOM 6317 C CA . GLU A 1 802 ? 34.125 11.171 -10.197 1.00 29.84 802 GLU A CA 1
ATOM 6318 C C . GLU A 1 802 ? 33.585 12.562 -9.867 1.00 29.84 802 GLU A C 1
ATOM 6320 O O . GLU A 1 802 ? 33.898 13.519 -10.615 1.00 29.84 802 GLU A O 1
#

InterPro domains:
  IPR000544 Octanoyltransferase [MF_00013] (1-236)
  IPR000544 Octanoyltransferase [TIGR00214] (29-206)
  IPR000544 Octanoyltransferase [cd16444] (41-233)
  IPR004143 Biotinyl protein ligase (BPL) and lipoyl protein ligase (LPL), catalytic domain [PF21948] (21-225)
  IPR004143 Biotinyl protein ligase (BPL) and lipoyl protein ligase (LPL), catalytic domain [PS51733] (31-237)
  IPR020605 Octanoyltransferase, conserved site [PS01313] (77-92)
  IPR022751 Alpha-mannosyltransferase [PF11051] (455-708)
  IPR029044 Nucleotide-diphospho-sugar transferases [SSF53448] (453-677)
  IPR045864 Class II Aminoacyl-tRNA synthetase/Biotinyl protein ligase (BPL) and lipoyl protein ligase (LPL) [G3DSA:3.30.930.10] (2-229)
  IPR045864 Class II Aminoacyl-tRNA synthetase/Biotinyl protein ligase (BPL) and lipoyl protein ligase (LPL) [SSF55681] (9-235)

Radius of gyration: 30.27 Å; chains: 1; bounding box: 72×82×76 Å

Secondary structure (DSSP, 8-state):
-EEEEE--S-B-HHHHHHHHHHHHHHHHH-TTSPEEEEEE-BPSEEEE-TT--THHHHHHHHHHHHHHS--EEE-SSSSSEEEE-TTEEEEEEE-BGGG---TT-----------SS---HHHHHHHHHHHHHHHHHTTT---B--SSSSEESSSSEEEEEEEEEEETTEEEEEEEEESS--GGGGGGS-GGG-TT-EE--HHHHHHHHH-------HHHHHHHHHHHHHHHHT--EEE-SS-HHHHHHHHHHHHTS-S-S-S---SHHHHHHHHHHHHHHHHHTTS------------SS--S-SS----B-TT--BHHHHHHHHHHHHTTGGGS-SSTT-S--HHHHHHHTT----HHHHHHHHHHHHHHHH-GGG--TT-HHHHHHHHHHHHHHHHHHH-THHHHTT--S-HHHHHHHHHHHHHHH-GGGTTT-SSHHHHHHHHHT-SSSEEEEEE--GGGHHHHHHHHHHHHHHS---S-EEEEESSTTTS-HHHHHHHHTSTTEEEEEGGGTSHHHHTT--STTHHHHHHHH---SEEEEE-TT-EESS-GGGGGG-HHHHHHSEEEEE------TT-TTHHHHHHHH-SS--HHHHHSTGGGTTT-TT--S--EEEEEEEEETTSHHHHHHHHHHHHHTSTTTHHHHHHHSSTTTTHHHHHHHHTT----B-SSEEEEEEEEE--SSTTEEEEEES-EEEE-TTS-EEEEESSTTBS-TT--S-GGG-BPP--EEEEESSSTT-EEEEETTTEEEEEEEGGGEEEPPHHHHHHHHHHHHIIIIIGGGGGGGGS---

Organism: NCBI:txid246404

Sequence (802 aa):
MIAYHHIKKKVPYGIGLKLLEHLVTQRLNNPNMPNLLLLLEHEPVYTAGRRLKGSALAEEAMRIKKTNGLDIFETARGGQTTFHGPGQLVGYPVLDLRTIVARNSSATTGEGKFNHRGTTVRGFVAGIEDSIIRACEGFGVPAVRTSDTGVWASQDRKLAALGVQVSRYITSHGFALNCNVDLSYFDAIVPCGLEDKRATSLTFERRLANKSPEQVTVSEAVPAVCAGIESVFNVQVSPLSVVDQELETQIDASRGASPRAKAGTSAWTKGMFGVIAVVFILVVGFVTVLDFGQDRKSSHQQRLVSSSAVLKDERGEDLDLAQARMLDYLNGELDSPDDDRIFGGSLQDMAKQGHEFNPIATWRFLNTTTPLLLDSHIFNPLDYRELGCRARHMYIHIRLLESKHANELGMSTNVETLESTVAQFQQSLFPWLKPTFESFDAMLQSFRLSPDPVGLVITGGTKHFYLIMGLILSLQREFLLTIPIHVYYAGPKDLKPSMVDAFNKLPNVTAIDLLTLFPNETALWSGWSLKPFAMLAAPFQTVLFLDADSMFFQNPLHALDSDAFKTTGQLFFHDRRIRERHLITGPKLLNSMVHHLSRYSRSIAYTNAEQDWFAETQEMDSGFIAVNKSDTGVLMSLLLTTKLNSNDTRALLYKDTHGDKESFWFASEMLRVPFRFNKGFVGAMGTTAVISPPGYHGVCSSFMLQVDDNGDLFWWNGGGVLNDRDITSGFSNHFAQLDEIALDLDGEDSWWFWFFTGGGCLGKKRKYVRSLSKSEVDLLERFRDIFRFDIKQYESLAENKE